Protein AF-C1GGT9-F1 (afdb_monomer_lite)

pLDDT: mean 72.87, std 25.62, range [24.77, 98.69]

Structure (mmCIF, N/CA/C/O backbone):
data_AF-C1GGT9-F1
#
_entry.id   AF-C1GGT9-F1
#
loop_
_atom_site.group_PDB
_atom_site.id
_atom_site.type_symbol
_atom_site.label_atom_id
_atom_site.label_alt_id
_atom_site.label_comp_id
_atom_site.label_asym_id
_atom_site.label_entity_id
_atom_site.label_seq_id
_atom_site.pdbx_PDB_ins_code
_atom_site.Cartn_x
_atom_site.Cartn_y
_atom_site.Cartn_z
_atom_site.occupancy
_atom_site.B_iso_or_equiv
_atom_site.auth_seq_id
_atom_site.auth_comp_id
_atom_site.auth_asym_id
_atom_site.auth_atom_id
_atom_site.pdbx_PDB_model_num
ATOM 1 N N . MET A 1 1 ? -12.083 -68.002 -4.288 1.00 35.94 1 MET A N 1
ATOM 2 C CA . MET A 1 1 ? -12.030 -67.717 -2.840 1.00 35.94 1 MET A CA 1
ATOM 3 C C . MET A 1 1 ? -12.855 -66.446 -2.638 1.00 35.94 1 MET A C 1
ATOM 5 O O . MET A 1 1 ? -12.326 -65.367 -2.837 1.00 35.94 1 MET A O 1
ATOM 9 N N . GLU A 1 2 ? -14.192 -66.468 -2.555 1.00 29.83 2 GLU A N 1
ATOM 10 C CA . GLU A 1 2 ? -15.057 -67.212 -1.605 1.00 29.83 2 GLU A CA 1
ATOM 11 C C . GLU A 1 2 ? -14.582 -67.037 -0.155 1.00 29.83 2 GLU A C 1
ATOM 13 O O . GLU A 1 2 ? -13.406 -67.267 0.098 1.00 29.83 2 GLU A O 1
ATOM 18 N N . THR A 1 3 ? -15.405 -66.612 0.814 1.00 31.31 3 THR A N 1
ATOM 19 C CA . THR A 1 3 ? -16.868 -66.804 1.045 1.00 31.31 3 THR A CA 1
ATOM 20 C C . THR A 1 3 ? -17.593 -65.493 1.462 1.00 31.31 3 THR A C 1
ATOM 22 O O . THR A 1 3 ? -16.954 -64.622 2.032 1.00 31.31 3 THR A O 1
ATOM 25 N N . LYS A 1 4 ? -18.871 -65.196 1.116 1.00 30.45 4 LYS A N 1
ATOM 26 C CA . LYS A 1 4 ? -20.172 -65.727 1.652 1.00 30.45 4 LYS A CA 1
ATOM 27 C C . LYS A 1 4 ? -20.259 -65.623 3.198 1.00 30.45 4 LYS A C 1
ATOM 29 O O . LYS A 1 4 ? -19.293 -66.005 3.838 1.00 30.45 4 LYS A O 1
ATOM 34 N N . ARG A 1 5 ? -21.334 -65.217 3.907 1.00 31.11 5 ARG A N 1
ATOM 35 C CA . ARG A 1 5 ? -22.772 -64.829 3.710 1.00 31.11 5 ARG A CA 1
ATOM 36 C C . ARG A 1 5 ? -23.189 -64.010 4.982 1.00 31.11 5 ARG A C 1
ATOM 38 O O . ARG A 1 5 ? -22.456 -64.074 5.959 1.00 31.11 5 ARG A O 1
ATOM 45 N N . LYS A 1 6 ? -24.298 -63.255 5.083 1.00 25.95 6 LYS A N 1
ATOM 46 C CA . LYS A 1 6 ? -25.721 -63.684 5.180 1.00 25.95 6 LYS A CA 1
ATOM 47 C C . LYS A 1 6 ? -26.689 -62.478 5.096 1.00 25.95 6 LYS A C 1
ATOM 49 O O . LYS A 1 6 ? -26.291 -61.355 5.376 1.00 25.95 6 LYS A O 1
ATOM 54 N N . LEU A 1 7 ? -27.954 -62.767 4.777 1.00 27.36 7 LEU A N 1
ATOM 55 C CA . LEU A 1 7 ? -29.117 -61.865 4.730 1.00 27.36 7 LEU A CA 1
ATOM 56 C C . LEU A 1 7 ? -30.186 -62.285 5.770 1.00 27.36 7 LEU A C 1
ATOM 58 O O . LEU A 1 7 ? -30.287 -63.481 6.041 1.00 27.36 7 LEU A O 1
ATOM 62 N N . GLU A 1 8 ? -31.003 -61.307 6.205 1.00 25.95 8 GLU A N 1
ATOM 63 C CA . GLU A 1 8 ? -32.473 -61.385 6.462 1.00 25.95 8 GLU A CA 1
ATOM 64 C C . GLU A 1 8 ? -33.079 -62.235 7.616 1.00 25.95 8 GLU A C 1
ATOM 66 O O . GLU A 1 8 ? -32.378 -63.091 8.161 1.00 25.95 8 GLU A O 1
ATOM 71 N N . PRO A 1 9 ? -34.398 -62.089 7.960 1.00 46.53 9 PRO A N 1
ATOM 72 C CA . PRO A 1 9 ? -35.393 -61.006 7.685 1.00 46.53 9 PRO A CA 1
ATOM 73 C C . PRO A 1 9 ? -36.342 -60.628 8.878 1.00 46.53 9 PRO A C 1
ATOM 75 O O . PRO A 1 9 ? -36.281 -61.229 9.947 1.00 46.53 9 PRO A O 1
ATOM 78 N N . GLY A 1 10 ? -37.308 -59.713 8.639 1.00 25.94 10 GLY A N 1
ATOM 79 C CA . GLY A 1 10 ? -38.592 -59.578 9.382 1.00 25.94 10 GLY A CA 1
ATOM 80 C C . GLY A 1 10 ? -38.760 -58.286 10.214 1.00 25.94 10 GLY A C 1
ATOM 81 O O . GLY A 1 10 ? -37.782 -57.824 10.789 1.00 25.94 10 GLY A O 1
ATOM 82 N N . THR A 1 11 ? -39.929 -57.632 10.332 1.00 26.41 11 THR A N 1
ATOM 83 C CA . THR A 1 11 ? -41.306 -57.876 9.815 1.00 26.41 11 THR A CA 1
ATOM 84 C C . THR A 1 11 ? -42.079 -56.553 9.586 1.00 26.41 11 THR A C 1
ATOM 86 O O . THR A 1 11 ? -41.629 -55.484 9.988 1.00 26.41 11 THR A O 1
ATOM 89 N N . SER A 1 12 ? -43.230 -56.633 8.908 1.00 25.77 12 SER A N 1
ATOM 90 C CA . SER A 1 12 ? -44.071 -55.545 8.364 1.00 25.77 12 SER A CA 1
ATOM 91 C C . SER A 1 12 ? -45.316 -55.175 9.191 1.00 25.77 12 SER A C 1
ATOM 93 O O . SER A 1 12 ? -45.848 -56.057 9.849 1.00 25.77 12 SER A O 1
ATOM 95 N N . GLU A 1 13 ? -45.834 -53.947 9.012 1.00 26.59 13 GLU A N 1
ATOM 96 C CA . GLU A 1 13 ? -47.269 -53.533 8.947 1.00 26.59 13 GLU A CA 1
ATOM 97 C C . GLU A 1 13 ? -47.300 -52.014 8.608 1.00 26.59 13 GLU A C 1
ATOM 99 O O . GLU A 1 13 ? -46.620 -51.224 9.256 1.00 26.59 13 GLU A O 1
ATOM 104 N N . GLU A 1 14 ? -47.708 -51.587 7.403 1.00 28.25 14 GLU A N 1
ATOM 105 C CA . GLU A 1 14 ? -49.057 -51.112 6.995 1.00 28.25 14 GLU A CA 1
ATOM 106 C C . GLU A 1 14 ? -49.664 -49.998 7.890 1.00 28.25 14 GLU A C 1
ATOM 108 O O . GLU A 1 14 ? -49.697 -50.098 9.107 1.00 28.25 14 GLU A O 1
ATOM 113 N N . THR A 1 15 ? -50.132 -48.860 7.349 1.00 27.59 15 THR A N 1
ATOM 114 C CA . THR A 1 15 ? -51.352 -48.763 6.515 1.00 27.59 15 THR A CA 1
ATOM 115 C C . THR A 1 15 ? -51.426 -47.519 5.599 1.00 27.59 15 THR A C 1
ATOM 117 O O . THR A 1 15 ? -51.163 -46.409 6.044 1.00 27.59 15 THR A O 1
ATOM 120 N N . SER A 1 16 ? -51.956 -47.716 4.374 1.00 26.47 16 SER A N 1
ATOM 121 C CA . SER A 1 16 ? -52.663 -46.754 3.476 1.00 26.47 16 SER A CA 1
ATOM 122 C C . SER A 1 16 ? -51.961 -45.428 3.065 1.00 26.47 16 SER A C 1
ATOM 124 O O . SER A 1 16 ? -51.247 -44.821 3.843 1.00 26.47 16 SER A O 1
ATOM 126 N N . ALA A 1 17 ? -52.154 -44.763 1.922 1.00 28.86 17 ALA A N 1
ATOM 127 C CA . ALA A 1 17 ? -52.827 -44.891 0.617 1.00 28.86 17 ALA A CA 1
ATOM 128 C C . ALA A 1 17 ? -52.909 -43.423 0.087 1.00 28.86 17 ALA A C 1
ATOM 130 O O . ALA A 1 17 ? -52.926 -42.492 0.885 1.00 28.86 17 ALA A O 1
ATOM 131 N N . GLY A 1 18 ? -52.971 -43.065 -1.199 1.00 26.20 18 GLY A N 1
ATOM 132 C CA . GLY A 1 18 ? -52.960 -43.814 -2.453 1.00 26.20 18 GLY A CA 1
ATOM 133 C C . GLY A 1 18 ? -52.682 -42.871 -3.648 1.00 26.20 18 GLY A C 1
ATOM 134 O O . GLY A 1 18 ? -52.481 -41.667 -3.486 1.00 26.20 18 GLY A O 1
ATOM 135 N N . ASN A 1 19 ? -52.641 -43.421 -4.864 1.00 27.48 19 ASN A N 1
ATOM 136 C CA . ASN A 1 19 ? -52.139 -42.741 -6.068 1.00 27.48 19 ASN A CA 1
ATOM 137 C C . ASN A 1 19 ? -53.123 -41.762 -6.756 1.00 27.48 19 ASN A C 1
ATOM 139 O O . ASN A 1 19 ? -54.124 -42.193 -7.314 1.00 27.48 19 ASN A O 1
ATOM 143 N N . GLY A 1 20 ? -52.696 -40.502 -6.914 1.00 26.12 20 GLY A N 1
ATOM 144 C CA . GLY A 1 20 ? -52.498 -39.856 -8.228 1.00 26.12 20 GLY A CA 1
ATOM 145 C C . GLY A 1 20 ? -53.674 -39.369 -9.110 1.00 26.12 20 GLY A C 1
ATOM 146 O O . GLY A 1 20 ? -54.848 -39.610 -8.876 1.00 26.12 20 GLY A O 1
ATOM 147 N N . VAL A 1 21 ? -53.259 -38.748 -10.234 1.00 26.17 21 VAL A N 1
ATOM 148 C CA . VAL A 1 21 ? -53.982 -38.546 -11.520 1.00 26.17 21 VAL A CA 1
ATOM 149 C C . VAL A 1 21 ? -54.763 -37.222 -11.764 1.00 26.17 21 VAL A C 1
ATOM 151 O O . VAL A 1 21 ? -55.935 -37.079 -11.454 1.00 26.17 21 VAL A O 1
ATOM 154 N N . LYS A 1 22 ? -54.113 -36.347 -12.562 1.00 26.52 22 LYS A N 1
ATOM 155 C CA . LYS A 1 22 ? -54.637 -35.405 -13.597 1.00 26.52 22 LYS A CA 1
ATOM 156 C C . LYS A 1 22 ? -55.699 -34.340 -13.224 1.00 26.52 22 LYS A C 1
ATOM 158 O O . LYS A 1 22 ? -56.865 -34.656 -13.032 1.00 26.52 22 LYS A O 1
ATOM 163 N N . ARG A 1 23 ? -55.390 -33.072 -13.552 1.00 25.09 23 ARG A N 1
ATOM 164 C CA . ARG A 1 23 ? -55.861 -32.360 -14.782 1.00 25.09 23 ARG A CA 1
ATOM 165 C C . ARG A 1 23 ? -55.512 -30.862 -14.733 1.00 25.09 23 ARG A C 1
ATOM 167 O O . ARG A 1 23 ? -55.780 -30.231 -13.722 1.00 25.09 23 ARG A O 1
ATOM 174 N N . HIS A 1 24 ? -55.046 -30.301 -15.857 1.00 28.33 24 HIS A N 1
ATOM 175 C CA . HIS A 1 24 ? -55.646 -29.166 -16.606 1.00 28.33 24 HIS A CA 1
ATOM 176 C C . HIS A 1 24 ? -54.696 -28.769 -17.760 1.00 28.33 24 HIS A C 1
ATOM 178 O O . HIS A 1 24 ? -53.610 -28.255 -17.542 1.00 28.33 24 HIS A O 1
ATOM 184 N N . LYS A 1 25 ? -54.948 -29.271 -18.976 1.00 27.83 25 LYS A N 1
ATOM 185 C CA . LYS A 1 25 ? -55.611 -28.566 -20.100 1.00 27.83 25 LYS A CA 1
ATOM 186 C C . LYS A 1 25 ? -54.797 -27.395 -20.693 1.00 27.83 25 LYS A C 1
ATOM 188 O O . LYS A 1 25 ? -54.873 -26.268 -20.219 1.00 27.83 25 LYS A O 1
ATOM 193 N N . LYS A 1 26 ? -54.107 -27.682 -21.809 1.00 27.61 26 LYS A N 1
ATOM 194 C CA . LYS A 1 26 ? -53.587 -26.691 -22.770 1.00 27.61 26 LYS A CA 1
ATOM 195 C C . LYS A 1 26 ? -54.723 -25.845 -23.373 1.00 27.61 26 LYS A C 1
ATOM 197 O O . LYS A 1 26 ? -55.818 -26.362 -23.603 1.00 27.61 26 LYS A O 1
ATOM 202 N N . LYS A 1 27 ? -54.399 -24.612 -23.772 1.00 28.50 27 LYS A N 1
ATOM 203 C CA . LYS A 1 27 ? -54.927 -23.969 -24.988 1.00 28.50 27 LYS A CA 1
ATOM 204 C C . LYS A 1 27 ? -53.730 -23.497 -25.824 1.00 28.50 27 LYS A C 1
ATOM 206 O O . LYS A 1 27 ? -52.781 -22.965 -25.259 1.00 28.50 27 LYS A O 1
ATOM 211 N N . ASN A 1 28 ? -53.777 -23.750 -27.129 1.00 27.02 28 ASN A N 1
ATOM 212 C CA . ASN A 1 28 ? -52.759 -23.339 -28.105 1.00 27.02 28 ASN A CA 1
ATOM 213 C C . ASN A 1 28 ? -53.012 -21.898 -28.579 1.00 27.02 28 ASN A C 1
ATOM 215 O O . ASN A 1 28 ? -54.150 -21.445 -28.485 1.00 27.02 28 ASN A O 1
ATOM 219 N N . PHE A 1 29 ? -51.991 -21.256 -29.159 1.00 26.39 29 PHE A N 1
ATOM 220 C CA . PHE A 1 29 ? -52.024 -20.475 -30.417 1.00 26.39 29 PHE A CA 1
ATOM 221 C C . PHE A 1 29 ? -50.556 -20.194 -30.866 1.00 26.39 29 PHE A C 1
ATOM 223 O O . PHE A 1 29 ? -49.663 -20.566 -30.100 1.00 26.39 29 PHE A O 1
ATOM 230 N N . PRO A 1 30 ? -50.267 -19.759 -32.116 1.00 35.66 30 PRO A N 1
ATOM 231 C CA . PRO A 1 30 ? -49.344 -20.506 -32.982 1.00 35.66 30 PRO A CA 1
ATOM 232 C C . PRO A 1 30 ? -48.026 -19.776 -33.319 1.00 35.66 30 PRO A C 1
ATOM 234 O O . PRO A 1 30 ? -47.727 -18.719 -32.769 1.00 35.66 30 PRO A O 1
ATOM 237 N N . ASP A 1 31 ? -47.252 -20.388 -34.217 1.00 34.25 31 ASP A N 1
ATOM 238 C CA . ASP A 1 31 ? -45.878 -20.046 -34.602 1.00 34.25 31 ASP A CA 1
ATOM 239 C C . ASP A 1 31 ? -45.694 -18.695 -35.320 1.00 34.25 31 ASP A C 1
ATOM 241 O O . ASP A 1 31 ? -46.535 -18.276 -36.117 1.00 34.25 31 ASP A O 1
ATOM 245 N N . ALA A 1 32 ? -44.523 -18.081 -35.103 1.00 26.72 32 ALA A N 1
ATOM 246 C CA . ALA A 1 32 ? -43.873 -17.132 -36.011 1.00 26.72 32 ALA A CA 1
ATOM 247 C C . ALA A 1 32 ? -42.362 -17.033 -35.693 1.00 26.72 32 ALA A C 1
ATOM 249 O O . ALA A 1 32 ? -41.988 -16.785 -34.546 1.00 26.72 32 ALA A O 1
ATOM 250 N N . GLU A 1 33 ? -41.503 -17.196 -36.705 1.00 27.47 33 GLU A N 1
ATOM 251 C CA . GLU A 1 33 ? -40.096 -16.747 -36.679 1.00 27.47 33 GLU A CA 1
ATOM 252 C C . GLU A 1 33 ? -39.984 -15.288 -37.236 1.00 27.47 33 GLU A C 1
ATOM 254 O O . GLU A 1 33 ? -41.016 -14.647 -37.438 1.00 27.47 33 GLU A O 1
ATOM 259 N N . PRO A 1 34 ? -38.790 -14.703 -37.485 1.00 54.56 34 PRO A N 1
ATOM 260 C CA . PRO A 1 34 ? -37.928 -14.131 -36.441 1.00 54.56 34 PRO A CA 1
ATOM 261 C C . PRO A 1 34 ? -37.436 -12.696 -36.770 1.00 54.56 34 PRO A C 1
ATOM 263 O O . PRO A 1 34 ? -37.075 -12.443 -37.913 1.00 54.56 34 PRO A O 1
ATOM 266 N N . ASP A 1 35 ? -37.269 -11.786 -35.789 1.00 25.06 35 ASP A N 1
ATOM 267 C CA . ASP A 1 35 ? -36.211 -10.749 -35.894 1.00 25.06 35 ASP A CA 1
ATOM 268 C C . ASP A 1 35 ? -35.867 -9.966 -34.598 1.00 25.06 35 ASP A C 1
ATOM 270 O O . ASP A 1 35 ? -36.714 -9.678 -33.757 1.00 25.06 35 ASP A O 1
ATOM 274 N N . SER A 1 36 ? -34.614 -9.500 -34.551 1.00 28.02 36 SER A N 1
ATOM 275 C CA . SER A 1 36 ? -34.103 -8.251 -33.955 1.00 28.02 36 SER A CA 1
ATOM 276 C C . SER A 1 36 ? -34.150 -7.974 -32.430 1.00 28.02 36 SER A C 1
ATOM 278 O O . SER A 1 36 ? -35.164 -7.613 -31.850 1.00 28.02 36 SER A O 1
ATOM 280 N N . SER A 1 37 ? -32.942 -7.915 -31.844 1.00 25.95 37 SER A N 1
ATOM 281 C CA . SER A 1 37 ? -32.470 -7.025 -30.748 1.00 25.95 37 SER A CA 1
ATOM 282 C C . SER A 1 37 ? -33.200 -6.948 -29.375 1.00 25.95 37 SER A C 1
ATOM 284 O O . SER A 1 37 ? -34.406 -6.736 -29.303 1.00 25.95 37 SER A O 1
ATOM 286 N N . PRO A 1 38 ? -32.471 -6.987 -28.235 1.00 34.41 38 PRO A N 1
ATOM 287 C CA . PRO A 1 38 ? -33.087 -6.932 -26.906 1.00 34.41 38 PRO A CA 1
ATOM 288 C C . PRO A 1 38 ? -33.401 -5.501 -26.422 1.00 34.41 38 PRO A C 1
ATOM 290 O O . PRO A 1 38 ? -32.498 -4.690 -26.208 1.00 34.41 38 PRO A O 1
ATOM 293 N N . THR A 1 39 ? -34.677 -5.228 -26.133 1.00 30.52 39 THR A N 1
ATOM 294 C CA . THR A 1 39 ? -35.147 -4.029 -25.409 1.00 30.52 39 THR A CA 1
ATOM 295 C C . THR A 1 39 ? -35.553 -4.320 -23.955 1.00 30.52 39 THR A C 1
ATOM 297 O O . THR A 1 39 ? -35.860 -5.450 -23.583 1.00 30.52 39 THR A O 1
ATOM 300 N N . SER A 1 40 ? -35.561 -3.267 -23.133 1.00 31.11 40 SER A N 1
ATOM 301 C CA . SER A 1 40 ? -35.765 -3.239 -21.672 1.00 31.11 40 SER A CA 1
ATOM 302 C C . SER A 1 40 ? -37.058 -3.906 -21.137 1.00 31.11 40 SER A C 1
ATOM 304 O O . SER A 1 40 ? -38.073 -3.923 -21.833 1.00 31.11 40 SER A O 1
ATOM 306 N N . PRO A 1 41 ? -37.082 -4.384 -19.870 1.00 33.97 41 PRO A N 1
ATOM 307 C CA . PRO A 1 41 ? -38.252 -5.044 -19.271 1.00 33.97 41 PRO A CA 1
ATOM 308 C C . PRO A 1 41 ? -39.406 -4.083 -18.919 1.00 33.97 41 PRO A C 1
ATOM 310 O O . PRO A 1 41 ? -39.195 -2.916 -18.593 1.00 33.97 41 PRO A O 1
ATOM 313 N N . SER A 1 42 ? -40.642 -4.598 -18.952 1.00 34.31 42 SER A N 1
ATOM 314 C CA . SER A 1 42 ? -41.886 -3.809 -18.949 1.00 34.31 42 SER A CA 1
ATOM 315 C C . SER A 1 42 ? -42.568 -3.614 -17.578 1.00 34.31 42 SER A C 1
ATOM 317 O O . SER A 1 42 ? -42.323 -4.314 -16.594 1.00 34.31 42 SER A O 1
ATOM 319 N N . SER A 1 43 ? -43.467 -2.626 -17.520 1.00 41.62 43 SER A N 1
ATOM 320 C CA . SER A 1 43 ? -44.012 -1.985 -16.310 1.00 41.62 43 SER A CA 1
ATOM 321 C C . SER A 1 43 ? -45.151 -2.717 -15.573 1.00 41.62 43 SER A C 1
ATOM 323 O O . SER A 1 43 ? -45.690 -2.184 -14.603 1.00 41.62 43 SER A O 1
ATOM 325 N N . SER A 1 44 ? -45.554 -3.922 -15.987 1.00 42.16 44 SER A N 1
ATOM 326 C CA . SER A 1 44 ? -46.771 -4.573 -15.460 1.00 42.16 44 SER A CA 1
ATOM 327 C C . SER A 1 44 ? -46.566 -5.355 -14.150 1.00 42.16 44 SER A C 1
ATOM 329 O O . SER A 1 44 ? -47.479 -5.428 -13.320 1.00 42.16 44 SER A O 1
ATOM 331 N N . ASN A 1 45 ? -45.369 -5.906 -13.912 1.00 42.28 45 ASN A N 1
ATOM 332 C CA . ASN A 1 45 ? -45.071 -6.672 -12.692 1.00 42.28 45 ASN A CA 1
ATOM 333 C C . ASN A 1 45 ? -44.984 -5.784 -11.438 1.00 42.28 45 ASN A C 1
ATOM 335 O O . ASN A 1 45 ? -45.441 -6.180 -10.362 1.00 42.28 45 ASN A O 1
ATOM 339 N N . THR A 1 46 ? -44.474 -4.557 -11.570 1.00 46.56 46 THR A N 1
ATOM 340 C CA . THR A 1 46 ? -44.342 -3.604 -10.454 1.00 46.56 46 THR A CA 1
ATOM 341 C C . THR A 1 46 ? -45.699 -3.169 -9.890 1.00 46.56 46 THR A C 1
ATOM 343 O O . THR A 1 46 ? -45.822 -2.983 -8.679 1.00 46.56 46 THR A O 1
ATOM 346 N N . ALA A 1 47 ? -46.747 -3.085 -10.719 1.00 47.38 47 ALA A N 1
ATOM 347 C CA . ALA A 1 47 ? -48.102 -2.739 -10.278 1.00 47.38 47 ALA A CA 1
ATOM 348 C C . ALA A 1 47 ? -48.719 -3.809 -9.351 1.00 47.38 47 ALA A C 1
ATOM 350 O O . ALA A 1 47 ? -49.204 -3.484 -8.266 1.00 47.38 47 ALA A O 1
ATOM 351 N N . LYS A 1 48 ? -48.632 -5.097 -9.723 1.00 46.94 48 LYS A N 1
ATOM 352 C CA . LYS A 1 48 ? -49.113 -6.220 -8.886 1.00 46.94 48 LYS A CA 1
ATOM 353 C C . LYS A 1 48 ? -48.321 -6.375 -7.583 1.00 46.94 48 LYS A C 1
ATOM 355 O O . LYS A 1 48 ? -48.853 -6.853 -6.583 1.00 46.94 48 LYS A O 1
ATOM 360 N N . GLN A 1 49 ? -47.051 -5.977 -7.584 1.00 51.34 49 GLN A N 1
ATOM 361 C CA . GLN A 1 49 ? -46.202 -6.026 -6.395 1.00 51.34 49 GLN A CA 1
ATOM 362 C C . GLN A 1 49 ? -46.518 -4.871 -5.425 1.00 51.34 49 GLN A C 1
ATOM 364 O O . GLN A 1 49 ? -46.603 -5.102 -4.219 1.00 51.34 49 GLN A O 1
ATOM 369 N N . ARG A 1 50 ? -46.799 -3.661 -5.940 1.00 56.00 50 ARG A N 1
ATOM 370 C CA . ARG A 1 50 ? -47.223 -2.491 -5.143 1.00 56.00 50 ARG A CA 1
ATOM 371 C C . ARG A 1 50 ? -48.511 -2.741 -4.349 1.00 56.00 50 ARG A C 1
ATOM 373 O O . ARG A 1 50 ? -48.522 -2.507 -3.141 1.00 56.00 50 ARG A O 1
ATOM 380 N N . THR A 1 51 ? -49.560 -3.282 -4.973 1.00 64.50 51 THR A N 1
ATOM 381 C CA . THR A 1 51 ? -50.850 -3.538 -4.294 1.00 64.50 51 THR A CA 1
ATOM 382 C C . THR A 1 51 ? -50.728 -4.563 -3.158 1.00 64.50 51 THR A C 1
ATOM 384 O O . THR A 1 51 ? -51.303 -4.384 -2.081 1.00 64.50 51 THR A O 1
ATOM 387 N N . LYS A 1 52 ? -49.906 -5.607 -3.340 1.00 64.38 52 LYS A N 1
ATOM 388 C CA . LYS A 1 52 ? -49.617 -6.610 -2.298 1.00 64.38 52 LYS A CA 1
ATOM 389 C C . LYS A 1 52 ? -48.871 -6.012 -1.097 1.00 64.38 52 LYS A C 1
ATOM 391 O O . LYS A 1 52 ? -49.133 -6.409 0.039 1.00 64.38 52 LYS A O 1
ATOM 396 N N . THR A 1 53 ? -47.977 -5.050 -1.329 1.00 67.62 53 THR A N 1
ATOM 397 C CA . THR A 1 53 ? -47.261 -4.318 -0.269 1.00 67.62 53 THR A CA 1
ATOM 398 C C . THR A 1 53 ? -48.190 -3.375 0.499 1.00 67.62 53 THR A C 1
ATOM 400 O O . THR A 1 53 ? -48.187 -3.390 1.729 1.00 67.62 53 THR A O 1
ATOM 403 N N . GLN A 1 54 ? -49.054 -2.629 -0.196 1.00 71.56 54 GLN A N 1
ATOM 404 C CA . GLN A 1 54 ? -50.025 -1.710 0.416 1.00 71.56 54 GLN A CA 1
ATOM 405 C C . GLN A 1 54 ? -51.010 -2.449 1.344 1.00 71.56 54 GLN A C 1
ATOM 407 O O . GLN A 1 54 ? -51.218 -2.039 2.486 1.00 71.56 54 GLN A O 1
ATOM 412 N N . SER A 1 55 ? -51.523 -3.611 0.914 1.00 71.19 55 SER A N 1
ATOM 413 C CA . SER A 1 55 ? -52.378 -4.478 1.744 1.00 71.19 55 SER A CA 1
ATOM 414 C C . SER A 1 55 ? -51.673 -4.979 3.017 1.00 71.19 55 SER A C 1
ATOM 416 O O . SER A 1 55 ? -52.293 -5.090 4.078 1.00 71.19 55 SER A O 1
ATOM 418 N N . ARG A 1 56 ? -50.361 -5.254 2.949 1.00 72.50 56 ARG A N 1
ATOM 419 C CA . ARG A 1 56 ? -49.557 -5.632 4.125 1.00 72.50 56 ARG A CA 1
ATOM 420 C C . ARG A 1 56 ? -49.359 -4.457 5.087 1.00 72.50 56 ARG A C 1
ATOM 422 O O . ARG A 1 56 ? -49.521 -4.662 6.288 1.00 72.50 56 ARG A O 1
ATOM 429 N N . LEU A 1 57 ? -49.097 -3.244 4.585 1.00 75.12 57 LEU A N 1
ATOM 430 C CA . LEU A 1 57 ? -49.009 -2.036 5.421 1.00 75.12 57 LEU A CA 1
ATOM 431 C C . LEU A 1 57 ? -50.321 -1.755 6.168 1.00 75.12 57 LEU A C 1
ATOM 433 O O . LEU A 1 57 ? -50.292 -1.498 7.367 1.00 75.12 57 LEU A O 1
ATOM 437 N N . GLN A 1 58 ? -51.471 -1.862 5.495 1.00 78.81 58 GLN A N 1
ATOM 438 C CA . GLN A 1 58 ? -52.786 -1.662 6.123 1.00 78.81 58 GLN A CA 1
ATOM 439 C C . GLN A 1 58 ? -53.052 -2.670 7.253 1.00 78.81 58 GLN A C 1
ATOM 441 O O . GLN A 1 58 ? -53.553 -2.299 8.316 1.00 78.81 58 GLN A O 1
ATOM 446 N N . LYS A 1 59 ? -52.679 -3.946 7.064 1.00 78.56 59 LYS A N 1
ATOM 447 C CA . LYS A 1 59 ? -52.772 -4.965 8.125 1.00 78.56 59 LYS A CA 1
ATOM 448 C C . LYS A 1 59 ? -51.856 -4.648 9.309 1.00 78.56 59 LYS A C 1
ATOM 450 O O . LYS A 1 59 ? -52.297 -4.779 10.449 1.00 78.56 59 LYS A O 1
ATOM 455 N N . LEU A 1 60 ? -50.624 -4.205 9.047 1.00 76.25 60 LEU A N 1
ATOM 456 C CA . LEU A 1 60 ? -49.672 -3.817 10.089 1.00 76.25 60 LEU A CA 1
ATOM 457 C C . LEU A 1 60 ? -50.182 -2.610 10.891 1.00 76.25 60 LEU A C 1
ATOM 459 O O . LEU A 1 60 ? -50.254 -2.687 12.110 1.00 76.25 60 LEU A O 1
ATOM 463 N N . GLN A 1 61 ? -50.648 -1.553 10.221 1.00 83.06 61 GLN A N 1
ATOM 464 C CA . GLN A 1 61 ? -51.236 -0.376 10.870 1.00 83.06 61 GLN A CA 1
ATOM 465 C C . GLN A 1 61 ? -52.448 -0.744 11.745 1.00 83.06 61 GLN A C 1
ATOM 467 O O . GLN A 1 61 ? -52.579 -0.242 12.862 1.00 83.06 61 GLN A O 1
ATOM 472 N N . LYS A 1 62 ? -53.320 -1.651 11.278 1.00 80.12 62 LYS A N 1
ATOM 473 C CA . LYS A 1 62 ? -54.466 -2.135 12.066 1.00 80.12 62 LYS A CA 1
ATOM 474 C C . LYS A 1 62 ? -54.026 -2.900 13.322 1.00 80.12 62 LYS A C 1
ATOM 476 O O . LYS A 1 62 ? -54.661 -2.748 14.362 1.00 80.12 62 LYS A O 1
ATOM 481 N N . LEU A 1 63 ? -52.941 -3.676 13.249 1.00 77.38 63 LEU A N 1
ATOM 482 C CA . LEU A 1 63 ? -52.332 -4.340 14.409 1.00 77.38 63 LEU A CA 1
ATOM 483 C C . LEU A 1 63 ? -51.712 -3.331 15.386 1.00 77.38 63 LEU A C 1
ATOM 485 O O . LEU A 1 63 ? -52.023 -3.388 16.572 1.00 77.38 63 LEU A O 1
ATOM 489 N N . THR A 1 64 ? -50.920 -2.365 14.906 1.00 80.00 64 THR A N 1
ATOM 490 C CA . THR A 1 64 ? -50.320 -1.316 15.753 1.00 80.00 64 THR A CA 1
ATOM 491 C C . THR A 1 64 ? -51.389 -0.500 16.485 1.00 80.00 64 THR A C 1
ATOM 493 O O . THR A 1 64 ? -51.262 -0.263 17.681 1.00 80.00 64 THR A O 1
ATOM 496 N N . ARG A 1 65 ? -52.490 -0.136 15.811 1.00 80.50 65 ARG A N 1
ATOM 497 C CA . ARG A 1 65 ? -53.633 0.544 16.448 1.00 80.50 65 ARG A CA 1
ATOM 498 C C . ARG A 1 65 ? -54.372 -0.339 17.449 1.00 80.50 65 ARG A C 1
ATOM 500 O O . ARG A 1 65 ? -54.797 0.165 18.480 1.00 80.50 65 ARG A O 1
ATOM 507 N N . LYS A 1 66 ? -54.505 -1.645 17.187 1.00 79.56 66 LYS A N 1
ATOM 508 C CA . LYS A 1 66 ? -55.105 -2.571 18.159 1.00 79.56 66 LYS A CA 1
ATOM 509 C C . LYS A 1 66 ? -54.275 -2.631 19.448 1.00 79.56 66 LYS A C 1
ATOM 511 O O . LYS A 1 66 ? -54.865 -2.622 20.516 1.00 79.56 66 LYS A O 1
ATOM 516 N N . LEU A 1 67 ? -52.944 -2.642 19.346 1.00 75.94 67 LEU A N 1
ATOM 517 C CA . LEU A 1 67 ? -52.038 -2.637 20.504 1.00 75.94 67 LEU A CA 1
ATOM 518 C C . LEU A 1 67 ? -52.016 -1.287 21.243 1.00 75.94 67 LEU A C 1
ATOM 520 O O . LEU A 1 67 ? -51.942 -1.274 22.462 1.00 75.94 67 LEU A O 1
ATOM 524 N N . LEU A 1 68 ? -52.131 -0.159 20.531 1.00 75.75 68 LEU A N 1
ATOM 525 C CA . LEU A 1 68 ? -52.258 1.170 21.152 1.00 75.75 68 LEU A CA 1
ATOM 526 C C . LEU A 1 68 ? -53.587 1.364 21.898 1.00 75.75 68 LEU A C 1
ATOM 528 O O . LEU A 1 68 ? -53.614 2.041 22.919 1.00 75.75 68 LEU A O 1
ATOM 532 N N . ASN A 1 69 ? -54.675 0.778 21.392 1.00 76.25 69 ASN A N 1
ATOM 533 C CA . ASN A 1 69 ? -56.004 0.874 22.003 1.00 76.25 69 ASN A CA 1
ATOM 534 C C . ASN A 1 69 ? -56.258 -0.195 23.082 1.00 76.25 69 ASN A C 1
ATOM 536 O O . ASN A 1 69 ? -57.245 -0.085 23.802 1.00 76.25 69 ASN A O 1
ATOM 540 N N . HIS A 1 70 ? -55.400 -1.217 23.158 1.00 72.75 70 HIS A N 1
ATOM 541 C CA . HIS A 1 70 ? -55.440 -2.295 24.148 1.00 72.75 70 HIS A CA 1
ATOM 542 C C . HIS A 1 70 ? -54.030 -2.591 24.690 1.00 72.75 70 HIS A C 1
ATOM 544 O O . HIS A 1 70 ? -53.499 -3.685 24.445 1.00 72.75 70 HIS A O 1
ATOM 550 N N . PRO A 1 71 ? -53.376 -1.633 25.378 1.00 61.88 71 PRO A N 1
ATOM 551 C CA . PRO A 1 71 ? -52.048 -1.844 25.958 1.00 61.88 71 PRO A CA 1
ATOM 552 C C . PRO A 1 71 ? -52.014 -3.025 26.945 1.00 61.88 71 PRO A C 1
ATOM 554 O O . PRO A 1 71 ? -50.983 -3.678 27.076 1.00 61.88 71 PRO A O 1
ATOM 557 N N . GLU A 1 72 ? -53.148 -3.370 27.559 1.00 58.81 72 GLU A N 1
ATOM 558 C CA . GLU A 1 72 ? -53.344 -4.541 28.423 1.00 58.81 72 GLU A CA 1
ATOM 559 C C . GLU A 1 72 ? -53.242 -5.906 27.706 1.00 58.81 72 GLU A C 1
ATOM 561 O O . GLU A 1 72 ? -53.161 -6.939 28.363 1.00 58.81 72 GLU A O 1
ATOM 566 N N . GLN A 1 73 ? -53.235 -5.944 26.366 1.00 61.25 73 GLN A N 1
ATOM 567 C CA . GLN A 1 73 ? -53.029 -7.176 25.578 1.00 61.25 73 GLN A CA 1
ATOM 568 C C . GLN A 1 73 ? -51.549 -7.433 25.238 1.00 61.25 73 GLN A C 1
ATOM 570 O O . GLN A 1 73 ? -51.240 -8.389 24.520 1.00 61.25 73 GLN A O 1
ATOM 575 N N . ILE A 1 74 ? -50.630 -6.587 25.711 1.00 59.34 74 ILE A N 1
ATOM 576 C CA . ILE A 1 74 ? -49.186 -6.750 25.525 1.00 59.34 74 ILE A CA 1
ATOM 577 C C . ILE A 1 74 ? -48.669 -7.688 26.631 1.00 59.34 74 ILE A C 1
ATOM 579 O O . ILE A 1 74 ? -48.842 -7.361 27.802 1.00 59.34 74 ILE A O 1
ATOM 583 N N . PRO A 1 75 ? -48.045 -8.843 26.311 1.00 49.97 75 PRO A N 1
ATOM 584 C CA . PRO A 1 75 ? -47.585 -9.776 27.336 1.00 49.97 75 PRO A CA 1
ATOM 585 C C . PRO A 1 75 ? -46.548 -9.137 28.264 1.00 49.97 75 PRO A C 1
ATOM 587 O O . PRO A 1 75 ? -45.473 -8.733 27.813 1.00 49.97 75 PRO A O 1
ATOM 590 N N . GLU A 1 76 ? -46.850 -9.082 29.560 1.00 46.19 76 GLU A N 1
ATOM 591 C CA . GLU A 1 76 ? -45.886 -8.672 30.578 1.00 46.19 76 GLU A CA 1
ATOM 592 C C . GLU A 1 76 ? -44.746 -9.696 30.659 1.00 46.19 76 GLU A C 1
ATOM 594 O O . GLU A 1 76 ? -44.952 -10.860 31.007 1.00 46.19 76 GLU A O 1
ATOM 599 N N . ALA A 1 77 ? -43.520 -9.260 30.364 1.00 41.41 77 ALA A N 1
ATOM 600 C CA . ALA A 1 77 ? -42.320 -9.968 30.790 1.00 41.41 77 ALA A CA 1
ATOM 601 C C . ALA A 1 77 ? -41.987 -9.493 32.218 1.00 41.41 77 ALA A C 1
ATOM 603 O O . ALA A 1 77 ? -41.697 -8.307 32.398 1.00 41.41 77 ALA A O 1
ATOM 604 N N . PRO A 1 78 ? -42.044 -10.359 33.246 1.00 40.97 78 PRO A N 1
ATOM 605 C CA . PRO A 1 78 ? -41.968 -9.906 34.627 1.00 40.97 78 PRO A CA 1
ATOM 606 C C . PRO A 1 78 ? -40.533 -9.552 35.026 1.00 40.97 78 PRO A C 1
ATOM 608 O O . PRO A 1 78 ? -39.730 -10.422 35.360 1.00 40.97 78 PRO A O 1
ATOM 611 N N . ILE A 1 79 ? -40.240 -8.253 35.087 1.00 42.22 79 ILE A N 1
ATOM 612 C CA . ILE A 1 79 ? -39.222 -7.705 35.988 1.00 42.22 79 ILE A CA 1
ATOM 613 C C . ILE A 1 79 ? -39.887 -6.588 36.800 1.00 42.22 79 ILE A C 1
ATOM 615 O O . ILE A 1 79 ? -40.006 -5.455 36.350 1.00 42.22 79 ILE A O 1
ATOM 619 N N . ASN A 1 80 ? -40.316 -6.937 38.015 1.00 40.53 80 ASN A N 1
ATOM 620 C CA . ASN A 1 80 ? -40.732 -6.022 39.082 1.00 40.53 80 ASN A CA 1
ATOM 621 C C . ASN A 1 80 ? -41.851 -5.013 38.737 1.00 40.53 80 ASN A C 1
ATOM 623 O O . ASN A 1 80 ? -41.643 -3.800 38.774 1.00 40.53 80 ASN A O 1
ATOM 627 N N . GLY A 1 81 ? -43.065 -5.534 38.517 1.00 46.59 81 GLY A N 1
ATOM 628 C CA . GLY A 1 81 ? -44.317 -4.937 39.019 1.00 46.59 81 GLY A CA 1
ATOM 629 C C . GLY A 1 81 ? -44.564 -3.450 38.743 1.00 46.59 81 GLY A C 1
ATOM 630 O O . GLY A 1 81 ? -45.092 -2.755 39.608 1.00 46.59 81 GLY A O 1
ATOM 631 N N . SER A 1 82 ? -44.174 -2.953 37.572 1.00 45.41 82 SER A N 1
ATOM 632 C CA . SER A 1 82 ? -44.383 -1.567 37.154 1.00 45.41 82 SER A CA 1
ATOM 633 C C . SER A 1 82 ? -45.090 -1.525 35.800 1.00 45.41 82 SER A C 1
ATOM 635 O O . SER A 1 82 ? -44.842 -2.358 34.930 1.00 45.41 82 SER A O 1
ATOM 637 N N . ALA A 1 83 ? -46.018 -0.575 35.658 1.00 51.31 83 ALA A N 1
ATOM 638 C CA . ALA A 1 83 ? -46.856 -0.408 34.470 1.00 51.31 83 ALA A CA 1
ATOM 639 C C . ALA A 1 83 ? -46.014 -0.252 33.183 1.00 51.31 83 ALA A C 1
ATOM 641 O O . ALA A 1 83 ? -44.888 0.251 33.263 1.00 51.31 83 ALA A O 1
ATOM 642 N N . PRO A 1 84 ? -46.539 -0.640 31.999 1.00 48.50 84 PRO A N 1
ATOM 643 C CA . PRO A 1 84 ? -45.787 -0.633 30.744 1.00 48.50 84 PRO A CA 1
ATOM 644 C C . PRO A 1 84 ? -45.082 0.705 30.493 1.00 48.50 84 PRO A C 1
ATOM 646 O O . PRO A 1 84 ? -45.712 1.762 30.432 1.00 48.50 84 PRO A O 1
ATOM 649 N N . GLY A 1 85 ? -43.754 0.637 30.362 1.00 55.38 85 GLY A N 1
ATOM 650 C CA . GLY A 1 85 ? -42.888 1.813 30.325 1.00 55.38 85 GLY A CA 1
ATOM 651 C C . GLY A 1 85 ? -43.175 2.754 29.142 1.00 55.38 85 GLY A C 1
ATOM 652 O O . GLY A 1 85 ? -43.540 2.285 28.056 1.00 55.38 85 GLY A O 1
ATOM 653 N N . PRO A 1 86 ? -42.973 4.076 29.321 1.00 55.59 86 PRO A N 1
ATOM 654 C CA . PRO A 1 86 ? -43.347 5.095 28.335 1.00 55.59 86 PRO A CA 1
ATOM 655 C C . PRO A 1 86 ? -42.723 4.869 26.949 1.00 55.59 86 PRO A C 1
ATOM 657 O O . PRO A 1 86 ? -43.387 5.112 25.940 1.00 55.59 86 PRO A O 1
ATOM 660 N N . ASP A 1 87 ? -41.507 4.321 26.885 1.00 57.59 87 ASP A N 1
ATOM 661 C CA . ASP A 1 87 ? -40.777 4.042 25.642 1.00 57.59 87 ASP A CA 1
ATOM 662 C C . ASP A 1 87 ? -41.537 3.125 24.672 1.00 57.59 87 ASP A C 1
ATOM 664 O O . ASP A 1 87 ? -41.483 3.331 23.455 1.00 57.59 87 ASP A O 1
ATOM 668 N N . LEU A 1 88 ? -42.269 2.119 25.170 1.00 62.34 88 LEU A N 1
ATOM 669 C CA . LEU A 1 88 ? -42.972 1.168 24.301 1.00 62.34 88 LEU A CA 1
ATOM 670 C C . LEU A 1 88 ? -44.212 1.814 23.668 1.00 62.34 88 LEU A C 1
ATOM 672 O O . LEU A 1 88 ? -44.458 1.661 22.469 1.00 62.34 88 LEU A O 1
ATOM 676 N N . LEU A 1 89 ? -44.960 2.594 24.455 1.00 62.62 89 LEU A N 1
ATOM 677 C CA . LEU A 1 89 ? -46.127 3.336 23.979 1.00 62.62 89 LEU A CA 1
ATOM 678 C C . LEU A 1 89 ? -45.708 4.466 23.024 1.00 62.62 89 LEU A C 1
ATOM 680 O O . LEU A 1 89 ? -46.343 4.672 21.986 1.00 62.62 89 LEU A O 1
ATOM 684 N N . GLN A 1 90 ? -44.595 5.147 23.317 1.00 67.00 90 GLN A N 1
ATOM 685 C CA . GLN A 1 90 ? -43.999 6.163 22.450 1.00 67.00 90 GLN A CA 1
ATOM 686 C C . GLN A 1 90 ? -43.517 5.556 21.121 1.00 67.00 90 GLN A C 1
ATOM 688 O O . GLN A 1 90 ? -43.807 6.105 20.055 1.00 67.00 90 GLN A O 1
ATOM 693 N N . SER A 1 91 ? -42.883 4.380 21.159 1.00 68.50 91 SER A N 1
ATOM 694 C CA . SER A 1 91 ? -42.444 3.639 19.966 1.00 68.50 91 SER A CA 1
ATOM 695 C C . SER A 1 91 ? -43.617 3.165 19.101 1.00 68.50 91 SER A C 1
ATOM 697 O O . SER A 1 91 ? -43.604 3.356 17.882 1.00 68.50 91 SER A O 1
ATOM 699 N N . LEU A 1 92 ? -44.669 2.601 19.707 1.00 73.25 92 LEU A N 1
ATOM 700 C CA . LEU A 1 92 ? -45.887 2.198 18.991 1.00 73.25 92 LEU A CA 1
ATOM 701 C C . LEU A 1 92 ? -46.621 3.406 18.385 1.00 73.25 92 LEU A C 1
ATOM 703 O O . LEU A 1 92 ? -47.123 3.321 17.261 1.00 73.25 92 LEU A O 1
ATOM 707 N N . THR A 1 93 ? -46.634 4.544 19.084 1.00 71.94 93 THR A N 1
ATOM 708 C CA . THR A 1 93 ? -47.227 5.800 18.597 1.00 71.94 93 THR A CA 1
ATOM 709 C C . THR A 1 93 ? -46.449 6.351 17.400 1.00 71.94 93 THR A C 1
ATOM 711 O O . THR A 1 93 ? -47.046 6.646 16.362 1.00 71.94 93 THR A O 1
ATOM 714 N N . ALA A 1 94 ? -45.115 6.410 17.486 1.00 70.38 94 ALA A N 1
ATOM 715 C CA . ALA A 1 94 ? -44.251 6.816 16.377 1.00 70.38 94 ALA A CA 1
ATOM 716 C C . ALA A 1 94 ? -44.431 5.906 15.145 1.00 70.38 94 ALA A C 1
ATOM 718 O O . ALA A 1 94 ? -44.570 6.396 14.019 1.00 70.38 94 ALA A O 1
ATOM 719 N N . LEU A 1 95 ? -44.523 4.587 15.357 1.00 74.62 95 LEU A N 1
ATOM 720 C CA . LEU A 1 95 ? -44.781 3.613 14.297 1.00 74.62 95 LEU A CA 1
ATOM 721 C C . LEU A 1 95 ? -46.161 3.813 13.645 1.00 74.62 95 LEU A C 1
ATOM 723 O O . LEU A 1 95 ? -46.255 3.837 12.418 1.00 74.62 95 LEU A O 1
ATOM 727 N N . ASN A 1 96 ? -47.227 4.011 14.428 1.00 81.06 96 ASN A N 1
ATOM 728 C CA . ASN A 1 96 ? -48.569 4.282 13.898 1.00 81.06 96 ASN A CA 1
ATOM 729 C C . ASN A 1 96 ? -48.626 5.596 13.100 1.00 81.06 96 ASN A C 1
ATOM 731 O O . ASN A 1 96 ? -49.282 5.645 12.056 1.00 81.06 96 ASN A O 1
ATOM 735 N N . ASN A 1 97 ? -47.916 6.638 13.538 1.00 74.94 97 ASN A N 1
ATOM 736 C CA . ASN A 1 97 ? -47.844 7.914 12.822 1.00 74.94 97 ASN A CA 1
ATOM 737 C C . ASN A 1 97 ? -47.129 7.752 11.468 1.00 74.94 97 ASN A C 1
ATOM 739 O O . ASN A 1 97 ? -47.659 8.167 10.437 1.00 74.94 97 ASN A O 1
ATOM 743 N N . SER A 1 98 ? -45.994 7.048 11.442 1.00 71.06 98 SER A N 1
ATOM 744 C CA . SER A 1 98 ? -45.232 6.767 10.214 1.00 71.06 98 SER A CA 1
ATOM 745 C C . SER A 1 98 ? -45.994 5.857 9.227 1.00 71.06 98 SER A C 1
ATOM 747 O O . SER A 1 98 ? -46.044 6.112 8.018 1.00 71.06 98 SER A O 1
ATOM 749 N N . LEU A 1 99 ? -46.704 4.840 9.735 1.00 75.69 99 LEU A N 1
ATOM 750 C CA . LEU A 1 99 ? -47.608 4.004 8.932 1.00 75.69 99 LEU A CA 1
ATOM 751 C C . LEU A 1 99 ? -48.819 4.787 8.399 1.00 75.69 99 LEU A C 1
ATOM 753 O O . LEU A 1 99 ? -49.325 4.482 7.321 1.00 75.69 99 LEU A O 1
ATOM 757 N N . SER A 1 100 ? -49.280 5.811 9.122 1.00 72.94 100 SER A N 1
ATOM 758 C CA . SER A 1 100 ? -50.381 6.674 8.676 1.00 72.94 100 SER A CA 1
ATOM 759 C C . SER A 1 100 ? -49.951 7.650 7.577 1.00 72.94 100 SER A C 1
ATOM 761 O O . SER A 1 100 ? -50.683 7.782 6.597 1.00 72.94 100 SER A O 1
ATOM 763 N N . LEU A 1 101 ? -48.752 8.240 7.668 1.00 69.50 101 LEU A N 1
ATOM 764 C CA . LEU A 1 101 ? -48.169 9.061 6.593 1.00 69.50 101 LEU A CA 1
ATOM 765 C C . LEU A 1 101 ? -47.920 8.255 5.308 1.00 69.50 101 LEU A C 1
ATOM 767 O O . LEU A 1 101 ? -48.265 8.687 4.212 1.00 69.50 101 LEU A O 1
ATOM 771 N N . SER A 1 102 ? -47.327 7.066 5.425 1.00 66.62 102 SER A N 1
ATOM 772 C CA . SER A 1 102 ? -47.014 6.237 4.251 1.00 66.62 102 SER A CA 1
ATOM 773 C C . SER A 1 102 ? -48.265 5.710 3.538 1.00 66.62 102 SER A C 1
ATOM 775 O O . SER A 1 102 ? -48.258 5.561 2.315 1.00 66.62 102 SER A O 1
ATOM 777 N N . LEU A 1 103 ? -49.365 5.479 4.266 1.00 67.69 103 LEU A N 1
ATOM 778 C CA . LEU A 1 103 ? -50.641 5.092 3.664 1.00 67.69 103 LEU A CA 1
ATOM 779 C C . LEU A 1 103 ? -51.412 6.274 3.058 1.00 67.69 103 LEU A C 1
ATOM 781 O O . LEU A 1 103 ? -52.000 6.087 1.992 1.00 67.69 103 LEU A O 1
ATOM 785 N N . SER A 1 104 ? -51.372 7.480 3.640 1.00 58.31 104 SER A N 1
ATOM 786 C CA . SER A 1 104 ? -52.000 8.663 3.024 1.00 58.31 104 SER A CA 1
ATOM 787 C C . SER A 1 104 ? -51.312 9.060 1.711 1.00 58.31 104 SER A C 1
ATOM 789 O O . SER A 1 104 ? -51.992 9.263 0.706 1.00 58.31 104 SER A O 1
ATOM 791 N N . LEU A 1 105 ? -49.974 9.029 1.670 1.00 55.62 105 LEU A N 1
ATOM 792 C CA . LEU A 1 105 ? -49.176 9.249 0.453 1.00 55.62 105 LEU A CA 1
ATOM 793 C C . LEU A 1 105 ? -49.420 8.193 -0.645 1.00 55.62 105 LEU A C 1
ATOM 795 O O . LEU A 1 105 ? -49.144 8.442 -1.815 1.00 55.62 105 LEU A O 1
ATOM 799 N N . SER A 1 106 ? -49.948 7.015 -0.293 1.00 49.91 106 SER A N 1
ATOM 800 C CA . SER A 1 106 ? -50.295 5.965 -1.264 1.00 49.91 106 SER A CA 1
ATOM 801 C C . SER A 1 106 ? -51.668 6.146 -1.926 1.00 49.91 106 SER A C 1
ATOM 803 O O . SER A 1 106 ? -51.960 5.465 -2.907 1.00 49.91 106 SER A O 1
ATOM 805 N N . LEU A 1 107 ? -52.512 7.035 -1.388 1.00 46.06 107 LEU A N 1
ATOM 806 C CA . LEU A 1 107 ? -53.879 7.293 -1.861 1.00 46.06 107 LEU A CA 1
ATOM 807 C C . LEU A 1 107 ? -53.991 8.573 -2.706 1.00 46.06 107 LEU A C 1
ATOM 809 O O . LEU A 1 107 ? -54.986 8.754 -3.400 1.00 46.06 107 LEU A O 1
ATOM 813 N N . SER A 1 108 ? -52.981 9.446 -2.683 1.00 40.34 108 SER A N 1
ATOM 814 C CA . SER A 1 108 ? -52.975 10.737 -3.388 1.00 40.34 108 SER A CA 1
ATOM 815 C C . SER A 1 108 ? -52.423 10.690 -4.821 1.00 40.34 108 SER A C 1
ATOM 817 O O . SER A 1 108 ? -52.349 11.723 -5.482 1.00 40.34 108 SER A O 1
ATOM 819 N N . SER A 1 109 ? -52.064 9.517 -5.355 1.00 38.81 109 SER A N 1
ATOM 820 C CA . SER A 1 109 ? -51.398 9.387 -6.664 1.00 38.81 109 SER A CA 1
ATOM 821 C C . SER A 1 109 ? -52.321 9.523 -7.893 1.00 38.81 109 SER A C 1
ATOM 823 O O . SER A 1 109 ? -52.008 8.973 -8.949 1.00 38.81 109 SER A O 1
ATOM 825 N N . SER A 1 110 ? -53.466 10.204 -7.776 1.00 35.12 110 SER A N 1
ATOM 826 C CA . SER A 1 110 ? -54.433 10.376 -8.873 1.00 35.12 110 SER A CA 1
ATOM 827 C C . SER A 1 110 ? -55.170 11.723 -8.853 1.00 35.12 110 SER A C 1
ATOM 829 O O . SER A 1 110 ? -56.399 11.767 -8.898 1.00 35.12 110 SER A O 1
ATOM 831 N N . SER A 1 111 ? -54.427 12.832 -8.814 1.00 27.72 111 SER A N 1
ATOM 832 C CA . SER A 1 111 ? -54.816 14.109 -9.444 1.00 27.72 111 SER A CA 1
ATOM 833 C C . SER A 1 111 ? -53.604 15.041 -9.580 1.00 27.72 111 SER A C 1
ATOM 835 O O . SER A 1 111 ? -52.724 15.005 -8.719 1.00 27.72 111 SER A O 1
ATOM 837 N N . PRO A 1 112 ? -53.527 15.871 -10.637 1.00 39.59 112 PRO A N 1
ATOM 838 C CA . PRO A 1 112 ? -52.425 16.808 -10.823 1.00 39.59 112 PRO A CA 1
ATOM 839 C C . PRO A 1 112 ? -52.596 18.002 -9.878 1.00 39.59 112 PRO A C 1
ATOM 841 O O . PRO A 1 112 ? -53.378 18.909 -10.157 1.00 39.59 112 PRO A O 1
ATOM 844 N N . GLN A 1 113 ? -51.881 18.013 -8.751 1.00 30.50 113 GLN A N 1
ATOM 845 C CA . GLN A 1 113 ? -51.859 19.190 -7.883 1.00 30.50 113 GLN A CA 1
ATOM 846 C C . GLN A 1 113 ? -50.795 20.196 -8.317 1.00 30.50 113 GLN A C 1
ATOM 848 O O . GLN A 1 113 ? -49.612 19.891 -8.454 1.00 30.50 113 GLN A O 1
ATOM 853 N N . THR A 1 114 ? -51.266 21.424 -8.499 1.00 32.06 114 THR A N 1
ATOM 854 C CA . THR A 1 114 ? -50.486 22.651 -8.627 1.00 32.06 114 THR A CA 1
ATOM 855 C C . THR A 1 114 ? -49.535 22.812 -7.442 1.00 32.06 114 THR A C 1
ATOM 857 O O . THR A 1 114 ? -49.984 22.849 -6.295 1.00 32.06 114 THR A O 1
ATOM 860 N N . HIS A 1 115 ? -48.235 22.953 -7.707 1.00 31.06 115 HIS A N 1
ATOM 861 C CA . HIS A 1 115 ? -47.252 23.274 -6.672 1.00 31.06 115 HIS A CA 1
ATOM 862 C C . HIS A 1 115 ? -47.573 24.622 -6.012 1.00 31.06 115 HIS A C 1
ATOM 864 O O . HIS A 1 115 ? -47.686 25.638 -6.697 1.00 31.06 115 HIS A O 1
ATOM 870 N N . ASN A 1 116 ? -47.650 24.641 -4.679 1.00 31.69 116 ASN A N 1
ATOM 871 C CA . ASN A 1 116 ? -47.591 25.884 -3.916 1.00 31.69 116 ASN A CA 1
ATOM 872 C C . ASN A 1 116 ? -46.128 26.394 -3.933 1.00 31.69 116 ASN A C 1
ATOM 874 O O . ASN A 1 116 ? -45.253 25.630 -3.519 1.00 31.69 116 ASN A O 1
ATOM 878 N N . PRO A 1 117 ? -45.805 27.616 -4.405 1.00 35.16 117 PRO A N 1
ATOM 879 C CA . PRO A 1 117 ? -44.418 27.987 -4.731 1.00 35.16 117 PRO A CA 1
ATOM 880 C C . PRO A 1 117 ? -43.462 28.276 -3.555 1.00 35.16 117 PRO A C 1
ATOM 882 O O . PRO A 1 117 ? -42.398 28.840 -3.801 1.00 35.16 117 PRO A O 1
ATOM 885 N N . GLN A 1 118 ? -43.828 27.990 -2.298 1.00 35.78 118 GLN A N 1
ATOM 886 C CA . GLN A 1 118 ? -43.122 28.537 -1.122 1.00 35.78 118 GLN A CA 1
ATOM 887 C C . GLN A 1 118 ? -42.399 27.547 -0.199 1.00 35.78 118 GLN A C 1
ATOM 889 O O . GLN A 1 118 ? -41.623 28.009 0.635 1.00 35.78 118 GLN A O 1
ATOM 894 N N . ASP A 1 119 ? -42.559 26.232 -0.361 1.00 36.41 119 ASP A N 1
ATOM 895 C CA . ASP A 1 119 ? -41.696 25.273 0.342 1.00 36.41 119 ASP A CA 1
ATOM 896 C C . ASP A 1 119 ? -40.454 24.979 -0.519 1.00 36.41 119 ASP A C 1
ATOM 898 O O . ASP A 1 119 ? -40.585 24.343 -1.572 1.00 36.41 119 ASP A O 1
ATOM 902 N N . PRO A 1 120 ? -39.245 25.437 -0.130 1.00 40.50 120 PRO A N 1
ATOM 903 C CA . PRO A 1 120 ? -38.040 25.133 -0.886 1.00 40.50 120 PRO A CA 1
ATOM 904 C C . PRO A 1 120 ? -37.756 23.622 -0.842 1.00 40.50 120 PRO A C 1
ATOM 906 O O . PRO A 1 120 ? -37.975 22.980 0.193 1.00 40.50 120 PRO A O 1
ATOM 909 N N . PRO A 1 121 ? -37.242 23.030 -1.936 1.00 49.28 121 PRO A N 1
ATOM 910 C CA . PRO A 1 121 ? -36.829 21.633 -1.932 1.00 49.28 121 PRO A CA 1
ATOM 911 C C . PRO A 1 121 ? -35.797 21.406 -0.824 1.00 49.28 121 PRO A C 1
ATOM 913 O O . PRO A 1 121 ? -34.898 22.222 -0.623 1.00 49.28 121 PRO A O 1
ATOM 916 N N . SER A 1 122 ? -35.925 20.290 -0.099 1.00 60.56 122 SER A N 1
ATOM 917 C CA . SER A 1 122 ? -35.001 19.941 0.986 1.00 60.56 122 SER A CA 1
ATOM 918 C C . SER A 1 122 ? -33.554 20.039 0.498 1.00 60.56 122 SER A C 1
ATOM 920 O O . SER A 1 122 ? -33.233 19.493 -0.557 1.00 60.56 122 SER A O 1
ATOM 922 N N . TYR A 1 123 ? -32.674 20.686 1.263 1.00 61.78 123 TYR A N 1
ATOM 923 C CA . TYR A 1 123 ? -31.266 20.914 0.902 1.00 61.78 123 TYR A CA 1
ATOM 924 C C . TYR A 1 123 ? -30.528 19.642 0.422 1.00 61.78 123 TYR A C 1
ATOM 926 O O . TYR A 1 123 ? -29.682 19.687 -0.470 1.00 61.78 123 TYR A O 1
ATOM 934 N N . TYR A 1 124 ? -30.897 18.473 0.954 1.00 67.06 124 TYR A N 1
ATOM 935 C CA . TYR A 1 124 ? -30.318 17.179 0.572 1.00 67.06 124 TYR A CA 1
ATOM 936 C C . TYR A 1 124 ? -30.961 16.512 -0.661 1.00 67.06 124 TYR A C 1
ATOM 938 O O . TYR A 1 124 ? -30.484 15.466 -1.088 1.00 67.06 124 TYR A O 1
ATOM 946 N N . SER A 1 125 ? -32.028 17.081 -1.234 1.00 61.66 125 SER A N 1
ATOM 947 C CA . SER A 1 125 ? -32.811 16.491 -2.339 1.00 61.66 125 SER A CA 1
ATOM 948 C C . SER A 1 125 ? -32.329 16.852 -3.751 1.00 61.66 125 SER A C 1
ATOM 950 O O . SER A 1 125 ? -32.834 16.294 -4.722 1.00 61.66 125 SER A O 1
ATOM 952 N N . GLN A 1 126 ? -31.350 17.751 -3.867 1.00 64.81 126 GLN A N 1
ATOM 953 C CA . GLN A 1 126 ? -30.748 18.197 -5.131 1.00 64.81 126 GLN A CA 1
ATOM 954 C C . GLN A 1 126 ? -29.225 17.976 -5.112 1.00 64.81 126 GLN A C 1
ATOM 956 O O . GLN A 1 126 ? -28.625 17.903 -4.030 1.00 64.81 126 GLN A O 1
ATOM 961 N N . SER A 1 127 ? -28.578 17.928 -6.281 1.00 73.00 127 SER A N 1
ATOM 962 C CA . SER A 1 127 ? -27.111 17.940 -6.363 1.00 73.00 127 SER A CA 1
ATOM 963 C C . SER A 1 127 ? -26.537 19.317 -5.984 1.00 73.00 127 SER A C 1
ATOM 965 O O . SER A 1 127 ? -27.205 20.328 -6.216 1.00 73.00 127 SER A O 1
ATOM 967 N N . PRO A 1 128 ? -25.299 19.418 -5.449 1.00 74.19 128 PRO A N 1
ATOM 968 C CA . PRO A 1 128 ? -24.595 20.697 -5.330 1.00 74.19 128 PRO A CA 1
ATOM 969 C C . PRO A 1 128 ? -24.470 21.455 -6.660 1.00 74.19 128 PRO A C 1
ATOM 971 O O . PRO A 1 128 ? -24.484 22.682 -6.649 1.00 74.19 128 PRO A O 1
ATOM 974 N N . LEU A 1 129 ? -24.401 20.751 -7.800 1.00 68.19 129 LEU A N 1
ATOM 975 C CA . LEU A 1 129 ? -24.400 21.383 -9.126 1.00 68.19 129 LEU A CA 1
ATOM 976 C C . LEU A 1 129 ? -25.769 21.979 -9.489 1.00 68.19 129 LEU A C 1
ATOM 978 O O . LEU A 1 129 ? -25.828 23.101 -9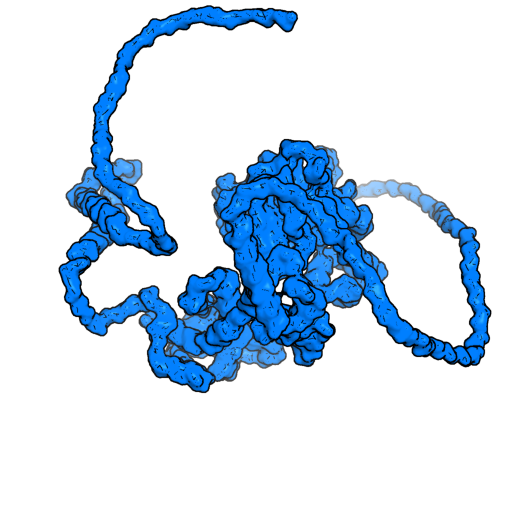.988 1.00 68.19 129 LEU A O 1
ATOM 982 N N . ASP A 1 130 ? -26.862 21.268 -9.194 1.00 70.75 130 ASP A N 1
ATOM 983 C CA . ASP A 1 130 ? -28.233 21.700 -9.518 1.00 70.75 130 ASP A CA 1
ATOM 984 C C . ASP A 1 130 ? -28.661 22.963 -8.745 1.00 70.75 130 ASP A C 1
ATOM 986 O O . ASP A 1 130 ? -29.584 23.661 -9.162 1.00 70.75 130 ASP A O 1
ATOM 990 N N . ARG A 1 131 ? -27.997 23.265 -7.618 1.00 68.44 131 ARG A N 1
ATOM 991 C CA . ARG A 1 131 ? -28.232 24.472 -6.803 1.00 68.44 131 ARG A CA 1
ATOM 992 C C . ARG A 1 131 ? -27.579 25.746 -7.354 1.00 68.44 131 ARG A C 1
ATOM 994 O O . ARG A 1 131 ? -27.840 26.827 -6.829 1.00 68.44 131 ARG A O 1
ATOM 1001 N N . LEU A 1 132 ? -26.725 25.661 -8.376 1.00 66.06 132 LEU A N 1
ATOM 1002 C CA . LEU A 1 132 ? -25.982 26.821 -8.875 1.00 66.06 132 LEU A CA 1
ATOM 1003 C C . LEU A 1 132 ? -26.837 27.724 -9.772 1.00 66.06 132 LEU A C 1
ATOM 1005 O O . LEU A 1 132 ? -27.342 27.314 -10.814 1.00 66.06 132 LEU A O 1
ATOM 1009 N N . TYR A 1 133 ? -26.915 29.004 -9.411 1.00 59.03 133 TYR A N 1
ATOM 1010 C CA . TYR A 1 133 ? -27.613 30.019 -10.198 1.00 59.03 133 TYR A CA 1
ATOM 1011 C C . TYR A 1 133 ? -26.755 30.561 -11.356 1.00 59.03 133 TYR A C 1
ATOM 1013 O O . TYR A 1 133 ? -25.526 30.633 -11.284 1.00 59.03 133 TYR A O 1
ATOM 1021 N N . THR A 1 134 ? -27.410 31.054 -12.410 1.00 48.31 134 THR A N 1
ATOM 1022 C CA . THR A 1 134 ? -26.776 31.636 -13.610 1.00 48.31 134 THR A CA 1
ATOM 1023 C C . THR A 1 134 ? -25.687 32.699 -13.343 1.00 48.31 134 THR A C 1
ATOM 1025 O O . THR A 1 134 ? -24.696 32.698 -14.078 1.00 48.31 134 THR A O 1
ATOM 1028 N N . PRO A 1 135 ? -25.780 33.583 -12.321 1.00 50.06 135 PRO A N 1
ATOM 1029 C CA . PRO A 1 135 ? -24.701 34.522 -11.990 1.00 50.06 135 PRO A CA 1
ATOM 1030 C C . PRO A 1 135 ? -23.412 33.839 -11.498 1.00 50.06 135 PRO A C 1
ATOM 1032 O O . PRO A 1 135 ? -22.317 34.263 -11.865 1.00 50.06 135 PRO A O 1
ATOM 1035 N N . SER A 1 136 ? -23.525 32.745 -10.739 1.00 51.34 136 SER A N 1
ATOM 1036 C CA . SER A 1 136 ? -22.379 31.933 -10.299 1.00 51.34 136 SER A CA 1
ATOM 1037 C C . SER A 1 136 ? -21.667 31.264 -11.476 1.00 51.34 136 SER A C 1
ATOM 1039 O O . SER A 1 136 ? -20.439 31.218 -11.522 1.00 51.34 136 SER A O 1
ATOM 1041 N N . LEU A 1 137 ? -22.431 30.820 -12.479 1.00 54.53 137 LEU A N 1
ATOM 1042 C CA . LEU A 1 137 ? -21.886 30.266 -13.723 1.00 54.53 137 LEU A CA 1
ATOM 1043 C C . LEU A 1 137 ? -21.167 31.332 -14.579 1.00 54.53 137 LEU A C 1
ATOM 1045 O O . LEU A 1 137 ? -20.199 31.010 -15.267 1.00 54.53 137 LEU A O 1
ATOM 1049 N N . HIS A 1 138 ? -21.574 32.606 -14.502 1.00 54.66 138 HIS A N 1
ATOM 1050 C CA . HIS A 1 138 ? -20.881 33.711 -15.185 1.00 54.66 138 HIS A CA 1
ATOM 1051 C C . HIS A 1 138 ? -19.537 34.073 -14.534 1.00 54.66 138 HIS A C 1
ATOM 1053 O O . HIS A 1 138 ? -18.570 34.319 -15.254 1.00 54.66 138 HIS A O 1
ATOM 1059 N N . LEU A 1 139 ? -19.447 34.069 -13.196 1.00 57.66 139 LEU A N 1
ATOM 1060 C CA . LEU A 1 139 ? -18.179 34.275 -12.473 1.00 57.66 139 LEU A CA 1
ATOM 1061 C C . LEU A 1 139 ? -17.133 33.218 -12.861 1.00 57.66 139 LEU A C 1
ATOM 1063 O O . LEU A 1 139 ? -15.984 33.553 -13.158 1.00 57.66 139 LEU A O 1
ATOM 1067 N N . HIS A 1 140 ? -17.569 31.955 -12.933 1.00 56.00 140 HIS A N 1
ATOM 1068 C CA . HIS A 1 140 ? -16.762 30.824 -13.395 1.00 56.00 140 HIS A CA 1
ATOM 1069 C C . HIS A 1 140 ? -16.243 31.024 -14.829 1.00 56.00 140 HIS A C 1
ATOM 1071 O O . HIS A 1 140 ? -15.036 30.945 -15.061 1.00 56.00 140 HIS A O 1
ATOM 1077 N N . ALA A 1 141 ? -17.116 31.388 -15.777 1.00 51.34 141 ALA A N 1
ATOM 1078 C CA . ALA A 1 141 ? -16.733 31.630 -17.174 1.00 51.34 141 ALA A CA 1
ATOM 1079 C C . ALA A 1 141 ? -15.688 32.754 -17.356 1.00 51.34 141 ALA A C 1
ATOM 1081 O O . ALA A 1 141 ? -14.968 32.772 -18.354 1.00 51.34 141 ALA A O 1
ATOM 1082 N N . GLN A 1 142 ? -15.583 33.679 -16.395 1.00 56.00 142 GLN A N 1
ATOM 1083 C CA . GLN A 1 142 ? -14.609 34.778 -16.390 1.00 56.00 142 GLN A CA 1
ATOM 1084 C C . GLN A 1 142 ? -13.330 34.462 -15.591 1.00 56.00 142 GLN A C 1
ATOM 1086 O O . GLN A 1 142 ? -12.429 35.297 -15.524 1.00 56.00 142 GLN A O 1
ATOM 1091 N N . ASN A 1 143 ? -13.216 33.257 -15.015 1.00 60.22 143 ASN A N 1
ATOM 1092 C CA . ASN A 1 143 ? -12.078 32.810 -14.200 1.00 60.22 143 ASN A CA 1
ATOM 1093 C C . ASN A 1 143 ? -11.856 33.663 -12.924 1.00 60.22 143 ASN A C 1
ATOM 1095 O O . ASN A 1 143 ? -10.748 33.741 -12.382 1.00 60.22 143 ASN A O 1
ATOM 1099 N N . ILE A 1 144 ? -12.925 34.314 -12.447 1.00 75.69 144 ILE A N 1
ATOM 1100 C CA . ILE A 1 144 ? -12.948 35.167 -11.253 1.00 75.69 144 ILE A CA 1
ATOM 1101 C C . ILE A 1 144 ? -13.289 34.298 -10.035 1.00 75.69 144 ILE A C 1
ATOM 1103 O O . ILE A 1 144 ? -14.119 33.395 -10.111 1.00 75.69 144 ILE A O 1
ATOM 1107 N N . LEU A 1 145 ? -12.646 34.559 -8.893 1.00 83.19 145 LEU A N 1
ATOM 1108 C CA . LEU A 1 145 ? -12.980 33.871 -7.642 1.00 83.19 145 LEU A CA 1
ATOM 1109 C C . LEU A 1 145 ? -14.408 34.230 -7.200 1.00 83.19 145 LEU A C 1
ATOM 1111 O O . LEU A 1 145 ? -14.747 35.416 -7.207 1.00 83.19 145 LEU A O 1
ATOM 1115 N N . PRO A 1 146 ? -15.227 33.263 -6.746 1.00 88.50 146 PRO A N 1
ATOM 1116 C CA . PRO A 1 146 ? -16.513 33.580 -6.139 1.00 88.50 146 PRO A CA 1
ATOM 1117 C C . PRO A 1 146 ? -16.306 34.450 -4.884 1.00 88.50 146 PRO A C 1
ATOM 1119 O O . PRO A 1 146 ? -15.249 34.363 -4.244 1.00 88.50 146 PRO A O 1
ATOM 1122 N N . PRO A 1 147 ? -17.280 35.299 -4.513 1.00 88.69 147 PRO A N 1
ATOM 1123 C CA . PRO A 1 147 ? -17.158 36.168 -3.347 1.00 88.69 147 PRO A CA 1
ATOM 1124 C C . PRO A 1 147 ? -16.918 35.345 -2.077 1.00 88.69 147 PRO A C 1
ATOM 1126 O O . PRO A 1 147 ? -17.559 34.319 -1.859 1.00 88.69 147 PRO A O 1
ATOM 1129 N N . LEU A 1 148 ? -15.979 35.799 -1.246 1.00 93.00 148 LEU A N 1
ATOM 1130 C CA . LEU A 1 148 ? -15.637 35.149 0.016 1.00 93.00 148 LEU A CA 1
ATOM 1131 C C . LEU A 1 148 ? -16.812 35.286 1.009 1.00 93.00 148 LEU A C 1
ATOM 1133 O O . LEU A 1 148 ? -17.192 36.424 1.307 1.00 93.00 148 LEU A O 1
ATOM 1137 N N . PRO A 1 149 ? -17.384 34.186 1.536 1.00 94.31 149 PRO A N 1
ATOM 1138 C CA . PRO A 1 149 ? -18.484 34.258 2.492 1.00 94.31 149 PRO A CA 1
ATOM 1139 C C . PRO A 1 149 ? -18.071 35.002 3.772 1.00 94.31 149 PRO A C 1
ATOM 1141 O O . PRO A 1 149 ? -16.994 34.732 4.303 1.00 94.31 149 PRO A O 1
ATOM 1144 N N . PRO A 1 150 ? -18.884 35.934 4.295 1.00 93.81 150 PRO A N 1
ATOM 1145 C CA . PRO A 1 150 ? -18.528 36.683 5.494 1.00 93.81 150 PRO A CA 1
ATOM 1146 C C . PRO A 1 150 ? -18.531 35.791 6.744 1.00 93.81 150 PRO A C 1
ATOM 1148 O O . PRO A 1 150 ? -19.251 34.802 6.822 1.00 93.81 150 PRO A O 1
ATOM 1151 N N . VAL A 1 151 ? -17.786 36.202 7.771 1.00 94.06 151 VAL A N 1
ATOM 1152 C CA . VAL A 1 151 ? -17.861 35.639 9.131 1.00 94.06 151 VAL A CA 1
ATOM 1153 C C . VAL A 1 151 ? -18.272 36.782 10.065 1.00 94.06 151 VAL A C 1
ATOM 1155 O O . VAL A 1 151 ? -17.401 37.539 10.486 1.00 94.06 151 VAL A O 1
ATOM 1158 N N . PRO A 1 152 ? -19.569 37.019 10.342 1.00 88.00 152 PRO A N 1
ATOM 1159 C CA . PRO A 1 152 ? -20.006 38.162 11.155 1.00 88.00 152 PRO A CA 1
ATOM 1160 C C . PRO A 1 152 ? -19.592 38.073 12.634 1.00 88.00 152 PRO A C 1
ATOM 1162 O O . PRO A 1 152 ? -19.492 39.101 13.304 1.00 88.00 152 PRO A O 1
ATOM 1165 N N . ASP A 1 153 ? -19.330 36.869 13.147 1.00 88.75 153 ASP A N 1
ATOM 1166 C CA . ASP A 1 153 ? -18.897 36.661 14.530 1.00 88.75 153 ASP A CA 1
ATOM 1167 C C . ASP A 1 153 ? -17.442 37.127 14.735 1.00 88.75 153 ASP A C 1
ATOM 1169 O O . ASP A 1 153 ? -16.495 36.564 14.177 1.00 88.75 153 ASP A O 1
ATOM 1173 N N . LYS A 1 154 ? -17.258 38.161 15.566 1.00 87.38 154 LYS A N 1
ATOM 1174 C CA . LYS A 1 154 ? -15.942 38.746 15.875 1.00 87.38 154 LYS A CA 1
ATOM 1175 C C . LYS A 1 154 ? -15.020 37.803 16.650 1.00 87.38 154 LYS A C 1
ATOM 1177 O O . LYS A 1 154 ? -13.801 37.919 16.519 1.00 87.38 154 LYS A O 1
ATOM 1182 N N . SER A 1 155 ? -15.567 36.892 17.452 1.00 86.25 155 SER A N 1
ATOM 1183 C CA . SER A 1 155 ? -14.764 35.913 18.183 1.00 86.25 155 SER A CA 1
ATOM 1184 C C . SER A 1 155 ? -14.204 34.856 17.235 1.00 86.25 155 SER A C 1
ATOM 1186 O O . SER A 1 155 ? -12.994 34.631 17.227 1.00 86.25 155 SER A O 1
ATOM 1188 N N . LEU A 1 156 ? -15.034 34.332 16.324 1.00 89.12 156 LEU A N 1
ATOM 1189 C CA . LEU A 1 156 ? -14.586 33.413 15.275 1.00 89.12 156 LEU A CA 1
ATOM 1190 C C . LEU A 1 156 ? -13.594 34.091 14.321 1.00 89.12 156 LEU A C 1
ATOM 1192 O O . LEU A 1 156 ? -12.566 33.496 14.013 1.00 89.12 156 LEU A O 1
ATOM 1196 N N . GLN A 1 157 ? -13.824 35.354 13.927 1.00 89.75 157 GLN A N 1
ATOM 1197 C CA . GLN A 1 157 ? -12.828 36.126 13.165 1.00 89.75 157 GLN A CA 1
ATOM 1198 C C . GLN A 1 157 ? -11.479 36.249 13.889 1.00 89.75 157 GLN A C 1
ATOM 1200 O O . GLN A 1 157 ? -10.443 36.274 13.233 1.00 89.75 157 GLN A O 1
ATOM 1205 N N . THR A 1 158 ? -11.469 36.351 15.218 1.00 87.25 158 THR A N 1
ATOM 1206 C CA . THR A 1 158 ? -10.222 36.476 15.986 1.00 87.25 158 THR A CA 1
ATOM 1207 C C . THR A 1 158 ? -9.513 35.120 16.083 1.00 87.25 158 THR A C 1
ATOM 1209 O O . THR A 1 158 ? -8.305 35.041 15.857 1.00 87.25 158 THR A O 1
ATOM 1212 N N . ALA A 1 159 ? -10.266 34.040 16.325 1.00 88.44 159 ALA A N 1
ATOM 1213 C CA . ALA A 1 159 ? -9.747 32.676 16.413 1.00 88.44 159 ALA A CA 1
ATOM 1214 C C . ALA A 1 159 ? -9.107 32.191 15.097 1.00 88.44 159 ALA A C 1
ATOM 1216 O O . ALA A 1 159 ? -7.966 31.733 15.118 1.00 88.44 159 ALA A O 1
ATOM 1217 N N . ILE A 1 160 ? -9.779 32.352 13.944 1.00 93.75 160 ILE A N 1
ATOM 1218 C CA . ILE A 1 160 ? -9.259 31.876 12.641 1.00 93.75 160 ILE A CA 1
ATOM 1219 C C . ILE A 1 160 ? -7.935 32.530 12.229 1.00 93.75 160 ILE A C 1
ATOM 1221 O O . ILE A 1 160 ? -7.132 31.903 11.549 1.00 93.75 160 ILE A O 1
ATOM 1225 N N . PHE A 1 161 ? -7.676 33.774 12.644 1.00 93.56 161 PHE A N 1
ATOM 1226 C CA . PHE A 1 161 ? -6.435 34.486 12.315 1.00 93.56 161 PHE A CA 1
ATOM 1227 C C . PHE A 1 161 ? -5.379 34.428 13.430 1.00 93.56 161 PHE A C 1
ATOM 1229 O O . PHE A 1 161 ? -4.428 35.210 13.393 1.00 93.56 161 PHE A O 1
ATOM 1236 N N . THR A 1 162 ? -5.500 33.494 14.380 1.00 90.00 162 THR A N 1
ATOM 1237 C CA . THR A 1 162 ? -4.549 33.307 15.488 1.00 90.00 162 THR A CA 1
ATOM 1238 C C . THR A 1 162 ? -3.971 31.889 15.478 1.00 90.00 162 THR A C 1
ATOM 1240 O O . THR A 1 162 ? -4.681 30.913 15.716 1.00 90.00 162 THR A O 1
ATOM 1243 N N . HIS A 1 163 ? -2.669 31.771 15.205 1.00 88.19 163 HIS A N 1
ATOM 1244 C CA . HIS A 1 163 ? -1.923 30.507 15.241 1.00 88.19 163 HIS A CA 1
ATOM 1245 C C . HIS A 1 163 ? -1.589 30.084 16.687 1.00 88.19 163 HIS A C 1
ATOM 1247 O O . HIS A 1 163 ? -1.271 30.932 17.517 1.00 88.19 163 HIS A O 1
ATOM 1253 N N . GLU A 1 164 ? -1.588 28.778 16.989 1.00 80.31 164 GLU A N 1
ATOM 1254 C CA . GLU A 1 164 ? -1.324 28.222 18.338 1.00 80.31 164 GLU A CA 1
ATOM 1255 C C . GLU A 1 164 ? -0.078 28.812 19.034 1.00 80.31 164 GLU A C 1
ATOM 1257 O O . GLU A 1 164 ? -0.177 29.348 20.141 1.00 80.31 164 GLU A O 1
ATOM 1262 N N . GLY A 1 165 ? 1.073 28.808 18.352 1.00 71.81 165 GLY A N 1
ATOM 1263 C CA . GLY A 1 165 ? 2.337 29.399 18.813 1.00 71.81 165 GLY A CA 1
ATOM 1264 C C . GLY A 1 165 ? 2.404 30.935 18.934 1.00 71.81 165 GLY A C 1
ATOM 1265 O O . GLY A 1 165 ? 3.510 31.469 18.966 1.00 71.81 165 GLY A O 1
ATOM 1266 N N . VAL A 1 166 ? 1.274 31.653 18.959 1.00 69.81 166 VAL A N 1
ATOM 1267 C CA . VAL A 1 166 ? 1.202 33.110 19.233 1.00 69.81 166 VAL A CA 1
ATOM 1268 C C . VAL A 1 166 ? 0.758 33.408 20.676 1.00 69.81 166 VAL A C 1
ATOM 1270 O O . VAL A 1 166 ? 0.838 34.549 21.121 1.00 69.81 166 VAL A O 1
ATOM 1273 N N . ASN A 1 167 ? 0.331 32.399 21.443 1.00 57.25 167 ASN A N 1
ATOM 1274 C CA . ASN A 1 167 ? -0.134 32.598 22.818 1.00 57.25 167 ASN A CA 1
ATOM 1275 C C . ASN A 1 167 ? 0.988 33.054 23.775 1.00 57.25 167 ASN A C 1
ATOM 1277 O O . ASN A 1 167 ? 1.940 32.320 24.041 1.00 57.25 167 ASN A O 1
ATOM 1281 N N . ASP A 1 168 ? 0.817 34.250 24.339 1.00 47.56 168 ASP A N 1
ATOM 1282 C CA . ASP A 1 168 ? 1.652 34.824 25.399 1.00 47.56 168 ASP A CA 1
ATOM 1283 C C . ASP A 1 168 ? 1.403 34.099 26.745 1.00 47.56 168 ASP A C 1
ATOM 1285 O O . ASP A 1 168 ? 0.252 34.045 27.194 1.00 47.56 168 ASP A O 1
ATOM 1289 N N . PRO A 1 169 ? 2.437 33.563 27.429 1.00 46.34 169 PRO A N 1
ATOM 1290 C CA . PRO A 1 169 ? 2.282 32.887 28.721 1.00 46.34 169 PRO A CA 1
ATOM 1291 C C . PRO A 1 169 ? 1.770 33.766 29.873 1.00 46.34 169 PRO A C 1
ATOM 1293 O O . PRO A 1 169 ? 1.454 33.232 30.935 1.00 46.34 169 PRO A O 1
ATOM 1296 N N . THR A 1 170 ? 1.745 35.094 29.726 1.00 41.25 170 THR A N 1
ATOM 1297 C CA . THR A 1 170 ? 1.534 36.020 30.852 1.00 41.25 170 THR A CA 1
ATOM 1298 C C . THR A 1 170 ? 0.085 36.462 31.057 1.00 41.25 170 THR A C 1
ATOM 1300 O O . THR A 1 170 ? -0.280 36.857 32.167 1.00 41.25 170 THR A O 1
ATOM 1303 N N . ASN A 1 171 ? -0.782 36.364 30.045 1.00 43.97 171 ASN A N 1
ATOM 1304 C CA . ASN A 1 171 ? -2.091 37.024 30.083 1.00 43.97 171 ASN A CA 1
ATOM 1305 C C . ASN A 1 171 ? -3.214 36.126 30.649 1.00 43.97 171 ASN A C 1
ATOM 1307 O O . ASN A 1 171 ? -4.105 35.656 29.940 1.00 43.97 171 ASN A O 1
ATOM 1311 N N . THR A 1 172 ? -3.161 35.876 31.962 1.00 44.97 172 THR A N 1
ATOM 1312 C CA . THR A 1 172 ? -4.084 34.964 32.678 1.00 44.97 172 THR A CA 1
ATOM 1313 C C . THR A 1 172 ? -5.335 35.662 33.242 1.00 44.97 172 THR A C 1
ATOM 1315 O O . THR A 1 172 ? -5.907 35.197 34.225 1.00 44.97 172 THR A O 1
ATOM 1318 N N . THR A 1 173 ? -5.811 36.752 32.626 1.00 41.12 173 THR A N 1
ATOM 1319 C CA . THR A 1 173 ? -7.090 37.373 33.022 1.00 41.12 173 THR A CA 1
ATOM 1320 C C . THR A 1 173 ? -7.781 38.074 31.852 1.00 41.12 173 THR A C 1
ATOM 1322 O O . THR A 1 173 ? -7.295 39.092 31.373 1.00 41.12 173 THR A O 1
ATOM 1325 N N . THR A 1 174 ? -8.960 37.590 31.444 1.00 36.03 174 THR A N 1
ATOM 1326 C CA . THR A 1 174 ? -10.231 38.358 31.415 1.00 36.03 174 THR A CA 1
ATOM 1327 C C . THR A 1 174 ? -11.316 37.590 30.652 1.00 36.03 174 THR A C 1
ATOM 1329 O O . THR A 1 174 ? -11.135 37.117 29.535 1.00 36.03 174 THR A O 1
ATOM 1332 N N . THR A 1 175 ? -12.473 37.487 31.294 1.00 43.53 175 THR A N 1
ATOM 1333 C CA . THR A 1 175 ? -13.722 36.878 30.832 1.00 43.53 175 THR A CA 1
ATOM 1334 C C . THR A 1 175 ? -14.274 37.501 29.542 1.00 43.53 175 THR A C 1
ATOM 1336 O O . THR A 1 175 ? -14.551 38.697 29.524 1.00 43.53 175 THR A O 1
ATOM 1339 N N . THR A 1 176 ? -14.561 36.695 28.508 1.00 36.53 176 THR A N 1
ATOM 1340 C CA . THR A 1 176 ? -15.708 36.896 27.581 1.00 36.53 176 THR A CA 1
ATOM 1341 C C . THR A 1 176 ? -15.922 35.691 26.646 1.00 36.53 176 THR A C 1
ATOM 1343 O O . THR A 1 176 ? -15.217 35.539 25.662 1.00 36.53 176 THR A O 1
ATOM 1346 N N . ALA A 1 177 ? -16.917 34.855 26.968 1.00 43.41 177 ALA A N 1
ATOM 1347 C CA . ALA A 1 177 ? -17.816 34.057 26.103 1.00 43.41 177 ALA A CA 1
ATOM 1348 C C . ALA A 1 177 ? -17.359 33.325 24.804 1.00 43.41 177 ALA A C 1
ATOM 1350 O O . ALA A 1 177 ? -18.217 32.710 24.175 1.00 43.41 177 ALA A O 1
ATOM 1351 N N . SER A 1 178 ? -16.090 33.314 24.388 1.00 46.44 178 SER A N 1
ATOM 1352 C CA . SER A 1 178 ? -15.633 32.593 23.188 1.00 46.44 178 SER A CA 1
ATOM 1353 C C . SER A 1 178 ? -14.830 31.340 23.537 1.00 46.44 178 SER A C 1
ATOM 1355 O O . SER A 1 178 ? -13.777 31.413 24.171 1.00 46.44 178 SER A O 1
ATOM 1357 N N . THR A 1 179 ? -15.317 30.182 23.090 1.00 58.72 179 THR A N 1
ATOM 1358 C CA . THR A 1 179 ? -14.724 28.860 23.354 1.00 58.72 179 THR A CA 1
ATOM 1359 C C . THR A 1 179 ? -13.463 28.572 22.530 1.00 58.72 179 THR A C 1
ATOM 1361 O O . THR A 1 179 ? -12.710 27.661 22.871 1.00 58.72 179 THR A O 1
ATOM 1364 N N . GLU A 1 180 ? -13.230 29.334 21.458 1.00 69.25 180 GLU A N 1
ATOM 1365 C CA . GLU A 1 180 ? -12.117 29.154 20.520 1.00 69.25 180 GLU A CA 1
ATOM 1366 C C . GLU A 1 180 ? -11.097 30.292 20.677 1.00 69.25 180 GLU A C 1
ATOM 1368 O O . GLU A 1 180 ? -11.451 31.464 20.554 1.00 69.25 180 GLU A O 1
ATOM 1373 N N . LYS A 1 181 ? -9.833 29.954 20.966 1.00 78.62 181 LYS A N 1
ATOM 1374 C CA . LYS A 1 181 ? -8.730 30.927 21.143 1.00 78.62 181 LYS A CA 1
ATOM 1375 C C . LYS A 1 181 ? -7.795 31.024 19.934 1.00 78.62 181 LYS A C 1
ATOM 1377 O O . LYS A 1 181 ? -7.102 32.020 19.765 1.00 78.62 181 LYS A O 1
ATOM 1382 N N . ASN A 1 182 ? -7.755 29.972 19.129 1.00 85.81 182 ASN A N 1
ATOM 1383 C CA . ASN A 1 182 ? -6.924 29.800 17.945 1.00 85.81 182 ASN A CA 1
ATOM 1384 C C . ASN A 1 182 ? -7.734 29.024 16.893 1.00 85.81 182 ASN A C 1
ATOM 1386 O O . ASN A 1 182 ? -8.897 28.677 17.125 1.00 85.81 182 ASN A O 1
ATOM 1390 N N . TYR A 1 183 ? -7.131 28.745 15.741 1.00 91.00 183 TYR A N 1
ATOM 1391 C CA . TYR A 1 183 ? -7.843 28.095 14.646 1.00 91.00 183 TYR A CA 1
ATOM 1392 C C . TYR A 1 183 ? -7.958 26.559 14.753 1.00 91.00 183 TYR A C 1
ATOM 1394 O O . TYR A 1 183 ? -8.743 25.987 14.009 1.00 91.00 183 TYR A O 1
ATOM 1402 N N . GLU A 1 184 ? -7.255 25.870 15.663 1.00 90.06 184 GLU A N 1
ATOM 1403 C CA . GLU A 1 184 ? -7.082 24.394 15.639 1.00 90.06 184 GLU A CA 1
ATOM 1404 C C . GLU A 1 184 ? -8.398 23.593 15.693 1.00 90.06 184 GLU A C 1
ATOM 1406 O O . GLU A 1 184 ? -8.591 22.600 14.991 1.00 90.06 184 GLU A O 1
ATOM 1411 N N . ARG A 1 185 ? -9.347 24.016 16.536 1.00 91.88 185 ARG A N 1
ATOM 1412 C CA . ARG A 1 185 ? -10.656 23.344 16.645 1.00 91.88 185 ARG A CA 1
ATOM 1413 C C . ARG A 1 185 ? -11.576 23.666 15.465 1.00 91.88 185 ARG A C 1
ATOM 1415 O O . ARG A 1 185 ? -12.499 22.902 15.188 1.00 91.88 185 ARG A O 1
ATOM 1422 N N . LEU A 1 186 ? -11.314 24.776 14.775 1.00 93.81 186 LEU A N 1
ATOM 1423 C CA . LEU A 1 186 ? -12.000 25.175 13.551 1.00 93.81 186 LEU A CA 1
ATOM 1424 C C . LEU A 1 186 ? -11.396 24.459 12.329 1.00 93.81 186 LEU A C 1
ATOM 1426 O O . LEU A 1 186 ? -12.168 24.024 11.487 1.00 93.81 186 LEU A O 1
ATOM 1430 N N . GLU A 1 187 ? -10.072 24.259 12.267 1.00 95.88 187 GLU A N 1
ATOM 1431 C CA . GLU A 1 187 ? -9.359 23.394 11.299 1.00 95.88 187 GLU A CA 1
ATOM 1432 C C . GLU A 1 187 ? -10.002 22.002 11.282 1.00 95.88 187 GLU A C 1
ATOM 1434 O O . GLU A 1 187 ? -10.584 21.599 10.277 1.00 95.88 187 GLU A O 1
ATOM 1439 N N . LEU A 1 188 ? -10.042 21.330 12.440 1.00 93.00 188 LEU A N 1
ATOM 1440 C CA . LEU A 1 188 ? -10.614 19.984 12.582 1.00 93.00 188 LEU A CA 1
ATOM 1441 C C . LEU A 1 188 ? -12.082 19.879 12.127 1.00 93.00 188 LEU A C 1
ATOM 1443 O O . LEU A 1 188 ? -12.491 18.868 11.556 1.00 93.00 188 LEU A O 1
ATOM 1447 N N . LEU A 1 189 ? -12.900 20.897 12.409 1.00 91.94 189 LEU A N 1
ATOM 1448 C CA . LEU A 1 189 ? -14.297 20.926 11.967 1.00 91.94 189 LEU A CA 1
ATOM 1449 C C . LEU A 1 189 ? -14.407 21.240 10.465 1.00 91.94 189 LEU A C 1
ATOM 1451 O O . LEU A 1 189 ? -15.299 20.731 9.788 1.00 91.94 189 LEU A O 1
ATOM 1455 N N . GLY A 1 190 ? -13.511 22.082 9.957 1.00 96.88 190 GLY A N 1
ATOM 1456 C CA . GLY A 1 190 ? -13.462 22.547 8.579 1.00 96.88 190 GLY A CA 1
ATOM 1457 C C . GLY A 1 190 ? -13.067 21.461 7.593 1.00 96.88 190 GLY A C 1
ATOM 1458 O O . GLY A 1 190 ? -13.769 21.285 6.598 1.00 96.88 190 GLY A O 1
ATOM 1459 N N . ASP A 1 191 ? -12.016 20.700 7.911 1.00 95.75 191 ASP A N 1
ATOM 1460 C CA . ASP A 1 191 ? -11.585 19.498 7.184 1.00 95.75 191 ASP A CA 1
ATOM 1461 C C . ASP A 1 191 ? -12.767 18.540 6.966 1.00 95.75 191 ASP A C 1
ATOM 1463 O O . ASP A 1 191 ? -13.121 18.221 5.831 1.00 95.75 191 ASP A O 1
ATOM 1467 N N . ALA A 1 192 ? -13.484 18.192 8.041 1.00 94.38 192 ALA A N 1
ATOM 1468 C CA . ALA A 1 192 ? -14.638 17.298 7.971 1.00 94.38 192 ALA A CA 1
ATOM 1469 C C . ALA A 1 192 ? -15.752 17.807 7.030 1.00 94.38 192 ALA A C 1
ATOM 1471 O O . ALA A 1 192 ? -16.346 17.016 6.292 1.00 94.38 192 ALA A O 1
ATOM 1472 N N . TYR A 1 193 ? -16.033 19.115 7.020 1.00 97.00 193 TYR A N 1
ATOM 1473 C CA . TYR A 1 193 ? -16.992 19.706 6.080 1.00 97.00 193 TYR A CA 1
ATOM 1474 C C . TYR A 1 193 ? -16.467 19.716 4.639 1.00 97.00 193 TYR A C 1
ATOM 1476 O O . TYR A 1 193 ? -17.198 19.330 3.727 1.00 97.00 193 TYR A O 1
ATOM 1484 N N . ILE A 1 194 ? -15.208 20.108 4.426 1.00 97.12 194 ILE A N 1
ATOM 1485 C CA . ILE A 1 194 ? -14.549 20.123 3.112 1.00 97.12 194 ILE A CA 1
ATOM 1486 C C . ILE A 1 194 ? -14.545 18.721 2.490 1.00 97.12 194 ILE A C 1
ATOM 1488 O O . ILE A 1 194 ? -14.934 18.573 1.331 1.00 97.12 194 ILE A O 1
ATOM 1492 N N . GLU A 1 195 ? -14.194 17.689 3.258 1.00 93.38 195 GLU A N 1
ATOM 1493 C CA . GLU A 1 195 ? -14.221 16.285 2.839 1.00 93.38 195 GLU A CA 1
ATOM 1494 C C . GLU A 1 195 ? -15.628 15.823 2.422 1.00 93.38 195 GLU A C 1
ATOM 1496 O O . GLU A 1 195 ? -15.794 15.197 1.368 1.00 93.38 195 GLU A O 1
ATOM 1501 N N . ILE A 1 196 ? -16.668 16.175 3.189 1.00 93.44 196 ILE A N 1
ATOM 1502 C CA . ILE A 1 196 ? -18.065 15.850 2.851 1.00 93.44 196 ILE A CA 1
ATOM 1503 C C . ILE A 1 196 ? -18.498 16.564 1.564 1.00 93.44 196 ILE A C 1
ATOM 1505 O O . ILE A 1 196 ? -19.006 15.911 0.648 1.00 93.44 196 ILE A O 1
ATOM 1509 N N . PHE A 1 197 ? -18.281 17.877 1.462 1.00 94.81 197 PHE A N 1
ATOM 1510 C CA . PHE A 1 197 ? -18.697 18.673 0.304 1.00 94.81 197 PHE A CA 1
ATOM 1511 C C . PHE A 1 197 ? -17.954 18.262 -0.973 1.00 94.81 197 PHE A C 1
ATOM 1513 O O . PHE A 1 197 ? -18.585 18.048 -2.010 1.00 94.81 197 PHE A O 1
ATOM 1520 N N . ALA A 1 198 ? -16.634 18.056 -0.897 1.00 93.69 198 ALA A N 1
ATOM 1521 C CA . ALA A 1 198 ? -15.836 17.566 -2.017 1.00 93.69 198 ALA A CA 1
ATOM 1522 C C . ALA A 1 198 ? -16.281 16.163 -2.451 1.00 93.69 198 ALA A C 1
ATOM 1524 O O . ALA A 1 198 ? -16.411 15.900 -3.647 1.00 93.69 198 ALA A O 1
ATOM 1525 N N . THR A 1 199 ? -16.565 15.265 -1.498 1.00 91.75 199 THR A N 1
ATOM 1526 C CA . THR A 1 199 ? -17.060 13.914 -1.803 1.00 91.75 199 THR A CA 1
ATOM 1527 C C . THR A 1 199 ? -18.412 13.959 -2.513 1.00 91.75 199 THR A C 1
ATOM 1529 O O . THR A 1 199 ? -18.564 13.294 -3.538 1.00 91.75 199 THR A O 1
ATOM 1532 N N . ARG A 1 200 ? -19.377 14.755 -2.023 1.00 90.31 200 ARG A N 1
ATOM 1533 C CA . ARG A 1 200 ? -20.702 14.906 -2.656 1.00 90.31 200 ARG A CA 1
ATOM 1534 C C . ARG A 1 200 ? -20.599 15.479 -4.064 1.00 90.31 200 ARG A C 1
ATOM 1536 O O . ARG A 1 200 ? -21.140 14.891 -4.995 1.00 90.31 200 ARG A O 1
ATOM 1543 N N . LEU A 1 201 ? -19.857 16.575 -4.233 1.00 87.44 201 LEU A N 1
ATOM 1544 C CA . LEU A 1 201 ? -19.674 17.206 -5.537 1.00 87.44 201 LEU A CA 1
ATOM 1545 C C . LEU A 1 201 ? -19.045 16.236 -6.546 1.00 87.44 201 LEU A C 1
ATOM 1547 O O . LEU A 1 201 ? -19.544 16.090 -7.658 1.00 87.44 201 LEU A O 1
ATOM 1551 N N . VAL A 1 202 ? -17.971 15.540 -6.164 1.00 84.12 202 VAL A N 1
ATOM 1552 C CA . VAL A 1 202 ? -17.262 14.606 -7.053 1.00 84.12 202 VAL A CA 1
ATOM 1553 C C . VAL A 1 202 ? -18.104 13.369 -7.382 1.00 84.12 202 VAL A C 1
ATOM 1555 O O . VAL A 1 202 ? -18.056 12.898 -8.520 1.00 84.12 202 VAL A O 1
ATOM 1558 N N . TRP A 1 203 ? -18.890 12.862 -6.428 1.00 84.31 203 TRP A N 1
ATOM 1559 C CA . TRP A 1 203 ? -19.828 11.756 -6.638 1.00 84.31 203 TRP A CA 1
ATOM 1560 C C . TRP A 1 203 ? -20.904 12.114 -7.674 1.00 84.31 203 TRP A C 1
ATOM 1562 O O . TRP A 1 203 ? -21.078 11.384 -8.653 1.00 84.31 203 TRP A O 1
ATOM 1572 N N . ASP A 1 204 ? -21.552 13.268 -7.506 1.00 80.25 204 ASP A N 1
ATOM 1573 C CA . ASP A 1 204 ? -22.631 13.731 -8.385 1.00 80.25 204 ASP A CA 1
ATOM 1574 C C . ASP A 1 204 ? -22.124 14.163 -9.773 1.00 80.25 204 ASP A C 1
ATOM 1576 O O . ASP A 1 204 ? -22.765 13.878 -10.782 1.00 80.25 204 ASP A O 1
ATOM 1580 N N . THR A 1 205 ? -20.948 14.803 -9.849 1.00 74.75 205 THR A N 1
ATOM 1581 C CA . THR A 1 205 ? -20.333 15.226 -11.125 1.00 74.75 205 THR A CA 1
ATOM 1582 C C . THR A 1 205 ? -19.915 14.020 -11.977 1.00 74.75 205 THR A C 1
ATOM 1584 O O . THR A 1 205 ? -19.930 14.075 -13.208 1.00 74.75 205 THR A O 1
ATOM 1587 N N . PHE A 1 206 ? -19.522 12.904 -11.348 1.00 76.81 206 PHE A N 1
ATOM 1588 C CA . PHE A 1 206 ? -18.902 11.771 -12.039 1.00 76.81 206 PHE A CA 1
ATOM 1589 C C . PHE A 1 206 ? -19.521 10.396 -11.706 1.00 76.81 206 PHE A C 1
ATOM 1591 O O . PHE A 1 206 ? -18.785 9.450 -11.404 1.00 76.81 206 PHE A O 1
ATOM 1598 N N . PRO A 1 207 ? -20.840 10.194 -11.904 1.00 71.75 207 PRO A N 1
ATOM 1599 C CA . PRO A 1 207 ? -21.575 8.999 -11.457 1.00 71.75 207 PRO A CA 1
ATOM 1600 C C . PRO A 1 207 ? -21.171 7.687 -12.160 1.00 71.75 207 PRO A C 1
ATOM 1602 O O . PRO A 1 207 ? -21.677 6.616 -11.835 1.00 71.75 207 PRO A O 1
ATOM 1605 N N . ARG A 1 208 ? -20.278 7.751 -13.159 1.00 60.25 208 ARG A N 1
ATOM 1606 C CA . ARG A 1 208 ? -19.749 6.596 -13.909 1.00 60.25 208 ARG A CA 1
ATOM 1607 C C . ARG A 1 208 ? -18.294 6.250 -13.565 1.00 60.25 208 ARG A C 1
ATOM 1609 O O . ARG A 1 208 ? -17.761 5.292 -14.124 1.00 60.25 208 ARG A O 1
ATOM 1616 N N . LEU A 1 209 ? -17.622 7.021 -12.705 1.00 62.22 209 LEU A N 1
ATOM 1617 C CA . LEU A 1 209 ? -16.242 6.738 -12.300 1.00 62.22 209 LEU A CA 1
ATOM 1618 C C . LEU A 1 209 ? -16.201 5.791 -11.093 1.00 62.22 209 LEU A C 1
ATOM 1620 O O . LEU A 1 209 ? -17.050 5.829 -10.209 1.00 62.22 209 LEU A O 1
ATOM 1624 N N . ARG A 1 210 ? -15.182 4.926 -11.050 1.00 64.62 210 ARG A N 1
ATOM 1625 C CA . ARG A 1 210 ? -14.957 4.003 -9.925 1.00 64.62 210 ARG A CA 1
ATOM 1626 C C . ARG A 1 210 ? -14.484 4.767 -8.687 1.00 64.62 210 ARG A C 1
ATOM 1628 O O . ARG A 1 210 ? -13.730 5.730 -8.821 1.00 64.62 210 ARG A O 1
ATOM 1635 N N . ALA A 1 211 ? -14.826 4.261 -7.499 1.00 62.44 211 ALA A N 1
ATOM 1636 C CA . ALA A 1 211 ? -14.518 4.875 -6.201 1.00 62.44 211 ALA A CA 1
ATOM 1637 C C . ALA A 1 211 ? -13.072 5.393 -6.077 1.00 62.44 211 ALA A C 1
ATOM 1639 O O . ALA A 1 211 ? -12.879 6.557 -5.756 1.00 62.44 211 ALA A O 1
ATOM 1640 N N . GLY A 1 212 ? -12.057 4.597 -6.439 1.00 57.44 212 GLY A N 1
ATOM 1641 C CA . GLY A 1 212 ? -10.656 5.037 -6.374 1.00 57.44 212 GLY A CA 1
ATOM 1642 C C . GLY A 1 212 ? -10.329 6.269 -7.236 1.00 57.44 212 GLY A C 1
ATOM 1643 O O . GLY A 1 212 ? -9.510 7.093 -6.837 1.00 57.44 212 GLY A O 1
ATOM 1644 N N . ARG A 1 213 ? -10.997 6.456 -8.386 1.00 66.88 213 ARG A N 1
ATOM 1645 C CA . ARG A 1 213 ? -10.839 7.671 -9.204 1.00 66.88 213 ARG A CA 1
ATOM 1646 C C . ARG A 1 213 ? -11.615 8.849 -8.617 1.00 66.88 213 ARG A C 1
ATOM 1648 O O . ARG A 1 213 ? -11.102 9.960 -8.666 1.00 66.88 213 ARG A O 1
ATOM 1655 N N . LEU A 1 214 ? -12.789 8.616 -8.024 1.00 70.75 214 LEU A N 1
ATOM 1656 C CA . LEU A 1 214 ? -13.508 9.644 -7.261 1.00 70.75 214 LEU A CA 1
ATOM 1657 C C . LEU A 1 214 ? -12.640 10.145 -6.092 1.00 70.75 214 LEU A C 1
ATOM 1659 O O . LEU A 1 214 ? -12.448 11.347 -5.952 1.00 70.75 214 LEU A O 1
ATOM 1663 N N . SER A 1 215 ? -12.003 9.243 -5.336 1.00 71.12 215 SER A N 1
ATOM 1664 C CA . SER A 1 215 ? -11.064 9.604 -4.264 1.00 71.12 215 SER A CA 1
ATOM 1665 C C . SER A 1 215 ? -9.857 10.406 -4.766 1.00 71.12 215 SER A C 1
ATOM 1667 O O . SER A 1 215 ? -9.504 11.393 -4.136 1.00 71.12 215 SER A O 1
ATOM 1669 N N . GLN A 1 216 ? -9.259 10.055 -5.914 1.00 70.88 216 GLN A N 1
ATOM 1670 C CA . GLN A 1 216 ? -8.172 10.850 -6.519 1.00 70.88 216 GLN A CA 1
ATOM 1671 C C . GLN A 1 216 ? -8.612 12.271 -6.904 1.00 70.88 216 GLN A C 1
ATOM 1673 O O . GLN A 1 216 ? -7.856 13.225 -6.725 1.00 70.88 216 GLN A O 1
ATOM 1678 N N . ILE A 1 217 ? -9.821 12.418 -7.454 1.00 80.06 217 ILE A N 1
ATOM 1679 C CA . ILE A 1 217 ? -10.363 13.724 -7.850 1.00 80.06 217 ILE A CA 1
ATOM 1680 C C . ILE A 1 217 ? -10.677 14.556 -6.605 1.00 80.06 217 ILE A C 1
ATOM 1682 O O . ILE A 1 217 ? -10.324 15.728 -6.560 1.00 80.06 217 ILE A O 1
ATOM 1686 N N . ARG A 1 218 ? -11.266 13.946 -5.574 1.00 92.94 218 ARG A N 1
ATOM 1687 C CA . ARG A 1 218 ? -11.505 14.580 -4.276 1.00 92.94 218 ARG A CA 1
ATOM 1688 C C . ARG A 1 218 ? -10.199 15.047 -3.624 1.00 92.94 218 ARG A C 1
ATOM 1690 O O . ARG A 1 218 ? -10.105 16.206 -3.245 1.00 92.94 218 ARG A O 1
ATOM 1697 N N . GLU A 1 219 ? -9.173 14.196 -3.577 1.00 88.12 219 GLU A N 1
ATOM 1698 C CA . GLU A 1 219 ? -7.839 14.527 -3.045 1.00 88.12 219 GLU A CA 1
ATOM 1699 C C . GLU A 1 219 ? -7.237 15.773 -3.721 1.00 88.12 219 GLU A C 1
ATOM 1701 O O . GLU A 1 219 ? -6.685 16.653 -3.067 1.00 88.12 219 GLU A O 1
ATOM 1706 N N . MET A 1 220 ? -7.405 15.907 -5.041 1.00 88.38 220 MET A N 1
ATOM 1707 C CA . MET A 1 220 ? -6.971 17.092 -5.788 1.00 88.38 220 MET A CA 1
ATOM 1708 C C . MET A 1 220 ? -7.662 18.390 -5.316 1.00 88.38 220 MET A C 1
ATOM 1710 O O . MET A 1 220 ? -7.038 19.455 -5.391 1.00 88.38 220 MET A O 1
ATOM 1714 N N . LEU A 1 221 ? -8.912 18.314 -4.839 1.00 92.81 221 LEU A N 1
ATOM 1715 C CA . LEU A 1 221 ? -9.679 19.454 -4.322 1.00 92.81 221 LEU A CA 1
ATOM 1716 C C . LEU A 1 221 ? -9.298 19.826 -2.882 1.00 92.81 221 LEU A C 1
ATOM 1718 O O . LEU A 1 221 ? -9.251 21.016 -2.574 1.00 92.81 221 LEU A O 1
ATOM 1722 N N . VAL A 1 222 ? -9.044 18.826 -2.029 1.00 95.88 222 VAL A N 1
ATOM 1723 C CA . VAL A 1 222 ? -8.917 19.003 -0.567 1.00 95.88 222 VAL A CA 1
ATOM 1724 C C . VAL A 1 222 ? -7.478 19.037 -0.048 1.00 95.88 222 VAL A C 1
ATOM 1726 O O . VAL A 1 222 ? -7.250 19.468 1.072 1.00 95.88 222 VAL A O 1
ATOM 1729 N N . LYS A 1 223 ? -6.479 18.624 -0.838 1.00 91.81 223 LYS A N 1
ATOM 1730 C CA . LYS A 1 223 ? -5.078 18.631 -0.389 1.00 91.81 223 LYS A CA 1
ATOM 1731 C C . LYS A 1 223 ? -4.582 20.024 0.029 1.00 91.81 223 LYS A C 1
ATOM 1733 O O . LYS A 1 223 ? -4.906 21.041 -0.595 1.00 91.81 223 LYS A O 1
ATOM 1738 N N . ASN A 1 224 ? -3.673 20.034 1.002 1.00 91.81 224 ASN A N 1
ATOM 1739 C CA . ASN A 1 224 ? -3.065 21.233 1.582 1.00 91.81 224 ASN A CA 1
ATOM 1740 C C . ASN A 1 224 ? -2.533 22.244 0.551 1.00 91.81 224 ASN A C 1
ATOM 1742 O O . ASN A 1 224 ? -2.737 23.442 0.719 1.00 91.81 224 ASN A O 1
ATOM 1746 N N . GLU A 1 225 ? -1.891 21.810 -0.542 1.00 93.88 225 GLU A N 1
ATOM 1747 C CA . GLU A 1 225 ? -1.399 22.748 -1.564 1.00 93.88 225 GLU A CA 1
ATOM 1748 C C . GLU A 1 225 ? -2.534 23.495 -2.281 1.00 93.88 225 GLU A C 1
ATOM 1750 O O . GLU A 1 225 ? -2.372 24.663 -2.633 1.00 93.88 225 GLU A O 1
ATOM 1755 N N . THR A 1 226 ? -3.677 22.835 -2.496 1.00 94.50 226 THR A N 1
ATOM 1756 C CA . THR A 1 226 ? -4.855 23.425 -3.148 1.00 94.50 226 THR A CA 1
ATOM 1757 C C . THR A 1 226 ? -5.556 24.402 -2.200 1.00 94.50 226 THR A C 1
ATOM 1759 O O . THR A 1 226 ? -5.863 25.525 -2.601 1.00 94.50 226 THR A O 1
ATOM 1762 N N . LEU A 1 227 ? -5.753 24.023 -0.932 1.00 97.44 227 LEU A N 1
ATOM 1763 C CA . LEU A 1 227 ? -6.379 24.893 0.073 1.00 97.44 227 LEU A CA 1
ATOM 1764 C C . LEU A 1 227 ? -5.508 26.120 0.396 1.00 97.44 227 LEU A C 1
ATOM 1766 O O . LEU A 1 227 ? -6.006 27.246 0.432 1.00 97.44 227 LEU A O 1
ATOM 1770 N N . ALA A 1 228 ? -4.188 25.939 0.502 1.00 96.12 228 ALA A N 1
ATOM 1771 C CA . ALA A 1 228 ? -3.233 27.031 0.681 1.00 96.12 228 ALA A CA 1
ATOM 1772 C C . ALA A 1 228 ? -3.182 28.006 -0.509 1.00 96.12 228 ALA A C 1
ATOM 1774 O O . ALA A 1 228 ? -2.959 29.204 -0.311 1.00 96.12 228 ALA A O 1
ATOM 1775 N N . GLU A 1 229 ? -3.391 27.524 -1.743 1.00 95.38 229 GLU A N 1
ATOM 1776 C CA . GLU A 1 229 ? -3.543 28.393 -2.917 1.00 95.38 229 GLU A CA 1
ATOM 1777 C C . GLU A 1 229 ? -4.774 29.292 -2.757 1.00 95.38 229 GLU A C 1
ATOM 1779 O O . GLU A 1 229 ? -4.665 30.508 -2.925 1.00 95.38 229 GLU A O 1
ATOM 1784 N N . TYR A 1 230 ? -5.926 28.727 -2.377 1.00 96.00 230 TYR A N 1
ATOM 1785 C CA . TYR A 1 230 ? -7.144 29.506 -2.149 1.00 96.00 230 TYR A CA 1
ATOM 1786 C C . TYR A 1 230 ? -6.982 30.505 -0.992 1.00 96.00 230 TYR A C 1
ATOM 1788 O O . TYR A 1 230 ? -7.341 31.672 -1.158 1.00 96.00 230 TYR A O 1
ATOM 1796 N N . ALA A 1 231 ? -6.364 30.116 0.129 1.00 96.62 231 ALA A N 1
ATOM 1797 C CA . ALA A 1 231 ? -6.088 31.021 1.249 1.00 96.62 231 ALA A CA 1
ATOM 1798 C C . ALA A 1 231 ? -5.262 32.253 0.837 1.00 96.62 231 ALA A C 1
ATOM 1800 O O . ALA A 1 231 ? -5.615 33.379 1.193 1.00 96.62 231 ALA A O 1
ATOM 1801 N N . THR A 1 232 ? -4.201 32.061 0.044 1.00 95.38 232 THR A N 1
ATOM 1802 C CA . THR A 1 232 ? -3.394 33.167 -0.500 1.00 95.38 232 THR A CA 1
ATOM 1803 C C . THR A 1 232 ? -4.153 33.975 -1.554 1.00 95.38 232 THR A C 1
ATOM 1805 O O . THR A 1 232 ? -4.058 35.202 -1.568 1.00 95.38 232 THR A O 1
ATOM 1808 N N . ARG A 1 233 ? -4.941 33.328 -2.423 1.00 93.75 233 ARG A N 1
ATOM 1809 C CA . ARG A 1 233 ? -5.744 34.006 -3.456 1.00 93.75 233 ARG A CA 1
ATOM 1810 C C . ARG A 1 233 ? -6.839 34.905 -2.871 1.00 93.75 233 ARG A C 1
ATOM 1812 O O . ARG A 1 233 ? -7.111 35.955 -3.443 1.00 93.75 233 ARG A O 1
ATOM 1819 N N . TYR A 1 234 ? -7.400 34.541 -1.718 1.00 94.88 234 TYR A N 1
ATOM 1820 C CA . TYR A 1 234 ? -8.305 35.386 -0.930 1.00 94.88 234 TYR A CA 1
ATOM 1821 C C . TYR A 1 234 ? -7.589 36.346 0.041 1.00 94.88 234 TYR A C 1
ATOM 1823 O O . TYR A 1 234 ? -8.245 37.149 0.702 1.00 94.88 234 TYR A O 1
ATOM 1831 N N . GLY A 1 235 ? -6.257 36.285 0.148 1.00 94.81 235 GLY A N 1
ATOM 1832 C CA . GLY A 1 235 ? -5.466 37.122 1.056 1.00 94.81 235 GLY A CA 1
ATOM 1833 C C . GLY A 1 235 ? -5.691 36.840 2.548 1.00 94.81 235 GLY A C 1
ATOM 1834 O O . GLY A 1 235 ? -5.409 37.706 3.379 1.00 94.81 235 GLY A O 1
ATOM 1835 N N . LEU A 1 236 ? -6.204 35.654 2.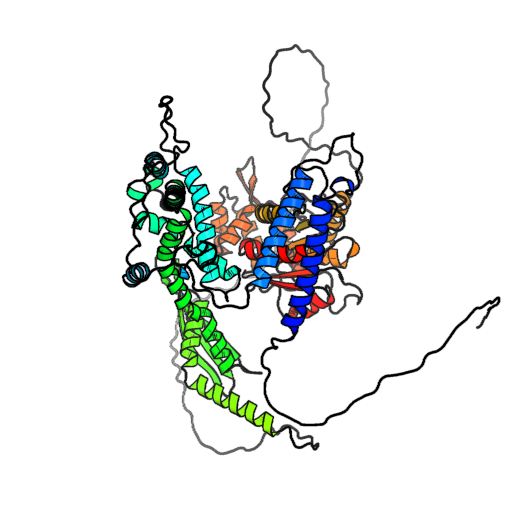899 1.00 94.88 236 LEU A N 1
ATOM 1836 C CA . LEU A 1 236 ? -6.417 35.224 4.287 1.00 94.88 236 LEU A CA 1
ATOM 1837 C C . LEU A 1 236 ? -5.084 35.109 5.036 1.00 94.88 236 LEU A C 1
ATOM 1839 O O . LEU A 1 236 ? -4.962 35.531 6.185 1.00 94.88 236 LEU A O 1
ATOM 1843 N N . ASP A 1 237 ? -4.064 34.596 4.352 1.00 93.12 237 ASP A N 1
ATOM 1844 C CA . ASP A 1 237 ? -2.706 34.390 4.861 1.00 93.12 237 ASP A CA 1
ATOM 1845 C C . ASP A 1 237 ? -2.018 35.680 5.343 1.00 93.12 237 ASP A C 1
ATOM 1847 O O . ASP A 1 237 ? -1.224 35.650 6.284 1.00 93.12 237 ASP A O 1
ATOM 1851 N N . ARG A 1 238 ? -2.367 36.832 4.756 1.00 92.94 238 ARG A N 1
ATOM 1852 C CA . ARG A 1 238 ? -1.885 38.161 5.174 1.00 92.94 238 ARG A CA 1
ATOM 1853 C C . ARG A 1 238 ? -2.446 38.605 6.524 1.00 92.94 238 ARG A C 1
ATOM 1855 O O . ARG A 1 238 ? -1.813 39.415 7.196 1.00 92.94 238 ARG A O 1
ATOM 1862 N N . ARG A 1 239 ? -3.624 38.099 6.903 1.00 92.38 239 ARG A N 1
ATOM 1863 C CA . ARG A 1 239 ? -4.325 38.430 8.156 1.00 92.38 239 ARG A CA 1
ATOM 1864 C C . ARG A 1 239 ? -3.899 37.531 9.319 1.00 92.38 239 ARG A C 1
ATOM 1866 O O . ARG A 1 239 ? -4.087 37.917 10.466 1.00 92.38 239 ARG A O 1
ATOM 1873 N N . LEU A 1 240 ? -3.326 36.360 9.029 1.00 92.12 240 LEU A N 1
ATOM 1874 C CA . LEU A 1 240 ? -2.917 35.374 10.026 1.00 92.12 240 LEU A CA 1
ATOM 1875 C C . LEU A 1 240 ? -1.732 35.861 10.878 1.00 92.12 240 LEU A C 1
ATOM 1877 O O . LEU A 1 240 ? -0.621 36.073 10.375 1.00 92.12 240 LEU A O 1
ATOM 1881 N N . GLN A 1 241 ? -1.961 35.953 12.186 1.00 90.75 241 GLN A N 1
ATOM 1882 C CA . GLN A 1 241 ? -0.934 36.134 13.205 1.00 90.75 241 GLN A CA 1
ATOM 1883 C C . GLN A 1 241 ? -0.200 34.807 13.416 1.00 90.75 241 GLN A C 1
ATOM 1885 O O . GLN A 1 241 ? -0.812 33.795 13.753 1.00 90.75 241 GLN A O 1
ATOM 1890 N N . VAL A 1 242 ? 1.112 34.803 13.175 1.00 89.00 242 VAL A N 1
ATOM 1891 C CA . VAL A 1 242 ? 1.968 33.608 13.211 1.00 89.00 242 VAL A CA 1
ATOM 1892 C C . VAL A 1 242 ? 3.436 34.025 13.342 1.00 89.00 242 VAL A C 1
ATOM 1894 O O . VAL A 1 242 ? 3.834 35.072 12.823 1.00 89.00 242 VAL A O 1
ATOM 1897 N N . ALA A 1 243 ? 4.257 33.207 14.003 1.00 86.31 243 ALA A N 1
ATOM 1898 C CA . ALA A 1 243 ? 5.686 33.468 14.156 1.00 86.31 243 ALA A CA 1
ATOM 1899 C C . ALA A 1 243 ? 6.415 33.555 12.797 1.00 86.31 243 ALA A C 1
ATOM 1901 O O . ALA A 1 243 ? 6.194 32.744 11.892 1.00 86.31 243 ALA A O 1
ATOM 1902 N N . ALA A 1 244 ? 7.344 34.509 12.665 1.00 82.75 244 ALA A N 1
ATOM 1903 C CA . ALA A 1 244 ? 8.098 34.741 11.426 1.00 82.75 244 ALA A CA 1
ATOM 1904 C C . ALA A 1 244 ? 8.900 33.508 10.958 1.00 82.75 244 ALA A C 1
ATOM 1906 O O . ALA A 1 244 ? 9.063 33.286 9.757 1.00 82.75 244 ALA A O 1
ATOM 1907 N N . GLU A 1 245 ? 9.341 32.669 11.896 1.00 84.94 245 GLU A N 1
ATOM 1908 C CA . GLU A 1 245 ? 10.106 31.451 11.618 1.00 84.94 245 GLU A CA 1
ATOM 1909 C C . GLU A 1 245 ? 9.289 30.396 10.854 1.00 84.94 245 GLU A C 1
ATOM 1911 O O . GLU A 1 245 ? 9.819 29.711 9.981 1.00 84.94 245 GLU A O 1
ATOM 1916 N N . ILE A 1 246 ? 7.977 30.327 11.107 1.00 83.69 246 ILE A N 1
ATOM 1917 C CA . ILE A 1 246 ? 7.042 29.436 10.402 1.00 83.69 246 ILE A CA 1
ATOM 1918 C C . ILE A 1 246 ? 6.862 29.914 8.956 1.00 83.69 246 ILE A C 1
ATOM 1920 O O . ILE A 1 246 ? 6.943 29.110 8.027 1.00 83.69 246 ILE A O 1
ATOM 1924 N N . ARG A 1 247 ? 6.715 31.232 8.742 1.00 86.19 247 ARG A N 1
ATOM 1925 C CA . ARG A 1 247 ? 6.601 31.841 7.399 1.00 86.19 247 ARG A CA 1
ATOM 1926 C C . ARG A 1 247 ? 7.836 31.590 6.522 1.00 86.19 247 ARG A C 1
ATOM 1928 O O . ARG A 1 247 ? 7.711 31.514 5.303 1.00 86.19 247 ARG A O 1
ATOM 1935 N N . ARG A 1 248 ? 9.024 31.427 7.121 1.00 84.88 248 ARG A N 1
ATOM 1936 C CA . ARG A 1 248 ? 10.276 31.098 6.409 1.00 84.88 248 ARG A CA 1
ATOM 1937 C C . ARG A 1 248 ? 10.356 29.639 5.936 1.00 84.88 248 ARG A C 1
ATOM 1939 O O . ARG A 1 248 ? 11.144 29.337 5.042 1.00 84.88 248 ARG A O 1
ATOM 1946 N N . GLN A 1 249 ? 9.570 28.727 6.508 1.00 87.50 249 GLN A N 1
ATOM 1947 C CA . GLN A 1 249 ? 9.607 27.301 6.174 1.00 87.50 249 GLN A CA 1
ATOM 1948 C C . GLN A 1 249 ? 8.540 26.958 5.126 1.00 87.50 249 GLN A C 1
ATOM 1950 O O . GLN A 1 249 ? 7.394 26.692 5.468 1.00 87.50 249 GLN A O 1
ATOM 1955 N N . ALA A 1 250 ? 8.911 26.903 3.843 1.00 82.38 250 ALA A N 1
ATOM 1956 C CA . ALA A 1 250 ? 7.961 26.763 2.728 1.00 82.38 250 ALA A CA 1
ATOM 1957 C C . ALA A 1 250 ? 6.945 25.603 2.861 1.00 82.38 250 ALA A C 1
ATOM 1959 O O . ALA A 1 250 ? 5.772 25.770 2.521 1.00 82.38 250 ALA A O 1
ATOM 1960 N N . LYS A 1 251 ? 7.364 24.437 3.380 1.00 82.56 251 LYS A N 1
ATOM 1961 C CA . LYS A 1 251 ? 6.465 23.290 3.608 1.00 82.56 251 LYS A CA 1
ATOM 1962 C C . LYS A 1 251 ? 5.488 23.555 4.760 1.00 82.56 251 LYS A C 1
ATOM 1964 O O . LYS A 1 251 ? 4.283 23.411 4.579 1.00 82.56 251 LYS A O 1
ATOM 1969 N N . THR A 1 252 ? 6.000 23.994 5.909 1.00 88.06 252 THR A N 1
ATOM 1970 C CA . THR A 1 252 ? 5.213 24.339 7.105 1.00 88.06 252 THR A CA 1
ATOM 1971 C C . THR A 1 252 ? 4.219 25.464 6.805 1.00 88.06 252 THR A C 1
ATOM 1973 O O . THR A 1 252 ? 3.040 25.343 7.112 1.00 88.06 252 THR A O 1
ATOM 1976 N N . TRP A 1 253 ? 4.657 26.503 6.090 1.00 92.50 253 TRP A N 1
ATOM 1977 C CA . TRP A 1 253 ? 3.819 27.613 5.630 1.00 92.50 253 TRP A CA 1
ATOM 1978 C C . TRP A 1 253 ? 2.758 27.210 4.596 1.00 92.50 253 TRP A C 1
ATOM 1980 O O . TRP A 1 253 ? 1.773 27.918 4.400 1.00 92.50 253 TRP A O 1
ATOM 1990 N N . THR A 1 254 ? 2.937 26.082 3.909 1.00 93.94 254 THR A N 1
ATOM 1991 C CA . THR A 1 254 ? 1.891 25.530 3.039 1.00 93.94 254 THR A CA 1
ATOM 1992 C C . THR A 1 254 ? 0.840 24.788 3.859 1.00 93.94 254 THR A C 1
ATOM 1994 O O . THR A 1 254 ? -0.333 25.060 3.639 1.00 93.94 254 THR A O 1
ATOM 1997 N N . LYS A 1 255 ? 1.228 23.976 4.860 1.00 93.31 255 LYS A N 1
ATOM 1998 C CA . LYS A 1 255 ? 0.267 23.367 5.805 1.00 93.31 255 LYS A CA 1
ATOM 1999 C C . LYS A 1 255 ? -0.568 24.445 6.509 1.00 93.31 255 LYS A C 1
ATOM 2001 O O . LYS A 1 255 ? -1.768 24.495 6.317 1.00 93.31 255 LYS A O 1
ATOM 2006 N N . VAL A 1 256 ? 0.081 25.404 7.173 1.00 94.88 256 VAL A N 1
ATOM 2007 C CA . VAL A 1 256 ? -0.585 26.475 7.946 1.00 94.88 256 VAL A CA 1
ATOM 2008 C C . VAL A 1 256 ? -1.592 27.299 7.123 1.00 94.88 256 VAL A C 1
ATOM 2010 O O . VAL A 1 256 ? -2.577 27.797 7.662 1.00 94.88 256 VAL A O 1
ATOM 2013 N N . ARG A 1 257 ? -1.381 27.452 5.808 1.00 96.81 257 ARG A N 1
ATOM 2014 C CA . ARG A 1 257 ? -2.351 28.115 4.917 1.00 96.81 257 ARG A CA 1
ATOM 2015 C C . ARG A 1 257 ? -3.510 27.206 4.488 1.00 96.81 257 ARG A C 1
ATOM 2017 O O . ARG A 1 257 ? -4.570 27.741 4.181 1.00 96.81 257 ARG A O 1
ATOM 2024 N N . GLY A 1 258 ? -3.319 25.888 4.455 1.00 96.88 258 GLY A N 1
ATOM 2025 C CA . GLY A 1 258 ? -4.400 24.907 4.329 1.00 96.88 258 GLY A CA 1
ATOM 2026 C C . GLY A 1 258 ? -5.273 24.903 5.582 1.00 96.88 258 GLY A C 1
ATOM 2027 O O . GLY A 1 258 ? -6.455 25.223 5.487 1.00 96.88 258 GLY A O 1
ATOM 2028 N N . ASP A 1 259 ? -4.653 24.724 6.751 1.00 97.19 259 ASP A N 1
ATOM 2029 C CA . ASP A 1 259 ? -5.301 24.750 8.072 1.00 97.19 259 ASP A CA 1
ATOM 2030 C C . ASP A 1 259 ? -6.160 26.019 8.273 1.00 97.19 259 ASP A C 1
ATOM 2032 O O . ASP A 1 259 ? -7.306 25.973 8.721 1.00 97.19 259 ASP A O 1
ATOM 2036 N N . LEU A 1 260 ? -5.626 27.181 7.868 1.00 97.31 260 LEU A N 1
ATOM 2037 C CA . LEU A 1 260 ? -6.330 28.467 7.882 1.00 97.31 260 LEU A CA 1
ATOM 2038 C C . LEU A 1 260 ? -7.593 28.474 7.001 1.00 97.31 260 LEU A C 1
ATOM 2040 O O . LEU A 1 260 ? -8.584 29.114 7.353 1.00 97.31 260 LEU A O 1
ATOM 2044 N N . PHE A 1 261 ? -7.560 27.816 5.841 1.00 98.25 261 PHE A N 1
ATOM 2045 C CA . PHE A 1 261 ? -8.704 27.735 4.930 1.00 98.25 261 PHE A CA 1
ATOM 2046 C C . PHE A 1 261 ? -9.797 26.813 5.485 1.00 98.25 261 PHE A C 1
ATOM 2048 O O . PHE A 1 261 ? -10.979 27.153 5.430 1.00 98.25 261 PHE A O 1
ATOM 2055 N N . GLU A 1 262 ? -9.400 25.685 6.074 1.00 98.06 262 GLU A N 1
ATOM 2056 C CA . GLU A 1 262 ? -10.291 24.754 6.775 1.00 98.06 262 GLU A CA 1
ATOM 2057 C C . GLU A 1 262 ? -10.981 25.466 7.949 1.00 98.06 262 GLU A C 1
ATOM 2059 O O . GLU A 1 262 ? -12.212 25.523 8.024 1.00 98.06 262 GLU A O 1
ATOM 2064 N N . ALA A 1 263 ? -10.208 26.149 8.795 1.00 97.38 263 ALA A N 1
ATOM 2065 C CA . ALA A 1 263 ? -10.747 26.950 9.887 1.00 97.38 263 ALA A CA 1
ATOM 2066 C C . ALA A 1 263 ? -11.692 28.071 9.419 1.00 97.38 263 ALA A C 1
ATOM 2068 O O . ALA A 1 263 ? -12.698 28.351 10.081 1.00 97.38 263 ALA A O 1
ATOM 2069 N N . TYR A 1 264 ? -11.417 28.686 8.263 1.00 97.81 264 TYR A N 1
ATOM 2070 C CA . TYR A 1 264 ? -12.313 29.669 7.654 1.00 97.81 264 TYR A CA 1
ATOM 2071 C C . TYR A 1 264 ? -13.668 29.051 7.283 1.00 97.81 264 TYR A C 1
ATOM 2073 O O . TYR A 1 264 ? -14.710 29.622 7.607 1.00 97.81 264 TYR A O 1
ATOM 2081 N N . VAL A 1 265 ? -13.670 27.862 6.664 1.00 97.81 265 VAL A N 1
ATOM 2082 C CA . VAL A 1 265 ? -14.892 27.105 6.341 1.00 97.81 265 VAL A CA 1
ATOM 2083 C C . VAL A 1 265 ? -15.736 26.855 7.593 1.00 97.81 265 VAL A C 1
ATOM 2085 O O . VAL A 1 265 ? -16.927 27.182 7.602 1.00 97.81 265 VAL A O 1
ATOM 2088 N N . ALA A 1 266 ? -15.133 26.346 8.670 1.00 96.44 266 ALA A N 1
ATOM 2089 C CA . ALA A 1 266 ? -15.851 26.111 9.921 1.00 96.44 266 ALA A CA 1
ATOM 2090 C C . ALA A 1 266 ? -16.434 27.408 10.510 1.00 96.44 266 ALA A C 1
ATOM 2092 O O . ALA A 1 266 ? -17.588 27.426 10.944 1.00 96.44 266 ALA A O 1
ATOM 2093 N N . ALA A 1 267 ? -15.680 28.510 10.480 1.00 95.94 267 ALA A N 1
ATOM 2094 C CA . ALA A 1 267 ? -16.138 29.799 10.990 1.00 95.94 267 ALA A CA 1
ATOM 2095 C C . ALA A 1 267 ? -17.327 30.380 10.202 1.00 95.94 267 ALA A C 1
ATOM 2097 O O . ALA A 1 267 ? -18.243 30.937 10.814 1.00 95.94 267 ALA A O 1
ATOM 2098 N N . VAL A 1 268 ? -17.373 30.224 8.873 1.00 96.19 268 VAL A N 1
ATOM 2099 C CA . VAL A 1 268 ? -18.540 30.625 8.060 1.00 96.19 268 VAL A CA 1
ATOM 2100 C C . VAL A 1 268 ? -19.776 29.807 8.444 1.00 96.19 268 VAL A C 1
ATOM 2102 O O . VAL A 1 268 ? -20.851 30.382 8.628 1.00 96.19 268 VAL A O 1
ATOM 2105 N N . ILE A 1 269 ? -19.627 28.488 8.621 1.00 95.06 269 ILE A N 1
ATOM 2106 C CA . ILE A 1 269 ? -20.736 27.595 8.992 1.00 95.06 269 ILE A CA 1
ATOM 2107 C C . ILE A 1 269 ? -21.286 27.953 10.376 1.00 95.06 269 ILE A C 1
ATOM 2109 O O . ILE A 1 269 ? -22.491 28.169 10.521 1.00 95.06 269 ILE A O 1
ATOM 2113 N N . LEU A 1 270 ? -20.410 28.065 11.379 1.00 93.69 270 LEU A N 1
ATOM 2114 C CA . LEU A 1 270 ? -20.796 28.364 12.762 1.00 93.69 270 LEU A CA 1
ATOM 2115 C C . LEU A 1 270 ? -21.410 29.763 12.916 1.00 93.69 270 LEU A C 1
ATOM 2117 O O . LEU A 1 270 ? -22.347 29.936 13.693 1.00 93.69 270 LEU A O 1
ATOM 2121 N N . SER A 1 271 ? -20.940 30.749 12.146 1.00 92.50 271 SER A N 1
ATOM 2122 C CA . SER A 1 271 ? -21.498 32.109 12.165 1.00 92.50 271 SER A CA 1
ATOM 2123 C C . SER A 1 271 ? -22.847 32.255 11.440 1.00 92.50 271 SER A C 1
ATOM 2125 O O . SER A 1 271 ? -23.491 33.296 11.571 1.00 92.50 271 SER A O 1
ATOM 2127 N N . HIS A 1 272 ? -23.325 31.217 10.739 1.00 90.88 272 HIS A N 1
ATOM 2128 C CA . HIS A 1 272 ? -24.618 31.211 10.040 1.00 90.88 272 HIS A CA 1
ATOM 2129 C C . HIS A 1 272 ? -25.473 29.968 10.372 1.00 90.88 272 HIS A C 1
ATOM 2131 O O . HIS A 1 272 ? -25.725 29.145 9.488 1.00 90.88 272 HIS A O 1
ATOM 2137 N N . PRO A 1 273 ? -26.032 29.842 11.595 1.00 83.81 273 PRO A N 1
ATOM 2138 C CA . PRO A 1 273 ? -26.673 28.605 12.071 1.00 83.81 273 PRO A CA 1
ATOM 2139 C C . PRO A 1 273 ? -27.815 28.036 11.210 1.00 83.81 273 PRO A C 1
ATOM 2141 O O . PRO A 1 273 ? -28.137 26.859 11.330 1.00 83.81 273 PRO A O 1
ATOM 2144 N N . LYS A 1 274 ? -28.453 28.856 10.362 1.00 83.44 274 LYS A N 1
ATOM 2145 C CA . LYS A 1 274 ? -29.570 28.437 9.493 1.00 83.44 274 LYS A CA 1
ATOM 2146 C C . LYS A 1 274 ? -29.165 28.030 8.072 1.00 83.44 274 LYS A C 1
ATOM 2148 O O . LYS A 1 274 ? -29.891 27.257 7.464 1.00 83.44 274 LYS A O 1
ATOM 2153 N N . ARG A 1 275 ? -28.082 28.594 7.520 1.00 87.50 275 ARG A N 1
ATOM 2154 C CA . ARG A 1 275 ? -27.715 28.462 6.088 1.00 87.50 275 ARG A CA 1
ATOM 2155 C C . ARG A 1 275 ? -26.210 28.338 5.819 1.00 87.50 275 ARG A C 1
ATOM 2157 O O . ARG A 1 275 ? -25.805 28.283 4.666 1.00 87.50 275 ARG A O 1
ATOM 2164 N N . GLY A 1 276 ? -25.368 28.294 6.852 1.00 89.00 276 GLY A N 1
ATOM 2165 C CA . GLY A 1 276 ? -23.910 28.287 6.706 1.00 89.00 276 GLY A CA 1
ATOM 2166 C C . GLY A 1 276 ? -23.382 27.071 5.946 1.00 89.00 276 GLY A C 1
ATOM 2167 O O . GLY A 1 276 ? -22.488 27.212 5.119 1.00 89.00 276 GLY A O 1
ATOM 2168 N N . VAL A 1 277 ? -23.991 25.900 6.164 1.00 91.12 277 VAL A N 1
ATOM 2169 C CA . VAL A 1 277 ? -23.685 24.662 5.425 1.00 91.12 277 VAL A CA 1
ATOM 2170 C C . VAL A 1 277 ? -23.965 24.842 3.926 1.00 91.12 277 VAL A C 1
ATOM 2172 O O . VAL A 1 277 ? -23.099 24.539 3.113 1.00 91.12 277 VAL A O 1
ATOM 2175 N N . GLU A 1 278 ? -25.128 25.401 3.567 1.00 88.88 278 GLU A N 1
ATOM 2176 C CA . GLU A 1 278 ? -25.513 25.655 2.169 1.00 88.88 278 GLU A CA 1
ATOM 2177 C C . GLU A 1 278 ? -24.573 26.672 1.507 1.00 88.88 278 GLU A C 1
ATOM 2179 O O . GLU A 1 278 ? -24.026 26.420 0.438 1.00 88.88 278 GLU A O 1
ATOM 2184 N N . MET A 1 279 ? -24.337 27.796 2.191 1.00 89.94 279 MET A N 1
ATOM 2185 C CA . MET A 1 279 ? -23.500 28.903 1.723 1.00 89.94 279 MET A CA 1
ATOM 2186 C C . MET A 1 279 ? -22.060 28.459 1.441 1.00 89.94 279 MET A C 1
ATOM 2188 O O . MET A 1 279 ? -21.461 28.888 0.454 1.00 89.94 279 MET A O 1
ATOM 2192 N N . VAL A 1 280 ? -21.498 27.594 2.292 1.00 94.88 280 VAL A N 1
ATOM 2193 C CA . VAL A 1 280 ? -20.158 27.041 2.080 1.00 94.88 280 VAL A CA 1
ATOM 2194 C C . VAL A 1 280 ? -20.143 25.990 0.974 1.00 94.88 280 VAL A C 1
ATOM 2196 O O . VAL A 1 280 ? -19.230 26.028 0.153 1.00 94.88 280 VAL A O 1
ATOM 2199 N N . GLU A 1 281 ? -21.123 25.084 0.899 1.00 91.81 281 GLU A N 1
ATOM 2200 C CA . GLU A 1 281 ? -21.160 24.077 -0.173 1.00 91.81 281 GLU A CA 1
ATOM 2201 C C . GLU A 1 281 ? -21.311 24.743 -1.555 1.00 91.81 281 GLU A C 1
ATOM 2203 O O . GLU A 1 281 ? -20.598 24.375 -2.490 1.00 91.81 281 GLU A O 1
ATOM 2208 N N . GLU A 1 282 ? -22.148 25.780 -1.679 1.00 86.38 282 GLU A N 1
ATOM 2209 C CA . GLU A 1 282 ? -22.282 26.604 -2.892 1.00 86.38 282 GLU A CA 1
ATOM 2210 C C . GLU A 1 282 ? -20.972 27.335 -3.247 1.00 86.38 282 GLU A C 1
ATOM 2212 O O . GLU A 1 282 ? -20.563 27.356 -4.414 1.00 86.38 282 GLU A O 1
ATOM 2217 N N . TRP A 1 283 ? -20.289 27.931 -2.263 1.00 93.44 283 TRP A N 1
ATOM 2218 C CA . TRP A 1 283 ? -19.025 28.654 -2.461 1.00 93.44 283 TRP A CA 1
ATOM 2219 C C . TRP A 1 283 ? -17.867 27.730 -2.867 1.00 93.44 283 TRP A C 1
ATOM 2221 O O . TRP A 1 283 ? -17.173 28.000 -3.852 1.00 93.44 283 TRP A O 1
ATOM 2231 N N . LEU A 1 284 ? -17.681 26.613 -2.158 1.00 94.56 284 LEU A N 1
ATOM 2232 C CA . LEU A 1 284 ? -16.650 25.621 -2.470 1.00 94.56 284 LEU A CA 1
ATOM 2233 C C . LEU A 1 284 ? -16.918 24.935 -3.814 1.00 94.56 284 LEU A C 1
ATOM 2235 O O . LEU A 1 284 ? -15.986 24.718 -4.587 1.00 94.56 284 LEU A O 1
ATOM 2239 N N . THR A 1 285 ? -18.185 24.675 -4.152 1.00 88.50 285 THR A N 1
ATOM 2240 C CA . THR A 1 285 ? -18.552 24.149 -5.473 1.00 88.50 285 THR A CA 1
ATOM 2241 C C . THR A 1 285 ? -18.104 25.101 -6.586 1.00 88.50 285 THR A C 1
ATOM 2243 O O . THR A 1 285 ? -17.412 24.671 -7.510 1.00 88.50 285 THR A O 1
ATOM 2246 N N . GLN A 1 286 ? -18.381 26.405 -6.466 1.00 84.44 286 GLN A N 1
ATOM 2247 C CA . GLN A 1 286 ? -17.897 27.415 -7.421 1.00 84.44 286 GLN A CA 1
ATOM 2248 C C . GLN A 1 286 ? -16.359 27.472 -7.505 1.00 84.44 286 GLN A C 1
ATOM 2250 O O . GLN A 1 286 ? -15.812 27.649 -8.592 1.00 84.44 286 GLN A O 1
ATOM 2255 N N . LEU A 1 287 ? -15.642 27.280 -6.390 1.00 89.38 287 LEU A N 1
ATOM 2256 C CA . LEU A 1 287 ? -14.172 27.228 -6.377 1.00 89.38 287 LEU A CA 1
ATOM 2257 C C . LEU A 1 287 ? -13.583 25.995 -7.071 1.00 89.38 287 LEU A C 1
ATOM 2259 O O . LEU A 1 287 ? -12.465 26.063 -7.599 1.00 89.38 287 LEU A O 1
ATOM 2263 N N . TRP A 1 288 ? -14.294 24.869 -7.042 1.00 90.88 288 TRP A N 1
ATOM 2264 C CA . TRP A 1 288 ? -13.798 23.580 -7.516 1.00 90.88 288 TRP A CA 1
ATOM 2265 C C . TRP A 1 288 ? -14.174 23.257 -8.968 1.00 90.88 288 TRP A C 1
ATOM 2267 O O . TRP A 1 288 ? -13.399 22.555 -9.624 1.00 90.88 288 TRP A O 1
ATOM 2277 N N . ILE A 1 289 ? -15.268 23.806 -9.516 1.00 83.06 289 ILE A N 1
ATOM 2278 C CA . ILE A 1 289 ? -15.676 23.586 -10.922 1.00 83.06 289 ILE A CA 1
ATOM 2279 C C . ILE A 1 289 ? -14.529 23.803 -11.936 1.00 83.06 289 ILE A C 1
ATOM 2281 O O . ILE A 1 289 ? -14.299 22.884 -12.725 1.00 83.06 289 ILE A O 1
ATOM 2285 N N . PRO A 1 290 ? -13.727 24.895 -11.906 1.00 81.62 290 PRO A N 1
ATOM 2286 C CA . PRO A 1 290 ? -12.604 25.066 -12.839 1.00 81.62 290 PRO A CA 1
ATOM 2287 C C . PRO A 1 290 ? -11.594 23.907 -12.833 1.00 81.62 290 PRO A C 1
ATOM 2289 O O . PRO A 1 290 ? -11.027 23.559 -13.870 1.00 81.62 290 PRO A O 1
ATOM 2292 N N . ARG A 1 291 ? -11.368 23.278 -11.669 1.00 82.94 291 ARG A N 1
ATOM 2293 C CA . ARG A 1 291 ? -10.477 22.112 -11.544 1.00 82.94 291 ARG A CA 1
ATOM 2294 C C . ARG A 1 291 ? -11.148 20.835 -12.055 1.00 82.94 291 ARG A C 1
ATOM 2296 O O . ARG A 1 291 ? -10.483 20.009 -12.676 1.00 82.94 291 ARG A O 1
ATOM 2303 N N . LEU A 1 292 ? -12.453 20.679 -11.827 1.00 79.06 292 LEU A N 1
ATOM 2304 C CA . LEU A 1 292 ? -13.232 19.522 -12.281 1.00 79.06 292 LEU A CA 1
ATOM 2305 C C . LEU A 1 292 ? -13.415 19.510 -13.808 1.00 79.06 292 LEU A C 1
ATOM 2307 O O . LEU A 1 292 ? -13.271 18.453 -14.422 1.00 79.06 292 LEU A O 1
ATOM 2311 N N . GLU A 1 293 ? -13.606 20.672 -14.440 1.00 69.62 293 GLU A N 1
ATOM 2312 C CA . GLU A 1 293 ? -13.565 20.802 -15.904 1.00 69.62 293 GLU A CA 1
ATOM 2313 C C . GLU A 1 293 ? -12.199 20.406 -16.478 1.00 69.62 293 GLU A C 1
ATOM 2315 O O . GLU A 1 293 ? -12.128 19.742 -17.513 1.00 69.62 293 GLU A O 1
ATOM 2320 N N . GLY A 1 294 ? -11.106 20.775 -15.798 1.00 63.47 294 GLY A N 1
ATOM 2321 C CA . GLY A 1 294 ? -9.755 20.326 -16.142 1.00 63.47 294 GLY A CA 1
ATOM 2322 C C . GLY A 1 294 ? -9.642 18.799 -16.139 1.00 63.47 294 GLY A C 1
ATOM 2323 O O . GLY A 1 294 ? -9.185 18.214 -17.118 1.00 63.47 294 GLY A O 1
ATOM 2324 N N . VAL A 1 295 ? -10.155 18.142 -15.095 1.00 65.31 295 VAL A N 1
ATOM 2325 C CA . VAL A 1 295 ? -10.200 16.672 -14.992 1.00 65.31 295 VAL A CA 1
ATOM 2326 C C . VAL A 1 295 ? -11.054 16.032 -16.091 1.00 65.31 295 VAL A C 1
ATOM 2328 O O . VAL A 1 295 ? -10.699 14.965 -16.598 1.00 65.31 295 VAL A O 1
ATOM 2331 N N . GLU A 1 296 ? -12.166 16.653 -16.491 1.00 51.91 296 GLU A N 1
ATOM 2332 C CA . GLU A 1 296 ? -12.978 16.138 -17.597 1.00 51.91 296 GLU A CA 1
ATOM 2333 C C . GLU A 1 296 ? -12.277 16.307 -18.955 1.00 51.91 296 GLU A C 1
ATOM 2335 O O . GLU A 1 296 ? -12.305 15.383 -19.772 1.00 51.91 296 GLU A O 1
ATOM 2340 N N . ARG A 1 297 ? -11.545 17.412 -19.162 1.00 48.25 297 ARG A N 1
ATOM 2341 C CA . ARG A 1 297 ? -10.653 17.606 -20.323 1.00 48.25 297 ARG A CA 1
ATOM 2342 C C . ARG A 1 297 ? -9.432 16.673 -20.303 1.00 48.25 297 ARG A C 1
ATOM 2344 O O . ARG A 1 297 ? -8.902 16.369 -21.367 1.00 48.25 297 ARG A O 1
ATOM 2351 N N . GLU A 1 298 ? -9.036 16.150 -19.140 1.00 45.59 298 GLU A N 1
ATOM 2352 C CA . GLU A 1 298 ? -8.007 15.107 -18.974 1.00 45.59 298 GLU A CA 1
ATOM 2353 C C . GLU A 1 298 ? -8.524 13.658 -19.137 1.00 45.59 298 GLU A C 1
ATOM 2355 O O . GLU A 1 298 ? -7.732 12.709 -19.126 1.00 45.59 298 GLU A O 1
ATOM 2360 N N . ARG A 1 299 ? -9.821 13.443 -19.419 1.00 45.75 299 ARG A N 1
ATOM 2361 C CA . ARG A 1 299 ? -10.340 12.116 -19.822 1.00 45.75 299 ARG A CA 1
ATOM 2362 C C . ARG A 1 299 ? -9.643 11.418 -21.011 1.00 45.75 299 ARG A C 1
ATOM 2364 O O . ARG A 1 299 ? -9.792 10.195 -21.084 1.00 45.75 299 ARG A O 1
ATOM 2371 N N . PRO A 1 300 ? -8.904 12.064 -21.942 1.00 45.03 300 PRO A N 1
ATOM 2372 C CA . PRO A 1 300 ? -8.320 11.349 -23.073 1.00 45.03 300 PRO A CA 1
ATOM 2373 C C . PRO A 1 300 ? -7.311 10.255 -22.712 1.00 45.03 300 PRO A C 1
ATOM 2375 O O . PRO A 1 300 ? -7.138 9.350 -23.523 1.00 45.03 300 PRO A O 1
ATOM 2378 N N . VAL A 1 301 ? -6.657 10.314 -21.540 1.00 48.88 301 VAL A N 1
ATOM 2379 C CA . VAL A 1 301 ? -5.408 9.581 -21.200 1.00 48.88 301 VAL A CA 1
ATOM 2380 C C . VAL A 1 301 ? -5.481 8.045 -21.322 1.00 48.88 301 VAL A C 1
ATOM 2382 O O . VAL A 1 301 ? -4.442 7.402 -21.464 1.00 48.88 301 VAL A O 1
ATOM 2385 N N . LEU A 1 302 ? -6.678 7.449 -21.320 1.00 49.88 302 LEU A N 1
ATOM 2386 C CA . LEU A 1 302 ? -6.878 6.007 -21.559 1.00 49.88 302 LEU A CA 1
ATOM 2387 C C . LEU A 1 302 ? -7.658 5.687 -22.847 1.00 49.88 302 LEU A C 1
ATOM 2389 O O . LEU A 1 302 ? -7.645 4.547 -23.305 1.00 49.88 302 LEU A O 1
ATOM 2393 N N . ARG A 1 303 ? -8.318 6.677 -23.460 1.00 58.91 303 ARG A N 1
ATOM 2394 C CA . ARG A 1 303 ? -9.267 6.450 -24.558 1.00 58.91 303 ARG A CA 1
ATOM 2395 C C . ARG A 1 303 ? -8.573 6.059 -25.862 1.00 58.91 303 ARG A C 1
ATOM 2397 O O . ARG A 1 303 ? -8.967 5.078 -26.488 1.00 58.91 303 ARG A O 1
ATOM 2404 N N . TYR A 1 304 ? -7.532 6.785 -26.270 1.00 78.12 304 TYR A N 1
ATOM 2405 C CA . TYR A 1 304 ? -6.959 6.602 -27.608 1.00 78.12 304 TYR A CA 1
ATOM 2406 C C . TYR A 1 304 ? -6.170 5.300 -27.750 1.00 78.12 304 TYR A C 1
ATOM 2408 O O . TYR A 1 304 ? -6.181 4.700 -28.822 1.00 78.12 304 TYR A O 1
ATOM 2416 N N . LYS A 1 305 ? -5.550 4.803 -26.669 1.00 80.81 305 LYS A N 1
ATOM 2417 C CA . LYS A 1 305 ? -4.921 3.471 -26.676 1.00 80.81 305 LYS A CA 1
ATOM 2418 C C . LYS A 1 305 ? -5.943 2.355 -26.906 1.00 80.81 305 LYS A C 1
ATOM 2420 O O . LYS A 1 305 ? -5.674 1.441 -27.683 1.00 80.81 305 LYS A O 1
ATOM 2425 N N . GLU A 1 306 ? -7.109 2.439 -26.265 1.00 76.94 306 GLU A N 1
ATOM 2426 C CA . GLU A 1 306 ? -8.199 1.477 -26.463 1.00 76.94 306 GLU A CA 1
ATOM 2427 C C . GLU A 1 306 ? -8.854 1.600 -27.842 1.00 76.94 306 GLU A C 1
ATOM 2429 O O . GLU A 1 306 ? -9.182 0.584 -28.451 1.00 76.94 306 GLU A O 1
ATOM 2434 N N . GLU A 1 307 ? -9.065 2.820 -28.340 1.00 84.00 307 GLU A N 1
ATOM 2435 C CA . GLU A 1 307 ? -9.625 3.049 -29.677 1.00 84.00 307 GLU A CA 1
ATOM 2436 C C . GLU A 1 307 ? -8.684 2.536 -30.768 1.00 84.00 307 GLU A C 1
ATOM 2438 O O . GLU A 1 307 ? -9.135 1.817 -31.659 1.00 84.00 307 GLU A O 1
ATOM 2443 N N . LEU A 1 308 ? -7.376 2.797 -30.654 1.00 91.12 308 LEU A N 1
ATOM 2444 C CA . LEU A 1 308 ? -6.381 2.269 -31.585 1.00 91.12 308 LEU A CA 1
ATOM 2445 C C . LEU A 1 308 ? -6.341 0.738 -31.527 1.00 91.12 308 LEU A C 1
ATOM 2447 O O . LEU A 1 308 ? -6.339 0.079 -32.566 1.00 91.12 308 LEU A O 1
ATOM 2451 N N . ALA A 1 309 ? -6.382 0.155 -30.324 1.00 87.38 309 ALA A N 1
ATOM 2452 C CA . ALA A 1 309 ? -6.453 -1.293 -30.168 1.00 87.38 309 ALA A CA 1
ATOM 2453 C C . ALA A 1 309 ? -7.712 -1.876 -30.838 1.00 87.38 309 ALA A C 1
ATOM 2455 O O . ALA A 1 309 ? -7.600 -2.803 -31.634 1.00 87.38 309 ALA A O 1
ATOM 2456 N N . LYS A 1 310 ? -8.901 -1.303 -30.610 1.00 88.06 310 LYS A N 1
ATOM 2457 C CA . LYS A 1 310 ? -10.147 -1.729 -31.281 1.00 88.06 310 LYS A CA 1
ATOM 2458 C C . LYS A 1 310 ? -10.025 -1.633 -32.810 1.00 88.06 310 LYS A C 1
ATOM 2460 O O . LYS A 1 310 ? -10.445 -2.555 -33.517 1.00 88.06 310 LYS A O 1
ATOM 2465 N N . MET A 1 311 ? -9.405 -0.559 -33.301 1.00 91.19 311 MET A N 1
ATOM 2466 C CA . MET A 1 311 ? -9.212 -0.270 -34.722 1.00 91.19 311 MET A CA 1
ATOM 2467 C C . MET A 1 311 ? -8.300 -1.285 -35.430 1.00 91.19 311 MET A C 1
ATOM 2469 O O . MET A 1 311 ? -8.691 -1.773 -36.488 1.00 91.19 311 MET A O 1
ATOM 2473 N N . VAL A 1 312 ? -7.140 -1.649 -34.856 1.00 92.62 312 VAL A N 1
ATOM 2474 C CA . VAL A 1 312 ? -6.130 -2.471 -35.564 1.00 92.62 312 VAL A CA 1
ATOM 2475 C C . VAL A 1 312 ? -5.761 -3.816 -34.919 1.00 92.62 312 VAL A C 1
ATOM 2477 O O . VAL A 1 312 ? -5.244 -4.671 -35.629 1.00 92.62 312 VAL A O 1
ATOM 2480 N N . MET A 1 313 ? -6.004 -4.065 -33.626 1.00 92.50 313 MET A N 1
ATOM 2481 C CA . MET A 1 313 ? -5.577 -5.326 -32.981 1.00 92.50 313 MET A CA 1
ATOM 2482 C C . MET A 1 313 ? -6.426 -6.524 -33.399 1.00 92.50 313 MET A C 1
ATOM 2484 O O . MET A 1 313 ? -7.646 -6.409 -33.528 1.00 92.50 313 MET A O 1
ATOM 2488 N N . ASP A 1 314 ? -5.777 -7.680 -33.532 1.00 91.38 314 ASP A N 1
ATOM 2489 C CA . ASP A 1 314 ? -6.396 -8.973 -33.826 1.00 91.38 314 ASP A CA 1
ATOM 2490 C C . ASP A 1 314 ? -5.430 -10.133 -33.524 1.00 91.38 314 ASP A C 1
ATOM 2492 O O . ASP A 1 314 ? -4.283 -9.907 -33.123 1.00 91.38 314 ASP A O 1
ATOM 2496 N N . LYS A 1 315 ? -5.863 -11.381 -33.724 1.00 85.44 315 LYS A N 1
ATOM 2497 C CA . LYS A 1 315 ? -5.027 -12.570 -33.514 1.00 85.44 315 LYS A CA 1
ATOM 2498 C C . LYS A 1 315 ? -3.801 -12.539 -34.439 1.00 85.44 315 LYS A C 1
ATOM 2500 O O . LYS A 1 315 ? -3.921 -12.618 -35.654 1.00 85.44 315 LYS A O 1
ATOM 2505 N N . GLY A 1 316 ? -2.609 -12.454 -33.846 1.00 81.88 316 GLY A N 1
ATOM 2506 C CA . GLY A 1 316 ? -1.331 -12.371 -34.571 1.00 81.88 316 GLY A CA 1
ATOM 2507 C C . GLY A 1 316 ? -0.855 -10.947 -34.887 1.00 81.88 316 GLY A C 1
ATOM 2508 O O . GLY A 1 316 ? 0.276 -10.782 -35.337 1.00 81.88 316 GLY A O 1
ATOM 2509 N N . VAL A 1 317 ? -1.662 -9.921 -34.598 1.00 92.25 317 VAL A N 1
ATOM 2510 C CA . VAL A 1 317 ? -1.293 -8.505 -34.742 1.00 92.25 317 VAL A CA 1
ATOM 2511 C C . VAL A 1 317 ? -0.756 -7.973 -33.413 1.00 92.25 317 VAL A C 1
ATOM 2513 O O . VAL A 1 317 ? -1.273 -8.305 -32.345 1.00 92.25 317 VAL A O 1
ATOM 2516 N N . ARG A 1 318 ? 0.281 -7.133 -33.456 1.00 90.69 318 ARG A N 1
ATOM 2517 C CA . ARG A 1 318 ? 0.889 -6.502 -32.278 1.00 90.69 318 ARG A CA 1
ATOM 2518 C C . ARG A 1 318 ? 0.981 -4.994 -32.467 1.00 90.69 318 ARG A C 1
ATOM 2520 O O . ARG A 1 318 ? 1.541 -4.524 -33.453 1.00 90.69 318 ARG A O 1
ATOM 2527 N N . VAL A 1 319 ? 0.513 -4.252 -31.470 1.00 92.31 319 VAL A N 1
ATOM 2528 C CA . VAL A 1 319 ? 0.771 -2.817 -31.316 1.00 92.31 319 VAL A CA 1
ATOM 2529 C C . VAL A 1 319 ? 1.731 -2.632 -30.143 1.00 92.31 319 VAL A C 1
ATOM 2531 O O . VAL A 1 319 ? 1.430 -3.044 -29.022 1.00 92.31 319 VAL A O 1
ATOM 2534 N N . ARG A 1 320 ? 2.902 -2.041 -30.394 1.00 93.75 320 ARG A N 1
ATOM 2535 C CA . ARG A 1 320 ? 3.964 -1.814 -29.400 1.00 93.75 320 ARG A CA 1
ATOM 2536 C C . ARG A 1 320 ? 4.096 -0.327 -29.098 1.00 93.75 320 ARG A C 1
ATOM 2538 O O . ARG A 1 320 ? 4.139 0.471 -30.023 1.00 93.75 320 ARG A O 1
ATOM 2545 N N . TYR A 1 321 ? 4.221 0.034 -27.824 1.00 91.44 321 TYR A N 1
ATOM 2546 C CA . TYR A 1 321 ? 4.615 1.383 -27.404 1.00 91.44 321 TYR A CA 1
ATOM 2547 C C . TYR A 1 321 ? 6.086 1.345 -26.986 1.00 91.44 321 TYR A C 1
ATOM 2549 O O . TYR A 1 321 ? 6.456 0.505 -26.166 1.00 91.44 321 TYR A O 1
ATOM 2557 N N . VAL A 1 322 ? 6.912 2.214 -27.564 1.00 90.12 322 VAL A N 1
ATOM 2558 C CA . VAL A 1 322 ? 8.376 2.214 -27.416 1.00 90.12 322 VAL A CA 1
ATOM 2559 C C . VAL A 1 322 ? 8.833 3.610 -26.997 1.00 90.12 322 VAL A C 1
ATOM 2561 O O . VAL A 1 322 ? 8.335 4.597 -27.532 1.00 90.12 322 VAL A O 1
ATOM 2564 N N . ASP A 1 323 ? 9.764 3.710 -26.047 1.00 87.06 323 ASP A N 1
ATOM 2565 C CA . ASP A 1 323 ? 10.408 4.988 -25.725 1.00 87.06 323 ASP A CA 1
ATOM 2566 C C . ASP A 1 323 ? 11.367 5.362 -26.871 1.00 87.06 323 ASP A C 1
ATOM 2568 O O . ASP A 1 323 ? 12.333 4.647 -27.125 1.00 87.06 323 ASP A O 1
ATOM 2572 N N . GLU A 1 324 ? 11.107 6.459 -27.586 1.00 82.88 324 GLU A N 1
ATOM 2573 C CA . GLU A 1 324 ? 11.893 6.823 -28.785 1.00 82.88 324 GLU A CA 1
ATOM 2574 C C . GLU A 1 324 ? 13.200 7.556 -28.464 1.00 82.88 324 GLU A C 1
ATOM 2576 O O . GLU A 1 324 ? 14.083 7.665 -29.311 1.00 82.88 324 GLU A O 1
ATOM 2581 N N . ARG A 1 325 ? 13.301 8.120 -27.258 1.00 81.44 325 ARG A N 1
ATOM 2582 C CA . ARG A 1 325 ? 14.496 8.788 -26.731 1.00 81.44 325 ARG A CA 1
ATOM 2583 C C . ARG A 1 325 ? 14.412 8.875 -25.211 1.00 81.44 325 ARG A C 1
ATOM 2585 O O . ARG A 1 325 ? 13.325 8.790 -24.635 1.00 81.44 325 ARG A O 1
ATOM 2592 N N . GLU A 1 326 ? 15.553 9.102 -24.574 1.00 72.56 326 GLU A N 1
ATOM 2593 C CA . GLU A 1 326 ? 15.631 9.297 -23.127 1.00 72.56 326 GLU A CA 1
ATOM 2594 C C . GLU A 1 326 ? 14.809 10.507 -22.654 1.00 72.56 326 GLU A C 1
ATOM 2596 O O . GLU A 1 326 ? 14.653 11.515 -23.352 1.00 72.56 326 GLU A O 1
ATOM 2601 N N . GLY A 1 327 ? 14.243 10.394 -21.451 1.00 64.12 327 GLY A N 1
ATOM 2602 C CA . GLY A 1 327 ? 13.331 11.399 -20.917 1.00 64.12 327 GLY A CA 1
ATOM 2603 C C . GLY A 1 327 ? 14.067 12.640 -20.411 1.00 64.12 327 GLY A C 1
ATOM 2604 O O . GLY A 1 327 ? 14.809 12.561 -19.432 1.00 64.12 327 GLY A O 1
ATOM 2605 N N . VAL A 1 328 ? 13.814 13.800 -21.021 1.00 71.88 328 VAL A N 1
ATOM 2606 C CA . VAL A 1 328 ? 14.510 15.059 -20.706 1.00 71.88 328 VAL A CA 1
ATOM 2607 C C . VAL A 1 328 ? 14.022 15.631 -19.371 1.00 71.88 328 VAL A C 1
ATOM 2609 O O . VAL A 1 328 ? 12.853 16.010 -19.243 1.00 71.88 328 VAL A O 1
ATOM 2612 N N . GLN A 1 329 ? 14.918 15.738 -18.387 1.00 45.28 329 GLN A N 1
ATOM 2613 C CA . GLN A 1 329 ? 14.661 16.450 -17.131 1.00 45.28 329 GLN A CA 1
ATOM 2614 C C . GLN A 1 329 ? 14.650 17.970 -17.342 1.00 45.28 329 GLN A C 1
ATOM 2616 O O . GLN A 1 329 ? 15.563 18.545 -17.933 1.00 45.28 329 GLN A O 1
ATOM 2621 N N . ARG A 1 330 ? 13.627 18.641 -16.805 1.00 48.38 330 ARG A N 1
ATOM 2622 C CA . ARG A 1 330 ? 13.559 20.105 -16.693 1.00 48.38 330 ARG A CA 1
ATOM 2623 C C . ARG A 1 330 ? 13.953 20.547 -15.279 1.00 48.38 330 ARG A C 1
ATOM 2625 O O . ARG A 1 330 ? 13.779 19.798 -14.314 1.00 48.38 330 ARG A O 1
ATOM 2632 N N . LYS A 1 331 ? 14.442 21.788 -15.132 1.00 27.53 331 LYS A N 1
ATOM 2633 C CA . LYS A 1 331 ? 14.672 22.409 -13.811 1.00 27.53 331 LYS A CA 1
ATOM 2634 C C . LYS A 1 331 ? 13.388 22.310 -12.974 1.00 27.53 331 LYS A C 1
ATOM 2636 O O . LYS A 1 331 ? 12.336 22.745 -13.431 1.00 27.53 331 LYS A O 1
ATOM 2641 N N . GLY A 1 332 ? 13.488 21.722 -11.780 1.00 32.06 332 GLY A N 1
ATOM 2642 C CA . GLY A 1 332 ? 12.341 21.394 -10.920 1.00 32.06 332 GLY A CA 1
ATOM 2643 C C . GLY A 1 332 ? 11.982 19.901 -10.844 1.00 32.06 332 GLY A C 1
ATOM 2644 O O . GLY A 1 332 ? 11.022 19.559 -10.166 1.00 32.06 332 GLY A O 1
ATOM 2645 N N . GLY A 1 333 ? 12.730 19.008 -11.506 1.00 36.31 333 GLY A N 1
ATOM 2646 C CA . GLY A 1 333 ? 12.565 17.549 -11.371 1.00 36.31 333 GLY A CA 1
ATOM 2647 C C . GLY A 1 333 ? 11.462 16.931 -12.242 1.00 36.31 333 GLY A C 1
ATOM 2648 O O . GLY A 1 333 ? 11.234 15.727 -12.183 1.00 36.31 333 GLY A O 1
ATOM 2649 N N . LEU A 1 334 ? 10.799 17.731 -13.081 1.00 37.19 334 LEU A N 1
ATOM 2650 C CA . LEU A 1 334 ? 9.782 17.262 -14.023 1.00 37.19 334 LEU A CA 1
ATOM 2651 C C . LEU A 1 334 ? 10.448 16.651 -15.268 1.00 37.19 334 LEU A C 1
ATOM 2653 O O . LEU A 1 334 ? 11.201 17.331 -15.971 1.00 37.19 334 LEU A O 1
ATOM 2657 N N . GLN A 1 335 ? 10.162 15.379 -15.554 1.00 55.50 335 GLN A N 1
ATOM 2658 C CA . GLN A 1 335 ? 10.706 14.652 -16.706 1.00 55.50 335 GLN A CA 1
ATOM 2659 C C . GLN A 1 335 ? 9.726 14.649 -17.888 1.00 55.50 335 GLN A C 1
ATOM 2661 O O . GLN A 1 335 ? 8.532 14.403 -17.728 1.00 55.50 335 GLN A O 1
ATOM 2666 N N . THR A 1 336 ? 10.236 14.904 -19.095 1.00 58.94 336 THR A N 1
ATOM 2667 C CA . THR A 1 336 ? 9.470 14.821 -20.349 1.00 58.94 336 THR A CA 1
ATOM 2668 C C . THR A 1 336 ? 9.752 13.488 -21.033 1.00 58.94 336 THR A C 1
ATOM 2670 O O . THR A 1 336 ? 10.890 13.237 -21.415 1.00 58.94 336 THR A O 1
ATOM 2673 N N . PHE A 1 337 ? 8.733 12.653 -21.219 1.00 68.75 337 PHE A N 1
ATOM 2674 C CA . PHE A 1 337 ? 8.818 11.370 -21.923 1.00 68.75 337 PHE A CA 1
ATOM 2675 C C . PHE A 1 337 ? 8.407 11.504 -23.391 1.00 68.75 337 PHE A C 1
ATOM 2677 O O . PHE A 1 337 ? 7.609 12.376 -23.741 1.00 68.75 337 PHE A O 1
ATOM 2684 N N . PHE A 1 338 ? 8.925 10.601 -24.226 1.00 87.19 338 PHE A N 1
ATOM 2685 C CA . PHE A 1 338 ? 8.714 10.542 -25.672 1.00 87.19 338 PHE A CA 1
ATOM 2686 C C . PHE A 1 338 ? 8.428 9.086 -26.055 1.00 87.19 338 PHE A C 1
ATOM 2688 O O . PHE A 1 338 ? 9.291 8.229 -25.879 1.00 87.19 338 PHE A O 1
ATOM 2695 N N . VAL A 1 339 ? 7.221 8.799 -26.536 1.00 87.50 339 VAL A N 1
ATOM 2696 C CA . VAL A 1 339 ? 6.757 7.433 -26.813 1.00 87.50 339 VAL A CA 1
ATOM 2697 C C . VAL A 1 339 ? 6.220 7.353 -28.237 1.00 87.50 339 VAL A C 1
ATOM 2699 O O . VAL A 1 339 ? 5.338 8.127 -28.604 1.00 87.50 339 VAL A O 1
ATOM 2702 N N . GLY A 1 340 ? 6.714 6.397 -29.014 1.00 92.88 340 GLY A N 1
ATOM 2703 C CA . GLY A 1 340 ? 6.192 6.022 -30.325 1.00 92.88 340 GLY A CA 1
ATOM 2704 C C . GLY A 1 340 ? 5.287 4.798 -30.223 1.00 92.88 340 GLY A C 1
ATOM 2705 O O . GLY A 1 340 ? 5.437 3.982 -29.310 1.00 92.88 340 GLY A O 1
ATOM 2706 N N . VAL A 1 341 ? 4.336 4.657 -31.145 1.00 96.38 341 VAL A N 1
ATOM 2707 C CA . VAL A 1 341 ? 3.483 3.468 -31.271 1.00 96.38 341 VAL A CA 1
ATOM 2708 C C . VAL A 1 341 ? 3.676 2.806 -32.634 1.00 96.38 341 VAL A C 1
ATOM 2710 O O . VAL A 1 341 ? 3.581 3.463 -33.665 1.00 96.38 341 VAL A O 1
ATOM 2713 N N . TYR A 1 342 ? 3.950 1.503 -32.630 1.00 96.00 342 TYR A N 1
ATOM 2714 C CA . TYR A 1 342 ? 4.406 0.712 -33.776 1.00 96.00 342 TYR A CA 1
ATOM 2715 C C . TYR A 1 342 ? 3.472 -0.473 -34.039 1.00 96.00 342 TYR A C 1
ATOM 2717 O O . TYR A 1 342 ? 2.984 -1.089 -33.089 1.00 96.00 342 TYR A O 1
ATOM 2725 N N . LEU A 1 343 ? 3.257 -0.818 -35.311 1.00 95.69 343 LEU A N 1
ATOM 2726 C CA . LEU A 1 343 ? 2.397 -1.919 -35.755 1.00 95.69 343 LEU A CA 1
ATOM 2727 C C . LEU A 1 343 ? 3.200 -3.050 -36.418 1.00 95.69 343 LEU A C 1
ATOM 2729 O O . LEU A 1 343 ? 3.916 -2.826 -37.393 1.00 95.69 343 LEU A O 1
ATOM 2733 N N . ASP A 1 344 ? 2.998 -4.276 -35.928 1.00 91.75 344 ASP A N 1
ATOM 2734 C CA . ASP A 1 344 ? 3.328 -5.526 -36.621 1.00 91.75 344 ASP A CA 1
ATOM 2735 C C . ASP A 1 344 ? 2.024 -6.280 -36.928 1.00 91.75 344 ASP A C 1
ATOM 2737 O O . ASP A 1 344 ? 1.353 -6.748 -36.009 1.00 91.75 344 ASP A O 1
ATOM 2741 N N . GLY A 1 345 ? 1.654 -6.431 -38.197 1.00 88.81 345 GLY A N 1
ATOM 2742 C CA . GLY A 1 345 ? 0.434 -7.129 -38.613 1.00 88.81 345 GLY A CA 1
ATOM 2743 C C . GLY A 1 345 ? -0.256 -6.458 -39.797 1.00 88.81 345 GLY A C 1
ATOM 2744 O O . GLY A 1 345 ? 0.159 -5.394 -40.248 1.00 88.81 345 GLY A O 1
ATOM 2745 N N . TRP A 1 346 ? -1.295 -7.101 -40.337 1.00 92.94 346 TRP A N 1
ATOM 2746 C CA . TRP A 1 346 ? -2.004 -6.644 -41.545 1.00 92.94 346 TRP A CA 1
ATOM 2747 C C . TRP A 1 346 ? -1.089 -6.360 -42.746 1.00 92.94 346 TRP A C 1
ATOM 2749 O O . TRP A 1 346 ? -1.374 -5.469 -43.535 1.00 92.94 346 TRP A O 1
ATOM 2759 N N . GLY A 1 347 ? 0.021 -7.090 -42.891 1.00 88.31 347 GLY A N 1
ATOM 2760 C CA . GLY A 1 347 ? 1.022 -6.860 -43.943 1.00 88.31 347 GLY A CA 1
ATOM 2761 C C . GLY A 1 347 ? 2.020 -5.727 -43.659 1.00 88.31 347 GLY A C 1
ATOM 2762 O O . GLY A 1 347 ? 2.903 -5.493 -44.477 1.00 88.31 347 GLY A O 1
ATOM 2763 N N . PHE A 1 348 ? 1.929 -5.062 -42.505 1.00 92.31 348 PHE A N 1
ATOM 2764 C CA . PHE A 1 348 ? 2.917 -4.099 -42.018 1.00 92.31 348 PHE A CA 1
ATOM 2765 C C . PHE A 1 348 ? 3.858 -4.747 -40.997 1.00 92.31 348 PHE A C 1
ATOM 2767 O O . PHE A 1 348 ? 3.467 -5.652 -40.254 1.00 92.31 348 PHE A O 1
ATOM 2774 N N . ARG A 1 349 ? 5.108 -4.280 -40.943 1.00 91.50 349 ARG A N 1
ATOM 2775 C CA . ARG A 1 349 ? 6.127 -4.747 -39.995 1.00 91.50 349 ARG A CA 1
ATOM 2776 C C . ARG A 1 349 ? 6.907 -3.555 -39.457 1.00 91.50 349 ARG A C 1
ATOM 2778 O O . ARG A 1 349 ? 7.469 -2.804 -40.245 1.00 91.50 349 ARG A O 1
ATOM 2785 N N . ASP A 1 350 ? 6.936 -3.418 -38.134 1.00 91.88 350 ASP A N 1
ATOM 2786 C CA . ASP A 1 350 ? 7.613 -2.352 -37.387 1.00 91.88 350 ASP A CA 1
ATOM 2787 C C . ASP A 1 350 ? 7.314 -0.918 -37.875 1.00 91.88 350 ASP A C 1
ATOM 2789 O O . ASP A 1 350 ? 8.169 -0.035 -37.837 1.00 91.88 350 ASP A O 1
ATOM 2793 N N . VAL A 1 351 ? 6.085 -0.663 -38.343 1.00 95.25 351 VAL A N 1
ATOM 2794 C CA . VAL A 1 351 ? 5.705 0.658 -38.870 1.00 95.25 351 VAL A CA 1
ATOM 2795 C C . VAL A 1 351 ? 5.245 1.567 -37.734 1.00 95.25 351 VAL A C 1
ATOM 2797 O O . VAL A 1 351 ? 4.272 1.252 -37.047 1.00 95.25 351 VAL A O 1
ATOM 2800 N N . CYS A 1 352 ? 5.912 2.711 -37.553 1.00 95.44 352 CYS A N 1
ATOM 2801 C CA . CYS A 1 352 ? 5.483 3.742 -36.607 1.00 95.44 352 CYS A CA 1
ATOM 2802 C C . CYS A 1 352 ? 4.170 4.390 -37.076 1.00 95.44 352 CYS A C 1
ATOM 2804 O O . CYS A 1 352 ? 4.104 5.002 -38.143 1.00 95.44 352 CYS A O 1
ATOM 2806 N N . LEU A 1 353 ? 3.121 4.265 -36.262 1.00 94.69 353 LEU A N 1
ATOM 2807 C CA . LEU A 1 353 ? 1.819 4.885 -36.491 1.00 94.69 353 LEU A CA 1
ATOM 2808 C C . LEU A 1 353 ? 1.730 6.299 -35.892 1.00 94.69 353 LEU A C 1
ATOM 2810 O O . LEU A 1 353 ? 0.956 7.119 -36.378 1.00 94.69 353 LEU A O 1
ATOM 2814 N N . GLY A 1 354 ? 2.494 6.622 -34.848 1.00 94.31 354 GLY A N 1
ATOM 2815 C CA . GLY A 1 354 ? 2.433 7.945 -34.226 1.00 94.31 354 GLY A CA 1
ATOM 2816 C C . GLY A 1 354 ? 3.378 8.115 -33.044 1.00 94.31 354 GLY A C 1
ATOM 2817 O O . GLY A 1 354 ? 3.779 7.140 -32.414 1.00 94.31 354 GLY A O 1
ATOM 2818 N N . THR A 1 355 ? 3.718 9.367 -32.729 1.00 93.94 355 THR A N 1
ATOM 2819 C CA . THR A 1 355 ? 4.698 9.716 -31.688 1.00 93.94 355 THR A CA 1
ATOM 2820 C C . THR A 1 355 ? 4.148 10.797 -30.761 1.00 93.94 355 THR A C 1
ATOM 2822 O O . THR A 1 355 ? 3.599 11.810 -31.205 1.00 93.94 355 THR A O 1
ATOM 2825 N N . GLY A 1 356 ? 4.246 10.591 -29.453 1.00 87.06 356 GLY A N 1
ATOM 2826 C CA . GLY A 1 356 ? 3.644 11.455 -28.440 1.00 87.06 356 GLY A CA 1
ATOM 2827 C C . GLY A 1 356 ? 4.608 11.803 -27.317 1.00 87.06 356 GLY A C 1
ATOM 2828 O O . GLY A 1 356 ? 5.584 11.099 -27.059 1.00 87.06 356 GLY A O 1
ATOM 2829 N N . THR A 1 357 ? 4.337 12.919 -26.647 1.00 78.31 357 THR A N 1
ATOM 2830 C CA . THR A 1 357 ? 5.173 13.444 -25.563 1.00 78.31 357 THR A CA 1
ATOM 2831 C C . THR A 1 357 ? 4.322 13.808 -24.354 1.00 78.31 357 THR A C 1
ATOM 2833 O O . THR A 1 357 ? 3.123 14.054 -24.476 1.00 78.31 357 THR A O 1
ATOM 2836 N N . GLY A 1 358 ? 4.909 13.794 -23.158 1.00 62.44 358 GLY A N 1
ATOM 2837 C CA . GLY A 1 358 ? 4.154 14.071 -21.937 1.00 62.44 358 GLY A CA 1
ATOM 2838 C C . GLY A 1 358 ? 4.976 13.979 -20.658 1.00 62.44 358 GLY A C 1
ATOM 2839 O O . GLY A 1 358 ? 6.103 13.493 -20.662 1.00 62.44 358 GLY A O 1
ATOM 2840 N N . MET A 1 359 ? 4.392 14.426 -19.545 1.00 50.38 359 MET A N 1
ATOM 2841 C CA . MET A 1 359 ? 5.017 14.383 -18.209 1.00 50.38 359 MET A CA 1
ATOM 2842 C C . MET A 1 359 ? 5.028 12.973 -17.585 1.00 50.38 359 MET A C 1
ATOM 2844 O O . MET A 1 359 ? 5.576 12.761 -16.510 1.00 50.38 359 MET A O 1
ATOM 2848 N N . SER A 1 360 ? 4.437 11.987 -18.266 1.00 56.78 360 SER A N 1
ATOM 2849 C CA . SER A 1 360 ? 4.556 10.561 -17.955 1.00 56.78 360 SER A CA 1
ATOM 2850 C C . SER A 1 360 ? 4.511 9.738 -19.245 1.00 56.78 360 SER A C 1
ATOM 2852 O O . SER A 1 360 ? 3.940 10.180 -20.249 1.00 56.78 360 SER A O 1
ATOM 2854 N N . LYS A 1 361 ? 5.042 8.507 -19.221 1.00 60.91 361 LYS A N 1
ATOM 2855 C CA . LYS A 1 361 ? 4.920 7.550 -20.342 1.00 60.91 361 LYS A CA 1
ATOM 2856 C C . LYS A 1 361 ? 3.463 7.215 -20.693 1.00 60.91 361 LYS A C 1
ATOM 2858 O O . LYS A 1 361 ? 3.167 6.858 -21.833 1.00 60.91 361 LYS A O 1
ATOM 2863 N N . VAL A 1 362 ? 2.541 7.347 -19.734 1.00 61.31 362 VAL A N 1
ATOM 2864 C CA . VAL A 1 362 ? 1.102 7.137 -19.957 1.00 61.31 362 VAL A CA 1
ATOM 2865 C C . VAL A 1 362 ? 0.539 8.256 -20.834 1.00 61.31 362 VAL A C 1
ATOM 2867 O O . VAL A 1 362 ? -0.050 7.960 -21.872 1.00 61.31 362 VAL A O 1
ATOM 2870 N N . ILE A 1 363 ? 0.803 9.519 -20.475 1.00 60.16 363 ILE A N 1
ATOM 2871 C CA . ILE A 1 363 ? 0.385 10.701 -21.248 1.00 60.16 363 ILE A CA 1
ATOM 2872 C C . ILE A 1 363 ? 1.040 10.682 -22.636 1.00 60.16 363 ILE A C 1
ATOM 2874 O O . ILE A 1 363 ? 0.337 10.746 -23.643 1.00 60.16 363 ILE A O 1
ATOM 2878 N N . ALA A 1 364 ? 2.364 10.495 -22.694 1.00 72.94 364 ALA A N 1
ATOM 2879 C CA . ALA A 1 364 ? 3.119 10.444 -23.946 1.00 72.94 364 ALA A CA 1
ATOM 2880 C C . ALA A 1 364 ? 2.608 9.339 -24.884 1.00 72.94 364 ALA A C 1
ATOM 2882 O O . ALA A 1 364 ? 2.313 9.594 -26.049 1.00 72.94 364 ALA A O 1
ATOM 2883 N N . GLY A 1 365 ? 2.422 8.118 -24.371 1.00 80.00 365 GLY A N 1
ATOM 2884 C CA . GLY A 1 365 ? 1.923 7.006 -25.175 1.00 80.00 365 GLY A CA 1
ATOM 2885 C C . GLY A 1 365 ? 0.456 7.149 -25.587 1.00 80.00 365 GLY A C 1
ATOM 2886 O O . GLY A 1 365 ? 0.055 6.564 -26.587 1.00 80.00 365 GLY A O 1
ATOM 2887 N N . ASN A 1 366 ? -0.368 7.889 -24.844 1.00 80.44 366 ASN A N 1
ATOM 2888 C CA . ASN A 1 366 ? -1.751 8.135 -25.248 1.00 80.44 366 ASN A CA 1
ATOM 2889 C C . ASN A 1 366 ? -1.852 9.226 -26.327 1.00 80.44 366 ASN A C 1
ATOM 2891 O O . ASN A 1 366 ? -2.647 9.087 -27.251 1.00 80.44 366 ASN A O 1
ATOM 2895 N N . GLU A 1 367 ? -0.999 10.253 -26.281 1.00 83.00 367 GLU A N 1
ATOM 2896 C CA . GLU A 1 367 ? -0.850 11.208 -27.390 1.00 83.00 367 GLU A CA 1
ATOM 2897 C C . GLU A 1 367 ? -0.283 10.528 -28.652 1.00 83.00 367 GLU A C 1
ATOM 2899 O O . GLU A 1 367 ? -0.720 10.818 -29.765 1.00 83.00 367 GLU A O 1
ATOM 2904 N N . ALA A 1 368 ? 0.620 9.553 -28.493 1.00 92.31 368 ALA A N 1
ATOM 2905 C CA . ALA A 1 368 ? 1.090 8.716 -29.599 1.00 92.31 368 ALA A CA 1
ATOM 2906 C C . ALA A 1 368 ? -0.066 7.926 -30.238 1.00 92.31 368 ALA A C 1
ATOM 2908 O O . ALA A 1 368 ? -0.215 7.912 -31.460 1.00 92.31 368 ALA A O 1
ATOM 2909 N N . ALA A 1 369 ? -0.928 7.329 -29.406 1.00 91.31 369 ALA A N 1
ATOM 2910 C CA . ALA A 1 369 ? -2.114 6.608 -29.859 1.00 91.31 369 ALA A CA 1
ATOM 2911 C C . ALA A 1 369 ? -3.145 7.519 -30.545 1.00 91.31 369 ALA A C 1
ATOM 2913 O O . ALA A 1 369 ? -3.741 7.111 -31.538 1.00 91.31 369 ALA A O 1
ATOM 2914 N N . ARG A 1 370 ? -3.315 8.763 -30.071 1.00 93.06 370 ARG A N 1
ATOM 2915 C CA . ARG A 1 370 ? -4.186 9.759 -30.715 1.00 93.06 370 ARG A CA 1
ATOM 2916 C C . ARG A 1 370 ? -3.755 10.021 -32.156 1.00 93.06 370 ARG A C 1
ATOM 2918 O O . ARG A 1 370 ? -4.565 9.897 -33.066 1.00 93.06 370 ARG A O 1
ATOM 2925 N N . LYS A 1 371 ? -2.469 10.319 -32.372 1.00 92.56 371 LYS A N 1
ATOM 2926 C CA . LYS A 1 371 ? -1.922 10.545 -33.722 1.00 92.56 371 LYS A CA 1
ATOM 2927 C C . LYS A 1 371 ? -1.984 9.288 -34.591 1.00 92.56 371 LYS A C 1
ATOM 2929 O O . LYS A 1 371 ? -2.214 9.383 -35.790 1.00 92.56 371 LYS A O 1
ATOM 2934 N N . ALA A 1 372 ? -1.844 8.108 -33.990 1.00 95.50 372 ALA A N 1
ATOM 2935 C CA . ALA A 1 372 ? -1.981 6.842 -34.702 1.00 95.50 372 ALA A CA 1
ATOM 2936 C C . ALA A 1 372 ? -3.403 6.578 -35.231 1.00 95.50 372 ALA A C 1
ATOM 2938 O O . ALA A 1 372 ? -3.529 5.966 -36.285 1.00 95.50 372 ALA A O 1
ATOM 2939 N N . LEU A 1 373 ? -4.464 7.074 -34.582 1.00 92.12 373 LEU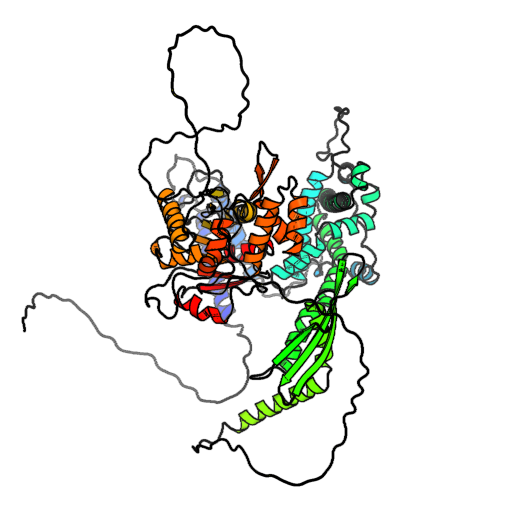 A N 1
ATOM 2940 C CA . LEU A 1 373 ? -5.841 7.000 -35.111 1.00 92.12 373 LEU A CA 1
ATOM 2941 C C . LEU A 1 373 ? -6.034 7.830 -36.397 1.00 92.12 373 LEU A C 1
ATOM 2943 O O . LEU A 1 373 ? -6.896 7.533 -37.228 1.00 92.12 373 LEU A O 1
ATOM 2947 N N . GLU A 1 374 ? -5.219 8.868 -36.574 1.00 90.81 374 GLU A N 1
ATOM 2948 C CA . GLU A 1 374 ? -5.207 9.736 -37.755 1.00 90.81 374 GLU A CA 1
ATOM 2949 C C . GLU A 1 374 ? -4.297 9.186 -38.878 1.00 90.81 374 GLU A C 1
ATOM 2951 O O . GLU A 1 374 ? -4.396 9.638 -40.019 1.00 90.81 374 GLU A O 1
ATOM 2956 N N . ASN A 1 375 ? -3.457 8.181 -38.594 1.00 95.06 375 ASN A N 1
ATOM 2957 C CA . ASN A 1 375 ? -2.445 7.668 -39.519 1.00 95.06 375 ASN A CA 1
ATOM 2958 C C . ASN A 1 375 ? -3.053 6.839 -40.681 1.00 95.06 375 ASN A C 1
ATOM 2960 O O . ASN A 1 375 ? -3.836 5.916 -40.425 1.00 95.06 375 ASN A O 1
ATOM 2964 N N . PRO A 1 376 ? -2.658 7.082 -41.950 1.00 94.12 376 PRO A N 1
ATOM 2965 C CA . PRO A 1 376 ? -3.115 6.299 -43.103 1.00 94.12 376 PRO A CA 1
ATOM 2966 C C . PRO A 1 376 ? -2.891 4.784 -42.974 1.00 94.12 376 PRO A C 1
ATOM 2968 O O . PRO A 1 376 ? -3.798 4.012 -43.271 1.00 94.12 376 PRO A O 1
ATOM 2971 N N . VAL A 1 377 ? -1.740 4.351 -42.447 1.00 93.31 377 VAL A N 1
ATOM 2972 C CA . VAL A 1 377 ? -1.403 2.930 -42.238 1.00 93.31 377 VAL A CA 1
ATOM 2973 C C . VAL A 1 377 ? -2.339 2.283 -41.217 1.00 93.31 377 VAL A C 1
ATOM 2975 O O . VAL A 1 377 ? -2.738 1.132 -41.381 1.00 93.31 377 VAL A O 1
ATOM 2978 N N . ALA A 1 378 ? -2.749 3.017 -40.177 1.00 93.06 378 ALA A N 1
ATOM 2979 C CA . ALA A 1 378 ? -3.712 2.509 -39.202 1.00 93.06 378 ALA A CA 1
ATOM 2980 C C . ALA A 1 378 ? -5.110 2.335 -39.821 1.00 93.06 378 ALA A C 1
ATOM 2982 O O . ALA A 1 378 ? -5.807 1.368 -39.507 1.00 93.06 378 ALA A O 1
ATOM 2983 N N . ARG A 1 379 ? -5.514 3.242 -40.723 1.00 94.62 379 ARG A N 1
ATOM 2984 C CA . ARG A 1 379 ? -6.776 3.138 -41.478 1.00 94.62 379 ARG A CA 1
ATOM 2985 C C . ARG A 1 379 ? -6.753 1.952 -42.436 1.00 94.62 379 ARG A C 1
ATOM 2987 O O . ARG A 1 379 ? -7.668 1.137 -42.396 1.00 94.62 379 ARG A O 1
ATOM 2994 N N . GLU A 1 380 ? -5.675 1.793 -43.196 1.00 94.38 380 GLU A N 1
ATOM 2995 C CA . GLU A 1 380 ? -5.493 0.663 -44.107 1.00 94.38 380 GLU A CA 1
ATOM 2996 C C . GLU A 1 380 ? -5.451 -0.680 -43.352 1.00 94.38 380 GLU A C 1
ATOM 2998 O O . GLU A 1 380 ? -6.089 -1.652 -43.755 1.00 94.38 380 GLU A O 1
ATOM 3003 N N . ALA A 1 381 ? -4.785 -0.737 -42.194 1.00 93.50 381 ALA A N 1
ATOM 3004 C CA . ALA A 1 381 ? -4.815 -1.897 -41.304 1.00 93.50 381 ALA A CA 1
ATOM 3005 C C . ALA A 1 381 ? -6.241 -2.222 -40.809 1.00 93.50 381 ALA A C 1
ATOM 3007 O O . ALA A 1 381 ? -6.632 -3.389 -40.771 1.00 93.50 381 ALA A O 1
ATOM 3008 N N . ALA A 1 382 ? -7.046 -1.206 -40.481 1.00 93.94 382 ALA A N 1
ATOM 3009 C CA . ALA A 1 382 ? -8.446 -1.384 -40.091 1.00 93.94 382 ALA A CA 1
ATOM 3010 C C . ALA A 1 382 ? -9.341 -1.853 -41.257 1.00 93.94 382 ALA A C 1
ATOM 3012 O O . ALA A 1 382 ? -10.293 -2.603 -41.042 1.00 93.94 382 ALA A O 1
ATOM 3013 N N . GLU A 1 383 ? -9.043 -1.454 -42.493 1.00 93.75 383 GLU A N 1
ATOM 3014 C CA . GLU A 1 383 ? -9.729 -1.939 -43.697 1.00 93.75 383 GLU A CA 1
ATOM 3015 C C . GLU A 1 383 ? -9.363 -3.393 -44.005 1.00 93.75 383 GLU A C 1
ATOM 3017 O O . GLU A 1 383 ? -10.260 -4.222 -44.171 1.00 93.75 383 GLU A O 1
ATOM 3022 N N . ARG A 1 384 ? -8.068 -3.741 -43.955 1.00 93.81 384 ARG A N 1
ATOM 3023 C CA . ARG A 1 384 ? -7.577 -5.127 -44.060 1.00 93.81 384 ARG A CA 1
ATOM 3024 C C . ARG A 1 384 ? -8.216 -6.025 -42.987 1.00 93.81 384 ARG A C 1
ATOM 3026 O O . ARG A 1 384 ? -8.671 -7.122 -43.308 1.00 93.81 384 ARG A O 1
ATOM 3033 N N . LYS A 1 385 ? -8.373 -5.521 -41.754 1.00 93.00 385 LYS A N 1
ATOM 3034 C CA . LYS A 1 385 ? -9.123 -6.185 -40.673 1.00 93.00 385 LYS A CA 1
ATOM 3035 C C . LYS A 1 385 ? -10.587 -6.440 -41.028 1.00 93.00 385 LYS A C 1
ATOM 3037 O O . LYS A 1 385 ? -11.069 -7.560 -40.873 1.00 93.00 385 LYS A O 1
ATOM 3042 N N . ARG A 1 386 ? -11.313 -5.425 -41.508 1.00 92.25 386 ARG A N 1
ATOM 3043 C CA . ARG A 1 386 ? -12.726 -5.578 -41.907 1.00 92.25 386 ARG A CA 1
ATOM 3044 C C . ARG A 1 386 ? -12.888 -6.574 -43.055 1.00 92.25 386 ARG A C 1
ATOM 3046 O O . ARG A 1 386 ? -13.807 -7.383 -43.005 1.00 92.25 386 ARG A O 1
ATOM 3053 N N . ALA A 1 387 ? -11.999 -6.538 -44.048 1.00 89.88 387 ALA A N 1
ATOM 3054 C CA . ALA A 1 387 ? -12.017 -7.460 -45.181 1.00 89.88 387 ALA A CA 1
ATOM 3055 C C . ALA A 1 387 ? -11.803 -8.918 -44.739 1.00 89.88 387 ALA A C 1
ATOM 3057 O O . ALA A 1 387 ? -12.561 -9.793 -45.152 1.00 89.88 387 ALA A O 1
ATOM 3058 N N . PHE A 1 388 ? -10.844 -9.166 -43.841 1.00 88.38 388 PHE A N 1
ATOM 3059 C CA . PHE A 1 388 ? -10.584 -10.491 -43.267 1.00 88.38 388 PHE A CA 1
ATOM 3060 C C . PHE A 1 388 ? -11.829 -11.070 -42.565 1.00 88.38 388 PHE A C 1
ATOM 3062 O O . PHE A 1 388 ? -12.314 -12.137 -42.936 1.00 88.38 388 PHE A O 1
ATOM 3069 N N . HIS A 1 389 ? -12.436 -10.310 -41.645 1.00 83.69 389 HIS A N 1
ATOM 3070 C CA . HIS A 1 389 ? -13.656 -10.728 -40.929 1.00 83.69 389 HIS A CA 1
ATOM 3071 C C . HIS A 1 389 ? -14.921 -10.796 -41.800 1.00 83.69 389 HIS A C 1
ATOM 3073 O O . HIS A 1 389 ? -15.909 -11.412 -41.399 1.00 83.69 389 HIS A O 1
ATOM 3079 N N . ALA A 1 390 ? -14.926 -10.159 -42.974 1.00 80.00 390 ALA A N 1
ATOM 3080 C CA . ALA A 1 390 ? -15.995 -10.294 -43.963 1.00 80.00 390 ALA A CA 1
ATOM 3081 C C . ALA A 1 390 ? -15.826 -11.549 -44.841 1.00 80.00 390 ALA A C 1
ATOM 3083 O O . ALA A 1 390 ? -16.829 -12.105 -45.291 1.00 80.00 390 ALA A O 1
ATOM 3084 N N . GLY A 1 391 ? -14.586 -12.005 -45.056 1.00 67.12 391 GLY A N 1
ATOM 3085 C CA . GLY A 1 391 ? -14.269 -13.252 -45.755 1.00 67.12 391 GLY A CA 1
ATOM 3086 C C . GLY A 1 391 ? -14.725 -14.488 -44.979 1.00 67.12 391 GLY A C 1
ATOM 3087 O O . GLY A 1 391 ? -15.480 -15.295 -45.519 1.00 67.12 391 GLY A O 1
ATOM 3088 N N . ASP A 1 392 ? -14.370 -14.579 -43.692 1.00 57.84 392 ASP A N 1
ATOM 3089 C CA . ASP A 1 392 ? -14.739 -15.716 -42.824 1.00 57.84 392 ASP A CA 1
ATOM 3090 C C . ASP A 1 392 ? -16.261 -15.953 -42.757 1.00 57.84 392 ASP A C 1
ATOM 3092 O O . ASP A 1 392 ? -16.716 -17.094 -42.718 1.00 57.84 392 ASP A O 1
ATOM 3096 N N . ARG A 1 393 ? -17.078 -14.890 -42.825 1.00 52.12 393 ARG A N 1
ATOM 3097 C CA . ARG A 1 393 ? -18.552 -15.001 -42.810 1.00 52.12 393 ARG A CA 1
ATOM 3098 C C . ARG A 1 393 ? -19.165 -15.549 -44.098 1.00 52.12 393 ARG A C 1
ATOM 3100 O O . ARG A 1 393 ? -20.328 -15.931 -44.078 1.00 52.12 393 ARG A O 1
ATOM 3107 N N . LYS A 1 394 ? -18.429 -15.564 -45.214 1.00 47.16 394 LYS A N 1
ATOM 3108 C CA . LYS A 1 394 ? -18.886 -16.173 -46.476 1.00 47.16 394 LYS A CA 1
ATOM 3109 C C . LYS A 1 394 ? -18.442 -17.630 -46.634 1.00 47.16 394 LYS A C 1
ATOM 3111 O O . LYS A 1 394 ? -18.911 -18.293 -47.550 1.00 47.16 394 LYS A O 1
ATOM 3116 N N . GLY A 1 395 ? -17.560 -18.126 -45.762 1.00 41.84 395 GLY A N 1
ATOM 3117 C CA . GLY A 1 395 ? -17.039 -19.496 -45.808 1.00 41.84 395 GLY A CA 1
ATOM 3118 C C . GLY A 1 395 ? -17.814 -20.522 -44.973 1.00 41.84 395 GLY A C 1
ATOM 3119 O O . GLY A 1 395 ? -17.492 -21.704 -45.038 1.00 41.84 395 GLY A O 1
ATOM 3120 N N . SER A 1 396 ? -18.808 -20.109 -44.179 1.00 38.62 396 SER A N 1
ATOM 3121 C CA . SER A 1 396 ? -19.482 -20.991 -43.211 1.00 38.62 396 SER A CA 1
ATOM 3122 C C . SER A 1 396 ? -20.758 -21.676 -43.717 1.00 38.62 396 SER A C 1
ATOM 3124 O O . SER A 1 396 ? -21.427 -22.313 -42.909 1.00 38.62 396 SER A O 1
ATOM 3126 N N . ASP A 1 397 ? -21.116 -21.539 -45.000 1.00 41.50 397 ASP A N 1
ATOM 3127 C CA . ASP A 1 397 ? -22.430 -21.964 -45.520 1.00 41.50 397 ASP A CA 1
ATOM 3128 C C . ASP A 1 397 ? -22.365 -22.801 -46.816 1.00 41.50 397 ASP A C 1
ATOM 3130 O O . ASP A 1 397 ? -23.192 -22.676 -47.711 1.00 41.50 397 ASP A O 1
ATOM 3134 N N . THR A 1 398 ? -21.371 -23.691 -46.913 1.00 35.81 398 THR A N 1
ATOM 3135 C CA . THR A 1 398 ? -21.438 -24.917 -47.735 1.00 35.81 398 THR A CA 1
ATOM 3136 C C . THR A 1 398 ? -20.534 -25.982 -47.121 1.00 35.81 398 THR A C 1
ATOM 3138 O O . THR A 1 398 ? -19.309 -25.865 -47.173 1.00 35.81 398 THR A O 1
ATOM 3141 N N . GLY A 1 399 ? -21.105 -27.043 -46.554 1.00 34.81 399 GLY A N 1
ATOM 3142 C CA . GLY A 1 399 ? -20.312 -28.170 -46.065 1.00 34.81 399 GLY A CA 1
ATOM 3143 C C . GLY A 1 399 ? -19.978 -29.156 -47.183 1.00 34.81 399 GLY A C 1
ATOM 3144 O O . GLY A 1 399 ? -20.901 -29.726 -47.755 1.00 34.81 399 GLY A O 1
ATOM 3145 N N . HIS A 1 400 ? -18.689 -29.418 -47.432 1.00 31.30 400 HIS A N 1
ATOM 3146 C CA . HIS A 1 400 ? -18.162 -30.728 -47.854 1.00 31.30 400 HIS A CA 1
ATOM 3147 C C . HIS A 1 400 ? -16.651 -30.830 -47.573 1.00 31.30 400 HIS A C 1
ATOM 3149 O O . HIS A 1 400 ? -15.939 -29.829 -47.531 1.00 31.30 400 HIS A O 1
ATOM 3155 N N . VAL A 1 401 ? -16.171 -32.052 -47.334 1.00 38.16 401 VAL A N 1
ATOM 3156 C CA . VAL A 1 401 ? -14.796 -32.345 -46.893 1.00 38.16 401 VAL A CA 1
ATOM 3157 C C . VAL A 1 401 ? -13.834 -32.432 -48.078 1.00 38.16 401 VAL A C 1
ATOM 3159 O O . VAL A 1 401 ? -13.994 -33.320 -48.909 1.00 38.16 401 VAL A O 1
ATOM 3162 N N . VAL A 1 402 ? -12.764 -31.625 -48.082 1.00 27.28 402 VAL A N 1
ATOM 3163 C CA . VAL A 1 402 ? -11.493 -31.950 -48.762 1.00 27.28 402 VAL A CA 1
ATOM 3164 C C . VAL A 1 402 ? -10.314 -31.448 -47.918 1.00 27.28 402 VAL A C 1
ATOM 3166 O O . VAL A 1 402 ? -10.286 -30.296 -47.493 1.00 27.28 402 VAL A O 1
ATOM 3169 N N . SER A 1 403 ? -9.329 -32.318 -47.684 1.00 36.19 403 SER A N 1
ATOM 3170 C CA . SER A 1 403 ? -8.028 -31.957 -47.106 1.00 36.19 403 SER A CA 1
ATOM 3171 C C . SER A 1 403 ? -7.138 -31.323 -48.177 1.00 36.19 403 SER A C 1
ATOM 3173 O O . SER A 1 403 ? -6.960 -31.925 -49.234 1.00 36.19 403 SER A O 1
ATOM 3175 N N . ILE A 1 404 ? -6.551 -30.149 -47.916 1.00 28.70 404 ILE A N 1
ATOM 3176 C CA . ILE A 1 404 ? -5.563 -29.529 -48.813 1.00 28.70 404 ILE A CA 1
ATOM 3177 C C . ILE A 1 404 ? -4.323 -29.117 -48.013 1.00 28.70 404 ILE A C 1
ATOM 3179 O O . ILE A 1 404 ? -4.405 -28.407 -47.011 1.00 28.70 404 ILE A O 1
ATOM 3183 N N . GLN A 1 405 ? -3.167 -29.598 -48.469 1.00 28.14 405 GLN A N 1
ATOM 3184 C CA . GLN A 1 405 ? -1.850 -29.300 -47.910 1.00 28.14 405 GLN A CA 1
ATOM 3185 C C . GLN A 1 405 ? -1.376 -27.889 -48.293 1.00 28.14 405 GLN A C 1
ATOM 3187 O O . GLN A 1 405 ? -1.760 -27.341 -49.321 1.00 28.14 405 GLN A O 1
ATOM 3192 N N . SER A 1 406 ? -0.481 -27.331 -47.475 1.00 28.62 406 SER A N 1
ATOM 3193 C CA . SER A 1 406 ? 0.228 -26.073 -47.740 1.00 28.62 406 SER A CA 1
ATOM 3194 C C . SER A 1 406 ? 1.007 -26.110 -49.067 1.00 28.62 406 SER A C 1
ATOM 3196 O O . SER A 1 406 ? 1.930 -26.920 -49.174 1.00 28.62 406 SER A O 1
ATOM 3198 N N . PRO A 1 407 ? 0.756 -25.192 -50.020 1.00 30.48 407 PRO A N 1
ATOM 3199 C CA . PRO A 1 407 ? 1.647 -24.967 -51.148 1.00 30.48 407 PRO A CA 1
ATOM 3200 C C . PRO A 1 407 ? 2.746 -23.966 -50.756 1.00 30.48 407 PRO A C 1
ATOM 3202 O O . PRO A 1 407 ? 2.518 -22.758 -50.701 1.00 30.48 407 PRO A O 1
ATOM 3205 N N . PHE A 1 408 ? 3.947 -24.480 -50.490 1.00 29.23 408 PHE A N 1
ATOM 3206 C CA . PHE A 1 408 ? 5.184 -23.698 -50.549 1.00 29.23 408 PHE A CA 1
ATOM 3207 C C . PHE A 1 408 ? 5.931 -24.071 -51.837 1.00 29.23 408 PHE A C 1
ATOM 3209 O O . PHE A 1 408 ? 5.944 -25.239 -52.214 1.00 29.23 408 PHE A O 1
ATOM 3216 N N . ASP A 1 409 ? 6.551 -23.064 -52.454 1.00 26.36 409 ASP A N 1
ATOM 3217 C CA . ASP A 1 409 ? 7.477 -23.118 -53.595 1.00 26.36 409 ASP A CA 1
ATOM 3218 C C . ASP A 1 409 ? 6.957 -23.645 -54.952 1.00 26.36 409 ASP A C 1
ATOM 3220 O O . ASP A 1 409 ? 6.633 -24.812 -55.137 1.00 26.36 409 ASP A O 1
ATOM 3224 N N . VAL A 1 410 ? 6.985 -22.771 -55.967 1.00 26.64 410 VAL A N 1
ATOM 3225 C CA . VAL A 1 410 ? 8.023 -22.733 -57.027 1.00 26.64 410 VAL A CA 1
ATOM 3226 C C . VAL A 1 410 ? 7.582 -21.744 -58.120 1.00 26.64 410 VAL A C 1
ATOM 3228 O O . VAL A 1 410 ? 6.531 -21.922 -58.725 1.00 26.64 410 VAL A O 1
ATOM 3231 N N . LEU A 1 411 ? 8.418 -20.744 -58.426 1.00 25.92 411 LEU A N 1
ATOM 3232 C CA . LEU A 1 411 ? 8.909 -20.479 -59.792 1.00 25.92 411 LEU A CA 1
ATOM 3233 C C . LEU A 1 411 ? 10.021 -19.415 -59.782 1.00 25.92 411 LEU A C 1
ATOM 3235 O O . LEU A 1 411 ? 9.953 -18.411 -59.076 1.00 25.92 411 LEU A O 1
ATOM 3239 N N . THR A 1 412 ? 11.074 -19.680 -60.550 1.00 26.78 412 THR A N 1
ATOM 3240 C CA . THR A 1 412 ? 12.366 -18.978 -60.550 1.00 26.78 412 THR A CA 1
ATOM 3241 C C . THR A 1 412 ? 12.642 -18.238 -61.866 1.00 26.78 412 THR A C 1
ATOM 3243 O O . THR A 1 412 ? 12.011 -18.503 -62.883 1.00 26.78 412 THR A O 1
ATOM 3246 N N . GLU A 1 413 ? 13.684 -17.390 -61.839 1.00 27.05 413 GLU A N 1
ATOM 3247 C CA . GLU A 1 413 ? 14.330 -16.705 -62.980 1.00 27.05 413 GLU A CA 1
ATOM 3248 C C . GLU A 1 413 ? 13.557 -15.523 -63.626 1.00 27.05 413 GLU A C 1
ATOM 3250 O O . GLU A 1 413 ? 12.339 -15.517 -63.690 1.00 27.05 413 GLU A O 1
ATOM 3255 N N . LYS A 1 414 ? 14.205 -14.449 -64.123 1.00 24.77 414 LYS A N 1
ATOM 3256 C CA . LYS A 1 414 ? 15.587 -14.311 -64.643 1.00 24.77 414 LYS A CA 1
ATOM 3257 C C . LYS A 1 414 ? 16.130 -12.863 -64.512 1.00 24.77 414 LYS A C 1
ATOM 3259 O O . LYS A 1 414 ? 15.455 -11.950 -64.953 1.00 24.77 414 LYS A O 1
ATOM 3264 N N . ARG A 1 415 ? 17.386 -12.724 -64.033 1.00 26.97 415 ARG A N 1
ATOM 3265 C CA . ARG A 1 415 ? 18.507 -11.839 -64.501 1.00 26.97 415 ARG A CA 1
ATOM 3266 C C . ARG A 1 415 ? 18.252 -10.310 -64.702 1.00 26.97 415 ARG A C 1
ATOM 3268 O O . ARG A 1 415 ? 17.261 -9.916 -65.280 1.00 26.97 415 ARG A O 1
ATOM 3275 N N . HIS A 1 416 ? 19.153 -9.377 -64.343 1.00 26.03 416 HIS A N 1
ATOM 3276 C CA . HIS A 1 416 ? 20.617 -9.355 -64.560 1.00 26.03 416 HIS A CA 1
ATOM 3277 C C . HIS A 1 416 ? 21.383 -8.327 -63.667 1.00 26.03 416 HIS A C 1
ATOM 3279 O O . HIS A 1 416 ? 20.839 -7.269 -63.399 1.00 26.03 416 HIS A O 1
ATOM 3285 N N . ARG A 1 417 ? 22.661 -8.643 -63.332 1.00 25.83 417 ARG A N 1
ATOM 3286 C CA . ARG A 1 417 ? 23.922 -7.817 -63.328 1.00 25.83 417 ARG A CA 1
ATOM 3287 C C . ARG A 1 417 ? 23.901 -6.358 -62.779 1.00 25.83 417 ARG A C 1
ATOM 3289 O O . ARG A 1 417 ? 23.022 -5.595 -63.130 1.00 25.83 417 ARG A O 1
ATOM 3296 N N . THR A 1 418 ? 24.888 -5.831 -62.031 1.00 26.19 418 THR A N 1
ATOM 3297 C CA . THR A 1 418 ? 26.234 -6.286 -61.567 1.00 26.19 418 THR A CA 1
ATOM 3298 C C . THR A 1 418 ? 26.723 -5.381 -60.402 1.00 26.19 418 THR A C 1
ATOM 3300 O O . THR A 1 418 ? 26.275 -4.240 -60.337 1.00 26.19 418 THR A O 1
ATOM 3303 N N . PRO A 1 419 ? 27.644 -5.823 -59.513 1.00 35.41 419 PRO A N 1
ATOM 3304 C CA . PRO A 1 419 ? 28.193 -5.022 -58.399 1.00 35.41 419 PRO A CA 1
ATOM 3305 C C . PRO A 1 419 ? 29.600 -4.441 -58.684 1.00 35.41 419 PRO A C 1
ATOM 3307 O O . PRO A 1 419 ? 30.222 -4.882 -59.644 1.00 35.41 419 PRO A O 1
ATOM 3310 N N . LEU A 1 420 ? 30.094 -3.521 -57.828 1.00 26.14 420 LEU A N 1
ATOM 3311 C CA . LEU A 1 420 ? 31.503 -3.133 -57.505 1.00 26.14 420 LEU A CA 1
ATOM 3312 C C . LEU A 1 420 ? 31.483 -1.795 -56.695 1.00 26.14 420 LEU A C 1
ATOM 3314 O O . LEU A 1 420 ? 30.499 -1.066 -56.811 1.00 26.14 420 LEU A O 1
ATOM 3318 N N . PRO A 1 421 ? 32.545 -1.373 -55.969 1.00 33.69 421 PRO A N 1
ATOM 3319 C CA . PRO A 1 421 ? 33.387 -2.121 -55.028 1.00 33.69 421 PRO A CA 1
ATOM 3320 C C . PRO A 1 421 ? 33.567 -1.430 -53.651 1.00 33.69 421 PRO A C 1
ATOM 3322 O O . PRO A 1 421 ? 33.338 -0.238 -53.467 1.00 33.69 421 PRO A O 1
ATOM 3325 N N . SER A 1 422 ? 34.101 -2.182 -52.689 1.00 28.45 422 SER A N 1
ATOM 3326 C CA . SER A 1 422 ? 34.688 -1.671 -51.442 1.00 28.45 422 SER A CA 1
ATOM 3327 C C . SER A 1 422 ? 36.092 -1.083 -51.654 1.00 28.45 422 SER A C 1
ATOM 3329 O O . SER A 1 422 ? 36.914 -1.734 -52.299 1.00 28.45 422 SER A O 1
ATOM 3331 N N . HIS A 1 423 ? 36.420 0.043 -51.010 1.00 29.22 423 HIS A N 1
ATOM 3332 C CA . HIS A 1 423 ? 37.802 0.532 -50.888 1.00 29.22 423 HIS A CA 1
ATOM 3333 C C . HIS A 1 423 ? 38.297 0.494 -49.436 1.00 29.22 423 HIS A C 1
ATOM 3335 O O . HIS A 1 423 ? 37.692 1.079 -48.541 1.00 29.22 423 HIS A O 1
ATOM 3341 N N . GLN A 1 424 ? 39.430 -0.177 -49.224 1.00 25.08 424 GLN A N 1
ATOM 3342 C CA . GLN A 1 424 ? 40.263 -0.039 -48.029 1.00 25.08 424 GLN A CA 1
ATOM 3343 C C . GLN A 1 424 ? 41.250 1.121 -48.217 1.00 25.08 424 GLN A C 1
ATOM 3345 O O . GLN A 1 424 ? 41.742 1.324 -49.326 1.00 25.08 424 GLN A O 1
ATOM 3350 N N . HIS A 1 425 ? 41.652 1.768 -47.120 1.00 29.05 425 HIS A N 1
ATOM 3351 C CA . HIS A 1 425 ? 42.991 2.351 -47.008 1.00 29.05 425 HIS A CA 1
ATOM 3352 C C . HIS A 1 425 ? 43.565 2.134 -45.601 1.00 29.05 425 HIS A C 1
ATOM 3354 O O . HIS A 1 425 ? 42.979 2.546 -44.604 1.00 29.05 425 HIS A O 1
ATOM 3360 N N . ASN A 1 426 ? 44.731 1.486 -45.551 1.00 24.91 426 ASN A N 1
ATOM 3361 C CA . ASN A 1 426 ? 45.611 1.391 -44.385 1.00 24.91 426 ASN A CA 1
ATOM 3362 C C . ASN A 1 426 ? 46.636 2.532 -44.416 1.00 24.91 426 ASN A C 1
ATOM 3364 O O . ASN A 1 426 ? 47.227 2.756 -45.471 1.00 24.91 426 ASN A O 1
ATOM 3368 N N . ILE A 1 427 ? 46.962 3.115 -43.256 1.00 27.91 427 ILE A N 1
ATOM 3369 C CA . ILE A 1 427 ? 48.298 3.666 -42.945 1.00 27.91 427 ILE A CA 1
ATOM 3370 C C . ILE A 1 427 ? 48.645 3.272 -41.493 1.00 27.91 427 ILE A C 1
ATOM 3372 O O . ILE A 1 427 ? 47.768 3.247 -40.634 1.00 27.91 427 ILE A O 1
ATOM 3376 N N . ALA A 1 428 ? 49.905 2.898 -41.241 1.00 27.22 428 ALA A N 1
ATOM 3377 C CA . ALA A 1 428 ? 50.379 2.224 -40.021 1.00 27.22 428 ALA A CA 1
ATOM 3378 C C . ALA A 1 428 ? 51.385 3.050 -39.176 1.00 27.22 428 ALA A C 1
ATOM 3380 O O . ALA A 1 428 ? 51.703 4.180 -39.541 1.00 27.22 428 ALA A O 1
ATOM 3381 N N . TYR A 1 429 ? 51.947 2.384 -38.137 1.00 25.80 429 TYR A N 1
ATOM 3382 C CA . TYR A 1 429 ? 53.028 2.770 -37.187 1.00 25.80 429 TYR A CA 1
ATOM 3383 C C . TYR A 1 429 ? 52.592 3.637 -35.980 1.00 25.80 429 TYR A C 1
ATOM 3385 O O . TYR A 1 429 ? 51.916 4.635 -36.177 1.00 25.80 429 TYR A O 1
ATOM 3393 N N . ARG A 1 430 ? 52.930 3.368 -34.695 1.00 27.20 430 ARG A N 1
ATOM 3394 C CA . ARG A 1 430 ? 53.680 2.305 -33.938 1.00 27.20 430 ARG A CA 1
ATOM 3395 C C . ARG A 1 430 ? 52.851 1.910 -32.679 1.00 27.20 430 ARG A C 1
ATOM 3397 O O . ARG A 1 430 ? 51.863 2.574 -32.405 1.00 27.20 430 ARG A O 1
ATOM 3404 N N . GLY A 1 431 ? 53.138 0.892 -31.851 1.00 26.19 431 GLY A N 1
ATOM 3405 C CA . GLY A 1 431 ? 54.278 -0.031 -31.720 1.00 26.19 431 GLY A CA 1
ATOM 3406 C C . GLY A 1 431 ? 55.013 0.107 -30.367 1.00 26.19 431 GLY A C 1
ATOM 3407 O O . GLY A 1 431 ? 55.968 0.870 -30.312 1.00 26.19 431 GLY A O 1
ATOM 3408 N N . ILE A 1 432 ? 54.583 -0.633 -29.327 1.00 27.97 432 ILE A N 1
ATOM 3409 C CA . ILE A 1 432 ? 55.302 -1.036 -28.084 1.00 27.97 432 ILE A CA 1
ATOM 3410 C C . ILE A 1 432 ? 54.544 -2.251 -27.496 1.00 27.97 432 ILE A C 1
ATOM 3412 O O . ILE A 1 432 ? 53.314 -2.253 -27.497 1.00 27.97 432 ILE A O 1
ATOM 3416 N N . SER A 1 433 ? 55.262 -3.262 -26.991 1.00 25.34 433 SER A N 1
ATOM 3417 C CA . SER A 1 433 ? 54.699 -4.523 -26.465 1.00 25.34 433 SER A CA 1
ATOM 3418 C C . SER A 1 433 ? 55.142 -4.785 -25.022 1.00 25.34 433 SER A C 1
ATOM 3420 O O . SER A 1 433 ? 56.323 -4.622 -24.725 1.00 25.34 433 SER A O 1
ATOM 3422 N N . ILE A 1 434 ? 54.238 -5.262 -24.154 1.00 31.61 434 ILE A N 1
ATOM 3423 C CA . ILE A 1 434 ? 54.539 -5.813 -22.813 1.00 31.61 434 ILE A CA 1
ATOM 3424 C C . ILE A 1 434 ? 53.632 -7.057 -22.578 1.00 31.61 434 ILE A C 1
ATOM 3426 O O . ILE A 1 434 ? 52.466 -7.008 -22.972 1.00 31.61 434 ILE A O 1
ATOM 3430 N N . PRO A 1 435 ? 54.143 -8.183 -22.023 1.00 38.47 435 PRO A N 1
ATOM 3431 C CA . PRO A 1 435 ? 53.470 -9.500 -22.024 1.00 38.47 435 PRO A CA 1
ATOM 3432 C C . PRO A 1 435 ? 52.532 -9.760 -20.815 1.00 38.47 435 PRO A C 1
ATOM 3434 O O . PRO A 1 435 ? 52.536 -8.982 -19.859 1.00 38.47 435 PRO A O 1
ATOM 3437 N N . PRO A 1 436 ? 51.728 -10.851 -20.820 1.00 35.44 436 PRO A N 1
ATOM 3438 C CA . PRO A 1 436 ? 50.786 -11.170 -19.740 1.00 35.44 436 PRO A CA 1
ATOM 3439 C C . PRO A 1 436 ? 51.459 -11.816 -18.507 1.00 35.44 436 PRO A C 1
ATOM 3441 O O . PRO A 1 436 ? 52.490 -12.477 -18.645 1.00 35.44 436 PRO A O 1
ATOM 3444 N N . PRO A 1 437 ? 50.872 -11.690 -17.299 1.00 36.47 437 PRO A N 1
ATOM 3445 C CA . PRO A 1 437 ? 51.424 -12.281 -16.081 1.00 36.47 437 PRO A CA 1
ATOM 3446 C C . PRO A 1 437 ? 51.077 -13.773 -15.935 1.00 36.47 437 PRO A C 1
ATOM 3448 O O . PRO A 1 437 ? 49.925 -14.181 -16.085 1.00 36.47 437 PRO A O 1
ATOM 3451 N N . HIS A 1 438 ? 52.075 -14.581 -15.570 1.00 32.66 438 HIS A N 1
ATOM 3452 C CA . HIS A 1 438 ? 51.906 -15.996 -15.228 1.00 32.66 438 HIS A CA 1
ATOM 3453 C C . HIS A 1 438 ? 51.374 -16.203 -13.799 1.00 32.66 438 HIS A C 1
ATOM 3455 O O . HIS A 1 438 ? 51.694 -15.454 -12.875 1.00 32.66 438 HIS A O 1
ATOM 3461 N N . HIS A 1 439 ? 50.617 -17.286 -13.607 1.00 31.31 439 HIS A N 1
ATOM 3462 C CA . HIS A 1 439 ? 50.230 -17.793 -12.290 1.00 31.31 439 HIS A CA 1
ATOM 3463 C C . HIS A 1 439 ? 51.426 -18.374 -11.520 1.00 31.31 439 HIS A C 1
ATOM 3465 O O . HIS A 1 439 ? 52.131 -19.230 -12.049 1.00 31.31 439 HIS A O 1
ATOM 3471 N N . HIS A 1 440 ? 51.539 -18.051 -10.228 1.00 32.47 440 HIS A N 1
ATOM 3472 C CA . HIS A 1 440 ? 52.197 -18.917 -9.245 1.00 32.47 440 HIS A CA 1
ATOM 3473 C C . HIS A 1 440 ? 51.382 -18.993 -7.946 1.00 32.47 440 HIS A C 1
ATOM 3475 O O . HIS A 1 440 ? 50.946 -17.981 -7.399 1.00 32.47 440 HIS A O 1
ATOM 3481 N N . HIS A 1 441 ? 51.168 -20.219 -7.463 1.00 32.72 441 HIS A N 1
ATOM 3482 C CA . HIS A 1 441 ? 50.503 -20.515 -6.195 1.00 32.72 441 HIS A CA 1
ATOM 3483 C C . HIS A 1 441 ? 51.471 -20.389 -5.013 1.00 32.72 441 HIS A C 1
ATOM 3485 O O . HIS A 1 441 ? 52.539 -20.991 -5.048 1.00 32.72 441 HIS A O 1
ATOM 3491 N N . HIS A 1 442 ? 51.031 -19.770 -3.912 1.00 32.56 442 HIS A N 1
ATOM 3492 C CA . HIS A 1 442 ? 51.535 -20.075 -2.567 1.00 32.56 442 HIS A CA 1
ATOM 3493 C C . HIS A 1 442 ? 50.392 -20.053 -1.523 1.00 32.56 442 HIS A C 1
ATOM 3495 O O . HIS A 1 442 ? 49.436 -19.293 -1.690 1.00 32.56 442 HIS A O 1
ATOM 3501 N N . PRO A 1 443 ? 50.439 -20.915 -0.483 1.00 38.25 443 PRO A N 1
ATOM 3502 C CA . PRO A 1 443 ? 49.338 -21.126 0.466 1.00 38.25 443 PRO A CA 1
ATOM 3503 C C . PRO A 1 443 ? 49.361 -20.163 1.678 1.00 38.25 443 PRO A C 1
ATOM 3505 O O . PRO A 1 443 ? 50.398 -19.564 1.968 1.00 38.25 443 PRO A O 1
ATOM 3508 N N . PRO A 1 444 ? 48.245 -20.031 2.427 1.00 39.06 444 PRO A N 1
ATOM 3509 C CA . PRO A 1 444 ? 48.137 -19.109 3.562 1.00 39.06 444 PRO A CA 1
ATOM 3510 C C . PRO A 1 444 ? 48.822 -19.620 4.853 1.00 39.06 444 PRO A C 1
ATOM 3512 O O . PRO A 1 444 ? 48.931 -20.833 5.062 1.00 39.06 444 PRO A O 1
ATOM 3515 N N . PRO A 1 445 ? 49.245 -18.717 5.762 1.00 36.75 445 PRO A N 1
ATOM 3516 C CA . PRO A 1 445 ? 49.931 -19.077 7.005 1.00 36.75 445 PRO A CA 1
ATOM 3517 C C . PRO A 1 445 ? 48.982 -19.557 8.121 1.00 36.75 445 PRO A C 1
ATOM 3519 O O . PRO A 1 445 ? 47.853 -19.087 8.259 1.00 36.75 445 PRO A O 1
ATOM 3522 N N . LYS A 1 446 ? 49.477 -20.470 8.970 1.00 31.19 446 LYS A N 1
ATOM 3523 C CA . LYS A 1 446 ? 48.791 -20.981 10.175 1.00 31.19 446 LYS A CA 1
ATOM 3524 C C . LYS A 1 446 ? 48.993 -20.056 11.397 1.00 31.19 446 LYS A C 1
ATOM 3526 O O . LYS A 1 446 ? 50.049 -19.433 11.503 1.00 31.19 446 LYS A O 1
ATOM 3531 N N . PRO A 1 447 ? 48.045 -20.006 12.356 1.00 33.44 447 PRO A N 1
ATOM 3532 C CA . PRO A 1 447 ? 48.172 -19.207 13.579 1.00 33.44 447 PRO A CA 1
ATOM 3533 C C . PRO A 1 447 ? 49.120 -19.842 14.617 1.00 33.44 447 PRO A C 1
ATOM 3535 O O . PRO A 1 447 ? 49.251 -21.065 14.688 1.00 33.44 447 PRO A O 1
ATOM 3538 N N . ARG A 1 448 ? 49.751 -19.009 15.459 1.00 28.23 448 ARG A N 1
ATOM 3539 C CA . ARG A 1 448 ? 50.578 -19.435 16.608 1.00 28.23 448 ARG A CA 1
ATOM 3540 C C . ARG A 1 448 ? 49.761 -19.503 17.908 1.00 28.23 448 ARG A C 1
ATOM 3542 O O . ARG A 1 448 ? 48.880 -18.681 18.130 1.00 28.23 448 ARG A O 1
ATOM 3549 N N . GLN A 1 449 ? 50.098 -20.472 18.761 1.00 28.41 449 GLN A N 1
ATOM 3550 C CA . GLN A 1 449 ? 49.593 -20.641 20.133 1.00 28.41 449 GLN A CA 1
ATOM 3551 C C . GLN A 1 449 ? 50.467 -19.912 21.177 1.00 28.41 449 GLN A C 1
ATOM 3553 O O . GLN A 1 449 ? 51.593 -19.533 20.850 1.00 28.41 449 GLN A O 1
ATOM 3558 N N . ARG A 1 450 ? 49.941 -19.861 22.420 1.00 27.66 450 ARG A N 1
ATOM 3559 C CA . ARG A 1 450 ? 50.518 -19.563 23.764 1.00 27.66 450 ARG A CA 1
ATOM 3560 C C . ARG A 1 450 ? 49.806 -18.384 24.452 1.00 27.66 450 ARG A C 1
ATOM 3562 O O . ARG A 1 450 ? 49.517 -17.403 23.781 1.00 27.66 450 ARG A O 1
ATOM 3569 N N . ASP A 1 451 ? 49.499 -18.379 25.753 1.00 29.39 451 ASP A N 1
ATOM 3570 C CA . ASP A 1 451 ? 49.464 -19.427 26.799 1.00 29.39 451 ASP A CA 1
ATOM 3571 C C . ASP A 1 451 ? 48.444 -19.015 27.897 1.00 29.39 451 ASP A C 1
ATOM 3573 O O . ASP A 1 451 ? 47.985 -17.872 27.922 1.00 29.39 451 ASP A O 1
ATOM 3577 N N . LYS A 1 452 ? 48.063 -19.935 28.800 1.00 28.92 452 LYS A N 1
ATOM 3578 C CA . LYS A 1 452 ? 47.201 -19.651 29.977 1.00 28.92 452 LYS A CA 1
ATOM 3579 C C . LYS A 1 452 ? 48.002 -19.048 31.146 1.00 28.92 452 LYS A C 1
ATOM 3581 O O . LYS A 1 452 ? 49.208 -19.267 31.227 1.00 28.92 452 LYS A O 1
ATOM 3586 N N . PRO A 1 453 ? 47.320 -18.431 32.129 1.00 33.28 453 PRO A N 1
ATOM 3587 C CA . PRO A 1 453 ? 47.493 -18.931 33.502 1.00 33.28 453 PRO A CA 1
ATOM 3588 C C . PRO A 1 453 ? 46.173 -19.134 34.283 1.00 33.28 453 PRO A C 1
ATOM 3590 O O . PRO A 1 453 ? 45.075 -19.061 33.733 1.00 33.28 453 PRO A O 1
ATOM 3593 N N . THR A 1 454 ? 46.319 -19.516 35.554 1.00 27.11 454 THR A N 1
ATOM 3594 C CA . THR A 1 454 ? 45.384 -20.329 36.354 1.00 27.11 454 THR A CA 1
ATOM 3595 C C . THR A 1 454 ? 44.602 -19.563 37.438 1.00 27.11 454 THR A C 1
ATOM 3597 O O . THR A 1 454 ? 44.876 -18.407 37.739 1.00 27.11 454 THR A O 1
ATOM 3600 N N . TYR A 1 455 ? 43.622 -20.250 38.038 1.00 28.30 455 TYR A N 1
ATOM 3601 C CA . TYR A 1 455 ? 42.767 -19.807 39.150 1.00 28.30 455 TYR A CA 1
ATOM 3602 C C . TYR A 1 455 ? 43.517 -19.392 40.428 1.00 28.30 455 TYR A C 1
ATOM 3604 O O . TYR A 1 455 ? 44.497 -20.034 40.788 1.00 28.30 455 TYR A O 1
ATOM 3612 N N . HIS A 1 456 ? 42.911 -18.490 41.214 1.00 26.53 456 HIS A N 1
ATOM 3613 C CA . HIS A 1 456 ? 42.867 -18.615 42.680 1.00 26.53 456 HIS A CA 1
ATOM 3614 C C . HIS A 1 456 ? 41.540 -18.090 43.262 1.00 26.53 456 HIS A C 1
ATOM 3616 O O . HIS A 1 456 ? 40.902 -17.203 42.701 1.00 26.53 456 HIS A O 1
ATOM 3622 N N . THR A 1 457 ? 41.117 -18.696 44.374 1.00 26.22 457 THR A N 1
ATOM 3623 C CA . THR A 1 457 ? 39.839 -18.488 45.082 1.00 26.22 457 THR A CA 1
ATOM 3624 C C . THR A 1 457 ? 40.104 -17.957 46.487 1.00 26.22 457 THR A C 1
ATOM 3626 O O . THR A 1 457 ? 40.924 -18.568 47.167 1.00 26.22 457 THR A O 1
ATOM 3629 N N . THR A 1 458 ? 39.332 -16.970 46.971 1.00 26.08 458 THR A N 1
ATOM 3630 C CA . THR A 1 458 ? 39.099 -16.792 48.423 1.00 26.08 458 THR A CA 1
ATOM 3631 C C . THR A 1 458 ? 37.728 -16.164 48.731 1.00 26.08 458 THR A C 1
ATOM 3633 O O . THR A 1 458 ? 37.226 -15.330 47.982 1.00 26.08 458 THR A O 1
ATOM 3636 N N . MET A 1 459 ? 37.140 -16.578 49.860 1.00 27.03 459 MET A N 1
ATOM 3637 C CA . MET A 1 459 ? 36.010 -15.952 50.578 1.00 27.03 459 MET A CA 1
ATOM 3638 C C . MET A 1 459 ? 36.319 -14.475 50.944 1.00 27.03 459 MET A C 1
ATOM 3640 O O . MET A 1 459 ? 37.485 -14.102 50.979 1.00 27.03 459 MET A O 1
ATOM 3644 N N . GLY A 1 460 ? 35.389 -13.565 51.264 1.00 25.70 460 GLY A N 1
ATOM 3645 C CA . GLY A 1 460 ? 33.956 -13.668 51.580 1.00 25.70 460 GLY A CA 1
ATOM 3646 C C . GLY A 1 460 ? 33.672 -13.226 53.030 1.00 25.70 460 GLY A C 1
ATOM 3647 O O . GLY A 1 460 ? 34.252 -13.814 53.931 1.00 25.70 460 GLY A O 1
ATOM 3648 N N . LEU A 1 461 ? 32.798 -12.225 53.264 1.00 27.34 461 LEU A N 1
ATOM 3649 C CA . LEU A 1 461 ? 32.136 -11.910 54.558 1.00 27.34 461 LEU A CA 1
ATOM 3650 C C . LEU A 1 461 ? 31.044 -10.811 54.407 1.00 27.34 461 LEU A C 1
ATOM 3652 O O . LEU A 1 461 ? 30.812 -10.322 53.303 1.00 27.34 461 LEU A O 1
ATOM 3656 N N . ARG A 1 462 ? 30.289 -10.514 55.481 1.00 24.77 462 ARG A N 1
ATOM 3657 C CA . ARG A 1 462 ? 28.892 -10.004 55.465 1.00 24.77 462 ARG A CA 1
ATOM 3658 C C . ARG A 1 462 ? 28.647 -8.746 56.336 1.00 24.77 462 ARG A C 1
ATOM 3660 O O . ARG A 1 462 ? 29.158 -8.711 57.446 1.00 24.77 462 ARG A O 1
ATOM 3667 N N . MET A 1 463 ? 27.659 -7.923 55.921 1.00 24.94 463 MET A N 1
ATOM 3668 C CA . MET A 1 463 ? 26.756 -7.058 56.746 1.00 24.94 463 MET A CA 1
ATOM 3669 C C . MET A 1 463 ? 27.362 -5.814 57.459 1.00 24.94 463 MET A C 1
ATOM 3671 O O . MET A 1 463 ? 28.579 -5.781 57.618 1.00 24.94 463 MET A O 1
ATOM 3675 N N . PRO A 1 464 ? 26.563 -4.812 57.936 1.00 39.03 464 PRO A N 1
ATOM 3676 C CA . PRO A 1 464 ? 25.093 -4.613 57.881 1.00 39.03 464 PRO A CA 1
ATOM 3677 C C . PRO A 1 464 ? 24.604 -3.241 57.299 1.00 39.03 464 PRO A C 1
ATOM 3679 O O . PRO A 1 464 ? 25.374 -2.462 56.750 1.00 39.03 464 PRO A O 1
ATOM 3682 N N . ILE A 1 465 ? 23.287 -2.982 57.408 1.00 32.44 465 ILE A N 1
ATOM 3683 C CA . ILE A 1 465 ? 22.483 -1.816 56.932 1.00 32.44 465 ILE A CA 1
ATOM 3684 C C . ILE A 1 465 ? 22.336 -0.738 58.051 1.00 32.44 465 ILE A C 1
ATOM 3686 O O . ILE A 1 465 ? 22.578 -1.091 59.208 1.00 32.44 465 ILE A O 1
ATOM 3690 N N . PRO A 1 466 ? 21.899 0.527 57.789 1.00 38.66 466 PRO A N 1
ATOM 3691 C CA . PRO A 1 466 ? 20.460 0.853 57.963 1.00 38.66 466 PRO A CA 1
ATOM 3692 C C . PRO A 1 466 ? 19.818 1.963 57.062 1.00 38.66 466 PRO A C 1
ATOM 3694 O O . PRO A 1 466 ? 20.481 2.822 56.498 1.00 38.66 466 PRO A O 1
ATOM 3697 N N . CYS A 1 467 ? 18.476 1.892 56.995 1.00 25.50 467 CYS A N 1
ATOM 3698 C CA . CYS A 1 467 ? 17.371 2.781 56.541 1.00 25.50 467 CYS A CA 1
ATOM 3699 C C . CYS A 1 467 ? 17.547 4.262 56.092 1.00 25.50 467 CYS A C 1
ATOM 3701 O O . CYS A 1 467 ? 18.293 5.020 56.700 1.00 25.50 467 CYS A O 1
ATOM 3703 N N . GLY A 1 468 ? 16.661 4.732 55.174 1.00 26.98 468 GLY A N 1
ATOM 3704 C CA . GLY A 1 468 ? 16.482 6.180 54.885 1.00 26.98 468 GLY A CA 1
ATOM 3705 C C . GLY A 1 468 ? 15.485 6.679 53.793 1.00 26.98 468 GLY A C 1
ATOM 3706 O O . GLY A 1 468 ? 15.911 7.401 52.908 1.00 26.98 468 GLY A O 1
ATOM 3707 N N . VAL A 1 469 ? 14.175 6.375 53.883 1.00 27.38 469 VAL A N 1
ATOM 3708 C CA . VAL A 1 469 ? 13.010 7.271 53.555 1.00 27.38 469 VAL A CA 1
ATOM 3709 C C . VAL A 1 469 ? 12.770 7.915 52.136 1.00 27.38 469 VAL A C 1
ATOM 3711 O O . VAL A 1 469 ? 13.523 8.748 51.655 1.00 27.38 469 VAL A O 1
ATOM 3714 N N . SER A 1 470 ? 11.539 7.693 51.614 1.00 26.98 470 SER A N 1
ATOM 3715 C CA . SER A 1 470 ? 10.677 8.549 50.730 1.00 26.98 470 SER A CA 1
ATOM 3716 C C . SER A 1 470 ? 10.668 8.478 49.174 1.00 26.98 470 SER A C 1
ATOM 3718 O O . SER A 1 470 ? 11.536 8.973 48.468 1.00 26.98 470 SER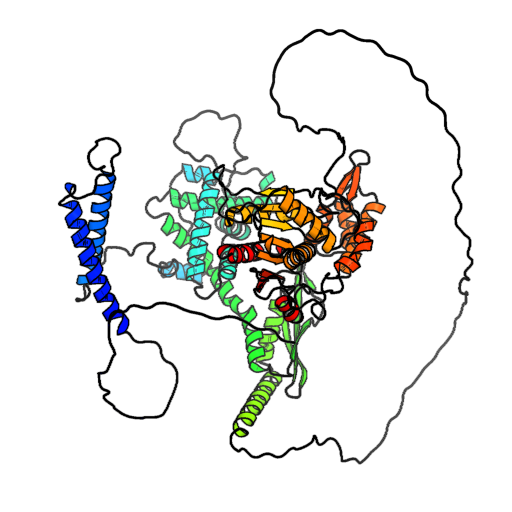 A O 1
ATOM 3720 N N . LEU A 1 471 ? 9.532 7.961 48.670 1.00 28.45 471 LEU A N 1
ATOM 3721 C CA . LEU A 1 471 ? 8.680 8.386 47.531 1.00 28.45 471 LEU A CA 1
ATOM 3722 C C . LEU A 1 471 ? 9.230 9.272 46.381 1.00 28.45 471 LEU A C 1
ATOM 3724 O O . LEU A 1 471 ? 9.353 10.486 46.524 1.00 28.45 471 LEU A O 1
ATOM 3728 N N . ARG A 1 472 ? 9.159 8.734 45.149 1.00 28.73 472 ARG A N 1
ATOM 3729 C CA . ARG A 1 472 ? 8.177 9.155 44.110 1.00 28.73 472 ARG A CA 1
ATOM 3730 C C . ARG A 1 472 ? 8.073 8.110 42.984 1.00 28.73 472 ARG A C 1
ATOM 3732 O O . ARG A 1 472 ? 9.054 7.459 42.644 1.00 28.73 472 ARG A O 1
ATOM 3739 N N . ARG A 1 473 ? 6.871 7.919 42.421 1.00 29.25 473 ARG A N 1
ATOM 3740 C CA . ARG A 1 473 ? 6.621 6.969 41.318 1.00 29.25 473 ARG A CA 1
ATOM 3741 C C . ARG A 1 473 ? 6.992 7.587 39.965 1.00 29.25 473 ARG A C 1
ATOM 3743 O O . ARG A 1 473 ? 6.263 8.437 39.465 1.00 29.25 473 ARG A O 1
ATOM 3750 N N . THR A 1 474 ? 8.026 7.047 39.336 1.00 27.97 474 THR A N 1
ATOM 3751 C CA . THR A 1 474 ? 8.287 7.156 37.893 1.00 27.97 474 THR A CA 1
ATOM 3752 C C . THR A 1 474 ? 8.468 5.732 37.382 1.00 27.97 474 THR A C 1
ATOM 3754 O O . THR A 1 474 ? 9.211 4.975 37.998 1.00 27.97 474 THR A O 1
ATOM 3757 N N . ILE A 1 475 ? 7.774 5.331 36.312 1.00 30.77 475 ILE A N 1
ATOM 3758 C CA . ILE A 1 475 ? 7.879 3.972 35.751 1.00 30.77 475 ILE A CA 1
ATOM 3759 C C . ILE A 1 475 ? 9.086 3.932 34.799 1.00 30.77 475 ILE A C 1
ATOM 3761 O O . ILE A 1 475 ? 9.018 4.579 33.752 1.00 30.77 475 ILE A O 1
ATOM 3765 N N . PRO A 1 476 ? 10.174 3.196 35.099 1.00 29.42 476 PRO A N 1
ATOM 3766 C CA . PRO A 1 476 ? 11.297 3.048 34.186 1.00 29.42 476 PRO A CA 1
ATOM 3767 C C . PRO A 1 476 ? 11.129 1.786 33.333 1.00 29.42 476 PRO A C 1
ATOM 3769 O O . PRO A 1 476 ? 10.599 0.768 33.783 1.00 29.42 476 PRO A O 1
ATOM 3772 N N . TYR A 1 477 ? 11.656 1.829 32.111 1.00 30.06 477 TYR A N 1
ATOM 3773 C CA . TYR A 1 477 ? 11.832 0.646 31.272 1.00 30.06 477 TYR A CA 1
ATOM 3774 C C . TYR A 1 477 ? 12.740 -0.371 31.981 1.00 30.06 477 TYR A C 1
ATOM 3776 O O . TYR A 1 477 ? 13.940 -0.140 32.126 1.00 30.06 477 TYR A O 1
ATOM 3784 N N . LEU A 1 478 ? 12.186 -1.512 32.398 1.00 29.00 478 LEU A N 1
ATOM 3785 C CA . LEU A 1 478 ? 12.970 -2.606 32.967 1.00 29.00 478 LEU A CA 1
ATOM 3786 C C . LEU A 1 478 ? 13.482 -3.540 31.867 1.00 29.00 478 LEU A C 1
ATOM 3788 O O . LEU A 1 478 ? 12.807 -4.484 31.458 1.00 29.00 478 LEU A O 1
ATOM 3792 N N . TYR A 1 479 ? 14.732 -3.315 31.465 1.00 30.66 479 TYR A N 1
ATOM 3793 C CA . TYR A 1 479 ? 15.595 -4.398 30.996 1.00 30.66 479 TYR A CA 1
ATOM 3794 C C . TYR A 1 479 ? 15.650 -5.481 32.090 1.00 30.66 479 TYR A C 1
ATOM 3796 O O . TYR A 1 479 ? 15.992 -5.177 33.235 1.00 30.66 479 TYR A O 1
ATOM 3804 N N . ARG A 1 480 ? 15.353 -6.743 31.756 1.00 30.25 480 ARG A N 1
ATOM 3805 C CA . ARG A 1 480 ? 15.671 -7.894 32.618 1.00 30.25 480 ARG A CA 1
ATOM 3806 C C . ARG A 1 480 ? 16.721 -8.781 31.938 1.00 30.25 480 ARG A C 1
ATOM 3808 O O . ARG A 1 480 ? 16.608 -9.012 30.736 1.00 30.25 480 ARG A O 1
ATOM 3815 N N . PRO A 1 481 ? 17.747 -9.246 32.673 1.00 32.69 481 PRO A N 1
ATOM 3816 C CA . PRO A 1 481 ? 18.834 -10.032 32.105 1.00 32.69 481 PRO A CA 1
ATOM 3817 C C . PRO A 1 481 ? 18.421 -11.485 31.848 1.00 32.69 481 PRO A C 1
ATOM 3819 O O . PRO A 1 481 ? 17.447 -11.985 32.415 1.00 32.69 481 PRO A O 1
ATOM 3822 N N . PHE A 1 482 ? 19.210 -12.162 31.013 1.00 33.56 482 PHE A N 1
ATOM 3823 C CA . PHE A 1 482 ? 19.072 -13.585 30.713 1.00 33.56 482 PHE A CA 1
ATOM 3824 C C . PHE A 1 482 ? 19.071 -14.446 31.984 1.00 33.56 482 PHE A C 1
ATOM 3826 O O . PHE A 1 482 ? 19.961 -14.340 32.825 1.00 33.56 482 PHE A O 1
ATOM 3833 N N . SER A 1 483 ? 18.107 -15.361 32.062 1.00 32.38 483 SER A N 1
ATOM 3834 C CA . SER A 1 483 ? 18.145 -16.530 32.935 1.00 32.38 483 SER A CA 1
ATOM 3835 C C . SER A 1 483 ? 17.577 -17.707 32.152 1.00 32.38 483 SER A C 1
ATOM 3837 O O . SER A 1 483 ? 16.458 -17.627 31.646 1.00 32.38 483 SER A O 1
ATOM 3839 N N . SER A 1 484 ? 18.363 -18.770 32.000 1.00 35.69 484 SER A N 1
ATOM 3840 C CA . SER A 1 484 ? 17.998 -19.941 31.202 1.00 35.69 484 SER A CA 1
ATOM 3841 C C . SER A 1 484 ? 18.369 -21.231 31.927 1.00 35.69 484 SER A C 1
ATOM 3843 O O . SER A 1 484 ? 19.451 -21.782 31.727 1.00 35.69 484 SER A O 1
ATOM 3845 N N . SER A 1 485 ? 17.435 -21.738 32.728 1.00 31.03 485 SER A N 1
ATOM 3846 C CA . SER A 1 485 ? 17.340 -23.174 33.003 1.00 31.03 485 SER A CA 1
ATOM 3847 C C . SER A 1 485 ? 16.621 -23.819 31.808 1.00 31.03 485 SER A C 1
ATOM 3849 O O . SER A 1 485 ? 15.505 -23.394 31.503 1.00 31.03 485 SER A O 1
ATOM 3851 N N . PRO A 1 486 ? 17.225 -24.770 31.074 1.00 46.00 486 PRO A N 1
ATOM 3852 C CA . PRO A 1 486 ? 16.651 -25.244 29.818 1.00 46.00 486 PRO A CA 1
ATOM 3853 C C . PRO A 1 486 ? 15.644 -26.395 29.980 1.00 46.00 486 PRO A C 1
ATOM 3855 O O . PRO A 1 486 ? 15.841 -27.288 30.799 1.00 46.00 486 PRO A O 1
ATOM 3858 N N . THR A 1 487 ? 14.675 -26.405 29.051 1.00 37.44 487 THR A N 1
ATOM 3859 C CA . THR A 1 487 ? 13.801 -27.496 28.537 1.00 37.44 487 THR A CA 1
ATOM 3860 C C . THR A 1 487 ? 12.296 -27.414 28.870 1.00 37.44 487 THR A C 1
ATOM 3862 O O . THR A 1 487 ? 11.946 -26.977 29.963 1.00 37.44 487 THR A O 1
ATOM 3865 N N . PRO A 1 488 ? 11.382 -27.861 27.967 1.00 44.28 488 PRO A N 1
ATOM 3866 C CA . PRO A 1 488 ? 11.545 -28.185 26.540 1.00 44.28 488 PRO A CA 1
ATOM 3867 C C . PRO A 1 488 ? 10.557 -27.447 25.602 1.00 44.28 488 PRO A C 1
ATOM 3869 O O . PRO A 1 488 ? 9.349 -27.658 25.637 1.00 44.28 488 PRO A O 1
ATOM 3872 N N . SER A 1 489 ? 11.094 -26.685 24.648 1.00 42.16 489 SER A N 1
ATOM 3873 C CA . SER A 1 489 ? 10.503 -26.503 23.313 1.00 42.16 489 SER A CA 1
ATOM 3874 C C . SER A 1 489 ? 11.642 -26.177 22.354 1.00 42.16 489 SER A C 1
ATOM 3876 O O . SER A 1 489 ? 12.292 -25.146 22.500 1.00 42.16 489 SER A O 1
ATOM 3878 N N . SER A 1 490 ? 11.922 -27.064 21.400 1.00 58.53 490 SER A N 1
ATOM 3879 C CA . SER A 1 490 ? 13.010 -26.899 20.424 1.00 58.53 490 SER A CA 1
ATOM 3880 C C . SER A 1 490 ? 12.662 -25.960 19.262 1.00 58.53 490 SER A C 1
ATOM 3882 O O . SER A 1 490 ? 13.512 -25.707 18.411 1.00 58.53 490 SER A O 1
ATOM 3884 N N . LYS A 1 491 ? 11.423 -25.453 19.205 1.00 69.38 491 LYS A N 1
ATOM 3885 C CA . LYS A 1 491 ? 10.954 -24.555 18.144 1.00 69.38 491 LYS A CA 1
ATOM 3886 C C . LYS A 1 491 ? 11.230 -23.085 18.504 1.00 69.38 491 LYS A C 1
ATOM 3888 O O . LYS A 1 491 ? 11.023 -22.712 19.661 1.00 69.38 491 LYS A O 1
ATOM 3893 N N . PRO A 1 492 ? 11.681 -22.253 17.549 1.00 77.69 492 PRO A N 1
ATOM 3894 C CA . PRO A 1 492 ? 12.123 -20.894 17.834 1.00 77.69 492 PRO A CA 1
ATOM 3895 C C . PRO A 1 492 ? 10.967 -19.940 18.148 1.00 77.69 492 PRO A C 1
ATOM 3897 O O . PRO A 1 492 ? 9.842 -20.093 17.677 1.00 77.69 492 PRO A O 1
ATOM 3900 N N . GLU A 1 493 ? 11.267 -18.916 18.943 1.00 90.81 493 GLU A N 1
ATOM 3901 C CA . GLU A 1 493 ? 10.319 -17.868 19.313 1.00 90.81 493 GLU A CA 1
ATOM 3902 C C . GLU A 1 493 ? 10.389 -16.708 18.318 1.00 90.81 493 GLU A C 1
ATOM 3904 O O . GLU A 1 493 ? 11.324 -15.911 18.355 1.00 90.81 493 GLU A O 1
ATOM 3909 N N . LEU A 1 494 ? 9.400 -16.614 17.424 1.00 97.00 494 LEU A N 1
ATOM 3910 C CA . LEU A 1 494 ? 9.254 -15.451 16.548 1.00 97.00 494 LEU A CA 1
ATOM 3911 C C . LEU A 1 494 ? 8.854 -14.215 17.365 1.00 97.00 494 LEU A C 1
ATOM 3913 O O . LEU A 1 494 ? 7.881 -14.252 18.121 1.00 97.00 494 LEU A O 1
ATOM 3917 N N . ALA A 1 495 ? 9.563 -13.105 17.168 1.00 97.25 495 ALA A N 1
ATOM 3918 C CA . ALA A 1 495 ? 9.189 -11.804 17.699 1.00 97.25 495 ALA A CA 1
ATOM 3919 C C . ALA A 1 495 ? 7.940 -11.265 16.984 1.00 97.25 495 ALA A C 1
ATOM 3921 O O . ALA A 1 495 ? 7.753 -11.452 15.781 1.00 97.25 495 ALA A O 1
ATOM 3922 N N . TYR A 1 496 ? 7.072 -10.568 17.717 1.00 96.94 496 TYR A N 1
ATOM 3923 C CA . TYR A 1 496 ? 5.775 -10.136 17.199 1.00 96.94 496 TYR A CA 1
ATOM 3924 C C . TYR A 1 496 ? 5.298 -8.811 17.802 1.00 96.94 496 TYR A C 1
ATOM 3926 O O . TYR A 1 496 ? 5.834 -8.312 18.791 1.00 96.94 496 TYR A O 1
ATOM 3934 N N . GLN A 1 497 ? 4.266 -8.235 17.188 1.00 95.12 497 GLN A N 1
ATOM 3935 C CA . GLN A 1 497 ? 3.481 -7.124 17.716 1.00 95.12 497 GLN A CA 1
ATOM 3936 C C . GLN A 1 497 ? 1.993 -7.407 17.495 1.00 95.12 497 GLN A C 1
ATOM 3938 O O . GLN A 1 497 ? 1.596 -7.828 16.411 1.00 95.12 497 GLN A O 1
ATOM 3943 N N . ILE A 1 498 ? 1.169 -7.153 18.513 1.00 93.31 498 ILE A N 1
ATOM 3944 C CA . ILE A 1 498 ? -0.288 -7.304 18.431 1.00 93.31 498 ILE A CA 1
ATOM 3945 C C . ILE A 1 498 ? -0.930 -5.937 18.182 1.00 93.31 498 ILE A C 1
ATOM 3947 O O . ILE A 1 498 ? -0.610 -4.967 18.869 1.00 93.31 498 ILE A O 1
ATOM 3951 N N . TRP A 1 499 ? -1.879 -5.885 17.250 1.00 89.38 499 TRP A N 1
ATOM 3952 C CA . TRP A 1 499 ? -2.870 -4.816 17.142 1.00 89.38 499 TRP A CA 1
ATOM 3953 C C . TRP A 1 499 ? -4.221 -5.356 17.623 1.00 89.38 499 TRP A C 1
ATOM 3955 O O . TRP A 1 499 ? -4.719 -6.324 17.035 1.00 89.38 499 TRP A O 1
ATOM 3965 N N . PRO A 1 500 ? -4.792 -4.806 18.711 1.00 78.38 500 PRO A N 1
ATOM 3966 C CA . PRO A 1 500 ? -6.087 -5.244 19.213 1.00 78.38 500 PRO A CA 1
ATOM 3967 C C . PRO A 1 500 ? -7.214 -4.793 18.273 1.00 78.38 500 PRO A C 1
ATOM 3969 O O . PRO A 1 500 ? -7.053 -3.842 17.503 1.00 78.38 500 PRO A O 1
ATOM 3972 N N . SER A 1 501 ? -8.371 -5.453 18.374 1.00 64.44 501 SER A N 1
ATOM 3973 C CA . SER A 1 501 ? -9.631 -4.844 17.931 1.00 64.44 501 SER A CA 1
ATOM 3974 C C . SER A 1 501 ? -9.866 -3.560 18.744 1.00 64.44 501 SER A C 1
ATOM 3976 O O . SER A 1 501 ? -9.387 -3.455 19.872 1.00 64.44 501 SER A O 1
ATOM 3978 N N . LEU A 1 502 ? -10.525 -2.552 18.167 1.00 55.69 502 LEU A N 1
ATOM 3979 C CA . LEU A 1 502 ? -10.503 -1.174 18.695 1.00 55.69 502 LEU A CA 1
ATOM 3980 C C . LEU A 1 502 ? -11.209 -0.963 20.047 1.00 55.69 502 LEU A C 1
ATOM 3982 O O . LEU A 1 502 ? -11.060 0.106 20.638 1.00 55.69 502 LEU A O 1
ATOM 3986 N N . ASP A 1 503 ? -11.942 -1.956 20.538 1.00 49.03 503 ASP A N 1
ATOM 3987 C CA . ASP A 1 503 ? -12.660 -1.873 21.802 1.00 49.03 503 ASP A CA 1
ATOM 3988 C C . ASP A 1 503 ? -11.769 -2.353 22.960 1.00 49.03 503 ASP A C 1
ATOM 3990 O O . ASP A 1 503 ? -11.290 -3.485 22.961 1.00 49.03 503 ASP A O 1
ATOM 3994 N N . ASN A 1 504 ? -11.630 -1.539 24.016 1.00 41.25 504 ASN A N 1
ATOM 3995 C CA . ASN A 1 504 ? -11.021 -1.929 25.308 1.00 41.25 504 ASN A CA 1
ATOM 3996 C C . ASN A 1 504 ? -11.851 -2.988 26.080 1.00 41.25 504 ASN A C 1
ATOM 3998 O O . ASN A 1 504 ? -11.663 -3.199 27.278 1.00 41.25 504 ASN A O 1
ATOM 4002 N N . SER A 1 505 ? -12.790 -3.637 25.395 1.00 43.94 505 SER A N 1
ATOM 4003 C CA . SER A 1 505 ? -13.589 -4.744 25.883 1.00 43.94 505 SER A CA 1
ATOM 4004 C C . SER A 1 505 ? -12.725 -5.996 25.998 1.00 43.94 505 SER A C 1
ATOM 4006 O O . SER A 1 505 ? -12.199 -6.504 25.009 1.00 43.94 505 SER A O 1
ATOM 4008 N N . THR A 1 506 ? -12.636 -6.547 27.206 1.00 41.00 506 THR A N 1
ATOM 4009 C CA . THR A 1 506 ? -12.166 -7.921 27.414 1.00 41.00 506 THR A CA 1
ATOM 4010 C C . THR A 1 506 ? -13.204 -8.967 27.006 1.00 41.00 506 THR A C 1
ATOM 4012 O O . THR A 1 506 ? -12.844 -10.138 26.943 1.00 41.00 506 THR A O 1
ATOM 4015 N N . ALA A 1 507 ? -14.457 -8.587 26.703 1.00 43.91 507 ALA A N 1
ATOM 4016 C CA . ALA A 1 507 ? -15.420 -9.481 26.061 1.00 43.91 507 ALA A CA 1
ATOM 4017 C C . ALA A 1 507 ? -14.975 -9.734 24.614 1.00 43.91 507 ALA A C 1
ATOM 4019 O O . ALA A 1 507 ? -14.663 -8.797 23.874 1.00 43.91 507 ALA A O 1
ATOM 4020 N N . ILE A 1 508 ? -14.840 -11.014 24.281 1.00 46.53 508 ILE A N 1
ATOM 4021 C CA . ILE A 1 508 ? -13.768 -11.490 23.410 1.00 46.53 508 ILE A CA 1
ATOM 4022 C C . ILE A 1 508 ? -14.194 -11.523 21.931 1.00 46.53 508 ILE A C 1
ATOM 4024 O O . ILE A 1 508 ? -15.316 -11.861 21.576 1.00 46.53 508 ILE A O 1
ATOM 4028 N N . ASP A 1 509 ? -13.213 -11.229 21.078 1.00 49.25 509 ASP A N 1
ATOM 4029 C CA . ASP A 1 509 ? -13.128 -11.398 19.616 1.00 49.25 509 ASP A CA 1
ATOM 4030 C C . ASP A 1 509 ? -13.268 -12.888 19.158 1.00 49.25 509 ASP A C 1
ATOM 4032 O O . ASP A 1 509 ? -12.537 -13.315 18.271 1.00 49.25 509 ASP A O 1
ATOM 4036 N N . GLU A 1 510 ? -14.107 -13.728 19.798 1.00 51.34 510 GLU A N 1
ATOM 4037 C CA . GLU A 1 510 ? -14.128 -15.202 19.575 1.00 51.34 510 GLU A CA 1
ATOM 4038 C C . GLU A 1 510 ? -14.739 -15.617 18.235 1.00 51.34 510 GLU A C 1
ATOM 4040 O O . GLU A 1 510 ? -14.261 -16.564 17.613 1.00 51.34 510 GLU A O 1
ATOM 4045 N N . ASP A 1 511 ? -15.736 -14.877 17.745 1.00 57.78 511 ASP A N 1
ATOM 4046 C CA . ASP A 1 511 ? -16.424 -15.184 16.484 1.00 57.78 511 ASP A CA 1
ATOM 4047 C C . ASP A 1 511 ? -15.588 -14.858 15.229 1.00 57.78 511 ASP A C 1
ATOM 4049 O O . ASP A 1 511 ? -16.035 -15.093 14.102 1.00 57.78 511 ASP A O 1
ATOM 4053 N N . ARG A 1 512 ? -14.387 -14.275 15.376 1.00 75.38 512 ARG A N 1
ATOM 4054 C CA . ARG A 1 512 ? -13.560 -13.827 14.245 1.00 75.38 512 ARG A CA 1
ATOM 4055 C C . ARG A 1 512 ? -12.139 -14.366 14.311 1.00 75.38 512 ARG A C 1
ATOM 4057 O O . ARG A 1 512 ? -11.352 -14.038 15.193 1.00 75.38 512 ARG A O 1
ATOM 4064 N N . ASN A 1 513 ? -11.776 -15.128 13.281 1.00 86.56 513 ASN A N 1
ATOM 4065 C CA . ASN A 1 513 ? -10.428 -15.665 13.125 1.00 86.56 513 ASN A CA 1
ATOM 4066 C C . ASN A 1 513 ? -9.375 -14.530 13.123 1.00 86.56 513 ASN A C 1
ATOM 4068 O O . ASN A 1 513 ? -9.492 -13.602 12.311 1.00 86.56 513 ASN A O 1
ATOM 4072 N N . PRO A 1 514 ? -8.334 -14.589 13.978 1.00 93.06 514 PRO A N 1
ATOM 4073 C CA . PRO A 1 514 ? -7.287 -13.571 14.031 1.00 93.06 514 PRO A CA 1
ATOM 4074 C C . PRO A 1 514 ? -6.446 -13.569 12.749 1.00 93.06 514 PRO A C 1
ATOM 4076 O O . PRO A 1 514 ? -6.444 -14.528 11.982 1.00 93.06 514 PRO A O 1
ATOM 4079 N N . ILE A 1 515 ? -5.685 -12.504 12.519 1.00 96.62 515 ILE A N 1
ATOM 4080 C CA . ILE A 1 515 ? -4.805 -12.383 11.350 1.00 96.62 515 ILE A CA 1
ATOM 4081 C C . ILE A 1 515 ? -3.349 -12.548 11.790 1.00 96.62 515 ILE A C 1
ATOM 4083 O O . ILE A 1 515 ? -2.931 -11.913 12.757 1.00 96.62 515 ILE A O 1
ATOM 4087 N N . VAL A 1 516 ? -2.561 -13.343 11.065 1.00 98.12 516 VAL A N 1
ATOM 4088 C CA . VAL A 1 516 ? -1.092 -13.378 11.183 1.00 98.12 516 VAL A CA 1
ATOM 4089 C C . VAL A 1 516 ? -0.492 -12.721 9.941 1.00 98.12 516 VAL A C 1
ATOM 4091 O O . VAL A 1 516 ? -0.759 -13.153 8.822 1.00 98.12 516 VAL A O 1
ATOM 4094 N N . PHE A 1 517 ? 0.303 -11.665 10.128 1.00 98.44 517 PHE A N 1
ATOM 4095 C CA . PHE A 1 517 ? 0.861 -10.850 9.046 1.00 98.44 517 PHE A CA 1
ATOM 4096 C C . PHE A 1 517 ? 2.392 -10.960 9.013 1.00 98.44 517 PHE A C 1
ATOM 4098 O O . PHE A 1 517 ? 3.085 -10.490 9.917 1.00 98.44 517 PHE A O 1
ATOM 4105 N N . MET A 1 518 ? 2.907 -11.568 7.944 1.00 98.44 518 MET A N 1
ATOM 4106 C CA . MET A 1 518 ? 4.324 -11.771 7.642 1.00 98.44 518 MET A CA 1
ATOM 4107 C C . MET A 1 518 ? 4.840 -10.748 6.616 1.00 98.44 518 MET A C 1
ATOM 4109 O O . MET A 1 518 ? 4.189 -10.465 5.606 1.00 98.44 518 MET A O 1
ATOM 4113 N N . HIS A 1 519 ? 6.037 -10.214 6.852 1.00 97.62 519 HIS A N 1
ATOM 4114 C CA . HIS A 1 519 ? 6.720 -9.279 5.950 1.00 97.62 519 HIS A CA 1
ATOM 4115 C C . HIS A 1 519 ? 7.478 -9.992 4.804 1.00 97.62 519 HIS A C 1
ATOM 4117 O O . HIS A 1 519 ? 7.683 -11.207 4.826 1.00 97.62 519 HIS A O 1
ATOM 4123 N N . GLY A 1 520 ? 7.928 -9.219 3.809 1.00 95.25 520 GLY A N 1
ATOM 4124 C CA . GLY A 1 520 ? 8.837 -9.676 2.747 1.00 95.25 520 GLY A CA 1
ATOM 4125 C C . GLY A 1 520 ? 10.315 -9.701 3.155 1.00 95.25 520 GLY A C 1
ATOM 4126 O O . GLY A 1 520 ? 10.670 -9.317 4.270 1.00 95.25 520 GLY A O 1
ATOM 4127 N N . LEU A 1 521 ? 11.186 -10.151 2.248 1.00 94.94 521 LEU A N 1
ATOM 4128 C CA . LEU A 1 521 ? 12.639 -10.194 2.460 1.00 94.94 521 LEU A CA 1
ATOM 4129 C C . LEU A 1 521 ? 13.184 -8.792 2.802 1.00 94.94 521 LEU A C 1
ATOM 4131 O O . LEU A 1 521 ? 12.762 -7.799 2.211 1.00 94.94 521 LEU A O 1
ATOM 4135 N N . PHE A 1 522 ? 14.098 -8.722 3.773 1.00 94.88 522 PHE A N 1
ATOM 4136 C CA . PHE A 1 522 ? 14.628 -7.487 4.378 1.00 94.88 522 PHE A CA 1
ATOM 4137 C C . PHE A 1 522 ? 13.591 -6.627 5.129 1.00 94.88 522 PHE A C 1
ATOM 4139 O O . PHE A 1 522 ? 13.901 -5.509 5.532 1.00 94.88 522 PHE A O 1
ATOM 4146 N N . GLY A 1 523 ? 12.371 -7.125 5.337 1.00 94.19 523 GLY A N 1
ATOM 4147 C CA . GLY A 1 523 ? 11.357 -6.470 6.161 1.00 94.19 523 GLY A CA 1
ATOM 4148 C C . GLY A 1 523 ? 11.415 -6.840 7.643 1.00 94.19 523 GLY A C 1
ATOM 4149 O O . GLY A 1 523 ? 12.243 -7.626 8.094 1.00 94.19 523 GLY A O 1
ATOM 4150 N N . SER A 1 524 ? 10.480 -6.261 8.388 1.00 95.75 524 SER A N 1
ATOM 4151 C CA . SER A 1 524 ? 10.178 -6.530 9.793 1.00 95.75 524 SER A CA 1
ATOM 4152 C C . SER A 1 524 ? 8.723 -6.145 10.092 1.00 95.75 524 SER A C 1
ATOM 4154 O O . SER A 1 524 ? 8.068 -5.438 9.314 1.00 95.75 524 SER A O 1
ATOM 4156 N N . LYS A 1 525 ? 8.224 -6.515 11.272 1.00 94.62 525 LYS A N 1
ATOM 4157 C CA . LYS A 1 525 ? 6.916 -6.106 11.803 1.00 94.62 525 LYS A CA 1
ATOM 4158 C C . LYS A 1 525 ? 6.721 -4.587 11.858 1.00 94.62 525 LYS A C 1
ATOM 4160 O O . LYS A 1 525 ? 5.591 -4.113 11.744 1.00 94.62 525 LYS A O 1
ATOM 4165 N N . GLN A 1 526 ? 7.806 -3.811 11.966 1.00 92.25 526 GLN A N 1
ATOM 4166 C CA . GLN A 1 526 ? 7.739 -2.347 11.995 1.00 92.25 526 GLN A CA 1
ATOM 4167 C C . GLN A 1 526 ? 7.298 -1.758 10.650 1.00 92.25 526 GLN A C 1
ATOM 4169 O O . GLN A 1 526 ? 6.545 -0.785 10.631 1.00 92.25 526 GLN A O 1
ATOM 4174 N N . ASN A 1 527 ? 7.689 -2.367 9.525 1.00 89.88 527 ASN A N 1
ATOM 4175 C CA . ASN A 1 527 ? 7.318 -1.875 8.194 1.00 89.88 527 ASN A CA 1
ATOM 4176 C C . ASN A 1 527 ? 5.800 -1.999 7.950 1.00 89.88 527 ASN A C 1
ATOM 4178 O O . ASN A 1 527 ? 5.204 -1.142 7.301 1.00 89.88 527 ASN A O 1
ATOM 4182 N N . ASN A 1 528 ? 5.157 -3.005 8.556 1.00 89.56 528 ASN A N 1
ATOM 4183 C CA . ASN A 1 528 ? 3.715 -3.243 8.456 1.00 89.56 528 ASN A CA 1
ATOM 4184 C C . ASN A 1 528 ? 2.898 -2.607 9.604 1.00 89.56 528 ASN A C 1
ATOM 4186 O O . ASN A 1 528 ? 1.695 -2.852 9.713 1.00 89.56 528 ASN A O 1
ATOM 4190 N N . ARG A 1 529 ? 3.503 -1.767 10.457 1.00 89.19 529 ARG A N 1
ATOM 4191 C CA . ARG A 1 529 ? 2.860 -1.177 11.649 1.00 89.19 529 ARG A CA 1
ATOM 4192 C C . ARG A 1 529 ? 1.586 -0.385 11.332 1.00 89.19 529 ARG A C 1
ATOM 4194 O O . ARG A 1 529 ? 0.515 -0.710 11.845 1.00 89.19 529 ARG A O 1
ATOM 4201 N N . SER A 1 530 ? 1.685 0.641 10.487 1.00 89.75 530 SER A N 1
ATOM 4202 C CA . SER A 1 530 ? 0.561 1.546 10.193 1.00 89.75 530 SER A CA 1
ATOM 4203 C C . SER A 1 530 ? -0.588 0.834 9.478 1.00 89.75 530 SER A C 1
ATOM 4205 O O . SER A 1 530 ? -1.753 1.040 9.815 1.00 89.75 530 SER A O 1
ATOM 4207 N N . ILE A 1 531 ? -0.256 -0.051 8.535 1.00 92.81 531 ILE A N 1
ATOM 4208 C CA . ILE A 1 531 ? -1.242 -0.813 7.768 1.00 92.81 531 ILE A CA 1
ATOM 4209 C C . ILE A 1 531 ? -1.950 -1.864 8.634 1.00 92.81 531 ILE A C 1
ATOM 4211 O O . ILE A 1 531 ? -3.162 -2.023 8.526 1.00 92.81 531 ILE A O 1
ATOM 4215 N N . SER A 1 532 ? -1.239 -2.504 9.567 1.00 93.19 532 SER A N 1
ATOM 4216 C CA . SER A 1 532 ? -1.833 -3.464 10.506 1.00 93.19 532 SER A CA 1
ATOM 4217 C C . SER A 1 532 ? -2.759 -2.779 11.509 1.00 93.19 532 SER A C 1
ATOM 4219 O O . SER A 1 532 ? -3.848 -3.282 11.763 1.00 93.19 532 SER A O 1
ATOM 4221 N N . LYS A 1 533 ? -2.397 -1.588 12.012 1.00 90.75 533 LYS A N 1
ATOM 4222 C CA . LYS A 1 533 ? -3.304 -0.773 12.837 1.00 90.75 533 LYS A CA 1
ATOM 4223 C C . LYS A 1 533 ? -4.584 -0.404 12.070 1.00 90.75 533 LYS A C 1
ATOM 4225 O O . LYS A 1 533 ? -5.675 -0.506 12.626 1.00 90.75 533 LYS A O 1
ATOM 4230 N N . ALA A 1 534 ? -4.463 -0.008 10.800 1.00 90.50 534 ALA A N 1
ATOM 4231 C CA . ALA A 1 534 ? -5.610 0.337 9.957 1.00 90.50 534 ALA A CA 1
ATOM 4232 C C . ALA A 1 534 ? -6.507 -0.877 9.643 1.00 90.50 534 ALA A C 1
ATOM 4234 O O . ALA A 1 534 ? -7.730 -0.761 9.699 1.00 90.50 534 ALA A O 1
ATOM 4235 N N . LEU A 1 535 ? -5.918 -2.043 9.354 1.00 91.62 535 LEU A N 1
ATOM 4236 C CA . LEU A 1 535 ? -6.656 -3.285 9.111 1.00 91.62 535 LEU A CA 1
ATOM 4237 C C . LEU A 1 535 ? -7.353 -3.799 10.379 1.00 91.62 535 LEU A C 1
ATOM 4239 O O . LEU A 1 535 ? -8.530 -4.136 10.305 1.00 91.62 535 LEU A O 1
ATOM 4243 N N . ALA A 1 536 ? -6.684 -3.791 11.538 1.00 90.38 536 ALA A N 1
ATOM 4244 C CA . ALA A 1 536 ? -7.277 -4.206 12.814 1.00 90.38 536 ALA A CA 1
ATOM 4245 C C . ALA A 1 536 ? -8.520 -3.365 13.152 1.00 90.38 536 ALA A C 1
ATOM 4247 O O . ALA A 1 536 ? -9.585 -3.904 13.459 1.00 90.38 536 ALA A O 1
ATOM 4248 N N . ALA A 1 537 ? -8.406 -2.042 12.987 1.00 87.25 537 ALA A N 1
ATOM 4249 C CA . ALA A 1 537 ? -9.506 -1.096 13.141 1.00 87.25 537 ALA A CA 1
ATOM 4250 C C . ALA A 1 537 ? -10.662 -1.346 12.155 1.00 87.25 537 ALA A C 1
ATOM 4252 O O . ALA A 1 537 ? -11.828 -1.316 12.544 1.00 87.25 537 ALA A O 1
ATOM 4253 N N . LYS A 1 538 ? -10.351 -1.587 10.873 1.00 86.81 538 LYS A N 1
ATOM 4254 C CA . LYS A 1 538 ? -11.354 -1.715 9.806 1.00 86.81 538 LYS A CA 1
ATOM 4255 C C . LYS A 1 538 ? -12.088 -3.057 9.823 1.00 86.81 538 LYS A C 1
ATOM 4257 O O . LYS A 1 538 ? -13.287 -3.086 9.556 1.00 86.81 538 LYS A O 1
ATOM 4262 N N . LEU A 1 539 ? -11.378 -4.144 10.121 1.00 87.94 539 LEU A N 1
ATOM 4263 C CA . LEU A 1 539 ? -11.913 -5.508 10.125 1.00 87.94 539 LEU A CA 1
ATOM 4264 C C . LEU A 1 539 ? -12.504 -5.924 11.474 1.00 87.94 539 LEU A C 1
ATOM 4266 O O . LEU A 1 539 ? -13.264 -6.893 11.506 1.00 87.94 539 LEU A O 1
ATOM 4270 N N . ARG A 1 540 ? -12.167 -5.218 12.567 1.00 86.44 540 ARG A N 1
ATOM 4271 C CA . ARG A 1 540 ? -12.433 -5.659 13.948 1.00 86.44 540 ARG A CA 1
ATOM 4272 C C . ARG A 1 540 ? -11.958 -7.103 14.138 1.00 86.44 540 ARG A C 1
ATOM 4274 O O . ARG A 1 540 ? -12.759 -8.000 14.370 1.00 86.44 540 ARG A O 1
ATOM 4281 N N . ARG A 1 541 ? -10.664 -7.318 13.889 1.00 87.56 541 ARG A N 1
ATOM 4282 C CA . ARG A 1 541 ? -9.957 -8.594 14.067 1.00 87.56 541 ARG A CA 1
ATOM 4283 C C . ARG A 1 541 ? -8.588 -8.303 14.665 1.00 87.56 541 ARG A C 1
ATOM 4285 O O . ARG A 1 541 ? -7.880 -7.426 14.164 1.00 87.56 541 ARG A O 1
ATOM 4292 N N . ARG A 1 542 ? -8.183 -9.054 15.687 1.00 90.69 542 ARG A N 1
ATOM 4293 C CA . ARG A 1 542 ? -6.814 -9.010 16.225 1.00 90.69 542 ARG A CA 1
ATOM 4294 C C . ARG A 1 542 ? -5.777 -9.361 15.150 1.00 90.69 542 ARG A C 1
ATOM 4296 O O . ARG A 1 542 ? -5.886 -10.406 14.509 1.00 90.69 542 ARG A O 1
ATOM 4303 N N . ILE A 1 543 ? -4.740 -8.533 14.998 1.00 94.62 543 ILE A N 1
ATOM 4304 C CA . ILE A 1 543 ? -3.641 -8.776 14.044 1.00 94.62 543 ILE A CA 1
ATOM 4305 C C . ILE A 1 543 ? -2.325 -9.002 14.785 1.00 94.62 543 ILE A C 1
ATOM 4307 O O . ILE A 1 543 ? -1.876 -8.147 15.546 1.00 94.62 543 ILE A O 1
ATOM 4311 N N . TRP A 1 544 ? -1.688 -10.136 14.513 1.00 96.56 544 TRP A N 1
ATOM 4312 C CA . TRP A 1 544 ? -0.358 -10.515 14.976 1.00 96.56 544 TRP A CA 1
ATOM 4313 C C . TRP A 1 544 ? 0.642 -10.286 13.844 1.00 96.56 544 TRP A C 1
ATOM 4315 O O . TRP A 1 544 ? 0.693 -11.048 12.880 1.00 96.56 544 TRP A O 1
ATOM 4325 N N . VAL A 1 545 ? 1.429 -9.220 13.937 1.00 97.69 545 VAL A N 1
ATOM 4326 C CA . VAL A 1 545 ? 2.487 -8.920 12.967 1.00 97.69 545 VAL A CA 1
ATOM 4327 C C . VAL A 1 545 ? 3.767 -9.585 13.449 1.00 97.69 545 VAL A C 1
ATOM 4329 O O . VAL A 1 545 ? 4.246 -9.249 14.532 1.00 97.69 545 VAL A O 1
ATOM 4332 N N . VAL A 1 546 ? 4.303 -10.527 12.677 1.00 97.81 546 VAL A N 1
ATOM 4333 C CA . VAL A 1 546 ? 5.466 -11.338 13.070 1.00 97.81 546 VAL A CA 1
ATOM 4334 C C . VAL A 1 546 ? 6.715 -10.929 12.300 1.00 97.81 546 VAL A C 1
ATOM 4336 O O . VAL A 1 546 ? 6.648 -10.614 11.111 1.00 97.81 546 VAL A O 1
ATOM 4339 N N . ASP A 1 547 ? 7.858 -10.967 12.977 1.00 98.31 547 ASP A N 1
ATOM 4340 C CA . ASP A 1 547 ? 9.162 -11.050 12.330 1.00 98.31 547 ASP A CA 1
ATOM 4341 C C . ASP A 1 547 ? 9.446 -12.518 12.001 1.00 98.31 547 ASP A C 1
ATOM 4343 O O . ASP A 1 547 ? 9.422 -13.368 12.891 1.00 98.31 547 ASP A O 1
ATOM 4347 N N . LEU A 1 548 ? 9.739 -12.839 10.743 1.00 98.25 548 LEU A N 1
ATOM 4348 C CA . LEU A 1 548 ? 10.216 -14.175 10.371 1.00 98.25 548 LEU A CA 1
ATOM 4349 C C . LEU A 1 548 ? 11.672 -14.377 10.836 1.00 98.25 548 LEU A C 1
ATOM 4351 O O . LEU A 1 548 ? 12.375 -13.411 11.137 1.00 98.25 548 LEU A O 1
ATOM 4355 N N . ARG A 1 549 ? 12.154 -15.628 10.892 1.00 97.69 549 ARG A N 1
ATOM 4356 C CA . ARG A 1 549 ? 13.568 -15.919 11.214 1.00 97.69 549 ARG A CA 1
ATOM 4357 C C . ARG A 1 549 ? 14.528 -15.075 10.360 1.00 97.69 549 ARG A C 1
ATOM 4359 O O . ARG A 1 549 ? 14.239 -14.777 9.196 1.00 97.69 549 ARG A O 1
ATOM 4366 N N . ASN A 1 550 ? 15.686 -14.728 10.923 1.00 97.38 550 ASN A N 1
ATOM 4367 C CA . ASN A 1 550 ? 16.698 -13.857 10.299 1.00 97.38 550 ASN A CA 1
ATOM 4368 C C . ASN A 1 550 ? 16.255 -12.401 10.035 1.00 97.38 550 ASN A C 1
ATOM 4370 O O . ASN A 1 550 ? 16.938 -11.694 9.295 1.00 97.38 550 ASN A O 1
ATOM 4374 N N . HIS A 1 551 ? 15.135 -11.946 10.605 1.00 97.69 551 HIS A N 1
ATOM 4375 C CA . HIS A 1 551 ? 14.587 -10.606 10.380 1.00 97.69 551 HIS A CA 1
ATOM 4376 C C . HIS A 1 551 ? 14.102 -9.942 11.676 1.00 97.69 551 HIS A C 1
ATOM 4378 O O . HIS A 1 551 ? 13.767 -10.611 12.652 1.00 97.69 551 HIS A O 1
ATOM 4384 N N . GLY A 1 552 ? 14.035 -8.606 11.666 1.00 95.44 552 GLY A N 1
ATOM 4385 C CA . GLY A 1 552 ? 13.483 -7.813 12.767 1.00 95.44 552 GLY A CA 1
ATOM 4386 C C . GLY A 1 552 ? 14.160 -8.082 14.114 1.00 95.44 552 GLY A C 1
ATOM 4387 O O . GLY A 1 552 ? 15.353 -7.818 14.257 1.00 95.44 552 GLY A O 1
ATOM 4388 N N . ASP A 1 553 ? 13.392 -8.539 15.103 1.00 95.62 553 ASP A N 1
ATOM 4389 C CA . ASP A 1 553 ? 13.892 -8.953 16.422 1.00 95.62 553 ASP A CA 1
ATOM 4390 C C . ASP A 1 553 ? 13.802 -10.490 16.629 1.00 95.62 553 ASP A C 1
ATOM 4392 O O . ASP A 1 553 ? 13.969 -10.973 17.748 1.00 95.62 553 ASP A O 1
ATOM 4396 N N . SER A 1 554 ? 13.516 -11.265 15.571 1.00 97.56 554 SER A N 1
ATOM 4397 C CA . SER A 1 554 ? 13.437 -12.735 15.618 1.00 97.56 554 SER A CA 1
ATOM 4398 C C . SER A 1 554 ? 14.822 -13.403 15.581 1.00 97.56 554 SER A C 1
ATOM 4400 O O . SER A 1 554 ? 15.763 -12.843 15.014 1.00 97.56 554 SER A O 1
ATOM 4402 N N . PRO A 1 555 ? 14.973 -14.631 16.121 1.00 96.12 555 PRO A N 1
ATOM 4403 C CA . PRO A 1 555 ? 16.244 -15.351 16.129 1.00 96.12 555 PRO A CA 1
ATOM 4404 C C . PRO A 1 555 ? 16.878 -15.523 14.740 1.00 96.12 555 PRO A C 1
ATOM 4406 O O . PRO A 1 555 ? 16.195 -15.735 13.731 1.00 96.12 555 PRO A O 1
ATOM 4409 N N . HIS A 1 556 ? 18.212 -15.486 14.705 1.00 96.19 556 HIS A N 1
ATOM 4410 C CA . HIS A 1 556 ? 18.991 -15.790 13.506 1.00 96.19 556 HIS A CA 1
ATOM 4411 C C . HIS A 1 556 ? 19.283 -17.290 13.450 1.00 96.19 556 HIS A C 1
ATOM 4413 O O . HIS A 1 556 ? 19.916 -17.834 14.354 1.00 96.19 556 HIS A O 1
ATOM 4419 N N . LEU A 1 557 ? 18.787 -17.957 12.410 1.00 93.19 557 LEU A N 1
ATOM 4420 C CA . LEU A 1 557 ? 18.712 -19.411 12.294 1.00 93.19 557 LEU A CA 1
ATOM 4421 C C . LEU A 1 557 ? 19.038 -19.870 10.870 1.00 93.19 557 LEU A C 1
ATOM 4423 O O . LEU A 1 557 ? 18.761 -19.179 9.888 1.00 93.19 557 LEU A O 1
ATOM 4427 N N . SER A 1 558 ? 19.569 -21.084 10.776 1.00 89.94 558 SER A N 1
ATOM 4428 C CA . SER A 1 558 ? 19.785 -21.814 9.528 1.00 89.94 558 SER A CA 1
ATOM 4429 C C . SER A 1 558 ? 19.059 -23.165 9.617 1.00 89.94 558 SER A C 1
ATOM 4431 O O . SER A 1 558 ? 19.043 -23.739 10.710 1.00 89.94 558 SER A O 1
ATOM 4433 N N . PRO A 1 559 ? 18.464 -23.687 8.530 1.00 93.69 559 PRO A N 1
ATOM 4434 C CA . PRO A 1 559 ? 18.378 -23.095 7.187 1.00 93.69 559 PRO A CA 1
ATOM 4435 C C . PRO A 1 559 ? 17.378 -21.923 7.092 1.00 93.69 559 PRO A C 1
ATOM 4437 O O . PRO A 1 559 ? 16.639 -21.626 8.037 1.00 93.69 559 PRO A O 1
ATOM 4440 N N . HIS A 1 560 ? 17.379 -21.216 5.959 1.00 95.75 560 HIS A N 1
ATOM 4441 C CA . HIS A 1 560 ? 16.461 -20.107 5.670 1.00 95.75 560 HIS A CA 1
ATOM 4442 C C . HIS A 1 560 ? 15.671 -20.376 4.382 1.00 95.75 560 HIS A C 1
ATOM 4444 O O . HIS A 1 560 ? 15.859 -19.732 3.353 1.00 95.75 560 HIS A O 1
ATOM 4450 N N . ASP A 1 561 ? 14.785 -21.361 4.476 1.00 95.31 561 ASP A N 1
ATOM 4451 C CA . ASP A 1 561 ? 13.897 -21.828 3.414 1.00 95.31 561 ASP A CA 1
ATOM 4452 C C . ASP A 1 561 ? 12.414 -21.710 3.828 1.00 95.31 561 ASP A C 1
ATOM 4454 O O . ASP A 1 561 ? 12.078 -21.381 4.973 1.00 95.31 561 ASP A O 1
ATOM 4458 N N . TYR A 1 562 ? 11.505 -21.976 2.887 1.00 97.25 562 TYR A N 1
ATOM 4459 C CA . TYR A 1 562 ? 10.062 -21.851 3.113 1.00 97.25 562 TYR A CA 1
ATOM 4460 C C . TYR A 1 562 ? 9.453 -22.939 4.001 1.00 97.25 562 T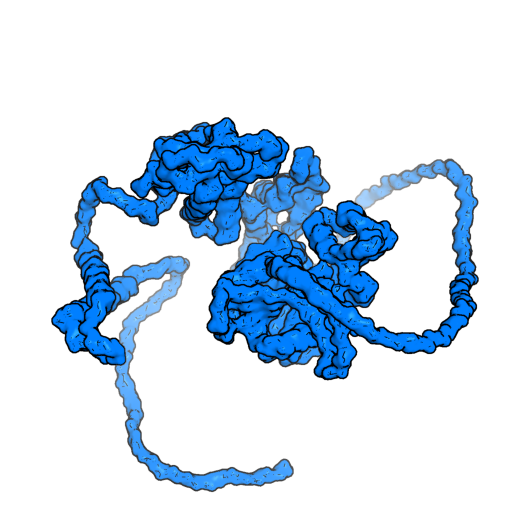YR A C 1
ATOM 4462 O O . TYR A 1 562 ? 8.474 -22.650 4.691 1.00 97.25 562 TYR A O 1
ATOM 4470 N N . MET A 1 563 ? 10.022 -24.148 4.032 1.00 96.56 563 MET A N 1
ATOM 4471 C CA . MET A 1 563 ? 9.550 -25.219 4.918 1.00 96.56 563 MET A CA 1
ATOM 4472 C C . MET A 1 563 ? 9.810 -24.822 6.369 1.00 96.56 563 MET A C 1
ATOM 4474 O O . MET A 1 563 ? 8.879 -24.742 7.169 1.00 96.56 563 MET A O 1
ATOM 4478 N N . SER A 1 564 ? 11.043 -24.426 6.659 1.00 97.00 564 SER A N 1
ATOM 4479 C CA . SER A 1 564 ? 11.490 -24.020 7.983 1.00 97.00 564 SER A CA 1
ATOM 4480 C C . SER A 1 564 ? 10.822 -22.722 8.458 1.00 97.00 564 SER A C 1
ATOM 4482 O O . SER A 1 564 ? 10.460 -22.602 9.625 1.00 97.00 564 SER A O 1
ATOM 4484 N N . MET A 1 565 ? 10.586 -21.751 7.565 1.00 98.00 565 MET A N 1
ATOM 4485 C CA . MET A 1 565 ? 9.766 -20.580 7.907 1.00 98.00 565 MET A CA 1
ATOM 4486 C C . MET A 1 565 ? 8.299 -20.951 8.181 1.00 98.00 565 MET A C 1
ATOM 4488 O O . MET A 1 565 ? 7.673 -20.332 9.040 1.00 98.00 565 MET A O 1
ATOM 4492 N N . SER A 1 566 ? 7.739 -21.949 7.485 1.00 98.06 566 SER A N 1
ATOM 4493 C CA . SER A 1 566 ? 6.372 -22.418 7.752 1.00 98.06 566 SER A CA 1
ATOM 4494 C C . SER A 1 566 ? 6.260 -23.177 9.082 1.00 98.06 566 SER A C 1
ATOM 4496 O O . SER A 1 566 ? 5.269 -22.995 9.788 1.00 98.06 566 SER A O 1
ATOM 4498 N N . ASP A 1 567 ? 7.303 -23.919 9.484 1.00 97.69 567 ASP A N 1
ATOM 4499 C CA . ASP A 1 567 ? 7.406 -24.558 10.805 1.00 97.69 567 ASP A CA 1
ATOM 4500 C C . ASP A 1 567 ? 7.363 -23.549 11.955 1.00 97.69 567 ASP A C 1
ATOM 4502 O O . ASP A 1 567 ? 6.692 -23.795 12.961 1.00 97.69 567 ASP A O 1
ATOM 4506 N N . ASP A 1 568 ? 8.045 -22.410 11.812 1.00 98.12 568 ASP A N 1
ATOM 4507 C CA . ASP A 1 568 ? 8.057 -21.358 12.834 1.00 98.12 568 ASP A CA 1
ATOM 4508 C C . ASP A 1 568 ? 6.678 -20.710 12.996 1.00 98.12 568 ASP A C 1
ATOM 4510 O O . ASP A 1 568 ? 6.224 -20.461 14.113 1.00 98.12 568 ASP A O 1
ATOM 4514 N N . VAL A 1 569 ? 5.994 -20.442 11.879 1.00 98.31 569 VAL A N 1
ATOM 4515 C CA . VAL A 1 569 ? 4.658 -19.828 11.882 1.00 98.31 569 VAL A CA 1
ATOM 4516 C C . VAL A 1 569 ? 3.617 -20.813 12.419 1.00 98.31 569 VAL A C 1
ATOM 4518 O O . VAL A 1 569 ? 2.758 -20.424 13.208 1.00 98.31 569 VAL A O 1
ATOM 4521 N N . GLU A 1 570 ? 3.725 -22.101 12.089 1.00 98.12 570 GLU A N 1
ATOM 4522 C CA . GLU A 1 570 ? 2.908 -23.159 12.692 1.00 98.12 570 GLU A CA 1
ATOM 4523 C C . GLU A 1 570 ? 3.140 -23.270 14.207 1.00 98.12 570 GLU A C 1
ATOM 4525 O O . GLU A 1 570 ? 2.182 -23.306 14.981 1.00 98.12 570 GLU A O 1
ATOM 4530 N N . ALA A 1 571 ? 4.401 -23.243 14.651 1.00 97.25 571 ALA A N 1
ATOM 4531 C CA . ALA A 1 571 ? 4.760 -23.240 16.068 1.00 97.25 571 ALA A CA 1
ATOM 4532 C C . ALA A 1 571 ? 4.203 -22.017 16.808 1.00 97.25 571 ALA A C 1
ATOM 4534 O O . ALA A 1 571 ? 3.699 -22.142 17.924 1.00 97.25 571 ALA A O 1
ATOM 4535 N N . PHE A 1 572 ? 4.262 -20.844 16.178 1.00 97.44 572 PHE A N 1
ATOM 4536 C CA . PHE A 1 572 ? 3.706 -19.598 16.693 1.00 97.44 572 PHE A CA 1
ATOM 4537 C C . PHE A 1 572 ? 2.180 -19.687 16.863 1.00 97.44 572 PHE A C 1
ATOM 4539 O O . PHE A 1 572 ? 1.661 -19.389 17.941 1.00 97.44 572 PHE A O 1
ATOM 4546 N N . ILE A 1 573 ? 1.465 -20.169 15.840 1.00 96.69 573 ILE A N 1
ATOM 4547 C CA . ILE A 1 573 ? 0.008 -20.380 15.872 1.00 96.69 573 ILE A CA 1
ATOM 4548 C C . ILE A 1 573 ? -0.380 -21.350 16.997 1.00 96.69 573 ILE A C 1
ATOM 4550 O O . ILE A 1 573 ? -1.282 -21.048 17.781 1.00 96.69 573 ILE A O 1
ATOM 4554 N N . GLN A 1 574 ? 0.334 -22.474 17.119 1.00 95.38 574 GLN A N 1
ATOM 4555 C CA . GLN A 1 574 ? 0.123 -23.475 18.171 1.00 95.38 574 GLN A CA 1
ATOM 4556 C C . GLN A 1 574 ? 0.387 -22.896 19.571 1.00 95.38 574 GLN A C 1
ATOM 4558 O O . GLN A 1 574 ? -0.445 -23.045 20.468 1.00 95.38 574 GLN A O 1
ATOM 4563 N N . ARG A 1 575 ? 1.505 -22.180 19.757 1.00 94.50 575 ARG A N 1
ATOM 4564 C CA . ARG A 1 575 ? 1.903 -21.557 21.032 1.00 94.50 575 ARG A CA 1
ATOM 4565 C C . ARG A 1 575 ? 0.879 -20.540 21.531 1.00 94.50 575 ARG A C 1
ATOM 4567 O O . ARG A 1 575 ? 0.530 -20.561 22.708 1.00 94.50 575 ARG A O 1
ATOM 4574 N N . PHE A 1 576 ? 0.399 -19.665 20.650 1.00 93.44 576 PHE A N 1
ATOM 4575 C CA . PHE A 1 576 ? -0.598 -18.646 20.993 1.00 93.44 576 PHE A CA 1
ATOM 4576 C C . PHE A 1 576 ? -2.047 -19.139 20.870 1.00 93.44 576 PHE A C 1
ATOM 4578 O O . PHE A 1 576 ? -2.969 -18.354 21.085 1.00 93.44 576 PHE A O 1
ATOM 4585 N N . LYS A 1 577 ? -2.251 -20.433 20.572 1.00 93.19 577 LYS A N 1
ATOM 4586 C CA . LYS A 1 577 ? -3.560 -21.089 20.412 1.00 93.19 577 LYS A CA 1
ATOM 4587 C C . LYS A 1 577 ? -4.492 -20.322 19.465 1.00 93.19 577 LYS A C 1
ATOM 4589 O O . LYS A 1 577 ? -5.681 -20.171 19.736 1.00 93.19 577 LYS A O 1
ATOM 4594 N N . LEU A 1 578 ? -3.946 -19.804 18.363 1.00 93.06 578 LEU A N 1
ATOM 4595 C CA . LEU A 1 578 ? -4.722 -19.022 17.403 1.00 93.06 578 LEU A CA 1
ATOM 4596 C C . LEU A 1 578 ? -5.650 -19.964 16.629 1.00 93.06 578 LEU A C 1
ATOM 4598 O O . LEU A 1 578 ? -5.189 -20.796 15.849 1.00 93.06 578 LEU A O 1
ATOM 4602 N N . HIS A 1 579 ? -6.958 -19.842 16.847 1.00 91.44 579 HIS A N 1
ATOM 4603 C CA . HIS A 1 579 ? -7.943 -20.655 16.145 1.00 91.44 579 HIS A CA 1
ATOM 4604 C C . HIS A 1 579 ? -8.081 -20.189 14.689 1.00 91.44 579 HIS A C 1
ATOM 4606 O O . HIS A 1 579 ? -8.481 -19.056 14.434 1.00 91.44 579 HIS A O 1
ATOM 4612 N N . LYS A 1 580 ? -7.711 -21.065 13.745 1.00 93.94 580 LYS A N 1
ATOM 4613 C CA . LYS A 1 580 ? -7.833 -20.887 12.285 1.00 93.94 580 LYS A CA 1
ATOM 4614 C C . LYS A 1 580 ? -7.494 -19.478 11.759 1.00 93.94 580 LYS A C 1
ATOM 4616 O O . LYS A 1 580 ? -8.303 -18.908 11.026 1.00 93.94 580 LYS A O 1
ATOM 4621 N N . PRO A 1 581 ? -6.327 -18.884 12.075 1.00 96.44 581 PRO A N 1
ATOM 4622 C CA . PRO A 1 581 ? -5.992 -17.539 11.619 1.00 96.44 581 PRO A CA 1
ATOM 4623 C C . PRO A 1 581 ? -6.050 -17.378 10.095 1.00 96.44 581 PRO A C 1
ATOM 4625 O O . PRO A 1 581 ? -5.797 -18.321 9.345 1.00 96.44 581 PRO A O 1
ATOM 4628 N N . ALA A 1 582 ? -6.340 -16.163 9.637 1.00 97.44 582 ALA A N 1
ATOM 4629 C CA . ALA A 1 582 ? -6.080 -15.756 8.261 1.00 97.44 582 ALA A CA 1
ATOM 4630 C C . ALA A 1 582 ? -4.597 -15.377 8.123 1.00 97.44 582 ALA A C 1
ATOM 4632 O O . ALA A 1 582 ? -4.063 -14.643 8.961 1.00 97.44 582 ALA A O 1
ATOM 4633 N N . LEU A 1 583 ? -3.919 -15.857 7.080 1.00 98.62 583 LEU A N 1
ATOM 4634 C CA . LEU A 1 583 ? -2.509 -15.540 6.840 1.00 98.62 583 LEU A CA 1
ATOM 4635 C C . LEU A 1 583 ? -2.368 -14.451 5.780 1.00 98.62 583 LEU A C 1
ATOM 4637 O O . LEU A 1 583 ? -2.801 -14.640 4.649 1.00 98.62 583 LEU A O 1
ATOM 4641 N N . ILE A 1 584 ? -1.687 -13.355 6.110 1.00 98.62 584 ILE A N 1
ATOM 4642 C CA . ILE A 1 584 ? -1.221 -12.364 5.134 1.00 98.62 584 ILE A CA 1
ATOM 4643 C C . ILE A 1 584 ? 0.296 -12.481 5.023 1.00 98.62 584 ILE A C 1
ATOM 4645 O O . ILE A 1 584 ? 1.002 -12.394 6.027 1.00 98.62 584 ILE A O 1
ATOM 4649 N N . GLY A 1 585 ? 0.812 -12.629 3.807 1.00 98.19 585 GLY A N 1
ATOM 4650 C CA . GLY A 1 585 ? 2.248 -12.632 3.552 1.00 98.19 585 GLY A CA 1
ATOM 4651 C C . GLY A 1 585 ? 2.608 -11.798 2.331 1.00 98.19 585 GLY A C 1
ATOM 4652 O O . GLY A 1 585 ? 1.923 -11.869 1.317 1.00 98.19 585 GLY A O 1
ATOM 4653 N N . HIS A 1 586 ? 3.696 -11.028 2.406 1.00 97.75 586 HIS A N 1
ATOM 4654 C CA . HIS A 1 586 ? 4.252 -10.297 1.259 1.00 97.75 586 HIS A CA 1
ATOM 4655 C C . HIS A 1 586 ? 5.539 -10.940 0.757 1.00 97.75 586 HIS A C 1
ATOM 4657 O O . HIS A 1 586 ? 6.417 -11.255 1.553 1.00 97.75 586 HIS A O 1
ATOM 4663 N N . SER A 1 587 ? 5.653 -11.138 -0.560 1.00 95.00 587 SER A N 1
ATOM 4664 C CA . SER A 1 587 ? 6.841 -11.688 -1.222 1.00 95.00 587 SER A CA 1
ATOM 4665 C C . SER A 1 587 ? 7.338 -12.995 -0.568 1.00 95.00 587 SER A C 1
ATOM 4667 O O . SER A 1 587 ? 6.661 -14.019 -0.654 1.00 95.00 587 SER A O 1
ATOM 4669 N N . MET A 1 588 ? 8.469 -12.972 0.145 1.00 96.62 588 MET A N 1
ATOM 4670 C CA . MET A 1 588 ? 8.955 -14.079 0.981 1.00 96.62 588 MET A CA 1
ATOM 4671 C C . MET A 1 588 ? 7.883 -14.607 1.951 1.00 96.62 588 MET A C 1
ATOM 4673 O O . MET A 1 588 ? 7.587 -15.799 1.943 1.00 96.62 588 MET A O 1
ATOM 4677 N N . GLY A 1 589 ? 7.243 -13.727 2.727 1.00 98.12 589 GLY A N 1
ATOM 4678 C CA . GLY A 1 589 ? 6.165 -14.106 3.639 1.00 98.12 589 GLY A CA 1
ATOM 4679 C C . GLY A 1 589 ? 4.951 -14.700 2.920 1.00 98.12 589 GLY A C 1
ATOM 4680 O O . GLY A 1 589 ? 4.251 -15.526 3.496 1.00 98.12 589 GLY A O 1
ATOM 4681 N N . ALA A 1 590 ? 4.718 -14.341 1.651 1.00 98.25 590 ALA A N 1
ATOM 4682 C CA . ALA A 1 590 ? 3.647 -14.923 0.842 1.00 98.25 590 ALA A CA 1
ATOM 4683 C C . ALA A 1 590 ? 3.931 -16.396 0.508 1.00 98.25 590 ALA A C 1
ATOM 4685 O O . ALA A 1 590 ? 3.055 -17.245 0.661 1.00 98.25 590 ALA A O 1
ATOM 4686 N N . LYS A 1 591 ? 5.172 -16.726 0.118 1.00 97.88 591 LYS A N 1
ATOM 4687 C CA . LYS A 1 591 ? 5.605 -18.117 -0.100 1.00 97.88 591 LYS A CA 1
ATOM 4688 C C . LYS A 1 591 ? 5.638 -18.935 1.195 1.00 97.88 591 LYS A C 1
ATOM 4690 O O . LYS A 1 591 ? 5.227 -20.094 1.169 1.00 97.88 591 LYS A O 1
ATOM 4695 N N . THR A 1 592 ? 6.001 -18.335 2.331 1.00 98.62 592 THR A N 1
ATOM 4696 C CA . THR A 1 592 ? 5.843 -18.961 3.659 1.00 98.62 592 THR A CA 1
ATOM 4697 C C . THR A 1 592 ? 4.374 -19.285 3.956 1.00 98.62 592 THR A C 1
ATOM 4699 O O . THR A 1 592 ? 4.055 -20.420 4.307 1.00 98.62 592 THR A O 1
ATOM 4702 N N . ALA A 1 593 ? 3.465 -18.326 3.745 1.00 98.69 593 ALA A N 1
ATOM 4703 C CA . ALA A 1 593 ? 2.029 -18.510 3.952 1.00 98.69 593 ALA A CA 1
ATOM 4704 C C . ALA A 1 593 ? 1.433 -19.588 3.028 1.00 98.69 593 ALA A C 1
ATOM 4706 O O . ALA A 1 593 ? 0.694 -20.451 3.494 1.00 98.69 593 ALA A O 1
ATOM 4707 N N . MET A 1 594 ? 1.801 -19.587 1.740 1.00 98.69 594 MET A N 1
ATOM 4708 C CA . MET A 1 594 ? 1.414 -20.620 0.769 1.00 98.69 594 MET A CA 1
ATOM 4709 C C . MET A 1 594 ? 1.918 -22.013 1.167 1.00 98.69 594 MET A C 1
ATOM 4711 O O . MET A 1 594 ? 1.180 -22.986 1.039 1.00 98.69 594 MET A O 1
ATOM 4715 N N . THR A 1 595 ? 3.151 -22.117 1.672 1.00 98.56 595 THR A N 1
ATOM 4716 C CA . THR A 1 595 ? 3.733 -23.396 2.114 1.00 98.56 595 THR A CA 1
ATOM 4717 C C . THR A 1 595 ? 2.968 -23.953 3.315 1.00 98.56 595 THR A C 1
ATOM 4719 O O . THR A 1 595 ? 2.553 -25.112 3.291 1.00 98.56 595 THR A O 1
ATOM 4722 N N . LEU A 1 596 ? 2.680 -23.114 4.319 1.00 98.56 596 LEU A N 1
ATOM 4723 C CA . LEU A 1 596 ? 1.883 -23.520 5.479 1.00 98.56 596 LEU A CA 1
ATOM 4724 C C . LEU A 1 596 ? 0.440 -23.894 5.095 1.00 98.56 596 LEU A C 1
ATOM 4726 O O . LEU A 1 596 ? -0.081 -24.893 5.582 1.00 98.56 596 LEU A O 1
ATOM 4730 N N . ALA A 1 597 ? -0.184 -23.134 4.191 1.00 98.38 597 ALA A N 1
ATOM 4731 C CA . ALA A 1 597 ? -1.540 -23.390 3.706 1.00 98.38 597 ALA A CA 1
ATOM 4732 C C . ALA A 1 597 ? -1.685 -24.752 3.004 1.00 98.38 597 ALA A C 1
ATOM 4734 O O . ALA A 1 597 ? -2.711 -25.407 3.153 1.00 98.38 597 ALA A O 1
ATOM 4735 N N . LEU A 1 598 ? -0.668 -25.186 2.250 1.00 98.12 598 LEU A N 1
ATOM 4736 C CA . LEU A 1 598 ? -0.678 -26.484 1.565 1.00 98.12 598 LEU A CA 1
ATOM 4737 C C . LEU A 1 598 ? -0.347 -27.651 2.498 1.00 98.12 598 LEU A C 1
ATOM 4739 O O . LEU A 1 598 ? -0.895 -28.737 2.329 1.00 98.12 598 LEU A O 1
ATOM 4743 N N . ARG A 1 599 ? 0.538 -27.435 3.476 1.00 96.81 599 ARG A N 1
ATOM 4744 C CA . ARG A 1 599 ? 0.991 -28.477 4.405 1.00 96.81 599 ARG A CA 1
ATOM 4745 C C . ARG A 1 599 ? 0.009 -28.736 5.547 1.00 96.81 599 ARG A C 1
ATOM 4747 O O . ARG A 1 599 ? -0.232 -29.887 5.896 1.00 96.81 599 ARG A O 1
ATOM 4754 N N . SER A 1 600 ? -0.571 -27.671 6.098 1.00 96.50 600 SER A N 1
ATOM 4755 C CA . SER A 1 600 ? -1.474 -27.710 7.252 1.00 96.50 600 SER A CA 1
ATOM 4756 C C . SER A 1 600 ? -2.784 -26.959 6.945 1.00 96.50 600 SER A C 1
ATOM 4758 O O . SER A 1 600 ? -3.135 -26.020 7.662 1.00 96.50 600 SER A O 1
ATOM 4760 N N . PRO A 1 601 ? -3.552 -27.343 5.899 1.00 95.62 601 PRO A N 1
ATOM 4761 C CA . PRO A 1 601 ? -4.707 -26.576 5.410 1.00 95.62 601 PRO A CA 1
ATOM 4762 C C . PRO A 1 601 ? -5.806 -26.360 6.459 1.00 95.62 601 PRO A C 1
ATOM 4764 O O . PRO A 1 601 ? -6.513 -25.360 6.415 1.00 95.62 601 PRO A O 1
ATOM 4767 N N . GLN A 1 602 ? -5.935 -27.266 7.433 1.00 95.00 602 GLN A N 1
ATOM 4768 C CA . GLN A 1 602 ? -6.918 -27.165 8.519 1.00 95.00 602 GLN A CA 1
ATOM 4769 C C . GLN A 1 602 ? -6.548 -26.129 9.597 1.00 95.00 602 GLN A C 1
ATOM 4771 O O . GLN A 1 602 ? -7.400 -25.765 10.410 1.00 95.00 602 GLN A O 1
ATOM 4776 N N . LEU A 1 603 ? -5.289 -25.671 9.624 1.00 96.38 603 LEU A N 1
ATOM 4777 C CA . LEU A 1 603 ? -4.757 -24.756 10.636 1.00 96.38 603 LEU A CA 1
ATOM 4778 C C . LEU A 1 603 ? -5.145 -23.293 10.383 1.00 96.38 603 LEU A C 1
ATOM 4780 O O . LEU A 1 603 ? -5.045 -22.482 11.299 1.00 96.38 603 LEU A O 1
ATOM 4784 N N . ILE A 1 604 ? -5.575 -22.941 9.169 1.00 96.19 604 ILE A N 1
ATOM 4785 C CA . ILE A 1 604 ? -5.830 -21.555 8.751 1.00 96.19 604 ILE A CA 1
ATOM 4786 C C . ILE A 1 604 ? -7.228 -21.412 8.142 1.00 96.19 604 ILE A C 1
ATOM 4788 O O . ILE A 1 604 ? -7.790 -22.379 7.633 1.00 96.19 604 ILE A O 1
ATOM 4792 N N . SER A 1 605 ? -7.808 -20.212 8.194 1.00 95.50 605 SER A N 1
ATOM 4793 C CA . SER A 1 605 ? -9.123 -19.941 7.583 1.00 95.50 605 SER A CA 1
ATOM 4794 C C . SER A 1 605 ? -9.018 -19.462 6.141 1.00 95.50 605 SER A C 1
ATOM 4796 O O . SER A 1 605 ? -9.810 -19.877 5.300 1.00 95.50 605 SER A O 1
ATOM 4798 N N . SER A 1 606 ? -8.046 -18.602 5.846 1.00 97.19 606 SER A N 1
ATOM 4799 C CA . SER A 1 606 ? -7.837 -18.020 4.519 1.00 97.19 606 SER A CA 1
ATOM 4800 C C . SER A 1 606 ? -6.385 -17.585 4.311 1.00 97.19 606 SER A C 1
ATOM 4802 O O . SER A 1 606 ? -5.616 -17.422 5.264 1.00 97.19 606 SER A O 1
ATOM 4804 N N . LEU A 1 607 ? -6.013 -17.404 3.045 1.00 98.50 607 LEU A N 1
ATOM 4805 C CA . LEU A 1 607 ? -4.677 -16.998 2.612 1.00 98.50 607 LEU A CA 1
ATOM 4806 C C . LEU A 1 607 ? -4.744 -15.687 1.821 1.00 98.50 607 LEU A C 1
ATOM 4808 O O . LEU A 1 607 ? -5.554 -15.556 0.913 1.00 98.50 607 LEU A O 1
ATOM 4812 N N . ILE A 1 608 ? -3.839 -14.753 2.101 1.00 98.69 608 ILE A N 1
ATOM 4813 C CA . ILE A 1 608 ? -3.579 -13.565 1.290 1.00 98.69 608 ILE A CA 1
ATOM 4814 C C . ILE A 1 608 ? -2.099 -13.577 0.882 1.00 98.69 608 ILE A C 1
ATOM 4816 O O . ILE A 1 608 ? -1.209 -13.285 1.686 1.00 98.69 608 ILE A O 1
ATOM 4820 N N . SER A 1 609 ? -1.843 -13.893 -0.387 1.00 98.56 609 SER A N 1
ATOM 4821 C CA . SER A 1 609 ? -0.535 -13.779 -1.034 1.00 98.56 609 SER A CA 1
ATOM 4822 C C . SER A 1 609 ? -0.385 -12.385 -1.643 1.00 98.56 609 SER A C 1
ATOM 4824 O O . SER A 1 609 ? -1.122 -12.025 -2.561 1.00 98.56 609 SER A O 1
ATOM 4826 N N . VAL A 1 610 ? 0.563 -11.584 -1.151 1.00 98.19 610 VAL A N 1
ATOM 4827 C CA . VAL A 1 610 ? 0.878 -10.264 -1.718 1.00 98.19 610 VAL A CA 1
ATOM 4828 C C . VAL A 1 610 ? 2.117 -10.370 -2.598 1.00 98.19 610 VAL A C 1
ATOM 4830 O O . VAL A 1 610 ? 3.231 -10.586 -2.114 1.00 98.19 610 VAL A O 1
ATOM 4833 N N . ASP A 1 611 ? 1.893 -10.186 -3.893 1.00 95.44 611 ASP A N 1
ATOM 4834 C CA . ASP A 1 611 ? 2.872 -10.121 -4.975 1.00 95.44 611 ASP A CA 1
ATOM 4835 C C . ASP A 1 611 ? 3.867 -11.293 -5.016 1.00 95.44 611 ASP A C 1
ATOM 4837 O O . ASP A 1 611 ? 5.083 -11.127 -5.132 1.00 95.44 611 ASP A O 1
ATOM 4841 N N . ASN A 1 612 ? 3.334 -12.512 -4.898 1.00 95.25 612 ASN A N 1
ATOM 4842 C CA . ASN A 1 612 ? 4.072 -13.742 -5.165 1.00 95.25 612 ASN A CA 1
ATOM 4843 C C . ASN A 1 612 ? 3.142 -14.889 -5.602 1.00 95.25 612 ASN A C 1
ATOM 4845 O O . ASN A 1 612 ? 1.930 -14.851 -5.377 1.00 95.25 612 ASN A O 1
ATOM 4849 N N . ALA A 1 613 ? 3.723 -15.920 -6.213 1.00 94.12 613 ALA A N 1
ATOM 4850 C CA . ALA A 1 613 ? 3.027 -17.078 -6.769 1.00 94.12 613 ALA A CA 1
ATOM 4851 C C . ALA A 1 613 ? 3.736 -18.392 -6.362 1.00 94.12 613 ALA A C 1
ATOM 4853 O O . ALA A 1 613 ? 4.934 -18.370 -6.061 1.00 94.12 613 ALA A O 1
ATOM 4854 N N . PRO A 1 614 ? 3.038 -19.546 -6.357 1.00 94.94 614 PRO A N 1
ATOM 4855 C CA . PRO A 1 614 ? 3.589 -20.839 -5.943 1.00 94.94 614 PRO A CA 1
ATOM 4856 C C . PRO A 1 614 ? 4.452 -21.468 -7.052 1.00 94.94 614 PRO A C 1
ATOM 4858 O O . PRO A 1 614 ? 4.149 -22.534 -7.587 1.00 94.94 614 PRO A O 1
ATOM 4861 N N . VAL A 1 615 ? 5.513 -20.763 -7.451 1.00 92.12 615 VAL A N 1
ATOM 4862 C CA . VAL A 1 615 ? 6.442 -21.166 -8.515 1.00 92.12 615 VAL A CA 1
ATOM 4863 C C . VAL A 1 615 ? 7.891 -20.860 -8.139 1.00 92.12 615 VAL A C 1
ATOM 4865 O O . VAL A 1 615 ? 8.197 -19.840 -7.513 1.00 92.12 615 VAL A O 1
ATOM 4868 N N . SER A 1 616 ? 8.802 -21.724 -8.580 1.00 85.81 616 SER A N 1
ATOM 4869 C CA . SER A 1 616 ? 10.235 -21.425 -8.614 1.00 85.81 616 SER A CA 1
ATOM 4870 C C . SER A 1 616 ? 10.517 -20.466 -9.770 1.00 85.81 616 SER A C 1
ATOM 4872 O O . SER A 1 616 ? 10.267 -20.794 -10.930 1.00 85.81 616 SER A O 1
ATOM 4874 N N . ALA A 1 617 ? 11.029 -19.277 -9.468 1.00 76.12 617 ALA A N 1
ATOM 4875 C CA . ALA A 1 617 ? 11.361 -18.256 -10.454 1.00 76.12 617 ALA A CA 1
ATOM 4876 C C . ALA A 1 617 ? 12.608 -17.506 -9.989 1.00 76.12 617 ALA A C 1
ATOM 4878 O O . ALA A 1 617 ? 12.695 -17.149 -8.818 1.00 76.12 617 ALA A O 1
ATOM 4879 N N . LYS A 1 618 ? 13.564 -17.258 -10.899 1.00 69.94 618 LYS A N 1
ATOM 4880 C CA . LYS A 1 618 ? 14.815 -16.557 -10.565 1.00 69.94 618 LYS A CA 1
ATOM 4881 C C . LYS A 1 618 ? 14.510 -15.257 -9.822 1.00 69.94 618 LYS A C 1
ATOM 4883 O O . LYS A 1 618 ? 13.808 -14.396 -10.355 1.00 69.94 618 LYS A O 1
ATOM 4888 N N . LEU A 1 619 ? 15.056 -15.126 -8.615 1.00 68.69 619 LEU A N 1
ATOM 4889 C CA . LEU A 1 619 ? 14.971 -13.895 -7.843 1.00 68.69 619 LEU A CA 1
ATOM 4890 C C . LEU A 1 619 ? 15.631 -12.761 -8.644 1.00 68.69 619 LEU A C 1
ATOM 4892 O O . LEU A 1 619 ? 16.632 -12.984 -9.331 1.00 68.69 619 LEU A O 1
ATOM 4896 N N . SER A 1 620 ? 15.073 -11.549 -8.581 1.00 73.69 620 SER A N 1
ATOM 4897 C CA . SER A 1 620 ? 15.679 -10.399 -9.257 1.00 73.69 620 SER A CA 1
ATOM 4898 C C . SER A 1 620 ? 17.120 -10.199 -8.773 1.00 73.69 620 SER A C 1
ATOM 4900 O O . SER A 1 620 ? 17.381 -10.203 -7.567 1.00 73.69 620 SER A O 1
ATOM 4902 N N . SER A 1 621 ? 18.052 -9.964 -9.704 1.00 77.19 621 SER A N 1
ATOM 4903 C CA . SER A 1 621 ? 19.457 -9.636 -9.404 1.00 77.19 621 SER A CA 1
ATOM 4904 C C . SER A 1 621 ? 19.593 -8.426 -8.472 1.00 77.19 621 SER A C 1
ATOM 4906 O O . SER A 1 621 ? 20.577 -8.298 -7.746 1.00 77.19 621 SER A O 1
ATOM 4908 N N . GLN A 1 622 ? 18.562 -7.583 -8.433 1.00 82.19 622 GLN A N 1
ATOM 4909 C CA . GLN A 1 622 ? 18.378 -6.479 -7.502 1.00 82.19 622 GLN A CA 1
ATOM 4910 C C . GLN A 1 622 ? 18.501 -6.905 -6.023 1.00 82.19 622 GLN A C 1
ATOM 4912 O O . GLN A 1 622 ? 19.189 -6.232 -5.264 1.00 82.19 622 GLN A O 1
ATOM 4917 N N . PHE A 1 623 ? 17.966 -8.065 -5.612 1.00 87.00 623 PHE A N 1
ATOM 4918 C CA . PHE A 1 623 ? 18.106 -8.551 -4.226 1.00 87.00 623 PHE A CA 1
ATOM 4919 C C . PHE A 1 623 ? 19.549 -8.949 -3.889 1.00 87.00 623 PHE A C 1
ATOM 4921 O O . PHE A 1 623 ? 20.040 -8.633 -2.806 1.00 87.00 623 PHE A O 1
ATOM 4928 N N . VAL A 1 624 ? 20.260 -9.573 -4.835 1.00 89.38 624 VAL A N 1
ATOM 4929 C CA . VAL A 1 624 ? 21.699 -9.867 -4.704 1.00 89.38 624 VAL A CA 1
ATOM 4930 C C . VAL A 1 624 ? 22.496 -8.563 -4.571 1.00 89.38 624 VAL A C 1
ATOM 4932 O O . VAL A 1 624 ? 23.415 -8.467 -3.758 1.00 89.38 624 VAL A O 1
ATOM 4935 N N . ASN A 1 625 ? 22.126 -7.538 -5.341 1.00 93.25 625 ASN A N 1
ATOM 4936 C CA . ASN A 1 625 ? 22.746 -6.217 -5.284 1.00 93.25 625 ASN A CA 1
ATOM 4937 C C . ASN A 1 625 ? 22.473 -5.498 -3.954 1.00 93.25 625 ASN A C 1
ATOM 4939 O O . ASN A 1 625 ? 23.400 -4.909 -3.404 1.00 93.25 625 ASN A O 1
ATOM 4943 N N . TYR A 1 626 ? 21.273 -5.615 -3.375 1.00 95.25 626 TYR A N 1
ATOM 4944 C CA . TYR A 1 626 ? 20.988 -5.087 -2.037 1.00 95.25 626 TYR A CA 1
ATOM 4945 C C . TYR A 1 626 ? 21.860 -5.740 -0.962 1.00 95.25 626 TYR A C 1
ATOM 4947 O O . TYR A 1 626 ? 22.414 -5.034 -0.124 1.00 95.25 626 TYR A O 1
ATOM 4955 N N . VAL A 1 627 ? 22.052 -7.066 -0.994 1.00 95.38 627 VAL A N 1
ATOM 4956 C CA . VAL A 1 627 ? 22.945 -7.735 -0.030 1.00 95.38 627 VAL A CA 1
ATOM 4957 C C . VAL A 1 627 ? 24.389 -7.253 -0.183 1.00 95.38 627 VAL A C 1
ATOM 4959 O O . VAL A 1 627 ? 25.026 -6.939 0.821 1.00 95.38 627 VAL A O 1
ATOM 4962 N N . LYS A 1 628 ? 24.889 -7.101 -1.418 1.00 95.81 628 LYS A N 1
ATOM 4963 C CA . LYS A 1 628 ? 26.220 -6.521 -1.684 1.00 95.81 628 LYS A CA 1
ATOM 4964 C C . LYS A 1 628 ? 26.350 -5.094 -1.139 1.00 95.81 628 LYS A C 1
ATOM 4966 O O . LYS A 1 628 ? 27.353 -4.789 -0.499 1.00 95.81 628 LYS A O 1
ATOM 4971 N N . ALA A 1 629 ? 25.337 -4.252 -1.351 1.00 97.12 629 ALA A N 1
ATOM 4972 C CA . ALA A 1 629 ? 25.301 -2.879 -0.853 1.00 97.12 629 ALA A CA 1
ATOM 4973 C C . ALA A 1 629 ? 25.313 -2.832 0.682 1.00 97.12 629 ALA A C 1
ATOM 4975 O O . ALA A 1 629 ? 26.120 -2.121 1.275 1.00 97.12 629 ALA A O 1
ATOM 4976 N N . MET A 1 630 ? 24.482 -3.648 1.340 1.00 97.75 630 MET A N 1
ATOM 4977 C CA . MET A 1 630 ? 24.450 -3.757 2.802 1.00 97.75 630 MET A CA 1
ATOM 4978 C C . MET A 1 630 ? 25.794 -4.254 3.363 1.00 97.75 630 MET A C 1
ATOM 4980 O O . MET A 1 630 ? 26.313 -3.673 4.313 1.00 97.75 630 MET A O 1
ATOM 4984 N N . GLN A 1 631 ? 26.426 -5.243 2.722 1.00 97.25 631 GLN A N 1
ATOM 4985 C CA . GLN A 1 631 ? 27.775 -5.707 3.074 1.00 97.25 631 GLN A CA 1
ATOM 4986 C C . GLN A 1 631 ? 28.869 -4.655 2.813 1.00 97.25 631 GLN A C 1
ATOM 4988 O O . GLN A 1 631 ? 29.922 -4.697 3.447 1.00 97.25 631 GLN A O 1
ATOM 4993 N N . GLU A 1 632 ? 28.688 -3.731 1.865 1.00 97.56 632 GLU A N 1
ATOM 4994 C CA . GLU A 1 632 ? 29.596 -2.592 1.678 1.00 97.56 632 GLU A CA 1
ATOM 4995 C C . GLU A 1 632 ? 29.426 -1.544 2.778 1.00 97.56 632 GLU A C 1
ATOM 4997 O O . GLU A 1 632 ? 30.424 -1.100 3.339 1.00 97.56 632 GLU A O 1
ATOM 5002 N N . ILE A 1 633 ? 28.186 -1.222 3.152 1.00 97.62 633 ILE A N 1
ATOM 5003 C CA . ILE A 1 633 ? 27.866 -0.319 4.268 1.00 97.62 633 ILE A CA 1
ATOM 5004 C C . ILE A 1 633 ? 28.500 -0.819 5.577 1.00 97.62 633 ILE A C 1
ATOM 5006 O O . ILE A 1 633 ? 29.124 -0.032 6.289 1.00 97.62 633 ILE A O 1
ATOM 5010 N N . GLU A 1 634 ? 28.409 -2.122 5.878 1.00 96.12 634 GLU A N 1
ATOM 5011 C CA . GLU A 1 634 ? 29.041 -2.687 7.081 1.00 96.12 634 GLU A CA 1
ATOM 5012 C C . GLU A 1 634 ? 30.573 -2.642 7.032 1.00 96.12 634 GLU A C 1
ATOM 5014 O O . GLU A 1 634 ? 31.207 -2.340 8.045 1.00 96.12 634 GLU A O 1
ATOM 5019 N N . ARG A 1 635 ? 31.182 -2.902 5.864 1.00 97.00 635 ARG A N 1
ATOM 5020 C CA . ARG A 1 635 ? 32.641 -2.795 5.671 1.00 97.00 635 ARG A CA 1
ATOM 5021 C C . ARG A 1 635 ? 33.143 -1.355 5.753 1.00 97.00 635 ARG A C 1
ATOM 5023 O O . ARG A 1 635 ? 34.261 -1.140 6.205 1.00 97.00 635 ARG A O 1
ATOM 5030 N N . ALA A 1 636 ? 32.330 -0.385 5.339 1.00 97.12 636 ALA A N 1
ATOM 5031 C CA . ALA A 1 636 ? 32.648 1.036 5.414 1.00 97.12 636 ALA A CA 1
ATOM 5032 C C . ALA A 1 636 ? 32.587 1.600 6.848 1.00 97.12 636 ALA A C 1
ATOM 5034 O O . ALA A 1 636 ? 33.069 2.706 7.078 1.00 97.12 636 ALA A O 1
ATOM 5035 N N . GLY A 1 637 ? 32.010 0.868 7.812 1.00 95.94 637 GLY A N 1
ATOM 5036 C CA . GLY A 1 637 ? 31.998 1.265 9.224 1.00 95.94 637 GLY A CA 1
ATOM 5037 C C . GLY A 1 637 ? 31.236 2.566 9.504 1.00 95.94 637 GLY A C 1
ATOM 5038 O O . GLY A 1 637 ? 31.574 3.283 10.444 1.00 95.94 637 GLY A O 1
ATOM 5039 N N . VAL A 1 638 ? 30.234 2.890 8.680 1.00 97.12 638 VAL A N 1
ATOM 5040 C CA . VAL A 1 638 ? 29.536 4.185 8.714 1.00 97.12 638 VAL A CA 1
ATOM 5041 C C . VAL A 1 638 ? 28.865 4.471 10.060 1.00 97.12 638 VAL A C 1
ATOM 5043 O O . VAL A 1 638 ? 28.391 3.571 10.755 1.00 97.12 638 VAL A O 1
ATOM 5046 N N . THR A 1 639 ? 28.770 5.752 10.419 1.00 96.19 639 THR A N 1
ATOM 5047 C CA . THR A 1 639 ? 28.187 6.199 11.698 1.00 96.19 639 THR A CA 1
ATOM 5048 C C . THR A 1 639 ? 26.887 6.982 11.517 1.00 96.19 639 THR A C 1
ATOM 5050 O O . THR A 1 639 ? 26.145 7.179 12.486 1.00 96.19 639 THR A O 1
ATOM 5053 N N . LYS A 1 640 ? 26.557 7.407 10.292 1.00 95.19 640 LYS A N 1
ATOM 5054 C CA . LYS A 1 640 ? 25.322 8.135 9.964 1.00 95.19 640 LYS A CA 1
ATOM 5055 C C . LYS A 1 640 ? 24.530 7.408 8.883 1.00 95.19 640 LYS A C 1
ATOM 5057 O O . LYS A 1 640 ? 25.083 6.897 7.916 1.00 95.19 640 LYS A O 1
ATOM 5062 N N . GLN A 1 641 ? 23.204 7.423 9.003 1.00 95.31 641 GLN A N 1
ATOM 5063 C CA . GLN A 1 641 ? 22.313 6.806 8.013 1.00 95.31 641 GLN A CA 1
ATOM 5064 C C . GLN A 1 641 ? 22.448 7.457 6.623 1.00 95.31 641 GLN A C 1
ATOM 5066 O O . GLN A 1 641 ? 22.293 6.780 5.615 1.00 95.31 641 GLN A O 1
ATOM 5071 N N . SER A 1 642 ? 22.815 8.741 6.555 1.00 96.81 642 SER A N 1
ATOM 5072 C CA . SER A 1 642 ? 23.108 9.448 5.301 1.00 96.81 642 SER A CA 1
ATOM 5073 C C . SER A 1 642 ? 24.420 9.022 4.627 1.00 96.81 642 SER A C 1
ATOM 5075 O O . SER A 1 642 ? 24.575 9.220 3.427 1.00 96.81 642 SER A O 1
ATOM 5077 N N . GLU A 1 643 ? 25.367 8.430 5.361 1.00 97.69 643 GLU A N 1
ATOM 5078 C CA . GLU A 1 643 ? 26.566 7.804 4.782 1.00 97.69 643 GLU A CA 1
ATOM 5079 C C . GLU A 1 643 ? 26.195 6.445 4.164 1.00 97.69 643 GLU A C 1
ATOM 5081 O O . GLU A 1 643 ? 26.610 6.136 3.049 1.00 97.69 643 GLU A O 1
ATOM 5086 N N . ALA A 1 644 ? 25.336 5.678 4.847 1.00 97.56 644 ALA A N 1
ATOM 5087 C CA . ALA A 1 644 ? 24.779 4.428 4.334 1.00 97.56 644 ALA A CA 1
ATOM 5088 C C . ALA A 1 644 ? 23.910 4.634 3.076 1.00 97.56 644 ALA A C 1
ATOM 5090 O O . ALA A 1 644 ? 24.059 3.893 2.106 1.00 97.56 644 ALA A O 1
ATOM 5091 N N . ASP A 1 645 ? 23.044 5.657 3.058 1.00 97.44 645 ASP A N 1
ATOM 5092 C CA . ASP A 1 645 ? 22.180 5.974 1.908 1.00 97.44 645 ASP A CA 1
ATOM 5093 C C . ASP A 1 645 ? 22.994 6.323 0.652 1.00 97.44 645 ASP A C 1
ATOM 5095 O O . ASP A 1 645 ? 22.693 5.814 -0.421 1.00 97.44 645 ASP A O 1
ATOM 5099 N N . LYS A 1 646 ? 24.095 7.081 0.787 1.00 97.62 646 LYS A N 1
ATOM 5100 C CA . LYS A 1 646 ? 25.021 7.380 -0.326 1.00 97.62 646 LYS A CA 1
ATOM 5101 C C . LYS A 1 646 ? 25.692 6.136 -0.915 1.00 97.62 646 LYS A C 1
ATOM 5103 O O . LYS A 1 646 ? 25.936 6.076 -2.117 1.00 97.62 646 LYS A O 1
ATOM 5108 N N . ILE A 1 647 ? 26.020 5.146 -0.082 1.00 97.62 647 ILE A N 1
ATOM 5109 C CA . ILE A 1 647 ? 26.555 3.863 -0.562 1.00 97.62 647 ILE A CA 1
ATOM 5110 C C . ILE A 1 647 ? 25.464 3.113 -1.334 1.00 97.62 647 ILE A C 1
ATOM 5112 O O . ILE A 1 647 ? 25.737 2.613 -2.426 1.00 97.62 647 ILE A O 1
ATOM 5116 N N . LEU A 1 648 ? 24.244 3.084 -0.784 1.00 96.44 648 LEU A N 1
ATOM 5117 C CA . LEU A 1 648 ? 23.082 2.366 -1.309 1.00 96.44 648 LEU A CA 1
ATOM 5118 C C . LEU A 1 648 ? 22.500 2.983 -2.595 1.00 96.44 648 LEU A C 1
ATOM 5120 O O . LEU A 1 648 ? 22.005 2.252 -3.445 1.00 96.44 648 LEU A O 1
ATOM 5124 N N . GLU A 1 649 ? 22.616 4.299 -2.779 1.00 96.81 649 GLU A N 1
ATOM 5125 C CA . GLU A 1 649 ? 22.196 5.045 -3.978 1.00 96.81 649 GLU A CA 1
ATOM 5126 C C . GLU A 1 649 ? 22.866 4.552 -5.267 1.00 96.81 649 GLU A C 1
ATOM 5128 O O . GLU A 1 649 ? 22.250 4.571 -6.327 1.00 96.81 649 GLU A O 1
ATOM 5133 N N . ARG A 1 650 ? 24.079 3.995 -5.176 1.00 96.19 650 ARG A N 1
ATOM 5134 C CA . ARG A 1 650 ? 24.772 3.364 -6.316 1.00 96.19 650 ARG A CA 1
ATOM 5135 C C . ARG A 1 650 ? 24.184 2.006 -6.730 1.00 96.19 650 ARG A C 1
ATOM 5137 O O . ARG A 1 650 ? 24.596 1.456 -7.747 1.00 96.19 650 ARG A O 1
ATOM 5144 N N . TYR A 1 651 ? 23.268 1.452 -5.935 1.00 95.06 651 TYR A N 1
ATOM 5145 C CA . TYR A 1 651 ? 22.625 0.153 -6.154 1.00 95.06 651 TYR A CA 1
ATOM 5146 C C . TYR A 1 651 ? 21.101 0.246 -6.322 1.00 95.06 651 TYR A C 1
ATOM 5148 O O . TYR A 1 651 ? 20.498 -0.707 -6.813 1.00 95.06 651 TYR A O 1
ATOM 5156 N N . GLU A 1 652 ? 20.480 1.349 -5.893 1.00 91.31 652 GLU A N 1
ATOM 5157 C CA . GLU A 1 652 ? 19.031 1.550 -5.918 1.00 91.31 652 GLU A CA 1
ATOM 5158 C C . GLU A 1 652 ? 18.669 3.035 -6.070 1.00 91.31 652 GLU A C 1
ATOM 5160 O O . GLU A 1 652 ? 18.916 3.851 -5.179 1.00 91.31 652 GLU A O 1
ATOM 5165 N N . GLU A 1 653 ? 18.026 3.385 -7.182 1.00 90.56 653 GLU A N 1
ATOM 5166 C CA . GLU A 1 653 ? 17.596 4.756 -7.483 1.00 90.56 653 GLU A CA 1
ATOM 5167 C C . GLU A 1 653 ? 16.387 5.185 -6.632 1.00 90.56 653 GLU A C 1
ATOM 5169 O O . GLU A 1 653 ? 16.246 6.357 -6.279 1.00 90.56 653 GLU A O 1
ATOM 5174 N N . SER A 1 654 ? 15.521 4.237 -6.261 1.00 83.88 654 SER A N 1
ATOM 5175 C CA . SER A 1 654 ? 14.285 4.496 -5.528 1.00 83.88 654 SER A CA 1
ATOM 5176 C C . SER A 1 654 ? 14.549 4.814 -4.056 1.00 83.88 654 SER A C 1
ATOM 5178 O O . SER A 1 654 ? 14.722 3.921 -3.220 1.00 83.88 654 SER A O 1
ATOM 5180 N N . LEU A 1 655 ? 14.505 6.105 -3.708 1.00 86.69 655 LEU A N 1
ATOM 5181 C CA . LEU A 1 655 ? 14.610 6.576 -2.322 1.00 86.69 655 LEU A CA 1
ATOM 5182 C C . LEU A 1 655 ? 13.672 5.824 -1.344 1.00 86.69 655 LEU A C 1
ATOM 5184 O O . LEU A 1 655 ? 14.159 5.432 -0.284 1.00 86.69 655 LEU A O 1
ATOM 5188 N N . PRO A 1 656 ? 12.384 5.542 -1.652 1.00 83.25 656 PRO A N 1
ATOM 5189 C CA . PRO A 1 656 ? 11.536 4.716 -0.785 1.00 83.25 656 PRO A CA 1
ATOM 5190 C C . PRO A 1 656 ? 12.113 3.328 -0.470 1.00 83.25 656 PRO A C 1
ATOM 5192 O O . PRO A 1 656 ? 12.047 2.893 0.680 1.00 83.25 656 PRO A O 1
ATOM 5195 N N . ILE A 1 657 ? 12.715 2.647 -1.454 1.00 85.50 657 ILE A N 1
ATOM 5196 C CA . ILE A 1 657 ? 13.320 1.322 -1.249 1.00 85.50 657 ILE A CA 1
ATOM 5197 C C . ILE A 1 657 ? 14.609 1.446 -0.431 1.00 85.50 657 ILE A C 1
ATOM 5199 O O . ILE A 1 657 ? 14.827 0.662 0.493 1.00 85.50 657 ILE A O 1
ATOM 5203 N N . ARG A 1 658 ? 15.434 2.469 -0.692 1.00 93.94 658 ARG A N 1
ATOM 5204 C CA . ARG A 1 658 ? 16.621 2.736 0.133 1.00 93.94 658 ARG A CA 1
ATOM 5205 C C . ARG A 1 658 ? 16.253 2.952 1.594 1.00 93.94 658 ARG A C 1
ATOM 5207 O O . ARG A 1 658 ? 16.794 2.282 2.470 1.00 93.94 658 ARG A O 1
ATOM 5214 N N . GLN A 1 659 ? 15.281 3.823 1.859 1.00 90.75 659 GLN A N 1
ATOM 5215 C CA . GLN A 1 659 ? 14.811 4.085 3.218 1.00 90.75 659 GLN A CA 1
ATOM 5216 C C . GLN A 1 659 ? 14.209 2.833 3.870 1.00 90.75 659 GLN A C 1
ATOM 5218 O O . GLN A 1 659 ? 14.476 2.597 5.046 1.00 90.75 659 GLN A O 1
ATOM 5223 N N . PHE A 1 660 ? 13.490 1.987 3.118 1.00 90.44 660 PHE A N 1
ATOM 5224 C CA . PHE A 1 660 ? 13.030 0.680 3.600 1.00 90.44 660 PHE A CA 1
ATOM 5225 C C . PHE A 1 660 ? 14.200 -0.207 4.055 1.00 90.44 660 PHE A C 1
ATOM 5227 O O . PHE A 1 660 ? 14.208 -0.658 5.201 1.00 90.44 660 PHE A O 1
ATOM 5234 N N . LEU A 1 661 ? 15.212 -0.420 3.207 1.00 93.69 661 LEU A N 1
ATOM 5235 C CA . LEU A 1 661 ? 16.372 -1.259 3.538 1.00 93.69 661 LEU A CA 1
ATOM 5236 C C . LEU A 1 661 ? 17.110 -0.721 4.773 1.00 93.69 661 LEU A C 1
ATOM 5238 O O . LEU A 1 661 ? 17.420 -1.482 5.693 1.00 93.69 661 LEU A O 1
ATOM 5242 N N . LEU A 1 662 ? 17.304 0.600 4.842 1.00 95.50 662 LEU A N 1
ATOM 5243 C CA . LEU A 1 662 ? 17.963 1.287 5.955 1.00 95.50 662 LEU A CA 1
ATOM 5244 C C . LEU A 1 662 ? 17.196 1.194 7.290 1.00 95.50 662 LEU A C 1
ATOM 5246 O O . LEU A 1 662 ? 17.819 1.401 8.329 1.00 95.50 662 LEU A O 1
ATOM 5250 N N . THR A 1 663 ? 15.907 0.809 7.317 1.00 93.50 663 THR A N 1
ATOM 5251 C CA . THR A 1 663 ? 15.191 0.524 8.588 1.00 93.50 663 THR A CA 1
ATOM 5252 C C . THR A 1 663 ? 15.810 -0.627 9.390 1.00 93.50 663 THR A C 1
ATOM 5254 O O . THR A 1 663 ? 15.600 -0.734 10.599 1.00 93.50 663 THR A O 1
ATOM 5257 N N . ASN A 1 664 ? 16.625 -1.463 8.743 1.00 95.88 664 ASN A N 1
ATOM 5258 C CA . ASN A 1 664 ? 17.367 -2.543 9.384 1.00 95.88 664 ASN A CA 1
ATOM 5259 C C . ASN A 1 664 ? 18.668 -2.085 10.065 1.00 95.88 664 ASN A C 1
ATOM 5261 O O . ASN A 1 664 ? 19.290 -2.894 10.755 1.00 95.88 664 ASN A O 1
ATOM 5265 N N . LEU A 1 665 ? 19.100 -0.830 9.898 1.00 95.88 665 LEU A N 1
ATOM 5266 C CA . LEU A 1 665 ? 20.297 -0.338 10.575 1.00 95.88 665 LEU A CA 1
ATOM 5267 C C . LEU A 1 665 ? 20.066 -0.194 12.082 1.00 95.88 665 LEU A C 1
ATOM 5269 O O . LEU A 1 665 ? 19.131 0.460 12.541 1.00 95.88 665 LEU A O 1
ATOM 5273 N N . ILE A 1 666 ? 20.981 -0.771 12.854 1.00 94.75 666 ILE A N 1
ATOM 5274 C CA . ILE A 1 666 ? 21.084 -0.635 14.303 1.00 94.75 666 ILE A CA 1
ATOM 5275 C C . ILE A 1 666 ? 22.431 -0.002 14.653 1.00 94.75 666 ILE A C 1
ATOM 5277 O O . ILE A 1 666 ? 23.461 -0.308 14.051 1.00 94.75 666 ILE A O 1
ATOM 5281 N N . ARG A 1 667 ? 22.430 0.907 15.630 1.00 95.19 667 ARG A N 1
ATOM 5282 C CA . ARG A 1 667 ? 23.651 1.552 16.124 1.00 95.19 667 ARG A CA 1
ATOM 5283 C C . ARG A 1 667 ? 24.276 0.692 17.213 1.00 95.19 667 ARG A C 1
ATOM 5285 O O . ARG A 1 667 ? 23.627 0.414 18.218 1.00 95.19 667 ARG A O 1
ATOM 5292 N N . ASN A 1 668 ? 25.543 0.318 17.052 1.00 91.81 668 ASN A N 1
ATOM 5293 C CA . ASN A 1 668 ? 26.302 -0.269 18.149 1.00 91.81 668 ASN A CA 1
ATOM 5294 C C . ASN A 1 668 ? 26.459 0.780 19.275 1.00 91.81 668 ASN A C 1
ATOM 5296 O O . ASN A 1 668 ? 26.898 1.897 18.989 1.00 91.81 668 ASN A O 1
ATOM 5300 N N . PRO A 1 669 ? 26.116 0.466 20.538 1.00 88.19 669 PRO A N 1
ATOM 5301 C CA . PRO A 1 669 ? 26.111 1.460 21.612 1.00 88.19 669 PRO A CA 1
ATOM 5302 C C . PRO A 1 669 ? 27.512 1.965 21.987 1.00 88.19 669 PRO A C 1
ATOM 5304 O O . PRO A 1 669 ? 27.624 3.082 22.480 1.00 88.19 669 PRO A O 1
ATOM 5307 N N . THR A 1 670 ? 28.565 1.180 21.734 1.00 90.38 670 THR A N 1
ATOM 5308 C CA . THR A 1 670 ? 29.947 1.485 22.140 1.00 90.38 670 THR A CA 1
ATOM 5309 C C . THR A 1 670 ? 30.757 2.131 21.021 1.00 90.38 670 THR A C 1
ATOM 5311 O O . THR A 1 670 ? 31.402 3.147 21.242 1.00 90.38 670 THR A O 1
ATOM 5314 N N . SER A 1 671 ? 30.738 1.561 19.812 1.00 91.75 671 SER A N 1
ATOM 5315 C CA . SER A 1 671 ? 31.508 2.088 18.673 1.00 91.75 671 SER A CA 1
ATOM 5316 C C . SER A 1 671 ? 30.748 3.122 17.843 1.00 91.75 671 SER A C 1
ATOM 5318 O O . SER A 1 671 ? 31.320 3.712 16.933 1.00 91.75 671 SER A O 1
ATOM 5320 N N . HIS A 1 672 ? 29.446 3.295 18.092 1.00 92.25 672 HIS A N 1
ATOM 5321 C CA . HIS A 1 672 ? 28.512 4.098 17.294 1.00 92.25 672 HIS A CA 1
ATOM 5322 C C . HIS A 1 672 ? 28.398 3.716 15.806 1.00 92.25 672 HIS A C 1
ATOM 5324 O O . HIS A 1 672 ? 27.590 4.323 15.101 1.00 92.25 672 HIS A O 1
ATOM 5330 N N . ILE A 1 673 ? 29.120 2.695 15.337 1.00 96.38 673 ILE A N 1
ATOM 5331 C CA . ILE A 1 673 ? 29.024 2.149 13.980 1.00 96.38 673 ILE A CA 1
ATOM 5332 C C . ILE A 1 673 ? 27.620 1.576 13.759 1.00 96.38 673 ILE A C 1
ATOM 5334 O O . ILE A 1 673 ? 27.055 0.912 14.636 1.00 96.38 673 ILE A O 1
ATOM 5338 N N . LEU A 1 674 ? 27.061 1.832 12.578 1.00 96.75 674 LEU A N 1
ATOM 5339 C CA . LEU A 1 674 ? 25.803 1.254 12.127 1.00 96.75 674 LEU A CA 1
ATOM 5340 C C . LEU A 1 674 ? 26.067 -0.107 11.477 1.00 96.75 674 LEU A C 1
ATOM 5342 O O . LEU A 1 674 ? 26.960 -0.249 10.645 1.00 96.75 674 LEU A O 1
ATOM 5346 N N . LYS A 1 675 ? 25.275 -1.106 11.861 1.00 95.25 675 LYS A N 1
ATOM 5347 C CA . LYS A 1 675 ? 25.269 -2.451 11.271 1.00 95.25 675 LYS A CA 1
ATOM 5348 C C . LYS A 1 675 ? 23.848 -2.855 10.926 1.00 95.25 675 LYS A C 1
ATOM 5350 O O . LYS A 1 675 ? 22.905 -2.308 11.496 1.00 95.25 675 LYS A O 1
ATOM 5355 N N . PHE A 1 676 ? 23.677 -3.808 10.025 1.00 96.56 676 PHE A N 1
ATOM 5356 C CA . PHE A 1 676 ? 22.360 -4.366 9.762 1.00 96.56 676 PHE A CA 1
ATOM 5357 C C . PHE A 1 676 ? 21.998 -5.366 10.860 1.00 96.56 676 PHE A C 1
ATOM 5359 O O . PHE A 1 676 ? 22.806 -6.195 11.267 1.00 96.56 676 PHE A O 1
ATOM 5366 N N . ARG A 1 677 ? 20.744 -5.324 11.317 1.00 95.62 677 ARG A N 1
ATOM 5367 C CA . ARG A 1 677 ? 20.168 -6.381 12.166 1.00 95.62 677 ARG A CA 1
ATOM 5368 C C . ARG A 1 677 ? 20.025 -7.721 11.436 1.00 95.62 677 ARG A C 1
ATOM 5370 O O . ARG A 1 677 ? 19.700 -8.705 12.070 1.00 95.62 677 ARG A O 1
ATOM 5377 N N . LEU A 1 678 ? 20.219 -7.755 10.118 1.00 96.69 678 LEU A N 1
ATOM 5378 C CA . LEU A 1 678 ? 20.039 -8.930 9.268 1.00 96.69 678 LEU A CA 1
ATOM 5379 C C . LEU A 1 678 ? 21.338 -9.757 9.205 1.00 96.69 678 LEU A C 1
ATOM 5381 O O . LEU A 1 678 ? 22.405 -9.172 9.010 1.00 96.69 678 LEU A O 1
ATOM 5385 N N . PRO A 1 679 ? 21.298 -11.101 9.265 1.00 96.31 679 PRO A N 1
ATOM 5386 C CA . PRO A 1 679 ? 22.476 -11.940 9.066 1.00 96.31 679 PRO A CA 1
ATOM 5387 C C . PRO A 1 679 ? 22.810 -12.019 7.567 1.00 96.31 679 PRO A C 1
ATOM 5389 O O . PRO A 1 679 ? 22.450 -12.969 6.871 1.00 96.31 679 PRO A O 1
ATOM 5392 N N . LEU A 1 680 ? 23.484 -10.984 7.051 1.00 95.56 680 LEU A N 1
ATOM 5393 C CA . LEU A 1 680 ? 23.701 -10.772 5.613 1.00 95.56 680 LEU A CA 1
ATOM 5394 C C . LEU A 1 680 ? 24.388 -11.948 4.900 1.00 95.56 680 LEU A C 1
ATOM 5396 O O . LEU A 1 680 ? 24.112 -12.177 3.727 1.00 95.56 680 LEU A O 1
ATOM 5400 N N . SER A 1 681 ? 25.261 -12.700 5.577 1.00 92.62 681 SER A N 1
ATOM 5401 C CA . SER A 1 681 ? 25.898 -13.907 5.029 1.00 92.62 681 SER A CA 1
ATOM 5402 C C . SER A 1 681 ? 24.911 -15.067 4.862 1.00 92.62 681 SER A C 1
ATOM 5404 O O . SER A 1 681 ? 24.869 -15.671 3.795 1.00 92.62 681 SER A O 1
ATOM 5406 N N . THR A 1 682 ? 24.079 -15.333 5.874 1.00 93.31 682 THR A N 1
ATOM 5407 C CA . THR A 1 682 ? 23.012 -16.346 5.828 1.00 93.31 682 THR A CA 1
ATOM 5408 C C . THR A 1 682 ? 21.969 -16.003 4.769 1.00 93.31 682 THR A C 1
ATOM 5410 O O . THR A 1 682 ? 21.548 -16.877 4.014 1.00 93.31 682 THR A O 1
ATOM 5413 N N . LEU A 1 683 ? 21.567 -14.731 4.670 1.00 94.12 683 LEU A N 1
ATOM 5414 C CA . LEU A 1 683 ? 20.635 -14.298 3.630 1.00 94.12 683 LEU A CA 1
ATOM 5415 C C . LEU A 1 683 ? 21.266 -14.407 2.234 1.00 94.12 683 LEU A C 1
ATOM 5417 O O . LEU A 1 683 ? 20.607 -14.928 1.340 1.00 94.12 683 LEU A O 1
ATOM 5421 N N . ALA A 1 684 ? 22.537 -14.013 2.053 1.00 92.62 684 ALA A N 1
ATOM 5422 C CA . ALA A 1 684 ? 23.255 -14.149 0.779 1.00 92.62 684 ALA A CA 1
ATOM 5423 C C . ALA A 1 684 ? 23.253 -15.592 0.254 1.00 92.62 684 ALA A C 1
ATOM 5425 O O . ALA A 1 684 ? 22.930 -15.820 -0.909 1.00 92.62 684 ALA A O 1
ATOM 5426 N N . SER A 1 685 ? 23.585 -16.558 1.116 1.00 92.25 685 SER A N 1
ATOM 5427 C CA . SER A 1 685 ? 23.649 -17.980 0.761 1.00 92.25 685 SER A CA 1
ATOM 5428 C C . SER A 1 685 ? 22.280 -18.636 0.560 1.00 92.25 685 SER A C 1
ATOM 5430 O O . SER A 1 685 ? 22.226 -19.765 0.090 1.00 92.25 685 SER A O 1
ATOM 5432 N N . SER A 1 686 ? 21.187 -17.955 0.920 1.00 92.69 686 SER A N 1
ATOM 5433 C CA . SER A 1 686 ? 19.818 -18.489 0.838 1.00 92.69 686 SER A CA 1
ATOM 5434 C C . SER A 1 686 ? 18.987 -17.851 -0.284 1.00 92.69 686 SER A C 1
ATOM 5436 O O . SER A 1 686 ? 17.826 -18.207 -0.454 1.00 92.69 686 SER A O 1
ATOM 5438 N N . LEU A 1 687 ? 19.541 -16.909 -1.063 1.00 90.62 687 LEU A N 1
ATOM 5439 C CA . LEU A 1 687 ? 18.784 -16.208 -2.115 1.00 90.62 687 LEU A CA 1
ATOM 5440 C C . LEU A 1 687 ? 18.274 -17.145 -3.224 1.00 90.62 687 LEU A C 1
ATOM 5442 O O . LEU A 1 687 ? 17.190 -16.903 -3.755 1.00 90.62 687 LEU A O 1
ATOM 5446 N N . ASP A 1 688 ? 19.013 -18.211 -3.545 1.00 87.00 688 ASP A N 1
ATOM 5447 C CA . ASP A 1 688 ? 18.589 -19.214 -4.530 1.00 87.00 688 ASP A CA 1
ATOM 5448 C C . ASP A 1 688 ? 17.450 -20.099 -3.988 1.00 87.00 688 ASP A C 1
ATOM 5450 O O . ASP A 1 688 ? 16.462 -20.333 -4.685 1.00 87.00 688 ASP A O 1
ATOM 5454 N N . GLU A 1 689 ? 17.501 -20.490 -2.710 1.00 87.06 689 GLU A N 1
ATOM 5455 C CA . GLU A 1 689 ? 16.393 -21.189 -2.040 1.00 87.06 689 GLU A CA 1
ATOM 5456 C C . GLU A 1 689 ? 15.134 -20.310 -1.963 1.00 87.06 689 GLU A C 1
ATOM 5458 O O . GLU A 1 689 ? 14.027 -20.776 -2.232 1.00 87.06 689 GLU A O 1
ATOM 5463 N N . LEU A 1 690 ? 15.287 -19.005 -1.710 1.00 89.62 690 LEU A N 1
ATOM 5464 C CA . LEU A 1 690 ? 14.189 -18.028 -1.748 1.00 89.62 690 LEU A CA 1
ATOM 5465 C C . LEU A 1 690 ? 13.663 -17.738 -3.172 1.00 89.62 690 LEU A C 1
ATOM 5467 O O . LEU A 1 690 ? 12.554 -17.224 -3.339 1.00 89.62 690 LEU A O 1
ATOM 5471 N N . ALA A 1 691 ? 14.406 -18.086 -4.226 1.00 86.44 691 ALA A N 1
ATOM 5472 C CA . ALA A 1 691 ? 13.886 -18.079 -5.594 1.00 86.44 691 ALA A CA 1
ATOM 5473 C C . ALA A 1 691 ? 12.915 -19.258 -5.839 1.00 86.44 691 ALA A C 1
ATOM 5475 O O . ALA A 1 691 ? 11.982 -19.158 -6.647 1.00 86.44 691 ALA A O 1
ATOM 5476 N N . SER A 1 692 ? 13.103 -20.370 -5.122 1.00 88.31 692 SER A N 1
ATOM 5477 C CA . SER A 1 692 ? 12.343 -21.615 -5.275 1.00 88.31 692 SER A CA 1
ATOM 5478 C C . SER A 1 692 ? 10.921 -21.554 -4.691 1.00 88.31 692 SER A C 1
ATOM 5480 O O . SER A 1 692 ? 10.516 -20.575 -4.062 1.00 88.31 692 SER A O 1
ATOM 5482 N N . PHE A 1 693 ? 10.133 -22.606 -4.901 1.00 95.00 693 PHE A N 1
ATOM 5483 C CA . PHE A 1 693 ? 8.961 -22.929 -4.089 1.00 95.00 693 PHE A CA 1
ATOM 5484 C C . PHE A 1 693 ? 8.996 -24.439 -3.769 1.00 95.00 693 PHE A C 1
ATOM 5486 O O . PHE A 1 693 ? 9.327 -25.204 -4.679 1.00 95.00 693 PHE A O 1
ATOM 5493 N N . PRO A 1 694 ? 8.659 -24.903 -2.543 1.00 93.56 694 PRO A N 1
ATOM 5494 C CA . PRO A 1 694 ? 8.874 -26.304 -2.142 1.00 93.56 694 PRO A CA 1
ATOM 5495 C C . PRO A 1 694 ? 8.110 -27.352 -2.963 1.00 93.56 694 PRO A C 1
ATOM 5497 O O . PRO A 1 694 ? 8.457 -28.531 -2.936 1.00 93.56 694 PRO A O 1
ATOM 5500 N N . TYR A 1 695 ? 7.068 -26.941 -3.691 1.00 94.12 695 TYR A N 1
ATOM 5501 C CA . TYR A 1 695 ? 6.193 -27.832 -4.444 1.00 94.12 695 TYR A CA 1
ATOM 5502 C C . TYR A 1 695 ? 6.184 -27.465 -5.930 1.00 94.12 695 TYR A C 1
ATOM 5504 O O . TYR A 1 695 ? 5.772 -26.373 -6.316 1.00 94.12 695 TYR A O 1
ATOM 5512 N N . ASN A 1 696 ? 6.595 -28.394 -6.793 1.00 92.44 696 ASN A N 1
ATOM 5513 C CA . ASN A 1 696 ? 6.500 -28.211 -8.240 1.00 92.44 696 ASN A CA 1
ATOM 5514 C C . ASN A 1 696 ? 5.065 -28.539 -8.714 1.00 92.44 696 ASN A C 1
ATOM 5516 O O . ASN A 1 696 ? 4.631 -29.678 -8.535 1.00 92.44 696 ASN A O 1
ATOM 5520 N N . PRO A 1 697 ? 4.323 -27.606 -9.348 1.00 89.31 697 PRO A N 1
ATOM 5521 C CA . PRO A 1 697 ? 2.934 -27.836 -9.766 1.00 89.31 697 PRO A CA 1
ATOM 5522 C C . PRO A 1 697 ? 2.757 -28.991 -10.766 1.00 89.31 697 PRO A C 1
ATOM 5524 O O . PRO A 1 697 ? 1.660 -29.541 -10.855 1.00 89.31 697 PRO A O 1
ATOM 5527 N N . ALA A 1 698 ? 3.813 -29.371 -11.496 1.00 89.25 698 ALA A N 1
ATOM 5528 C CA . ALA A 1 698 ? 3.789 -30.471 -12.460 1.00 89.25 698 ALA A CA 1
ATOM 5529 C C . ALA A 1 698 ? 3.999 -31.863 -11.831 1.00 89.25 698 ALA A C 1
ATOM 5531 O O . ALA A 1 698 ? 3.625 -32.857 -12.445 1.00 89.25 698 ALA A O 1
ATOM 5532 N N . THR A 1 699 ? 4.598 -31.951 -10.635 1.00 93.62 699 THR A N 1
ATOM 5533 C CA . THR A 1 699 ? 4.954 -33.235 -9.992 1.00 93.62 699 THR A CA 1
ATOM 5534 C C . THR A 1 699 ? 4.388 -33.406 -8.581 1.00 93.62 699 THR A C 1
ATOM 5536 O O . THR A 1 699 ? 4.514 -34.483 -8.006 1.00 93.62 699 THR A O 1
ATOM 5539 N N . ALA A 1 700 ? 3.788 -32.367 -7.997 1.00 93.25 700 ALA A N 1
ATOM 5540 C CA . ALA A 1 700 ? 3.157 -32.442 -6.683 1.00 93.25 700 ALA A CA 1
ATOM 5541 C C . ALA A 1 700 ? 1.892 -33.334 -6.700 1.00 93.25 700 ALA A C 1
ATOM 5543 O O . ALA A 1 700 ? 1.153 -33.303 -7.693 1.00 93.25 700 ALA A O 1
ATOM 5544 N N . PRO A 1 701 ? 1.593 -34.067 -5.604 1.00 94.31 701 PRO A N 1
ATOM 5545 C CA . PRO A 1 701 ? 0.399 -34.911 -5.477 1.00 94.31 701 PRO A CA 1
ATOM 5546 C C . PRO A 1 701 ? -0.905 -34.177 -5.808 1.00 94.31 701 PRO A C 1
ATOM 5548 O O . PRO A 1 701 ? -1.057 -32.993 -5.499 1.00 94.31 701 PRO A O 1
ATOM 5551 N N . ALA A 1 702 ? -1.852 -34.858 -6.464 1.00 89.06 702 ALA A N 1
ATOM 5552 C CA . ALA A 1 702 ? -3.107 -34.267 -6.956 1.00 89.06 702 ALA A CA 1
ATOM 5553 C C . ALA A 1 702 ? -3.916 -33.561 -5.849 1.00 89.06 702 ALA A C 1
ATOM 5555 O O . ALA A 1 702 ? -4.490 -32.493 -6.066 1.00 89.06 702 ALA A O 1
ATOM 5556 N N . ASP A 1 703 ? -3.894 -34.146 -4.658 1.00 91.88 703 ASP A N 1
ATOM 5557 C CA . ASP A 1 703 ? -4.546 -33.748 -3.415 1.00 91.88 703 ASP A CA 1
ATOM 5558 C C . ASP A 1 703 ? -3.794 -32.681 -2.600 1.00 91.88 703 ASP A C 1
ATOM 5560 O O . ASP A 1 703 ? -4.376 -32.126 -1.669 1.00 91.88 703 ASP A O 1
ATOM 5564 N N . LEU A 1 704 ? -2.557 -32.319 -2.966 1.00 96.56 704 LEU A N 1
ATOM 5565 C CA . LEU A 1 704 ? -1.838 -31.205 -2.342 1.00 96.56 704 LEU A CA 1
ATOM 5566 C C . LEU A 1 704 ? -2.424 -29.862 -2.812 1.00 96.56 704 LEU A C 1
ATOM 5568 O O . LEU A 1 704 ? -1.961 -29.263 -3.784 1.00 96.56 704 LEU A O 1
ATOM 5572 N N . LYS A 1 705 ? -3.476 -29.408 -2.128 1.00 96.75 705 LYS A N 1
ATOM 5573 C CA . LYS A 1 705 ? -4.226 -28.177 -2.415 1.00 96.75 705 LYS A CA 1
ATOM 5574 C C . LYS A 1 705 ? -4.792 -27.559 -1.135 1.00 96.75 705 LYS A C 1
ATOM 5576 O O . LYS A 1 705 ? -5.173 -28.262 -0.204 1.00 96.75 705 LYS A O 1
ATOM 5581 N N . PHE A 1 706 ? -4.917 -26.236 -1.125 1.00 97.88 706 PHE A N 1
ATOM 5582 C CA . PHE A 1 706 ? -5.650 -25.492 -0.108 1.00 97.88 706 PHE A CA 1
ATOM 5583 C C . PHE A 1 706 ? -7.028 -25.108 -0.659 1.00 97.88 706 PHE A C 1
ATOM 5585 O O . PHE A 1 706 ? -7.147 -24.252 -1.534 1.00 97.88 706 PHE A O 1
ATOM 5592 N N . GLU A 1 707 ? -8.080 -25.751 -0.148 1.00 96.00 707 GLU A N 1
ATOM 5593 C CA . GLU A 1 707 ? -9.476 -25.507 -0.558 1.00 96.00 707 GLU A CA 1
ATOM 5594 C C . GLU A 1 707 ? -10.171 -24.394 0.248 1.00 96.00 707 GLU A C 1
ATOM 5596 O O . GLU A 1 707 ? -11.372 -24.147 0.092 1.00 96.00 707 GLU A O 1
ATOM 5601 N N . GLY A 1 708 ? -9.429 -23.699 1.113 1.00 95.31 708 GLY A N 1
ATOM 5602 C CA . GLY A 1 708 ? -9.901 -22.468 1.733 1.00 95.31 708 GLY A CA 1
ATOM 5603 C C . GLY A 1 708 ? -9.875 -21.281 0.755 1.00 95.31 708 GLY A C 1
ATOM 5604 O O . GLY A 1 708 ? -9.263 -21.360 -0.314 1.00 95.31 708 GLY A O 1
ATOM 5605 N N . PRO A 1 709 ? -10.533 -20.164 1.100 1.00 97.56 709 PRO A N 1
ATOM 5606 C CA . PRO A 1 709 ? -10.456 -18.923 0.335 1.00 97.56 709 PRO A CA 1
ATOM 5607 C C . PRO A 1 709 ? -9.012 -18.415 0.241 1.00 97.56 709 PRO A C 1
ATOM 5609 O O . PRO A 1 709 ? -8.328 -18.283 1.261 1.00 97.56 709 PRO A O 1
ATOM 5612 N N . ALA A 1 710 ? -8.564 -18.069 -0.966 1.00 98.25 710 ALA A N 1
ATOM 5613 C CA . ALA A 1 710 ? -7.258 -17.455 -1.188 1.00 98.25 710 ALA A CA 1
ATOM 5614 C C . ALA A 1 710 ? -7.376 -16.156 -2.001 1.00 98.25 710 ALA A C 1
ATOM 5616 O O . ALA A 1 710 ? -8.078 -16.107 -3.006 1.00 98.25 710 ALA A O 1
ATOM 5617 N N . LEU A 1 711 ? -6.651 -15.114 -1.607 1.00 98.31 711 LEU A N 1
ATOM 5618 C CA . LEU A 1 711 ? -6.498 -13.870 -2.356 1.00 98.31 711 LEU A CA 1
ATOM 5619 C C . LEU A 1 711 ? -5.052 -13.736 -2.829 1.00 98.31 711 LEU A C 1
ATOM 5621 O O . LEU A 1 711 ? -4.120 -13.832 -2.033 1.00 98.31 711 LEU A O 1
ATOM 5625 N N . PHE A 1 712 ? -4.867 -13.450 -4.112 1.00 97.94 712 PHE A N 1
ATOM 5626 C CA . PHE A 1 712 ? -3.581 -13.098 -4.700 1.00 97.94 712 PHE A CA 1
ATOM 5627 C C . PHE A 1 712 ? -3.626 -11.630 -5.129 1.00 97.94 712 PHE A C 1
ATOM 5629 O O . PHE A 1 712 ? -4.297 -11.262 -6.093 1.00 97.94 712 PHE A O 1
ATOM 5636 N N . ILE A 1 713 ? -2.922 -10.777 -4.389 1.00 96.56 713 ILE A N 1
ATOM 5637 C CA . ILE A 1 713 ? -2.783 -9.354 -4.706 1.00 96.56 713 ILE A CA 1
ATOM 5638 C C . ILE A 1 713 ? -1.574 -9.199 -5.625 1.00 96.56 713 ILE A C 1
ATOM 5640 O O . ILE A 1 713 ? -0.457 -9.522 -5.223 1.00 96.56 713 ILE A O 1
ATOM 5644 N N . ARG A 1 714 ? -1.781 -8.701 -6.845 1.00 94.25 714 ARG A N 1
ATOM 5645 C CA . ARG A 1 714 ? -0.731 -8.514 -7.857 1.00 94.25 714 ARG A CA 1
ATOM 5646 C C . ARG A 1 714 ? -0.387 -7.035 -8.010 1.00 94.25 714 ARG A C 1
ATOM 5648 O O . ARG A 1 714 ? -1.274 -6.222 -8.259 1.00 94.25 714 ARG A O 1
ATOM 5655 N N . GLY A 1 715 ? 0.897 -6.687 -7.923 1.00 89.62 715 GLY A N 1
ATOM 5656 C CA . GLY A 1 715 ? 1.375 -5.365 -8.327 1.00 89.62 715 GLY A CA 1
ATOM 5657 C C . GLY A 1 715 ? 1.372 -5.250 -9.853 1.00 89.62 715 GLY A C 1
ATOM 5658 O O . GLY A 1 715 ? 2.065 -6.012 -10.523 1.00 89.62 715 GLY A O 1
ATOM 5659 N N . THR A 1 716 ? 0.624 -4.309 -10.437 1.00 86.25 716 THR A N 1
ATOM 5660 C CA . THR A 1 716 ? 0.503 -4.190 -11.910 1.00 86.25 716 THR A CA 1
ATOM 5661 C C . THR A 1 716 ? 1.806 -3.834 -12.633 1.00 86.25 716 THR A C 1
ATOM 5663 O O . THR A 1 716 ? 1.915 -4.052 -13.839 1.00 86.25 716 THR A O 1
ATOM 5666 N N . ARG A 1 717 ? 2.807 -3.302 -11.919 1.00 86.94 717 ARG A N 1
ATOM 5667 C CA . ARG A 1 717 ? 4.172 -3.057 -12.422 1.00 86.94 717 ARG A CA 1
ATOM 5668 C C . ARG A 1 717 ? 5.161 -4.160 -12.016 1.00 86.94 717 ARG A C 1
ATOM 5670 O O . ARG A 1 717 ? 6.348 -4.043 -12.309 1.00 86.94 717 ARG A O 1
ATOM 5677 N N . SER A 1 718 ? 4.707 -5.203 -11.320 1.00 85.88 718 SER A N 1
ATOM 5678 C CA . SER A 1 718 ? 5.549 -6.292 -10.827 1.00 85.88 718 SER A CA 1
ATOM 5679 C C . SER A 1 718 ? 5.635 -7.465 -11.804 1.00 85.88 718 SER A C 1
ATOM 5681 O O . SER A 1 718 ? 4.673 -7.836 -12.473 1.00 85.88 718 SER A O 1
ATOM 5683 N N . GLY A 1 719 ? 6.806 -8.102 -11.848 1.00 85.12 719 GLY A N 1
ATOM 5684 C CA . GLY A 1 719 ? 7.031 -9.341 -12.593 1.00 85.12 719 GLY A CA 1
ATOM 5685 C C . GLY A 1 719 ? 6.731 -10.626 -11.810 1.00 85.12 719 GLY A C 1
ATOM 5686 O O . GLY A 1 719 ? 6.907 -11.704 -12.380 1.00 85.12 719 GLY A O 1
ATOM 5687 N N . TYR A 1 720 ? 6.332 -10.535 -10.535 1.00 87.19 720 TYR A N 1
ATOM 5688 C CA . TYR A 1 720 ? 6.242 -11.683 -9.617 1.00 87.19 720 TYR A CA 1
ATOM 5689 C C . TYR A 1 720 ? 4.966 -12.524 -9.748 1.00 87.19 720 TYR A C 1
ATOM 5691 O O . TYR A 1 720 ? 4.983 -13.697 -9.382 1.00 87.19 720 TYR A O 1
ATOM 5699 N N . VAL A 1 721 ? 3.882 -11.961 -10.291 1.00 88.38 721 VAL A N 1
ATOM 5700 C CA . VAL A 1 721 ? 2.632 -12.685 -10.569 1.00 88.38 721 VAL A CA 1
ATOM 5701 C C . VAL A 1 721 ? 2.219 -12.402 -12.013 1.00 88.38 721 VAL A C 1
ATOM 5703 O O . VAL A 1 721 ? 1.674 -11.349 -12.323 1.00 88.38 721 VAL A O 1
ATOM 5706 N N . LYS A 1 722 ? 2.508 -13.328 -12.928 1.00 87.94 722 LYS A N 1
ATOM 5707 C CA . LYS A 1 722 ? 2.175 -13.206 -14.361 1.00 87.94 722 LYS A CA 1
ATOM 5708 C C . LYS A 1 722 ? 0.970 -14.070 -14.719 1.00 87.94 722 LYS A C 1
ATOM 5710 O O . LYS A 1 722 ? 0.740 -15.087 -14.072 1.00 87.94 722 LYS A O 1
ATOM 5715 N N . ASP A 1 723 ? 0.277 -13.747 -15.810 1.00 85.38 723 ASP A N 1
ATOM 5716 C CA . ASP A 1 723 ? -0.850 -14.561 -16.302 1.00 85.38 723 ASP A CA 1
ATOM 5717 C C . ASP A 1 723 ? -0.438 -16.020 -16.606 1.00 85.38 723 ASP A C 1
ATOM 5719 O O . ASP A 1 723 ? -1.203 -16.961 -16.408 1.00 85.38 723 ASP A O 1
ATOM 5723 N N . SER A 1 724 ? 0.827 -16.242 -16.982 1.00 89.00 724 SER A N 1
ATOM 5724 C CA . SER A 1 724 ? 1.405 -17.580 -17.166 1.00 89.00 724 SER A CA 1
ATOM 5725 C C . SER A 1 724 ? 1.544 -18.400 -15.873 1.00 89.00 724 SER A C 1
ATOM 5727 O O . SER A 1 724 ? 1.822 -19.593 -15.940 1.00 89.00 724 SER A O 1
ATOM 5729 N N . MET A 1 725 ? 1.398 -17.781 -14.697 1.00 91.88 725 MET A N 1
ATOM 5730 C CA . MET A 1 725 ? 1.484 -18.432 -13.382 1.00 91.88 725 MET A CA 1
ATOM 5731 C C . MET A 1 725 ? 0.104 -18.802 -12.821 1.00 91.88 725 MET A C 1
ATOM 5733 O O . MET A 1 725 ? 0.027 -19.578 -11.869 1.00 91.88 725 MET A O 1
ATOM 5737 N N . LEU A 1 726 ? -0.988 -18.303 -13.414 1.00 90.38 726 LEU A N 1
ATOM 5738 C CA . LEU A 1 726 ? -2.356 -18.594 -12.966 1.00 90.38 726 LEU A CA 1
ATOM 5739 C C . LEU A 1 726 ? -2.699 -20.092 -12.964 1.00 90.38 726 LEU A C 1
ATOM 5741 O O . LEU A 1 726 ? -3.338 -20.528 -12.007 1.00 90.38 726 LEU A O 1
ATOM 5745 N N . PRO A 1 727 ? -2.240 -20.922 -13.928 1.00 92.50 727 PRO A N 1
ATOM 5746 C CA . PRO A 1 727 ? -2.442 -22.368 -13.854 1.00 92.50 727 PRO A CA 1
ATOM 5747 C C . PRO A 1 727 ? -1.805 -23.000 -12.607 1.00 92.50 727 PRO A C 1
ATOM 5749 O O . PRO A 1 727 ? -2.405 -23.885 -12.003 1.00 92.50 727 PRO A O 1
ATOM 5752 N N . ALA A 1 728 ? -0.630 -22.520 -12.179 1.00 94.25 728 ALA A N 1
ATOM 5753 C CA . ALA A 1 728 ? 0.039 -22.992 -10.964 1.00 94.25 728 ALA A CA 1
ATOM 5754 C C . ALA A 1 728 ? -0.658 -22.496 -9.685 1.00 94.25 728 ALA A C 1
ATOM 5756 O O . ALA A 1 728 ? -0.777 -23.255 -8.726 1.00 94.25 728 ALA A O 1
ATOM 5757 N N . ILE A 1 729 ? -1.176 -21.260 -9.683 1.00 96.44 729 ILE A N 1
ATOM 5758 C CA . ILE A 1 729 ? -2.028 -20.755 -8.595 1.00 96.44 729 ILE A CA 1
ATOM 5759 C C . ILE A 1 729 ? -3.279 -21.630 -8.470 1.00 96.44 729 ILE A C 1
ATOM 5761 O O . ILE A 1 729 ? -3.504 -22.205 -7.412 1.00 96.44 729 ILE A O 1
ATOM 5765 N N . ASN A 1 730 ? -4.034 -21.823 -9.554 1.00 94.62 730 ASN A N 1
ATOM 5766 C CA . ASN A 1 730 ? -5.252 -22.637 -9.569 1.00 94.62 730 ASN A CA 1
ATOM 5767 C C . ASN A 1 730 ? -5.008 -24.101 -9.150 1.00 94.62 730 ASN A C 1
ATOM 5769 O O . ASN A 1 730 ? -5.836 -24.700 -8.469 1.00 94.62 730 ASN A O 1
ATOM 5773 N N . ARG A 1 731 ? -3.860 -24.675 -9.538 1.00 95.88 731 ARG A N 1
ATOM 5774 C CA . ARG A 1 731 ? -3.458 -26.054 -9.214 1.00 95.88 731 ARG A CA 1
ATOM 5775 C C . ARG A 1 731 ? -3.327 -26.312 -7.709 1.00 95.88 731 ARG A C 1
ATOM 5777 O O . ARG A 1 731 ? -3.636 -27.421 -7.271 1.00 95.88 731 ARG A O 1
ATOM 5784 N N . PHE A 1 732 ? -2.851 -25.319 -6.959 1.00 98.12 732 PHE A N 1
ATOM 5785 C CA . PHE A 1 732 ? -2.612 -25.394 -5.514 1.00 98.12 732 PHE A CA 1
ATOM 5786 C C . PHE A 1 732 ? -3.713 -24.709 -4.685 1.00 98.12 732 PHE A C 1
ATOM 5788 O O . PHE A 1 732 ? -3.988 -25.123 -3.563 1.00 98.12 732 PHE A O 1
ATOM 5795 N N . PHE A 1 733 ? -4.365 -23.687 -5.236 1.00 98.00 733 PHE A N 1
ATOM 5796 C CA . PHE A 1 733 ? -5.337 -22.821 -4.568 1.00 98.00 733 PHE A CA 1
ATOM 5797 C C . PHE A 1 733 ? -6.595 -22.677 -5.447 1.00 98.00 733 PHE A C 1
ATOM 5799 O O . PHE A 1 733 ? -6.828 -21.611 -6.012 1.00 98.00 733 PHE A O 1
ATOM 5806 N N . PRO A 1 734 ? -7.424 -23.726 -5.610 1.00 95.00 734 PRO A N 1
ATOM 5807 C CA . PRO A 1 734 ? -8.551 -23.719 -6.555 1.00 95.00 734 PRO A CA 1
ATOM 5808 C C . PRO A 1 734 ? -9.656 -22.696 -6.232 1.00 95.00 734 PRO A C 1
ATOM 5810 O O . PRO A 1 734 ? -10.471 -22.385 -7.094 1.00 95.00 734 PRO A O 1
ATOM 5813 N N . ARG A 1 735 ? -9.692 -22.146 -5.009 1.00 96.06 735 ARG A N 1
ATOM 5814 C CA . ARG A 1 735 ? -10.607 -21.063 -4.593 1.00 96.06 735 ARG A CA 1
ATOM 5815 C C . ARG A 1 735 ? -9.884 -19.718 -4.465 1.00 96.06 735 ARG A C 1
ATOM 5817 O O . ARG A 1 735 ? -10.089 -18.978 -3.501 1.00 96.06 735 ARG A O 1
ATOM 5824 N N . TYR A 1 736 ? -9.015 -19.424 -5.433 1.00 96.56 736 TYR A N 1
ATOM 5825 C CA . TYR A 1 736 ? -8.301 -18.154 -5.505 1.00 96.56 736 TYR A CA 1
ATOM 5826 C C . TYR A 1 736 ? -9.141 -17.023 -6.118 1.00 96.56 736 TYR A C 1
ATOM 5828 O O . TYR A 1 736 ? -9.956 -17.229 -7.015 1.00 96.56 736 TYR A O 1
ATOM 5836 N N . GLN A 1 737 ? -8.879 -15.805 -5.658 1.00 95.38 737 GLN A N 1
ATOM 5837 C CA . GLN A 1 737 ? -9.268 -14.544 -6.282 1.00 95.38 737 GLN A CA 1
ATOM 5838 C C . GLN A 1 737 ? -8.000 -13.756 -6.629 1.00 95.38 737 GLN A C 1
ATOM 5840 O O . GLN A 1 737 ? -6.981 -13.903 -5.950 1.00 95.38 737 GLN A O 1
ATOM 5845 N N . ILE A 1 738 ? -8.057 -12.896 -7.650 1.00 91.44 738 ILE A N 1
ATOM 5846 C CA . ILE A 1 738 ? -6.965 -11.970 -7.984 1.00 91.44 738 ILE A CA 1
ATOM 5847 C C . ILE A 1 738 ? -7.462 -10.539 -7.921 1.00 91.44 738 ILE A C 1
ATOM 5849 O O . ILE A 1 738 ? -8.504 -10.215 -8.489 1.00 91.44 738 ILE A O 1
ATOM 5853 N N . VAL A 1 739 ? -6.681 -9.688 -7.260 1.00 90.81 739 VAL A N 1
ATOM 5854 C CA . VAL A 1 739 ? -6.888 -8.241 -7.253 1.00 90.81 739 VAL A CA 1
ATOM 5855 C C . VAL A 1 739 ? -5.608 -7.550 -7.703 1.00 90.81 739 VAL A C 1
ATOM 5857 O O . VAL A 1 739 ? -4.546 -7.707 -7.099 1.00 90.81 739 VAL A O 1
ATOM 5860 N N . ASP A 1 740 ? -5.738 -6.760 -8.763 1.00 90.50 740 ASP A N 1
ATOM 5861 C CA . ASP A 1 740 ? -4.665 -5.934 -9.300 1.00 90.50 740 ASP A CA 1
ATOM 5862 C C . ASP A 1 740 ? -4.584 -4.614 -8.528 1.00 90.50 740 ASP A C 1
ATOM 5864 O O . ASP A 1 740 ? -5.542 -3.840 -8.482 1.00 90.50 740 ASP A O 1
ATOM 5868 N N . VAL A 1 741 ? -3.422 -4.345 -7.934 1.00 81.75 741 VAL A N 1
ATOM 5869 C CA . VAL A 1 741 ? -3.112 -3.099 -7.225 1.00 81.75 741 VAL A CA 1
ATOM 5870 C C . VAL A 1 741 ? -2.042 -2.348 -8.005 1.00 81.75 741 VAL A C 1
ATOM 5872 O O . VAL A 1 741 ? -1.039 -2.923 -8.428 1.00 81.75 741 VAL A O 1
ATOM 5875 N N . GLU A 1 742 ? -2.242 -1.044 -8.205 1.00 85.25 742 GLU A N 1
ATOM 5876 C CA . GLU A 1 742 ? -1.305 -0.222 -8.969 1.00 85.25 742 GLU A CA 1
ATOM 5877 C C . GLU A 1 742 ? -0.017 0.043 -8.171 1.00 85.25 742 GLU A C 1
ATOM 5879 O O . GLU A 1 742 ? 0.093 1.027 -7.439 1.00 85.25 742 GLU A O 1
ATOM 5884 N N . ALA A 1 743 ? 0.936 -0.881 -8.284 1.00 84.25 743 ALA A N 1
ATOM 5885 C CA . ALA A 1 743 ? 2.208 -0.899 -7.575 1.00 84.25 743 ALA A CA 1
ATOM 5886 C C . ALA A 1 743 ? 3.253 -1.739 -8.331 1.00 84.25 743 ALA A C 1
ATOM 5888 O O . ALA A 1 743 ? 2.905 -2.596 -9.147 1.00 84.25 743 ALA A O 1
ATOM 5889 N N . GLY A 1 744 ? 4.535 -1.513 -8.045 1.00 88.38 744 GLY A N 1
ATOM 5890 C CA . GLY A 1 744 ? 5.609 -2.477 -8.269 1.00 88.38 744 GLY A CA 1
ATOM 5891 C C . GLY A 1 744 ? 5.593 -3.589 -7.218 1.00 88.38 744 GLY A C 1
ATOM 5892 O O . GLY A 1 744 ? 4.555 -3.902 -6.635 1.00 88.38 744 GLY A O 1
ATOM 5893 N N . HIS A 1 745 ? 6.755 -4.192 -6.959 1.00 88.12 745 HIS A N 1
ATOM 5894 C CA . HIS A 1 745 ? 6.861 -5.302 -6.004 1.00 88.12 745 HIS A CA 1
ATOM 5895 C C . HIS A 1 745 ? 6.525 -4.893 -4.559 1.00 88.12 745 HIS A C 1
ATOM 5897 O O . HIS A 1 745 ? 6.050 -5.703 -3.760 1.00 88.12 745 HIS A O 1
ATOM 5903 N N . TRP A 1 746 ? 6.729 -3.623 -4.207 1.00 89.06 746 TRP A N 1
ATOM 5904 C CA . TRP A 1 746 ? 6.567 -3.101 -2.851 1.00 89.06 746 TRP A CA 1
ATOM 5905 C C . TRP A 1 746 ? 5.124 -2.661 -2.571 1.00 89.06 746 TRP A C 1
ATOM 5907 O O . TRP A 1 746 ? 4.894 -1.570 -2.057 1.00 89.06 746 TRP A O 1
ATOM 5917 N N . VAL A 1 747 ? 4.141 -3.507 -2.907 1.00 88.38 747 VAL A N 1
ATOM 5918 C CA . VAL A 1 747 ? 2.700 -3.173 -2.947 1.00 88.38 747 VAL A CA 1
ATOM 5919 C C . VAL A 1 747 ? 2.201 -2.423 -1.707 1.00 88.38 747 VAL A C 1
ATOM 5921 O O . VAL A 1 747 ? 1.517 -1.413 -1.839 1.00 88.38 747 VAL A O 1
ATOM 5924 N N . ILE A 1 748 ? 2.575 -2.866 -0.504 1.00 89.69 748 ILE A N 1
ATOM 5925 C CA . ILE A 1 748 ? 2.144 -2.248 0.764 1.00 89.69 748 ILE A CA 1
ATOM 5926 C C . ILE A 1 748 ? 2.735 -0.835 0.944 1.00 89.69 748 ILE A C 1
ATOM 5928 O O . ILE A 1 748 ? 2.074 0.042 1.497 1.00 89.69 748 ILE A O 1
ATOM 5932 N N . SER A 1 749 ? 3.967 -0.608 0.481 1.00 85.25 749 SER A N 1
ATOM 5933 C CA . SER A 1 749 ? 4.686 0.667 0.609 1.00 85.25 749 SER A CA 1
ATOM 5934 C C . SER A 1 749 ? 4.358 1.651 -0.516 1.00 85.25 749 SER A C 1
ATOM 5936 O O . SER A 1 749 ? 4.271 2.847 -0.264 1.00 85.25 749 SER A O 1
ATOM 5938 N N . GLU A 1 750 ? 4.161 1.161 -1.743 1.00 81.75 750 GLU A N 1
ATOM 5939 C CA . GLU A 1 750 ? 3.795 1.977 -2.908 1.00 81.75 750 GLU A CA 1
ATOM 5940 C C . GLU A 1 750 ? 2.294 2.299 -2.955 1.00 81.75 750 GLU A C 1
ATOM 5942 O O . GLU A 1 750 ? 1.915 3.390 -3.372 1.00 81.75 750 GLU A O 1
ATOM 5947 N N . ASN A 1 751 ? 1.429 1.363 -2.546 1.00 85.19 751 ASN A N 1
ATOM 5948 C CA . ASN A 1 751 ? -0.026 1.500 -2.628 1.00 85.19 751 ASN A CA 1
ATOM 5949 C C . ASN A 1 751 ? -0.736 0.771 -1.471 1.00 85.19 751 ASN A C 1
ATOM 5951 O O . ASN A 1 751 ? -1.559 -0.134 -1.651 1.00 85.19 751 ASN A O 1
ATOM 5955 N N . GLY A 1 752 ? -0.424 1.199 -0.245 1.00 87.44 752 GLY A N 1
ATOM 5956 C CA . GLY A 1 752 ? -1.034 0.664 0.973 1.00 87.44 752 GLY A CA 1
ATOM 5957 C C . GLY A 1 752 ? -2.560 0.808 1.027 1.00 87.44 752 GLY A C 1
ATOM 5958 O O . GLY A 1 752 ? -3.211 0.003 1.686 1.00 87.44 752 GLY A O 1
ATOM 5959 N N . VAL A 1 753 ? -3.151 1.778 0.313 1.00 86.06 753 VAL A N 1
ATOM 5960 C CA . VAL A 1 753 ? -4.614 1.942 0.218 1.00 86.06 753 VAL A CA 1
ATOM 5961 C C . VAL A 1 753 ? -5.233 0.813 -0.606 1.00 86.06 753 VAL A C 1
ATOM 5963 O O . VAL A 1 753 ? -6.089 0.104 -0.085 1.00 86.06 753 VAL A O 1
ATOM 5966 N N . GLY A 1 754 ? -4.751 0.575 -1.832 1.00 82.19 754 GLY A N 1
ATOM 5967 C CA . GLY A 1 754 ? -5.247 -0.512 -2.680 1.00 82.19 754 GLY A CA 1
ATOM 5968 C C . GLY A 1 754 ? -5.049 -1.892 -2.046 1.00 82.19 754 GLY A C 1
ATOM 5969 O O . GLY A 1 754 ? -5.954 -2.722 -2.085 1.00 82.19 754 GLY A O 1
ATOM 5970 N N . PHE A 1 755 ? -3.913 -2.111 -1.373 1.00 94.56 755 PHE A N 1
ATOM 5971 C CA . PHE A 1 755 ? -3.692 -3.311 -0.560 1.00 94.56 755 PHE A CA 1
ATOM 5972 C C . PHE A 1 755 ? -4.720 -3.445 0.580 1.00 94.56 755 PHE A C 1
ATOM 5974 O O . PHE A 1 755 ? -5.350 -4.494 0.718 1.00 94.56 755 PHE A O 1
ATOM 5981 N N . LYS A 1 756 ? -4.914 -2.389 1.38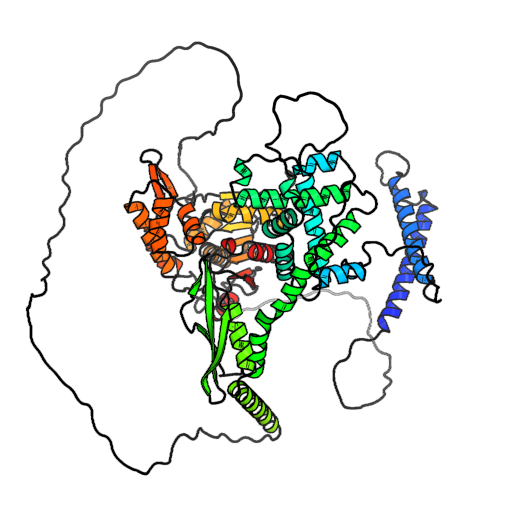6 1.00 93.62 756 LYS A N 1
ATOM 5982 C CA . LYS A 1 756 ? -5.870 -2.379 2.506 1.00 93.62 756 LYS A CA 1
ATOM 5983 C C . LYS A 1 756 ? -7.281 -2.698 2.032 1.00 93.62 756 LYS A C 1
ATOM 5985 O O . LYS A 1 756 ? -7.961 -3.488 2.679 1.00 93.62 756 LYS A O 1
ATOM 5990 N N . ASP A 1 757 ? -7.716 -2.080 0.940 1.00 89.19 757 ASP A N 1
ATOM 5991 C CA . ASP A 1 757 ? -9.076 -2.221 0.428 1.00 89.19 757 ASP A CA 1
ATOM 5992 C C . ASP A 1 757 ? -9.302 -3.635 -0.135 1.00 89.19 757 ASP A C 1
ATOM 5994 O O . ASP A 1 757 ? -10.305 -4.257 0.204 1.00 89.19 757 ASP A O 1
ATOM 5998 N N . ALA A 1 758 ? -8.328 -4.203 -0.861 1.00 89.19 758 ALA A N 1
ATOM 5999 C CA . ALA A 1 758 ? -8.370 -5.591 -1.334 1.00 89.19 758 ALA A CA 1
ATOM 6000 C C . ALA A 1 758 ? -8.465 -6.616 -0.186 1.00 89.19 758 ALA A C 1
ATOM 6002 O O . ALA A 1 758 ? -9.313 -7.507 -0.214 1.00 89.19 758 ALA A O 1
ATOM 6003 N N . VAL A 1 759 ? -7.632 -6.468 0.855 1.00 94.00 759 VAL A N 1
ATOM 6004 C CA . VAL A 1 759 ? -7.687 -7.322 2.058 1.00 94.00 759 VAL A CA 1
ATOM 6005 C C . VAL A 1 759 ? -8.993 -7.122 2.822 1.00 94.00 759 VAL A C 1
ATOM 6007 O O . VAL A 1 759 ? -9.571 -8.089 3.315 1.00 94.00 759 VAL A O 1
ATOM 6010 N N . THR A 1 760 ? -9.462 -5.876 2.926 1.00 92.19 760 THR A N 1
ATOM 6011 C CA . THR A 1 760 ? -10.700 -5.554 3.641 1.00 92.19 760 THR A CA 1
ATOM 6012 C C . THR A 1 760 ? -11.902 -6.188 2.960 1.00 92.19 760 THR A C 1
ATOM 6014 O O . THR A 1 760 ? -12.737 -6.746 3.659 1.00 92.19 760 THR A O 1
ATOM 6017 N N . GLU A 1 761 ? -11.998 -6.120 1.630 1.00 90.50 761 GLU A N 1
ATOM 6018 C CA . GLU A 1 761 ? -13.112 -6.717 0.889 1.00 90.50 761 GLU A CA 1
ATOM 6019 C C . GLU A 1 761 ? -13.120 -8.238 1.040 1.00 90.50 761 GLU A C 1
ATOM 6021 O O . GLU A 1 761 ? -14.114 -8.817 1.465 1.00 90.50 761 GLU A O 1
ATOM 6026 N N . PHE A 1 762 ? -11.973 -8.877 0.806 1.00 93.00 762 PHE A N 1
ATOM 6027 C CA . PHE A 1 762 ? -11.840 -10.326 0.902 1.00 93.00 762 PHE A CA 1
ATOM 6028 C C . PHE A 1 762 ? -12.151 -10.876 2.307 1.00 93.00 762 PHE A C 1
ATOM 6030 O O . PHE A 1 762 ? -12.799 -11.914 2.420 1.00 93.00 762 PHE A O 1
ATOM 6037 N N . LEU A 1 763 ? -11.753 -10.174 3.377 1.00 90.62 763 LEU A N 1
ATOM 6038 C CA . LEU A 1 763 ? -12.018 -10.570 4.771 1.00 90.62 763 LEU A CA 1
ATOM 6039 C C . LEU A 1 763 ? -13.335 -10.011 5.357 1.00 90.62 763 LEU A C 1
ATOM 6041 O O . LEU A 1 763 ? -13.558 -10.099 6.571 1.00 90.62 763 LEU A O 1
ATOM 6045 N N . LYS A 1 764 ? -14.228 -9.435 4.539 1.00 82.81 764 LYS A N 1
ATOM 6046 C CA . LYS A 1 764 ? -15.648 -9.283 4.920 1.00 82.81 764 LYS A CA 1
ATOM 6047 C C . LYS A 1 764 ? -16.391 -10.607 4.783 1.00 82.81 764 LYS A C 1
ATOM 6049 O O . LYS A 1 764 ? -17.153 -10.962 5.676 1.00 82.81 764 LYS A O 1
ATOM 6054 N N . ASP A 1 765 ? -16.129 -11.309 3.683 1.00 69.19 765 ASP A N 1
ATOM 6055 C CA . ASP A 1 765 ? -16.880 -12.492 3.255 1.00 69.19 765 ASP A CA 1
ATOM 6056 C C . ASP A 1 765 ? -16.226 -13.818 3.704 1.00 69.19 765 ASP A C 1
ATOM 6058 O O . ASP A 1 765 ? -16.794 -14.887 3.479 1.00 69.19 765 ASP A O 1
ATOM 6062 N N . ASN A 1 766 ? -15.032 -13.757 4.324 1.00 66.38 766 ASN A N 1
ATOM 6063 C CA . ASN A 1 766 ? -14.198 -14.897 4.749 1.00 66.38 766 ASN A CA 1
ATOM 6064 C C . ASN A 1 766 ? -13.483 -14.636 6.091 1.00 66.38 766 ASN A C 1
ATOM 6066 O O . ASN A 1 766 ? -13.291 -15.581 6.882 1.00 66.38 766 ASN A O 1
#

Radius of gyration: 38.5 Å; chains: 1; bounding box: 111×106×123 Å

Secondary structure (DSSP, 8-state):
---------------------------------------PPPTHHHHHHHHHHHHHHHHHHHHHHHHHH-GGGSPP--SSS-PPPHHHHHHHHHHHHHHHHHHHTTT--SS-PPPPTTSPPPGGGS-TTTT--HHHHHHHHTTPPPPPPP---HHHHHHHTB-GGG--TT------S-S-SSSHHHHHHHHHHHHHHHHHHHHHH-TTS-HHHHHHHHHHHHSHHHHHHHHHHTT-TTT-B--HHHHT-HHHHHHHHHHHHHHHHHHHHHH-TTTHHHHHHHHHHHHHHHHHHHHHHTGGGGHHHHHHHHHH--TT-EEEEEE-SPPEEPTTSPEEEEEEEEEEETTEEEEEEEEEEESSHHHHHHHHHHHHHH-HHHHHHHHHHHHHHHHHTTSSS-------------------------------------PPPPP---PPPPPPP--------------------------------------S--S----EEEE--S----S--TTS--EEEE--TT--TTTTHHHHHHHHHHHT--EEEEPPTTSTTSPP-S--SHHHHHHHHHHHHHHTT-SSPEEEEETHHHHHHHHHHHHSGGG-SEEEEES--SS--PPPHHHHHHHHHHHHHHHHT--SHHHHHHHHHTT---HHHHHHHHTTEEE-TTT--EEESS-HHHHHHHHHHHH--SS-TTTS-TT----S-EEEEEETT-SSS-GGGHHHHHHH-TTEEEEEES-SS-HHHH-HHHHHHHHHHHTT--

InterPro domains:
  IPR000073 Alpha/beta hydrolase fold-1 [PF00561] (513-751)
  IPR000999 Ribonuclease III domain [PF00636] (184-271)
  IPR000999 Ribonuclease III domain [PS50142] (173-273)
  IPR000999 Ribonuclease III domain [SM00535] (154-297)
  IPR000999 Ribonuclease III domain [cd00593] (156-293)
  IPR014720 Double-stranded RNA-binding domain [PS50137] (303-378)
  IPR029058 Alpha/Beta hydrolase fold [G3DSA:3.40.50.1820] (504-765)
  IPR029058 Alpha/Beta hydrolase fold [SSF53474] (494-765)
  IPR036389 Ribonuclease III, endonuclease domain superfamily [G3DSA:1.10.1520.10] (144-298)
  IPR036389 Ribonuclease III, endonuclease domain superfamily [SSF69065] (140-295)

Foldseek 3Di:
DDDDDDDYDDDDDDDDDDDDDDDDDDDDDDDDDDDDDDDDDDDDVVVVVVVVVLVVLVVVLVVLVVCLVCVVPPDDPDDDDDDDDPVVNVVSVVVNVVSVVVNVVVPPPPDDDDDPPPDDDDPVPDALVVPDDPVLVVCLVVVHADDQQDQPDPLLVQALQEDPVPDDPPPPDDDDDRPGRHLQVLLVQLLVLLLVLLLRNLCVVCVPDDPVVSVVLSCVLLPLQNQLVVLVVVPVLVSHDDDPVQVPDVVSSSNSSSSSSSSSLSSQCVSDVPCSSVVSSNNSSSVCVVVVVVVVVVVLLPPLVVVLCVQAPDVPKDKDKDFPDDWDADPPRQTKTKIWIAIDDLPDDRHTLAIAMDSDSSRGVSRNSVSSVVGPVSNSSSVSVVVVVVVVVVPPPDDDDDDDDDDDDDDDDDDDDDDDDDDDDDDDDDDDDDDDDDDDDDDDDDDDDDDDDDDDDDDDDDDDDDDDDDDDDDDDDDDDDDDDPDDDDPAWDWDKDKQAQPDPDPPDPVVAQAEEEEEAPLAALVVCVVLQNVLCPLLVHMYIYTYFALYDPTHPDPDDALVSSLSNVVVVCVVVVRAAHEYHYAQLSLLNQLNNCLVPVNRHQEYEYELAFQFQAQDPCLVLLLLVLLVVLVVVQDLDLVVSLVSCCVSDVDPLVSVSSSVQWDQDPPSSGTHGSGPSVSCNVCNNSSSGHPDDLVPHDQSSANAHAYEYEHAPQEPRDDPVRVVVCCSHYVNYDYDYAPHYSPRCSGPVPSVSVSVSVSSVVD

Organism: Paracoccidioides brasiliensis (strain Pb18) (NCBI:txid502780)

Sequence (766 aa):
METKRKLEPGTSEETSAGNGVKRHKKKNFPDAEPDSSPTSPSSSNTAKQRTKTQSRLQKLQKLTRKLLNHPEQIPEAPINGSAPGPDLLQSLTALNNSLSLSLSLSLSSSSPQTHNPQDPPSYYSQSPLDRLYTPSLHLHAQNILPPLPPVPDKSLQTAIFTHEGVNDPTNTTTTTASTEKNYERLELLGDAYIEIFATRLVWDTFPRLRAGRLSQIREMLVKNETLAEYATRYGLDRRLQVAAEIRRQAKTWTKVRGDLFEAYVAAVILSHPKRGVEMVEEWLTQLWIPRLEGVERERPVLRYKEELAKMVMDKGVRVRYVDEREGVQRKGGLQTFFVGVYLDGWGFRDVCLGTGTGMSKVIAGNEAARKALENPVAREAAERKRAFHAGDRKGSDTGHVVSIQSPFDVLTEKRHRTPLPSHQHNIAYRGISIPPPHHHHHPPPKPRQRDKPTYHTTMGLRMPIPCGVSLRRTIPYLYRPFSSSPTPSSKPELAYQIWPSLDNSTAIDEDRNPIVFMHGLFGSKQNNRSISKALAAKLRRRIWVVDLRNHGDSPHLSPHDYMSMSDDVEAFIQRFKLHKPALIGHSMGAKTAMTLALRSPQLISSLISVDNAPVSAKLSSQFVNYVKAMQEIERAGVTKQSEADKILERYEESLPIRQFLLTNLIRNPTSHILKFRLPLSTLASSLDELASFPYNPATAPADLKFEGPALFIRGTRSGYVKDSMLPAINRFFPRYQIVDVEAGHWVISENGVGFKDAVTEFLKDN